Protein AF-A0A3P2A0R3-F1 (afdb_monomer)

pLDDT: mean 78.38, std 17.65, range [22.41, 97.94]

Structure (mmCIF, N/CA/C/O backbone):
data_AF-A0A3P2A0R3-F1
#
_entry.id   AF-A0A3P2A0R3-F1
#
loop_
_atom_site.group_PDB
_atom_site.id
_atom_site.type_symbol
_atom_site.label_atom_id
_atom_site.label_alt_id
_atom_site.label_comp_id
_atom_site.label_asym_id
_atom_site.label_entity_id
_atom_site.label_seq_id
_atom_site.pdbx_PDB_ins_code
_atom_site.Cartn_x
_atom_site.Cartn_y
_atom_site.Cartn_z
_atom_site.occupancy
_atom_site.B_iso_or_equiv
_atom_site.auth_seq_id
_atom_site.auth_comp_id
_atom_site.auth_asym_id
_atom_site.auth_atom_id
_atom_site.pdbx_PDB_model_num
ATOM 1 N N . MET A 1 1 ? -34.079 -18.493 16.053 1.00 29.89 1 MET A N 1
ATOM 2 C CA . MET A 1 1 ? -33.842 -18.828 17.478 1.00 29.89 1 MET A CA 1
ATOM 3 C C . MET A 1 1 ? -32.451 -18.317 17.867 1.00 29.89 1 MET A C 1
ATOM 5 O O . MET A 1 1 ? -31.727 -17.905 16.966 1.00 29.89 1 MET A O 1
ATOM 9 N N . ARG A 1 2 ? -32.104 -18.242 19.160 1.00 34.66 2 ARG A N 1
ATOM 10 C CA . ARG A 1 2 ? -30.744 -17.907 19.638 1.00 34.66 2 ARG A CA 1
ATOM 11 C C . ARG A 1 2 ? -30.078 -19.202 20.113 1.00 34.66 2 ARG A C 1
ATOM 13 O O . ARG A 1 2 ? -30.191 -19.535 21.282 1.00 34.66 2 ARG A O 1
ATOM 20 N N . GLU A 1 3 ? -29.420 -19.908 19.206 1.00 31.25 3 GLU A N 1
ATOM 21 C CA . GLU A 1 3 ? -28.623 -21.109 19.487 1.00 31.25 3 GLU A CA 1
ATOM 22 C C . GLU A 1 3 ? -27.434 -21.087 18.507 1.00 31.25 3 GLU A C 1
ATOM 24 O O . GLU A 1 3 ? -27.651 -20.859 17.318 1.00 31.25 3 GLU A O 1
ATOM 29 N N . GLY A 1 4 ? -26.175 -21.224 18.921 1.00 29.09 4 GLY A N 1
ATOM 30 C CA . GLY A 1 4 ? -25.633 -21.074 20.274 1.00 29.09 4 GLY A CA 1
ATOM 31 C C . GLY A 1 4 ? -24.423 -20.135 20.271 1.00 29.09 4 GLY A C 1
ATOM 32 O O . GLY A 1 4 ? -23.784 -19.932 19.240 1.00 29.09 4 GLY A O 1
ATOM 33 N N . VAL A 1 5 ? -24.130 -19.547 21.428 1.00 39.16 5 VAL A N 1
ATOM 34 C CA . VAL A 1 5 ? -22.763 -19.154 21.786 1.00 39.16 5 VAL A CA 1
ATOM 35 C C . VAL A 1 5 ? -22.355 -20.192 22.815 1.00 39.16 5 VAL A C 1
ATOM 37 O O . VAL A 1 5 ? -23.040 -20.317 23.827 1.00 39.16 5 VAL A O 1
ATOM 40 N N . GLU A 1 6 ? -21.326 -20.979 22.525 1.00 39.91 6 GLU A N 1
ATOM 41 C CA . GLU A 1 6 ? -20.780 -21.922 23.500 1.00 39.91 6 GLU A CA 1
ATOM 42 C C . GLU A 1 6 ? -20.167 -21.111 24.650 1.00 39.91 6 GLU A C 1
ATOM 44 O O . GLU A 1 6 ? -19.397 -20.173 24.420 1.00 39.91 6 GLU A O 1
ATOM 49 N N . GLU A 1 7 ? -20.577 -21.410 25.882 1.00 46.00 7 GLU A N 1
ATOM 50 C CA . GLU A 1 7 ? -19.985 -20.810 27.078 1.00 46.00 7 GLU A CA 1
ATOM 51 C C . GLU A 1 7 ? -18.553 -21.349 27.219 1.00 46.00 7 GLU A C 1
ATOM 53 O O . GLU A 1 7 ? -18.343 -22.550 27.092 1.00 46.00 7 GLU A O 1
ATOM 58 N N . LYS A 1 8 ? -17.581 -20.442 27.399 1.00 62.59 8 LYS A N 1
ATOM 59 C CA . LYS A 1 8 ? -16.126 -20.691 27.274 1.00 62.59 8 LYS A CA 1
ATOM 60 C C . LYS A 1 8 ? -15.365 -20.794 28.615 1.00 62.59 8 LYS A C 1
ATOM 62 O O . LYS A 1 8 ? -14.142 -20.643 28.631 1.00 62.59 8 LYS A O 1
ATOM 67 N N . MET A 1 9 ? -16.105 -20.814 29.719 1.00 75.50 9 MET A N 1
ATOM 68 C CA . MET A 1 9 ? -15.719 -21.258 31.065 1.00 75.50 9 MET A CA 1
ATOM 69 C C . MET A 1 9 ? -16.974 -21.106 31.937 1.00 75.50 9 MET A C 1
ATOM 71 O O . MET A 1 9 ? -17.749 -20.164 31.733 1.00 75.50 9 MET A O 1
ATOM 75 N N . ARG A 1 10 ? -17.204 -21.974 32.927 1.00 85.75 10 ARG A N 1
ATOM 76 C CA . ARG A 1 10 ? -18.357 -21.831 33.837 1.00 85.75 10 ARG A CA 1
ATOM 77 C C . ARG A 1 10 ? -17.950 -21.046 35.080 1.00 85.75 10 ARG A C 1
ATOM 79 O O . ARG A 1 10 ? -16.881 -21.291 35.627 1.00 85.75 10 ARG A O 1
ATOM 86 N N . PHE A 1 11 ? -18.822 -20.162 35.567 1.00 86.69 11 PHE A N 1
ATOM 87 C CA . PHE A 1 11 ? -18.589 -19.350 36.771 1.00 86.69 11 PHE A CA 1
ATOM 88 C C . PHE A 1 11 ? -19.709 -19.513 37.805 1.00 86.69 11 PHE A C 1
ATOM 90 O O . PHE A 1 11 ? -20.891 -19.591 37.463 1.00 86.69 11 PHE A O 1
ATOM 97 N N . HIS A 1 12 ? -19.351 -19.548 39.089 1.00 86.88 12 HIS A N 1
ATOM 98 C CA . HIS A 1 12 ? -20.298 -19.748 40.181 1.00 86.88 12 HIS A CA 1
ATOM 99 C C . HIS A 1 12 ? -20.924 -18.414 40.613 1.00 86.88 12 HIS A C 1
ATOM 101 O O . HIS A 1 12 ? -20.399 -17.739 41.497 1.00 86.88 12 HIS A O 1
ATOM 107 N N . GLN A 1 13 ? -22.095 -18.062 40.066 1.00 86.00 13 GLN A N 1
ATOM 108 C CA . GLN A 1 13 ? -22.758 -16.764 40.303 1.00 86.00 13 GLN A CA 1
ATOM 109 C C . GLN A 1 13 ? -22.776 -16.321 41.780 1.00 86.00 13 GLN A C 1
ATOM 111 O O . GLN A 1 13 ? -22.342 -15.220 42.088 1.00 86.00 13 GLN A O 1
ATOM 116 N N . THR A 1 14 ? -23.162 -17.194 42.719 1.00 86.19 14 THR A N 1
ATOM 117 C CA . THR A 1 14 ? -23.196 -16.843 44.155 1.00 86.19 14 THR A CA 1
ATOM 118 C C . THR A 1 14 ? -21.831 -16.445 44.733 1.00 86.19 14 THR A C 1
ATOM 120 O O . THR A 1 14 ? -21.778 -15.649 45.665 1.00 86.19 14 THR A O 1
ATOM 123 N N . VAL A 1 15 ? -20.719 -16.963 44.200 1.00 85.69 15 VAL A N 1
ATOM 124 C CA . VAL A 1 15 ? -19.366 -16.553 44.610 1.00 85.69 15 VAL A CA 1
ATOM 125 C C . VAL A 1 15 ? -19.054 -15.157 44.069 1.00 85.69 15 VAL A C 1
ATOM 127 O O . VAL A 1 15 ? -18.514 -14.343 44.813 1.00 85.69 15 VAL A O 1
ATOM 130 N N . LEU A 1 16 ? -19.480 -14.835 42.841 1.00 84.44 16 LEU A N 1
ATOM 131 C CA . LEU A 1 16 ? -19.384 -13.485 42.267 1.00 84.44 16 LEU A CA 1
ATOM 132 C C . LEU A 1 16 ? -20.225 -12.468 43.065 1.00 84.44 16 LEU A C 1
ATOM 134 O O . LEU A 1 16 ? -19.718 -11.410 43.437 1.00 84.44 16 LEU A O 1
ATOM 138 N N . ASP A 1 17 ? -21.461 -12.819 43.434 1.00 85.69 17 ASP A N 1
ATOM 139 C CA . ASP A 1 17 ? -22.338 -11.978 44.269 1.00 85.69 17 ASP A CA 1
ATOM 140 C C . ASP A 1 17 ? -21.696 -11.684 45.645 1.00 85.69 17 ASP A C 1
ATOM 142 O O . ASP A 1 17 ? -21.774 -10.579 46.192 1.00 85.69 17 ASP A O 1
ATOM 146 N N . LEU A 1 18 ? -21.026 -12.687 46.228 1.00 86.12 18 LEU A N 1
ATOM 147 C CA . LEU A 1 18 ? -20.280 -12.539 47.478 1.00 86.12 18 LEU A CA 1
ATOM 148 C C . LEU A 1 18 ? -18.987 -11.728 47.273 1.00 86.12 18 LEU A C 1
ATOM 150 O O . LEU A 1 18 ? -18.609 -10.969 48.167 1.00 86.12 18 LEU A O 1
ATOM 154 N N . LYS A 1 19 ? -18.326 -11.840 46.115 1.00 84.94 19 LYS A N 1
ATOM 155 C CA . LYS A 1 19 ? -17.108 -11.093 45.763 1.00 84.94 19 LYS A CA 1
ATOM 156 C C . LYS A 1 19 ? -17.375 -9.592 45.813 1.00 84.94 19 LYS A C 1
ATOM 158 O O . LYS A 1 19 ? -16.670 -8.889 46.531 1.00 84.94 19 LYS A O 1
ATOM 163 N N . GLU A 1 20 ? -18.453 -9.116 45.186 1.00 82.38 20 GLU A N 1
ATOM 164 C CA . GLU A 1 20 ? -18.889 -7.711 45.283 1.00 82.38 20 GLU A CA 1
ATOM 165 C C . GLU A 1 20 ? -19.244 -7.288 46.719 1.00 82.38 20 GLU A C 1
ATOM 167 O O . GLU A 1 20 ? -18.916 -6.181 47.160 1.00 82.38 20 GLU A O 1
ATOM 172 N N . ARG A 1 21 ? -19.896 -8.175 47.484 1.00 86.19 21 ARG A N 1
ATOM 173 C CA . ARG A 1 21 ? -20.307 -7.899 48.870 1.00 86.19 21 ARG A CA 1
ATOM 174 C C . ARG A 1 21 ? -19.124 -7.654 49.811 1.00 86.19 21 ARG A C 1
ATOM 176 O O . ARG A 1 21 ? -19.260 -6.841 50.729 1.00 86.19 21 ARG A O 1
ATOM 183 N N . TYR A 1 22 ? -18.010 -8.360 49.617 1.00 87.19 22 TYR A N 1
ATOM 184 C CA . TYR A 1 22 ? -16.834 -8.306 50.494 1.00 87.19 22 TYR A CA 1
ATOM 185 C C . TYR A 1 22 ? -15.651 -7.507 49.922 1.00 87.19 22 TYR A C 1
ATOM 187 O O . TYR A 1 22 ? -14.697 -7.254 50.660 1.00 87.19 22 TYR A O 1
ATOM 195 N N . LEU A 1 23 ? -15.724 -7.057 48.663 1.00 81.44 23 LEU A N 1
ATOM 196 C CA . LEU A 1 23 ? -14.674 -6.286 47.990 1.00 81.44 23 LEU A CA 1
ATOM 197 C C . LEU A 1 23 ? -14.243 -5.058 48.811 1.00 81.44 23 LEU A C 1
ATOM 199 O O . LEU A 1 23 ? -15.057 -4.182 49.107 1.00 81.44 23 LEU A O 1
ATOM 203 N N . ASP A 1 24 ? -12.962 -5.019 49.176 1.00 80.44 24 ASP A N 1
ATOM 204 C CA . ASP A 1 24 ? -12.302 -3.958 49.956 1.00 80.44 24 ASP A CA 1
ATOM 205 C C . ASP A 1 24 ? -12.896 -3.681 51.351 1.00 80.44 24 ASP A C 1
ATOM 207 O O . ASP A 1 24 ? -12.726 -2.598 51.915 1.00 80.44 24 ASP A O 1
ATOM 211 N N . ARG A 1 25 ? -13.585 -4.671 51.942 1.00 87.44 25 ARG A N 1
ATOM 212 C CA . ARG A 1 25 ? -14.240 -4.549 53.262 1.00 87.44 25 ARG A CA 1
ATOM 213 C C . ARG A 1 25 ? -13.519 -5.294 54.386 1.00 87.44 25 ARG A C 1
ATOM 215 O O . ARG A 1 25 ? -14.160 -5.633 55.382 1.00 87.44 25 ARG A O 1
ATOM 222 N N . THR A 1 26 ? -12.220 -5.565 54.247 1.00 89.25 26 THR A N 1
ATOM 223 C CA . THR A 1 26 ? -11.452 -6.247 55.301 1.00 89.25 26 THR A CA 1
ATOM 224 C C . THR A 1 26 ? -11.344 -5.334 56.528 1.00 89.25 26 THR A C 1
ATOM 226 O O . THR A 1 26 ? -10.831 -4.220 56.401 1.00 89.25 26 THR A O 1
ATOM 229 N N . PRO A 1 27 ? -11.785 -5.758 57.728 1.00 91.69 27 PRO A N 1
ATOM 230 C CA . PRO A 1 27 ? -11.712 -4.917 58.920 1.00 91.69 27 PRO A CA 1
ATOM 231 C C . PRO A 1 27 ? -10.249 -4.565 59.277 1.00 91.69 27 PRO A C 1
ATOM 233 O O . PRO A 1 27 ? -9.436 -5.483 59.461 1.00 91.69 27 PRO A O 1
ATOM 236 N N . PRO A 1 28 ? -9.862 -3.272 59.363 1.00 90.56 28 PRO A N 1
ATOM 237 C CA . PRO A 1 28 ? -8.456 -2.864 59.487 1.00 90.56 28 PRO A CA 1
ATOM 238 C C . PRO A 1 28 ? -7.728 -3.401 60.726 1.00 90.56 28 PRO A C 1
ATOM 240 O O . PRO A 1 28 ? -6.506 -3.573 60.712 1.00 90.56 28 PRO A O 1
ATOM 243 N N . GLU A 1 29 ? -8.457 -3.684 61.805 1.00 92.00 29 GLU A N 1
ATOM 244 C CA . GLU A 1 29 ? -7.926 -4.304 63.016 1.00 92.00 29 GLU A CA 1
ATOM 245 C C . GLU A 1 29 ? -7.524 -5.769 62.796 1.00 92.00 29 GLU A C 1
ATOM 247 O O . GLU A 1 29 ? -6.530 -6.215 63.372 1.00 92.00 29 GLU A O 1
ATOM 252 N N . LEU A 1 30 ? -8.220 -6.495 61.913 1.00 94.19 30 LEU A N 1
ATOM 253 C CA . LEU A 1 30 ? -7.858 -7.862 61.533 1.00 94.19 30 LEU A CA 1
ATOM 254 C C . LEU A 1 30 ? -6.627 -7.873 60.620 1.00 94.19 30 LEU A C 1
ATOM 256 O O . LEU A 1 30 ? -5.720 -8.667 60.861 1.00 94.19 30 LEU A O 1
ATOM 260 N N . VAL A 1 31 ? -6.530 -6.937 59.662 1.00 93.19 31 VAL A N 1
ATOM 261 C CA . VAL A 1 31 ? -5.321 -6.769 58.826 1.00 93.19 31 VAL A CA 1
ATOM 262 C C . VAL A 1 31 ? -4.100 -6.466 59.701 1.00 93.19 31 VAL A C 1
ATOM 264 O O . VAL A 1 31 ? -3.052 -7.095 59.558 1.00 93.19 31 VAL A O 1
ATOM 267 N N . ARG A 1 32 ? -4.233 -5.534 60.658 1.00 91.50 32 ARG A N 1
ATOM 268 C CA . ARG A 1 32 ? -3.151 -5.189 61.594 1.00 91.50 32 ARG A CA 1
ATOM 269 C C . ARG A 1 32 ? -2.777 -6.362 62.501 1.00 91.50 32 ARG A C 1
ATOM 271 O O . ARG A 1 32 ? -1.593 -6.528 62.791 1.00 91.50 32 ARG A O 1
ATOM 278 N N . ARG A 1 33 ? -3.750 -7.166 62.942 1.00 93.25 33 ARG A N 1
ATOM 279 C CA . ARG A 1 33 ? -3.508 -8.367 63.752 1.00 93.25 33 ARG A CA 1
ATOM 280 C C . ARG A 1 33 ? -2.723 -9.418 62.963 1.00 93.25 33 ARG A C 1
ATOM 282 O O . ARG A 1 33 ? -1.655 -9.800 63.428 1.00 93.25 33 ARG A O 1
ATOM 289 N N . ALA A 1 34 ? -3.176 -9.786 61.764 1.00 93.25 34 ALA A N 1
ATOM 290 C CA . ALA A 1 34 ? -2.492 -10.761 60.912 1.00 93.25 34 ALA A CA 1
ATOM 291 C C . ALA A 1 34 ? -1.064 -10.304 60.564 1.00 93.25 34 ALA A C 1
ATOM 293 O O . ALA A 1 34 ? -0.107 -11.053 60.736 1.00 93.25 34 ALA A O 1
ATOM 294 N N . ALA A 1 35 ? -0.887 -9.030 60.193 1.00 91.56 35 ALA A N 1
ATOM 295 C CA . ALA A 1 35 ? 0.437 -8.456 59.950 1.00 91.56 35 ALA A CA 1
ATOM 296 C C . ALA A 1 35 ? 1.354 -8.493 61.189 1.00 91.56 35 ALA A C 1
ATOM 298 O O . ALA A 1 35 ? 2.555 -8.695 61.051 1.00 91.56 35 ALA A O 1
ATOM 299 N N . THR A 1 36 ? 0.805 -8.324 62.397 1.00 91.38 36 THR A N 1
ATOM 300 C CA . THR A 1 36 ? 1.571 -8.431 63.655 1.00 91.38 36 THR A CA 1
ATOM 301 C C . THR A 1 36 ? 1.957 -9.882 63.961 1.00 91.38 36 THR A C 1
ATOM 303 O O . THR A 1 36 ? 3.051 -10.128 64.461 1.00 91.38 36 THR A O 1
ATOM 306 N N . GLU A 1 37 ? 1.087 -10.841 63.634 1.00 92.25 37 GLU A N 1
ATOM 307 C CA . GLU A 1 37 ? 1.329 -12.279 63.797 1.00 92.25 37 GLU A CA 1
ATOM 308 C C . GLU A 1 37 ? 2.452 -12.760 62.862 1.00 92.25 37 GLU A C 1
ATOM 310 O O . GLU A 1 37 ? 3.427 -13.346 63.329 1.00 92.25 37 GLU A O 1
ATOM 315 N N . PHE A 1 38 ? 2.389 -12.412 61.571 1.00 90.44 38 PHE A N 1
ATOM 316 C CA . PHE A 1 38 ? 3.400 -12.798 60.574 1.00 90.44 38 PHE A CA 1
ATOM 317 C C . PHE A 1 38 ? 4.774 -12.138 60.779 1.00 90.44 38 PHE A C 1
ATOM 319 O O . PHE A 1 38 ? 5.794 -12.715 60.410 1.00 90.44 38 PHE A O 1
ATOM 326 N N . LEU A 1 39 ? 4.823 -10.932 61.354 1.00 87.56 39 LEU A N 1
ATOM 327 C CA . LEU A 1 39 ? 6.077 -10.209 61.613 1.00 87.56 39 LEU A CA 1
ATOM 328 C C . LEU A 1 39 ? 6.652 -10.468 63.018 1.00 87.56 39 LEU A C 1
ATOM 330 O O . LEU A 1 39 ? 7.759 -10.015 63.309 1.00 87.56 39 LEU A O 1
ATOM 334 N N . GLY A 1 40 ? 5.902 -11.126 63.910 1.00 87.81 40 GLY A N 1
ATOM 335 C CA . GLY A 1 40 ? 6.242 -11.296 65.332 1.00 87.81 40 GLY A CA 1
ATOM 336 C C . GLY A 1 40 ? 6.231 -10.002 66.166 1.00 87.81 40 GLY A C 1
ATOM 337 O O . GLY A 1 40 ? 6.464 -10.040 67.373 1.00 87.81 40 GLY A O 1
ATOM 338 N N . GLN A 1 41 ? 5.967 -8.855 65.537 1.00 86.94 41 GLN A N 1
ATOM 339 C CA . GLN A 1 41 ? 5.917 -7.517 66.127 1.00 86.94 41 GLN A CA 1
ATOM 340 C C . GLN A 1 41 ? 5.018 -6.602 65.272 1.00 86.94 41 GLN A C 1
ATOM 342 O O . GLN A 1 41 ? 4.771 -6.918 64.106 1.00 86.94 41 GLN A O 1
ATOM 347 N N . PRO A 1 42 ? 4.518 -5.467 65.796 1.00 87.06 42 PRO A N 1
ATOM 348 C CA . PRO A 1 42 ? 3.677 -4.563 65.015 1.00 87.06 42 PRO A CA 1
ATOM 349 C C . PRO A 1 42 ? 4.401 -4.032 63.759 1.00 87.06 42 PRO A C 1
ATOM 351 O O . PRO A 1 42 ? 5.563 -3.636 63.867 1.00 87.06 42 PRO A O 1
ATOM 354 N N . PRO A 1 43 ? 3.741 -3.970 62.585 1.00 88.25 43 PRO A N 1
ATOM 355 C CA . PRO A 1 43 ? 4.355 -3.462 61.357 1.00 88.25 43 PRO A CA 1
ATOM 356 C C . PRO A 1 43 ? 4.749 -1.983 61.475 1.00 88.25 43 PRO A C 1
ATOM 358 O O . PRO A 1 43 ? 3.930 -1.149 61.870 1.00 88.25 43 PRO A O 1
ATOM 361 N N . GLU A 1 44 ? 5.969 -1.648 61.044 1.00 89.31 44 GLU A N 1
ATOM 362 C CA . GLU A 1 44 ? 6.447 -0.260 60.917 1.00 89.31 44 GLU A CA 1
ATOM 363 C C . GLU A 1 44 ? 5.641 0.516 59.874 1.00 89.31 44 GLU A C 1
ATOM 365 O O . GLU A 1 44 ? 5.315 1.690 60.048 1.00 89.31 44 GLU A O 1
ATOM 370 N N . SER A 1 45 ? 5.326 -0.162 58.770 1.00 90.50 45 SER A N 1
ATOM 371 C CA . SER A 1 45 ? 4.429 0.320 57.736 1.00 90.50 45 SER A CA 1
ATOM 372 C C . SER A 1 45 ? 3.489 -0.801 57.308 1.00 90.50 45 SER A C 1
ATOM 374 O O . SER A 1 45 ? 3.888 -1.947 57.103 1.00 90.50 45 SER A O 1
ATOM 376 N N . LEU A 1 46 ? 2.218 -0.435 57.179 1.00 91.88 46 LEU A N 1
ATOM 377 C CA . LEU A 1 46 ? 1.153 -1.224 56.578 1.00 91.88 46 LEU A CA 1
ATOM 378 C C . LEU A 1 46 ? 0.496 -0.286 55.569 1.00 91.88 46 LEU A C 1
ATOM 380 O O . LEU A 1 46 ? -0.052 0.748 55.955 1.00 91.88 46 LEU A O 1
ATOM 384 N N . ARG A 1 47 ? 0.629 -0.601 54.282 1.00 92.81 47 ARG A N 1
ATOM 385 C CA . ARG A 1 47 ? 0.133 0.216 53.170 1.00 92.81 47 ARG A CA 1
ATOM 386 C C . ARG A 1 47 ? -0.736 -0.640 52.262 1.00 92.81 47 ARG A C 1
ATOM 388 O O . ARG A 1 47 ? -0.284 -1.675 51.791 1.00 92.81 47 ARG A O 1
ATOM 395 N N . GLU A 1 48 ? -1.936 -0.169 51.966 1.00 90.88 48 GLU A N 1
ATOM 396 C CA . GLU A 1 48 ? -2.803 -0.768 50.952 1.00 90.88 48 GLU A CA 1
ATOM 397 C C . GLU A 1 48 ? -2.247 -0.550 49.532 1.00 90.88 48 GLU A C 1
ATOM 399 O O . GLU A 1 48 ? -1.610 0.471 49.233 1.00 90.88 48 GLU A O 1
ATOM 404 N N . VAL A 1 49 ? -2.462 -1.536 48.664 1.00 86.75 49 VAL A N 1
ATOM 405 C CA . VAL A 1 49 ? -2.010 -1.570 47.272 1.00 86.75 49 VAL A CA 1
ATOM 406 C C . VAL A 1 49 ? -3.231 -1.752 46.368 1.00 86.75 49 VAL A C 1
ATOM 408 O O . VAL A 1 49 ? -3.966 -2.723 46.553 1.00 86.75 49 VAL A O 1
ATOM 411 N N . PRO A 1 50 ? -3.453 -0.874 45.372 1.00 78.75 50 PRO A N 1
ATOM 412 C CA . PRO A 1 50 ? -4.521 -1.065 44.396 1.00 78.75 50 PRO A CA 1
ATOM 413 C C . PRO A 1 50 ? -4.396 -2.415 43.678 1.00 78.75 50 PRO A C 1
ATOM 415 O O . PRO A 1 50 ? -3.301 -2.796 43.257 1.00 78.75 50 PRO A O 1
ATOM 418 N N . ARG A 1 51 ? -5.515 -3.129 43.498 1.00 74.50 51 ARG A N 1
ATOM 419 C CA . ARG A 1 51 ? -5.558 -4.306 42.615 1.00 74.50 51 ARG A CA 1
ATOM 420 C C . ARG A 1 51 ? -5.330 -3.897 41.156 1.00 74.50 51 ARG A C 1
ATOM 422 O O . ARG A 1 51 ? -5.688 -2.791 40.759 1.00 74.50 51 ARG A O 1
ATOM 429 N N . GLN A 1 52 ? -4.736 -4.789 40.363 1.00 64.12 52 GLN A N 1
ATOM 430 C CA . GLN A 1 52 ? -4.298 -4.467 38.998 1.00 64.12 52 GLN A CA 1
ATOM 431 C C . GLN A 1 52 ? -5.444 -4.350 37.974 1.00 64.12 52 GLN A C 1
ATOM 433 O O . GLN A 1 52 ? -5.269 -3.693 36.953 1.00 64.12 52 GLN A O 1
ATOM 438 N N . TRP A 1 53 ? -6.608 -4.951 38.238 1.00 67.19 53 TRP A N 1
ATOM 439 C CA . TRP A 1 53 ? -7.856 -4.722 37.499 1.00 67.19 53 TRP A CA 1
ATOM 440 C C . TRP A 1 53 ? -9.062 -4.950 38.419 1.00 67.19 53 TRP A C 1
ATOM 442 O O . TRP A 1 53 ? -8.943 -5.613 39.447 1.00 67.19 53 TRP A O 1
ATOM 452 N N . THR A 1 54 ? -10.232 -4.419 38.062 1.00 58.59 54 THR A N 1
ATOM 453 C CA . THR A 1 54 ? -11.471 -4.513 38.859 1.00 58.59 54 THR A CA 1
ATOM 454 C C . THR A 1 54 ? -12.522 -5.311 38.080 1.00 58.59 54 THR A C 1
ATOM 456 O O . THR A 1 54 ? -12.691 -5.029 36.895 1.00 58.59 54 THR A O 1
ATOM 459 N N . PRO A 1 55 ? -13.231 -6.285 38.689 1.00 51.16 55 PRO A N 1
ATOM 460 C CA . PRO A 1 55 ? -13.193 -6.718 40.096 1.00 51.16 55 PRO A CA 1
ATOM 461 C C . PRO A 1 55 ? -12.127 -7.804 40.394 1.00 51.16 55 PRO A C 1
ATOM 463 O O . PRO A 1 55 ? -12.343 -8.663 41.248 1.00 51.16 55 PRO A O 1
ATOM 466 N N . GLY A 1 56 ? -10.993 -7.800 39.680 1.00 57.97 56 GLY A N 1
ATOM 467 C CA . GLY A 1 56 ? -9.967 -8.856 39.681 1.00 57.97 56 GLY A CA 1
ATOM 468 C C . GLY A 1 56 ? -9.493 -9.334 41.060 1.00 57.97 56 GLY A C 1
ATOM 469 O O . GLY A 1 56 ? -9.357 -8.547 42.001 1.00 57.97 56 GLY A O 1
ATOM 470 N N . GLY A 1 57 ? -9.269 -10.648 41.183 1.00 62.66 57 GLY A N 1
ATOM 471 C CA . GLY A 1 57 ? -8.859 -11.349 42.410 1.00 62.66 57 GLY A CA 1
ATOM 472 C C . GLY A 1 57 ? -9.911 -11.381 43.529 1.00 62.66 57 GLY A C 1
ATOM 473 O O . GLY A 1 57 ? -10.165 -12.418 44.126 1.00 62.66 57 GLY A O 1
ATOM 474 N N . GLY A 1 58 ? -10.585 -10.267 43.826 1.00 68.50 58 GLY A N 1
ATOM 475 C CA . GLY A 1 58 ? -11.496 -10.139 44.973 1.00 68.50 58 GLY A CA 1
ATOM 476 C C . GLY A 1 58 ? -10.798 -10.058 46.341 1.00 68.50 58 GLY A C 1
ATOM 477 O O . GLY A 1 58 ? -11.468 -9.869 47.353 1.00 68.50 58 GLY A O 1
ATOM 478 N N . SER A 1 59 ? -9.470 -10.181 46.381 1.00 82.75 59 SER A N 1
ATOM 479 C CA . SER A 1 59 ? -8.617 -9.960 47.551 1.00 82.75 59 SER A CA 1
ATOM 480 C C . SER A 1 59 ? -8.290 -8.471 47.729 1.00 82.75 59 SER A C 1
ATOM 482 O O . SER A 1 59 ? -8.121 -7.737 46.750 1.00 82.75 59 SER A O 1
ATOM 484 N N . GLN A 1 60 ? -8.229 -8.006 48.978 1.00 89.81 60 GLN A N 1
ATOM 485 C CA . GLN A 1 60 ? -7.726 -6.679 49.348 1.00 89.81 60 GLN A CA 1
ATOM 486 C C . GLN A 1 60 ? -6.244 -6.810 49.712 1.00 89.81 60 GLN A C 1
ATOM 488 O O . GLN A 1 60 ? -5.870 -7.700 50.479 1.00 89.81 60 GLN A O 1
ATOM 493 N N . ASN A 1 61 ? -5.399 -5.958 49.132 1.00 91.62 61 ASN A N 1
ATOM 494 C CA . ASN A 1 61 ? -3.961 -6.208 49.040 1.00 91.62 61 ASN A CA 1
ATOM 495 C C . ASN A 1 61 ? -3.143 -5.164 49.800 1.00 91.62 61 ASN A C 1
ATOM 497 O O . ASN A 1 61 ? -3.398 -3.965 49.708 1.00 91.62 61 ASN A O 1
ATOM 501 N N . PHE A 1 62 ? -2.119 -5.615 50.521 1.00 92.94 62 PHE A N 1
ATOM 502 C CA . PHE A 1 62 ? -1.284 -4.766 51.367 1.00 92.94 62 PHE A CA 1
ATOM 503 C C . PHE A 1 62 ? 0.206 -5.089 51.208 1.00 92.94 62 PHE A C 1
ATOM 505 O O . PHE A 1 62 ? 0.595 -6.212 50.901 1.00 92.94 62 PHE A O 1
ATOM 512 N N . LEU A 1 63 ? 1.056 -4.099 51.477 1.00 93.69 63 LEU A N 1
ATOM 513 C CA . LEU A 1 63 ? 2.484 -4.268 51.734 1.00 93.69 63 LEU A CA 1
ATOM 514 C C . LEU A 1 63 ? 2.747 -3.983 53.212 1.00 93.69 63 LEU A C 1
ATOM 516 O O . LEU A 1 63 ? 2.348 -2.932 53.728 1.00 93.69 63 LEU A O 1
ATOM 520 N N . ILE A 1 64 ? 3.426 -4.915 53.878 1.00 93.12 64 ILE A N 1
ATOM 521 C CA . ILE A 1 64 ? 3.786 -4.833 55.299 1.00 93.12 64 ILE A CA 1
ATOM 522 C C . ILE A 1 64 ? 5.307 -4.908 55.465 1.00 93.12 64 ILE A C 1
ATOM 524 O O . ILE A 1 64 ? 5.973 -5.634 54.724 1.00 93.12 64 ILE A O 1
ATOM 528 N N . ARG A 1 65 ? 5.870 -4.152 56.416 1.00 89.56 65 ARG A N 1
ATOM 529 C CA . ARG A 1 65 ? 7.325 -4.078 56.648 1.00 89.56 65 ARG A CA 1
ATOM 530 C C . ARG A 1 65 ? 7.695 -4.174 58.128 1.00 89.56 65 ARG A C 1
ATOM 532 O O . ARG A 1 65 ? 7.053 -3.545 58.972 1.00 89.56 65 ARG A O 1
ATOM 539 N N . ALA A 1 66 ? 8.796 -4.870 58.402 1.00 80.25 66 ALA A N 1
ATOM 540 C CA . ALA A 1 66 ? 9.576 -4.734 59.630 1.00 80.25 66 ALA A CA 1
ATOM 541 C C . ALA A 1 66 ? 11.077 -4.800 59.296 1.00 80.25 66 ALA A C 1
ATOM 543 O O . ALA A 1 66 ? 11.528 -5.702 58.587 1.00 80.25 66 ALA A O 1
ATOM 544 N N . GLY A 1 67 ? 11.855 -3.835 59.785 1.00 81.19 67 GLY A N 1
ATOM 545 C CA . GLY A 1 67 ? 13.257 -3.664 59.428 1.00 81.19 67 GLY A CA 1
ATOM 546 C C . GLY A 1 67 ? 13.463 -3.524 57.916 1.00 81.19 67 GLY A C 1
ATOM 547 O O . GLY A 1 67 ? 12.781 -2.758 57.234 1.00 81.19 67 GLY A O 1
ATOM 548 N N . SER A 1 68 ? 14.420 -4.285 57.387 1.00 78.00 68 SER A N 1
ATOM 549 C CA . SER A 1 68 ? 14.774 -4.319 55.964 1.00 78.00 68 SER A CA 1
ATOM 550 C C . SER A 1 68 ? 13.897 -5.241 55.106 1.00 78.00 68 SER A C 1
ATOM 552 O O . SER A 1 68 ? 14.108 -5.290 53.895 1.00 78.00 68 SER A O 1
ATOM 554 N N . VAL A 1 69 ? 12.942 -5.977 55.690 1.00 79.94 69 VAL A N 1
ATOM 555 C CA . VAL A 1 69 ? 12.156 -7.001 54.981 1.00 79.94 69 VAL A CA 1
ATOM 556 C C . VAL A 1 69 ? 10.710 -6.548 54.790 1.00 79.94 69 VAL A C 1
ATOM 558 O O . VAL A 1 69 ? 10.084 -5.983 55.691 1.00 79.94 69 VAL A O 1
ATOM 561 N N . GLN A 1 70 ? 10.185 -6.801 53.592 1.00 89.94 70 GLN A N 1
ATOM 562 C CA . GLN A 1 70 ? 8.857 -6.397 53.151 1.00 89.94 70 GLN A CA 1
ATOM 563 C C . GLN A 1 70 ? 8.116 -7.596 52.547 1.00 89.94 70 GLN A C 1
ATOM 565 O O . GLN A 1 70 ? 8.692 -8.369 51.780 1.00 89.94 70 GLN A O 1
ATOM 570 N N . TYR A 1 71 ? 6.834 -7.722 52.880 1.00 92.88 71 TYR A N 1
ATOM 571 C CA . TYR A 1 71 ? 5.961 -8.817 52.457 1.00 92.88 71 TYR A CA 1
ATOM 572 C C . TYR A 1 71 ? 4.713 -8.269 51.765 1.00 92.88 71 TYR A C 1
ATOM 574 O O . TYR A 1 71 ? 4.250 -7.170 52.088 1.00 92.88 71 TYR A O 1
ATOM 582 N N . PHE A 1 72 ? 4.172 -9.042 50.827 1.00 94.19 72 PHE A N 1
ATOM 583 C CA . PHE A 1 72 ? 2.868 -8.807 50.217 1.00 94.19 72 PHE A CA 1
ATOM 584 C C . PHE A 1 72 ? 1.811 -9.617 50.975 1.00 94.19 72 PHE A C 1
ATOM 586 O O . PHE A 1 72 ? 2.055 -10.758 51.355 1.00 94.19 72 PHE A O 1
ATOM 593 N N . LEU A 1 73 ? 0.655 -9.017 51.241 1.00 94.31 73 LEU A N 1
ATOM 594 C CA . LEU A 1 73 ? -0.410 -9.589 52.060 1.00 94.31 73 LEU A CA 1
ATOM 595 C C . LEU A 1 73 ? -1.737 -9.499 51.301 1.00 94.31 73 LEU A C 1
ATOM 597 O O . LEU A 1 73 ? -2.287 -8.406 51.159 1.00 94.31 73 LEU A O 1
ATOM 601 N N . LYS A 1 74 ? -2.253 -10.648 50.853 1.00 94.06 74 LYS A N 1
ATOM 602 C CA . LYS A 1 74 ? -3.631 -10.803 50.365 1.00 94.06 74 LYS A CA 1
ATOM 603 C C . LYS A 1 74 ? -4.563 -11.023 51.564 1.00 94.06 74 LYS A C 1
ATOM 605 O O . LYS A 1 74 ? -4.258 -11.829 52.445 1.00 94.06 74 LYS A O 1
ATOM 610 N N . ALA A 1 75 ? -5.717 -10.359 51.581 1.00 93.81 75 ALA A N 1
ATOM 611 C CA . ALA A 1 75 ? -6.806 -10.621 52.523 1.00 93.81 75 ALA A CA 1
ATOM 612 C C . ALA A 1 75 ? -8.119 -10.889 51.772 1.00 93.81 75 ALA A C 1
ATOM 614 O O . ALA A 1 75 ? -8.469 -10.145 50.853 1.00 93.81 75 ALA A O 1
ATOM 615 N N . LYS A 1 76 ? -8.852 -11.949 52.138 1.00 93.00 76 LYS A N 1
ATOM 616 C CA . LYS A 1 76 ? -10.077 -12.372 51.433 1.00 93.00 76 LYS A CA 1
ATOM 617 C C . LYS A 1 76 ? -11.082 -13.012 52.398 1.00 93.00 76 LYS A C 1
ATOM 619 O O . LYS A 1 76 ? -10.695 -13.695 53.344 1.00 93.00 76 LYS A O 1
ATOM 624 N N . HIS A 1 77 ? -12.381 -12.790 52.195 1.00 93.88 77 HIS A N 1
ATOM 625 C CA . HIS A 1 77 ? -13.418 -13.407 53.032 1.00 93.88 77 HIS A CA 1
ATOM 626 C C . HIS A 1 77 ? -13.559 -14.899 52.691 1.00 93.88 77 HIS A C 1
ATOM 628 O O . HIS A 1 77 ? -13.625 -15.257 51.516 1.00 93.88 77 HIS A O 1
ATOM 634 N N . LYS A 1 78 ? -13.648 -15.781 53.696 1.00 93.25 78 LYS A N 1
ATOM 635 C CA . LYS A 1 78 ? -13.577 -17.247 53.511 1.00 93.25 78 LYS A CA 1
ATOM 636 C C . LYS A 1 78 ? -14.698 -17.847 52.650 1.00 93.25 78 LYS A C 1
ATOM 638 O O . LYS A 1 78 ? -14.591 -18.984 52.214 1.00 93.25 78 LYS A O 1
ATOM 643 N N . SER A 1 79 ? -15.788 -17.107 52.427 1.00 91.69 79 SER A N 1
ATOM 644 C CA . SER A 1 79 ? -16.889 -17.526 51.546 1.00 91.69 79 SER A CA 1
ATOM 645 C C . SER A 1 79 ? -16.603 -17.315 50.055 1.00 91.69 79 SER A C 1
ATOM 647 O O . SER A 1 79 ? -17.472 -17.601 49.237 1.00 91.69 79 SER A O 1
ATOM 649 N N . LEU A 1 80 ? -15.449 -16.746 49.697 1.00 91.38 80 LEU A N 1
ATOM 650 C CA . LEU A 1 80 ? -15.028 -16.591 48.309 1.00 91.38 80 LEU A CA 1
ATOM 651 C C . LEU A 1 80 ? -14.262 -17.849 47.901 1.00 91.38 80 LEU A C 1
ATOM 653 O O . LEU A 1 80 ? -13.054 -17.964 48.110 1.00 91.38 80 LEU A O 1
ATOM 657 N N . LEU A 1 81 ? -15.009 -18.823 47.392 1.00 92.19 81 LEU A N 1
ATOM 658 C CA . LEU A 1 81 ? -14.493 -20.093 46.878 1.00 92.19 81 LEU A CA 1
ATOM 659 C C . LEU A 1 81 ? -13.733 -19.877 45.559 1.00 92.19 81 LEU A C 1
ATOM 661 O O . LEU A 1 81 ? -13.708 -18.757 45.049 1.00 92.19 81 LEU A O 1
ATOM 665 N N . VAL A 1 82 ? -13.122 -20.933 45.021 1.00 90.88 82 VAL A N 1
ATOM 666 C CA . VAL A 1 82 ? -12.701 -20.967 43.607 1.00 90.88 82 VAL A CA 1
ATOM 667 C C . VAL A 1 82 ? -13.934 -20.682 42.742 1.00 90.88 82 VAL A C 1
ATOM 669 O O . VAL A 1 82 ? -14.957 -21.358 42.888 1.00 90.88 82 VAL A O 1
ATOM 672 N N . GLU A 1 83 ? -13.891 -19.644 41.910 1.00 87.69 83 GLU A N 1
ATOM 673 C CA . GLU A 1 83 ? -15.099 -19.090 41.282 1.00 87.69 83 GLU A CA 1
ATOM 674 C C . GLU A 1 83 ? -15.411 -19.665 39.897 1.00 87.69 83 GLU A C 1
ATOM 676 O O . GLU A 1 83 ? -16.541 -19.513 39.426 1.00 87.69 83 GLU A O 1
ATOM 681 N N . SER A 1 84 ? -14.458 -20.359 39.270 1.00 88.88 84 SER A N 1
ATOM 682 C CA . SER A 1 84 ? -14.598 -20.955 37.937 1.00 88.88 84 SER A CA 1
ATOM 683 C C . SER A 1 84 ? -14.514 -22.488 37.918 1.00 88.88 84 SER A C 1
ATOM 685 O O . SER A 1 84 ? -13.909 -23.119 38.787 1.00 88.88 84 SER A O 1
ATOM 687 N N . ALA A 1 85 ? -15.083 -23.104 36.880 1.00 89.44 85 ALA A N 1
ATOM 688 C CA . ALA A 1 85 ? -14.921 -24.519 36.549 1.00 89.44 85 ALA A CA 1
ATOM 689 C C . ALA A 1 85 ? -14.827 -24.707 35.027 1.00 89.44 85 ALA A C 1
ATOM 691 O O . ALA A 1 85 ? -15.651 -24.162 34.284 1.00 89.44 85 ALA A O 1
ATOM 692 N N . LEU A 1 86 ? -13.869 -25.519 34.575 1.00 88.75 86 LEU A N 1
ATOM 693 C CA . LEU A 1 86 ? -13.768 -25.953 33.178 1.00 88.75 86 LEU A CA 1
ATOM 694 C C . LEU A 1 86 ? -15.011 -26.765 32.793 1.00 88.75 86 LEU A C 1
ATOM 696 O O . LEU A 1 86 ? -15.685 -27.337 33.652 1.00 88.75 86 LEU A O 1
ATOM 700 N N . GLU A 1 87 ? -15.341 -26.811 31.511 1.00 86.62 87 GLU A N 1
ATOM 701 C CA . GLU A 1 87 ? -16.550 -27.412 30.949 1.00 86.62 87 GLU A CA 1
ATOM 702 C C . GLU A 1 87 ? -16.714 -28.892 31.334 1.00 86.62 87 GLU A C 1
ATOM 704 O O . GLU A 1 87 ? -17.818 -29.327 31.678 1.00 86.62 87 GLU A O 1
ATOM 709 N N . SER A 1 88 ? -15.613 -29.645 31.340 1.00 86.62 88 SER A N 1
ATOM 710 C CA . SER A 1 88 ? -15.559 -31.075 31.669 1.00 86.62 88 SER A CA 1
ATOM 711 C C . SER A 1 88 ? -15.500 -31.404 33.170 1.00 86.62 88 SER A C 1
ATOM 713 O O . SER A 1 88 ? -15.679 -32.569 33.540 1.00 86.62 88 SER A O 1
ATOM 715 N N . GLU A 1 89 ? -15.288 -30.424 34.059 1.00 86.88 89 GLU A N 1
ATOM 716 C CA . GLU A 1 89 ? -15.274 -30.671 35.510 1.00 86.88 89 GLU A CA 1
ATOM 717 C C . GLU A 1 89 ? -16.677 -31.090 36.022 1.00 86.88 89 GLU A C 1
ATOM 719 O O . GLU A 1 89 ? -17.701 -30.579 35.554 1.00 86.88 89 GLU A O 1
ATOM 724 N N . PRO A 1 90 ? -16.788 -31.988 37.020 1.00 85.62 90 PRO A N 1
ATOM 725 C CA . PRO A 1 90 ? -18.089 -32.450 37.519 1.00 85.62 90 PRO A CA 1
ATOM 726 C C . PRO A 1 90 ? -18.868 -31.383 38.314 1.00 85.62 90 PRO A C 1
ATOM 728 O O . PRO A 1 90 ? -20.065 -31.548 38.545 1.00 85.62 90 PRO A O 1
ATOM 731 N N . GLY A 1 91 ? -18.213 -30.300 38.744 1.00 87.44 91 GLY A N 1
ATOM 732 C CA . GLY A 1 91 ? -18.814 -29.189 39.483 1.00 87.44 91 GLY A CA 1
ATOM 733 C C . GLY A 1 91 ? -17.761 -28.248 40.075 1.00 87.44 91 GLY A C 1
ATOM 734 O O . GLY A 1 91 ? -16.567 -28.519 39.990 1.00 87.44 91 GLY A O 1
ATOM 735 N N . PHE A 1 92 ? -18.206 -27.146 40.682 1.00 89.56 92 PHE A N 1
ATOM 736 C CA . PHE A 1 92 ? -17.327 -26.141 41.289 1.00 89.56 92 PHE A CA 1
ATOM 737 C C . PHE A 1 92 ? -16.662 -26.635 42.582 1.00 89.56 92 PHE A C 1
ATOM 739 O O . PHE A 1 92 ? -17.316 -27.235 43.444 1.00 89.56 92 PHE A O 1
ATOM 746 N N . SER A 1 93 ? -15.378 -26.307 42.756 1.00 89.44 93 SER A N 1
ATOM 747 C CA . SER A 1 93 ? -14.643 -26.570 43.997 1.00 89.44 93 SER A CA 1
ATOM 748 C C . SER A 1 93 ? -15.279 -25.856 45.196 1.00 89.44 93 SER A C 1
ATOM 750 O O . SER A 1 93 ? -15.831 -24.764 45.080 1.00 89.44 93 SER A O 1
ATOM 752 N N . GLN A 1 94 ? -15.207 -26.496 46.364 1.00 91.75 94 GLN A N 1
ATOM 753 C CA . GLN A 1 94 ? -15.748 -25.978 47.627 1.00 91.75 94 GLN A CA 1
ATOM 754 C C . GLN A 1 94 ? -14.661 -25.384 48.544 1.00 91.75 94 GLN A C 1
ATOM 756 O O . GLN A 1 94 ? -14.942 -25.024 49.686 1.00 91.75 94 GLN A O 1
ATOM 761 N N . THR A 1 95 ? -13.422 -25.284 48.057 1.00 93.50 95 THR A N 1
ATOM 762 C CA . THR A 1 95 ? -12.286 -24.700 48.783 1.00 93.50 95 THR A CA 1
ATOM 763 C C . THR A 1 95 ? -12.308 -23.168 48.670 1.00 93.50 95 THR A C 1
ATOM 765 O O . THR A 1 95 ? -12.511 -22.656 47.565 1.00 93.50 95 THR A O 1
ATOM 768 N N . PRO A 1 96 ? -12.064 -22.407 49.757 1.00 94.81 96 PRO A N 1
ATOM 769 C CA . PRO A 1 96 ? -11.816 -20.968 49.678 1.00 94.81 96 PRO A CA 1
ATOM 770 C C . PRO A 1 96 ? -10.640 -20.668 48.740 1.00 94.81 96 PRO A C 1
ATOM 772 O O . PRO A 1 96 ? -9.567 -21.239 48.889 1.00 94.81 96 PRO A O 1
ATOM 775 N N . SER A 1 97 ? -10.813 -19.752 47.793 1.00 93.25 97 SER A N 1
ATOM 776 C CA . SER A 1 97 ? -9.811 -19.427 46.757 1.00 93.25 97 SER A CA 1
ATOM 777 C C . SER A 1 97 ? -8.421 -19.080 47.322 1.00 93.25 97 SER A C 1
ATOM 779 O O . SER A 1 97 ? -7.416 -19.630 46.879 1.00 93.25 97 SER A O 1
ATOM 781 N N . LEU A 1 98 ? -8.350 -18.269 48.385 1.00 94.50 98 LEU A N 1
ATOM 782 C CA . LEU A 1 98 ? -7.079 -17.926 49.045 1.00 94.50 98 LEU A CA 1
ATOM 783 C C . LEU A 1 98 ? -6.448 -19.104 49.825 1.00 94.50 98 LEU A C 1
ATOM 785 O O . LEU A 1 98 ? -5.241 -19.132 50.055 1.00 94.50 98 LEU A O 1
ATOM 789 N N . GLU A 1 99 ? -7.252 -20.092 50.226 1.00 95.81 99 GLU A N 1
ATOM 790 C CA . GLU A 1 99 ? -6.770 -21.351 50.809 1.00 95.81 99 GLU A CA 1
ATOM 791 C C . GLU A 1 99 ? -6.287 -22.313 49.709 1.00 95.81 99 GLU A C 1
ATOM 793 O O . GLU A 1 99 ? -5.272 -22.986 49.880 1.00 95.81 99 GLU A O 1
ATOM 798 N N . ASN A 1 100 ? -6.957 -22.330 48.549 1.00 95.62 100 ASN A N 1
ATOM 799 C CA . ASN A 1 100 ? -6.521 -23.052 47.353 1.00 95.62 100 ASN A CA 1
ATOM 800 C C . ASN A 1 100 ? -5.131 -22.568 46.905 1.00 95.62 100 ASN A C 1
ATOM 802 O O . ASN A 1 100 ? -4.214 -23.380 46.773 1.00 95.62 100 ASN A O 1
ATOM 806 N N . GLU A 1 101 ? -4.937 -21.248 46.806 1.00 95.38 101 GLU A N 1
ATOM 807 C CA . GLU A 1 101 ? -3.626 -20.652 46.543 1.00 95.38 101 GLU A CA 1
ATOM 808 C C . GLU A 1 101 ? -2.584 -21.081 47.584 1.00 95.38 101 GLU A C 1
ATOM 810 O O . GLU A 1 101 ? -1.534 -21.602 47.211 1.00 95.38 101 GLU A O 1
ATOM 815 N N . TYR A 1 102 ? -2.864 -20.929 48.885 1.00 96.31 102 TYR A N 1
ATOM 816 C CA . TYR A 1 102 ? -1.939 -21.344 49.946 1.00 96.31 102 TYR A CA 1
ATOM 817 C C . TYR A 1 102 ? -1.528 -22.825 49.833 1.00 96.31 102 TYR A C 1
ATOM 819 O O . TYR A 1 102 ? -0.346 -23.155 49.986 1.00 96.31 102 TYR A O 1
ATOM 827 N N . ASN A 1 103 ? -2.472 -23.713 49.512 1.00 95.50 103 ASN A N 1
ATOM 828 C CA . ASN A 1 103 ? -2.214 -25.139 49.318 1.00 95.50 103 ASN A CA 1
ATOM 829 C C . ASN A 1 103 ? -1.324 -25.407 48.090 1.00 95.50 103 ASN A C 1
ATOM 831 O O . ASN A 1 103 ? -0.373 -26.193 48.186 1.00 95.50 103 ASN A O 1
ATOM 835 N N . PHE A 1 104 ? -1.560 -24.733 46.958 1.00 96.12 104 PHE A N 1
ATOM 836 C CA . PHE A 1 104 ? -0.691 -24.837 45.780 1.00 96.12 104 PHE A CA 1
ATOM 837 C C . PHE A 1 104 ? 0.701 -24.253 46.033 1.00 96.12 104 PHE A C 1
ATOM 839 O O . PHE A 1 104 ? 1.690 -24.935 45.764 1.00 96.12 104 PHE A O 1
ATOM 846 N N . LEU A 1 105 ? 0.807 -23.059 46.622 1.00 95.31 105 LEU A N 1
ATOM 847 C CA . LEU A 1 105 ? 2.088 -22.436 46.970 1.00 95.31 105 LEU A CA 1
ATOM 848 C C . LEU A 1 105 ? 2.904 -23.305 47.934 1.00 95.31 105 LEU A C 1
ATOM 850 O O . LEU A 1 105 ? 4.102 -23.481 47.732 1.00 95.31 105 LEU A O 1
ATOM 854 N N . THR A 1 106 ? 2.262 -23.916 48.933 1.00 93.50 106 THR A N 1
ATOM 855 C CA . THR A 1 106 ? 2.923 -24.826 49.883 1.00 93.50 106 THR A CA 1
ATOM 856 C C . THR A 1 106 ? 3.375 -26.125 49.205 1.00 93.50 106 THR A C 1
ATOM 858 O O . THR A 1 106 ? 4.484 -26.596 49.450 1.00 93.50 106 THR A O 1
ATOM 861 N N . THR A 1 107 ? 2.569 -26.679 48.293 1.00 92.25 107 THR A N 1
ATOM 862 C CA . THR A 1 107 ? 2.921 -27.889 47.521 1.00 92.25 107 THR A CA 1
ATOM 863 C C . THR A 1 107 ? 4.039 -27.626 46.502 1.00 92.25 107 THR A C 1
ATOM 865 O O . THR A 1 107 ? 4.856 -28.503 46.214 1.00 92.25 107 THR A O 1
ATOM 868 N N . LEU A 1 108 ? 4.100 -26.410 45.956 1.00 93.00 108 LEU A N 1
ATOM 869 C CA . LEU A 1 108 ? 5.080 -25.978 44.958 1.00 93.00 108 LEU A CA 1
ATOM 870 C C . LEU A 1 108 ? 6.299 -25.262 45.565 1.00 93.00 108 LEU A C 1
ATOM 872 O O . LEU A 1 108 ? 7.220 -24.941 44.819 1.00 93.00 108 LEU A O 1
ATOM 876 N N . ALA A 1 109 ? 6.351 -25.078 46.888 1.00 81.56 109 ALA A N 1
ATOM 877 C CA . ALA A 1 109 ? 7.346 -24.288 47.624 1.00 81.56 109 ALA A CA 1
ATOM 878 C C . ALA A 1 109 ? 8.844 -24.515 47.297 1.00 81.56 109 ALA A C 1
ATOM 880 O O . ALA A 1 109 ? 9.591 -23.539 47.367 1.00 81.56 109 ALA A O 1
ATOM 881 N N . PRO A 1 110 ? 9.350 -25.717 46.926 1.00 79.50 110 PRO A N 1
ATOM 882 C CA . PRO A 1 110 ? 10.741 -25.850 46.471 1.00 79.50 110 PRO A CA 1
ATOM 883 C C . PRO A 1 110 ? 11.011 -25.243 45.077 1.00 79.50 110 PRO A C 1
ATOM 885 O O . PRO A 1 110 ? 12.161 -25.215 44.640 1.00 79.50 110 PRO A O 1
ATOM 888 N N . SER A 1 111 ? 9.985 -24.779 44.354 1.00 91.00 111 SER A N 1
ATOM 889 C CA . SER A 1 111 ? 10.123 -24.113 43.056 1.00 91.00 111 SER A CA 1
ATOM 890 C C . SER A 1 111 ? 10.511 -22.639 43.216 1.00 91.00 111 SER A C 1
ATOM 892 O O . SER A 1 111 ? 9.787 -21.886 43.868 1.00 91.00 111 SER A O 1
ATOM 894 N N . PRO A 1 112 ? 11.555 -22.150 42.524 1.00 93.06 112 PRO A N 1
ATOM 895 C CA . PRO A 1 112 ? 11.855 -20.722 42.476 1.00 93.06 112 PRO A CA 1
ATOM 896 C C . PRO A 1 112 ? 10.846 -19.925 41.624 1.00 93.06 112 PRO A C 1
ATOM 898 O O . PRO A 1 112 ? 11.003 -18.714 41.495 1.00 93.06 112 PRO A O 1
ATOM 901 N N . HIS A 1 113 ? 9.820 -20.561 41.049 1.00 95.81 113 HIS A N 1
ATOM 902 C CA . HIS A 1 113 ? 8.811 -19.919 40.198 1.00 95.81 113 HIS A CA 1
ATOM 903 C C . HIS A 1 113 ? 7.460 -19.670 40.887 1.00 95.81 113 HIS A C 1
ATOM 905 O O . HIS A 1 113 ? 6.536 -19.180 40.242 1.00 95.81 113 HIS A O 1
ATOM 911 N N . VAL A 1 114 ? 7.360 -19.936 42.195 1.00 95.50 114 VAL A N 1
ATOM 912 C CA . VAL A 1 114 ? 6.236 -19.508 43.050 1.00 95.50 114 VAL A CA 1
ATOM 913 C C . VAL A 1 114 ? 6.721 -18.556 44.159 1.00 95.50 114 VAL A C 1
ATOM 915 O O . VAL A 1 114 ? 7.918 -18.566 44.473 1.00 95.50 114 VAL A O 1
ATOM 918 N N . PRO A 1 115 ? 5.852 -17.704 44.740 1.00 94.56 115 PRO A N 1
ATOM 919 C CA . PRO A 1 115 ? 6.165 -16.924 45.935 1.00 94.56 115 PRO A CA 1
ATOM 920 C C . PRO A 1 115 ? 6.518 -17.802 47.138 1.00 94.56 115 PRO A C 1
ATOM 922 O O . PRO A 1 115 ? 5.839 -18.789 47.422 1.00 94.56 115 PRO A O 1
ATOM 925 N N . ALA A 1 116 ? 7.523 -17.392 47.908 1.00 92.38 116 ALA A N 1
ATOM 926 C CA . ALA A 1 116 ? 7.747 -17.920 49.244 1.00 92.38 116 ALA A CA 1
ATOM 927 C C . ALA A 1 116 ? 6.632 -17.426 50.181 1.00 92.38 116 ALA A C 1
ATOM 929 O O . ALA A 1 116 ? 6.432 -16.218 50.344 1.00 92.38 116 ALA A O 1
ATOM 930 N N . VAL A 1 117 ? 5.910 -18.361 50.799 1.00 94.06 117 VAL A N 1
ATOM 931 C CA . VAL A 1 117 ? 4.884 -18.073 51.811 1.00 94.06 117 VAL A CA 1
ATOM 932 C C . VAL A 1 117 ? 5.576 -17.683 53.121 1.00 94.06 117 VAL A C 1
ATOM 934 O O . VAL A 1 117 ? 6.382 -18.442 53.655 1.00 94.06 117 VAL A O 1
ATOM 937 N N . ALA A 1 118 ? 5.238 -16.507 53.649 1.00 90.25 118 ALA A N 1
ATOM 938 C CA . ALA A 1 118 ? 5.680 -16.020 54.955 1.00 90.25 118 ALA A CA 1
ATOM 939 C C . ALA A 1 118 ? 4.708 -16.411 56.084 1.00 90.25 118 ALA A C 1
ATOM 941 O O . ALA A 1 118 ? 5.130 -16.622 57.218 1.00 90.25 118 ALA A O 1
ATOM 942 N N . GLY A 1 119 ? 3.414 -16.545 55.777 1.00 91.25 119 GLY A N 1
ATOM 943 C CA . GLY A 1 119 ? 2.416 -17.071 56.706 1.00 91.25 119 GLY A CA 1
ATOM 944 C C . GLY A 1 119 ? 1.008 -17.128 56.115 1.00 91.25 119 GLY A C 1
ATOM 945 O O . GLY A 1 119 ? 0.696 -16.428 55.154 1.00 91.25 119 GLY A O 1
ATOM 946 N N . PHE A 1 120 ? 0.154 -17.956 56.713 1.00 96.19 120 PHE A N 1
ATOM 947 C CA . PHE A 1 120 ? -1.279 -18.026 56.427 1.00 96.19 120 PHE A CA 1
ATOM 948 C C . PHE A 1 120 ? -2.043 -18.044 57.753 1.00 96.19 120 PHE A C 1
ATOM 950 O O . PHE A 1 120 ? -1.660 -18.772 58.669 1.00 96.19 120 PHE A O 1
ATOM 957 N N . ALA A 1 121 ? -3.089 -17.227 57.879 1.00 95.12 121 ALA A N 1
ATOM 958 C CA . ALA A 1 121 ? -3.871 -17.101 59.107 1.00 95.12 121 ALA A CA 1
ATOM 959 C C . ALA A 1 121 ? -5.352 -16.832 58.817 1.00 95.12 121 ALA A C 1
ATOM 961 O O . ALA A 1 121 ? -5.708 -16.195 57.826 1.00 95.12 121 ALA A O 1
ATOM 962 N N . GLN A 1 122 ? -6.217 -17.257 59.738 1.00 95.31 122 GLN A N 1
ATOM 963 C CA . GLN A 1 122 ? -7.638 -16.916 59.742 1.00 95.31 122 GLN A CA 1
ATOM 964 C C . GLN A 1 122 ? -7.968 -16.080 60.981 1.00 95.31 122 GLN A C 1
ATOM 966 O O . GLN A 1 122 ? -7.635 -16.458 62.108 1.00 95.31 122 GLN A O 1
ATOM 971 N N . HIS A 1 123 ? -8.680 -14.968 60.798 1.00 94.81 123 HIS A N 1
ATOM 972 C CA . HIS A 1 123 ? -9.245 -14.188 61.898 1.00 94.81 123 HIS A CA 1
ATOM 973 C C . HIS A 1 123 ? -10.735 -13.925 61.642 1.00 94.81 123 HIS A C 1
ATOM 975 O O . HIS A 1 123 ? -11.109 -13.207 60.715 1.00 94.81 123 HIS A O 1
ATOM 981 N N . GLY A 1 124 ? -11.600 -14.520 62.470 1.00 91.00 124 GLY A N 1
ATOM 982 C CA . GLY A 1 124 ? -13.044 -14.518 62.226 1.00 91.00 124 GLY A CA 1
ATOM 983 C C . GLY A 1 124 ? -13.369 -15.234 60.914 1.00 91.00 124 GLY A C 1
ATOM 984 O O . GLY A 1 124 ? -12.975 -16.385 60.722 1.00 91.00 124 GLY A O 1
ATOM 985 N N . ASP A 1 125 ? -14.048 -14.540 60.004 1.00 94.25 125 ASP A N 1
ATOM 986 C CA . ASP A 1 125 ? -14.403 -15.052 58.675 1.00 94.25 125 ASP A CA 1
ATOM 987 C C . ASP A 1 125 ? -13.452 -14.591 57.550 1.00 94.25 125 ASP A C 1
ATOM 989 O O . ASP A 1 125 ? -13.728 -14.819 56.373 1.00 94.25 125 ASP A O 1
ATOM 993 N N . TRP A 1 126 ? -12.318 -13.973 57.898 1.00 95.12 126 TRP A N 1
ATOM 994 C CA . TRP A 1 126 ? -11.308 -13.495 56.948 1.00 95.12 126 TRP A CA 1
ATOM 995 C C . TRP A 1 126 ? -10.051 -14.367 56.958 1.00 95.12 126 TRP A C 1
ATOM 997 O O . TRP A 1 126 ? -9.531 -14.712 58.023 1.00 95.12 126 TRP A O 1
ATOM 1007 N N . LEU A 1 127 ? -9.571 -14.691 55.758 1.00 96.50 127 LEU A N 1
ATOM 1008 C CA . LEU A 1 127 ? -8.312 -15.375 55.480 1.00 96.50 127 LEU A CA 1
ATOM 1009 C C . LEU A 1 127 ? -7.247 -14.349 55.080 1.00 96.50 127 LEU A C 1
ATOM 1011 O O . LEU A 1 127 ? -7.542 -13.370 54.388 1.00 96.50 127 LEU A O 1
ATOM 1015 N N . PHE A 1 128 ? -6.011 -14.601 55.496 1.00 96.81 128 PHE A N 1
ATOM 1016 C CA . PHE A 1 128 ? -4.850 -13.748 55.274 1.00 96.81 128 PHE A CA 1
ATOM 1017 C C . PHE A 1 128 ? -3.677 -14.603 54.797 1.00 96.81 128 PHE A C 1
ATOM 1019 O O . PHE A 1 128 ? -3.280 -15.535 55.496 1.00 96.81 128 PHE A O 1
ATOM 1026 N N . LEU A 1 129 ? -3.109 -14.266 53.641 1.00 96.06 129 LEU A N 1
ATOM 1027 C CA . LEU A 1 129 ? -1.943 -14.933 53.062 1.00 96.06 129 LEU A CA 1
ATOM 1028 C C . LEU A 1 129 ? -0.827 -13.907 52.864 1.00 96.06 129 LEU A C 1
ATOM 1030 O O . LEU A 1 129 ? -0.971 -12.969 52.079 1.00 96.06 129 LEU A O 1
ATOM 1034 N N . ALA A 1 130 ? 0.278 -14.090 53.582 1.00 94.19 130 ALA A N 1
ATOM 1035 C CA . ALA A 1 130 ? 1.491 -13.304 53.427 1.00 94.19 130 ALA A CA 1
ATOM 1036 C C . ALA A 1 130 ? 2.526 -14.070 52.595 1.00 94.19 130 ALA A C 1
ATOM 1038 O O . ALA A 1 130 ? 2.881 -15.207 52.913 1.00 94.19 130 ALA A O 1
ATOM 1039 N N . THR A 1 131 ? 3.055 -13.419 51.564 1.00 94.44 131 THR A N 1
ATOM 1040 C CA . THR A 1 131 ? 4.156 -13.893 50.716 1.00 94.44 131 THR A CA 1
ATOM 1041 C C . THR A 1 131 ? 5.288 -12.864 50.692 1.00 94.44 131 THR A C 1
ATOM 1043 O O . THR A 1 131 ? 5.138 -11.733 51.159 1.00 94.44 131 THR A O 1
ATOM 1046 N N . GLU A 1 132 ? 6.457 -13.228 50.169 1.00 91.75 132 GLU A N 1
ATOM 1047 C CA . GLU A 1 132 ? 7.516 -12.246 49.895 1.00 91.75 132 GLU A CA 1
ATOM 1048 C C . GLU A 1 132 ? 7.024 -11.105 48.971 1.00 91.75 132 GLU A C 1
ATOM 1050 O O . GLU A 1 132 ? 6.202 -11.314 48.077 1.00 91.75 132 GLU A O 1
ATOM 1055 N N . ALA A 1 133 ? 7.547 -9.886 49.142 1.00 90.69 133 ALA A N 1
ATOM 1056 C CA . ALA A 1 133 ? 7.257 -8.795 48.212 1.00 90.69 133 ALA A CA 1
ATOM 1057 C C . ALA A 1 133 ? 8.093 -8.930 46.922 1.00 90.69 133 ALA A C 1
ATOM 1059 O O . ALA A 1 133 ? 9.283 -8.616 46.897 1.00 90.69 133 ALA A O 1
ATOM 1060 N N . LEU A 1 134 ? 7.453 -9.379 45.840 1.00 92.88 134 LEU A N 1
ATOM 1061 C CA . LEU A 1 134 ? 8.059 -9.524 44.510 1.00 92.88 134 LEU A CA 1
ATOM 1062 C C . LEU A 1 134 ? 7.992 -8.224 43.688 1.00 92.88 134 LEU A C 1
ATOM 1064 O O . LEU A 1 134 ? 7.206 -7.319 43.973 1.00 92.88 134 LEU A O 1
ATOM 1068 N N . ARG A 1 135 ? 8.803 -8.136 42.625 1.00 92.56 135 ARG A N 1
ATOM 1069 C CA . ARG A 1 135 ? 8.760 -7.016 41.668 1.00 92.56 135 ARG A CA 1
ATOM 1070 C C . ARG A 1 135 ? 7.620 -7.228 40.656 1.00 92.56 135 ARG A C 1
ATOM 1072 O O . ARG A 1 135 ? 7.523 -8.341 40.145 1.00 92.56 135 ARG A O 1
ATOM 1079 N N . PRO A 1 136 ? 6.801 -6.214 40.322 1.00 91.69 136 PRO A N 1
ATOM 1080 C CA . PRO A 1 136 ? 5.702 -6.355 39.359 1.00 91.69 136 PRO A CA 1
ATOM 1081 C C . PRO A 1 136 ? 6.210 -6.581 37.927 1.00 91.69 136 PRO A C 1
ATOM 1083 O O . PRO A 1 136 ? 7.381 -6.324 37.636 1.00 91.69 136 PRO A O 1
ATOM 1086 N N . PHE A 1 137 ? 5.317 -6.993 37.018 1.00 92.25 137 PHE A N 1
ATOM 1087 C CA . PHE A 1 137 ? 5.650 -7.308 35.621 1.00 92.25 137 PHE A CA 1
ATOM 1088 C C . PHE A 1 137 ? 6.419 -6.200 34.884 1.00 92.25 137 PHE A C 1
ATOM 1090 O O . PHE A 1 137 ? 7.297 -6.491 34.078 1.00 92.25 137 PHE A O 1
ATOM 1097 N N . ASP A 1 138 ? 6.159 -4.926 35.201 1.00 89.94 138 ASP A N 1
ATOM 1098 C CA . ASP A 1 138 ? 6.872 -3.780 34.617 1.00 89.94 138 ASP A CA 1
ATOM 1099 C C . ASP A 1 138 ? 8.396 -3.802 34.829 1.00 89.94 138 ASP A C 1
ATOM 1101 O O . ASP A 1 138 ? 9.121 -3.181 34.052 1.00 89.94 138 ASP A O 1
ATOM 1105 N N . ALA A 1 139 ? 8.904 -4.560 35.808 1.00 91.94 139 ALA A N 1
ATOM 1106 C CA . ALA A 1 139 ? 10.339 -4.799 35.969 1.00 91.94 139 ALA A CA 1
ATOM 1107 C C . ALA A 1 139 ? 10.975 -5.508 34.755 1.00 91.94 139 ALA A C 1
ATOM 1109 O O . ALA A 1 139 ? 12.180 -5.375 34.549 1.00 91.94 139 ALA A O 1
ATOM 1110 N N . LEU A 1 140 ? 10.184 -6.191 33.913 1.00 93.25 140 LEU A N 1
ATOM 1111 C CA . LEU A 1 140 ? 10.635 -6.762 32.639 1.00 93.25 140 LEU A CA 1
ATOM 1112 C C . LEU A 1 140 ? 11.259 -5.698 31.719 1.00 93.25 140 LEU A C 1
ATOM 1114 O O . LEU A 1 140 ? 12.162 -6.016 30.955 1.00 93.25 140 LEU A O 1
ATOM 1118 N N . ARG A 1 141 ? 10.842 -4.426 31.822 1.00 88.69 141 ARG A N 1
ATOM 1119 C CA . ARG A 1 141 ? 11.396 -3.307 31.030 1.00 88.69 141 ARG A CA 1
ATOM 1120 C C . ARG A 1 141 ? 12.877 -3.021 31.323 1.00 88.69 141 ARG A C 1
ATOM 1122 O O . ARG A 1 141 ? 13.520 -2.336 30.536 1.00 88.69 141 ARG A O 1
ATOM 1129 N N . GLU A 1 142 ? 13.407 -3.512 32.444 1.00 90.69 142 GLU A N 1
ATOM 1130 C CA . GLU A 1 142 ? 14.820 -3.379 32.828 1.00 90.69 142 GLU A CA 1
ATOM 1131 C C . GLU A 1 142 ? 15.690 -4.550 32.338 1.00 90.69 142 GLU A C 1
ATOM 1133 O O . GLU A 1 142 ? 16.913 -4.509 32.472 1.00 90.69 142 GLU A O 1
ATOM 1138 N N . PHE A 1 143 ? 15.079 -5.612 31.806 1.00 93.81 143 PHE A N 1
ATOM 1139 C CA . PHE A 1 143 ? 15.783 -6.817 31.374 1.00 93.81 143 PHE A CA 1
ATOM 1140 C C . PHE A 1 143 ? 16.377 -6.585 29.978 1.00 93.81 143 PHE A C 1
ATOM 1142 O O . PHE A 1 143 ? 15.745 -5.977 29.112 1.00 93.81 143 PHE A O 1
ATOM 1149 N N . SER A 1 144 ? 17.570 -7.120 29.709 1.00 92.69 144 SER A N 1
ATOM 1150 C CA . SER A 1 144 ? 18.078 -7.167 28.333 1.00 92.69 144 SER A CA 1
ATOM 1151 C C . SER A 1 144 ? 17.224 -8.114 27.468 1.00 92.69 144 SER A C 1
ATOM 1153 O O . SER A 1 144 ? 16.608 -9.041 28.003 1.00 92.69 144 SER A O 1
ATOM 1155 N N . PRO A 1 145 ? 17.181 -7.956 26.131 1.00 94.38 145 PRO A N 1
ATOM 1156 C CA . PRO A 1 145 ? 16.382 -8.837 25.277 1.00 94.38 145 PRO A CA 1
ATOM 1157 C C . PRO A 1 145 ? 16.629 -10.349 25.473 1.00 94.38 145 PRO A C 1
ATOM 1159 O O . PRO A 1 145 ? 15.642 -11.082 25.569 1.00 94.38 145 PRO A O 1
ATOM 1162 N N . PRO A 1 146 ? 17.874 -10.845 25.663 1.00 93.19 146 PRO A N 1
ATOM 1163 C CA . PRO A 1 146 ? 18.106 -12.243 26.042 1.00 93.19 146 PRO A CA 1
ATOM 1164 C C . PRO A 1 146 ? 17.497 -12.621 27.398 1.00 93.19 146 PRO A C 1
ATOM 1166 O O . PRO A 1 146 ? 16.932 -13.703 27.529 1.00 93.19 146 PRO A O 1
ATOM 1169 N N . GLN A 1 147 ? 17.552 -11.732 28.396 1.00 94.50 147 GLN A N 1
ATOM 1170 C CA . GLN A 1 147 ? 16.962 -11.967 29.720 1.00 94.50 147 GLN A CA 1
ATOM 1171 C C . GLN A 1 147 ? 15.429 -12.036 29.666 1.00 94.50 147 GLN A C 1
ATOM 1173 O O . GLN A 1 147 ? 14.845 -12.837 30.392 1.00 94.50 147 GLN A O 1
ATOM 1178 N N . MET A 1 148 ? 14.766 -11.260 28.797 1.00 95.56 148 MET A N 1
ATOM 1179 C CA . MET A 1 148 ? 13.313 -11.379 28.587 1.00 95.56 148 MET A CA 1
ATOM 1180 C C . MET A 1 148 ? 12.936 -12.744 27.989 1.00 95.56 148 MET A C 1
ATOM 1182 O O . MET A 1 148 ? 11.978 -13.375 28.437 1.00 95.56 148 MET A O 1
ATOM 1186 N N . VAL A 1 149 ? 13.699 -13.219 26.998 1.00 94.62 149 VAL A N 1
ATOM 1187 C CA . VAL A 1 149 ? 13.460 -14.514 26.335 1.00 94.62 149 VAL A CA 1
ATOM 1188 C C . VAL A 1 149 ? 13.753 -15.685 27.277 1.00 94.62 149 VAL A C 1
ATOM 1190 O O . VAL A 1 149 ? 12.954 -16.616 27.361 1.00 94.62 149 VAL A O 1
ATOM 1193 N N . GLU A 1 150 ? 14.839 -15.608 28.047 1.00 94.44 150 GLU A N 1
ATOM 1194 C CA . GLU A 1 150 ? 15.183 -16.565 29.106 1.00 94.44 150 GLU A CA 1
ATOM 1195 C C . GLU A 1 150 ? 14.116 -16.599 30.215 1.00 94.44 150 GLU A C 1
ATOM 1197 O O . GLU A 1 150 ? 13.738 -17.672 30.688 1.00 94.44 150 GLU A O 1
ATOM 1202 N N . ALA A 1 151 ? 13.565 -15.444 30.605 1.00 95.69 151 ALA A N 1
ATOM 1203 C CA . ALA A 1 151 ? 12.459 -15.383 31.555 1.00 95.69 151 ALA A CA 1
ATOM 1204 C C . ALA A 1 151 ? 11.186 -16.046 30.997 1.00 95.69 151 ALA A C 1
ATOM 1206 O O . ALA A 1 151 ? 10.555 -16.832 31.702 1.00 95.69 151 ALA A O 1
ATOM 1207 N N . PHE A 1 152 ? 10.829 -15.819 29.728 1.00 96.50 152 PHE A N 1
ATOM 1208 C CA . PHE A 1 152 ? 9.707 -16.546 29.124 1.00 96.50 152 PHE A CA 1
ATOM 1209 C C . PHE A 1 152 ? 9.975 -18.058 29.052 1.00 96.50 152 PHE A C 1
ATOM 1211 O O . PHE A 1 152 ? 9.087 -18.851 29.366 1.00 96.50 152 PHE A O 1
ATOM 1218 N N . ALA A 1 153 ? 11.192 -18.473 28.681 1.00 94.31 153 ALA A N 1
ATOM 1219 C CA . ALA A 1 153 ? 11.571 -19.883 28.609 1.00 94.31 153 ALA A CA 1
ATOM 1220 C C . ALA A 1 153 ? 11.394 -20.585 29.965 1.00 94.31 153 ALA A C 1
ATOM 1222 O O . ALA A 1 153 ? 10.674 -21.581 30.039 1.00 94.31 153 ALA A O 1
ATOM 1223 N N . ARG A 1 154 ? 11.938 -20.004 31.044 1.00 96.31 154 ARG A N 1
ATOM 1224 C CA . ARG A 1 154 ? 11.791 -20.515 32.419 1.00 96.31 154 ARG A CA 1
ATOM 1225 C C . ARG A 1 154 ? 10.337 -20.590 32.878 1.00 96.31 154 ARG A C 1
ATOM 1227 O O . ARG A 1 154 ? 9.958 -21.569 33.511 1.00 96.31 154 ARG A O 1
ATOM 1234 N N . LEU A 1 155 ? 9.513 -19.591 32.550 1.00 96.00 155 LEU A N 1
ATOM 1235 C CA . LEU A 1 155 ? 8.084 -19.612 32.879 1.00 96.00 155 LEU A CA 1
ATOM 1236 C C . LEU A 1 155 ? 7.357 -20.745 32.133 1.00 96.00 155 LEU A C 1
ATOM 1238 O O . LEU A 1 155 ? 6.620 -21.511 32.746 1.00 96.00 155 LEU A O 1
ATOM 1242 N N . LYS A 1 156 ? 7.616 -20.896 30.830 1.00 96.06 156 LYS A N 1
ATOM 1243 C CA . LYS A 1 156 ? 7.060 -21.965 29.988 1.00 96.06 156 LYS A CA 1
ATOM 1244 C C . LYS A 1 156 ? 7.503 -23.360 30.462 1.00 96.06 156 LYS A C 1
ATOM 1246 O O . LYS A 1 156 ? 6.689 -24.278 30.470 1.00 96.06 156 LYS A O 1
ATOM 1251 N N . ASP A 1 157 ? 8.750 -23.524 30.901 1.00 96.50 157 ASP A N 1
ATOM 1252 C CA . ASP A 1 157 ? 9.257 -24.798 31.434 1.00 96.50 157 ASP A CA 1
ATOM 1253 C C . ASP A 1 157 ? 8.726 -25.096 32.853 1.00 96.50 157 ASP A C 1
ATOM 1255 O O . ASP A 1 157 ? 8.412 -26.246 33.161 1.00 96.50 157 ASP A O 1
ATOM 1259 N N . PHE A 1 158 ? 8.507 -24.079 33.697 1.00 96.62 158 PHE A N 1
ATOM 1260 C CA . PHE A 1 158 ? 7.800 -24.249 34.974 1.00 96.62 158 PHE A CA 1
ATOM 1261 C C . PHE A 1 158 ? 6.345 -24.694 34.775 1.00 96.62 158 PHE A C 1
ATOM 1263 O O . PHE A 1 158 ? 5.900 -25.630 35.437 1.00 96.62 158 PHE A O 1
ATOM 1270 N N . VAL A 1 159 ? 5.622 -24.076 33.836 1.00 96.75 159 VAL A N 1
ATOM 1271 C CA . VAL A 1 159 ? 4.236 -24.443 33.497 1.00 96.75 159 VAL A CA 1
ATOM 1272 C C . VAL A 1 159 ? 4.166 -25.834 32.850 1.00 96.75 159 VAL A C 1
ATOM 1274 O O . VAL A 1 159 ? 3.249 -26.593 33.157 1.00 96.75 159 VAL A O 1
ATOM 1277 N N . ARG A 1 160 ? 5.176 -26.252 32.069 1.00 96.75 160 ARG A N 1
ATOM 1278 C CA . ARG A 1 160 ? 5.327 -27.663 31.656 1.00 96.75 160 ARG A CA 1
ATOM 1279 C C . ARG A 1 160 ? 5.410 -28.589 32.873 1.00 96.75 160 ARG A C 1
ATOM 1281 O O . ARG A 1 160 ? 4.693 -29.581 32.926 1.00 96.75 160 ARG A O 1
ATOM 1288 N N . GLY A 1 161 ? 6.185 -28.212 33.890 1.00 95.94 161 GLY A N 1
ATOM 1289 C CA . GLY A 1 161 ? 6.265 -28.916 35.175 1.00 95.94 161 GLY A CA 1
ATOM 1290 C C . GLY A 1 161 ? 5.007 -28.843 36.064 1.00 95.94 161 GLY A C 1
ATOM 1291 O O . GLY A 1 161 ? 4.947 -29.557 37.069 1.00 95.94 161 GLY A O 1
ATOM 1292 N N . LEU A 1 162 ? 4.010 -28.011 35.730 1.00 96.00 162 LEU A N 1
ATOM 1293 C CA . LEU A 1 162 ? 2.654 -28.067 36.299 1.00 96.00 162 LEU A CA 1
ATOM 1294 C C . LEU A 1 162 ? 1.801 -29.083 35.528 1.00 96.00 162 LEU A C 1
ATOM 1296 O O . LEU A 1 162 ? 1.276 -30.017 36.134 1.00 96.00 162 LEU A O 1
ATOM 1300 N N . TYR A 1 163 ? 1.766 -28.971 34.198 1.00 96.19 163 TYR A N 1
ATOM 1301 C CA . TYR A 1 163 ? 1.087 -29.912 33.300 1.00 96.19 163 TYR A CA 1
ATOM 1302 C C . TYR A 1 163 ? 1.545 -31.370 33.532 1.00 96.19 163 TYR A C 1
ATOM 1304 O O . TYR A 1 163 ? 0.713 -32.266 33.656 1.00 96.19 163 TYR A O 1
ATOM 1312 N N . GLU A 1 164 ? 2.851 -31.613 33.703 1.00 95.56 164 GLU A N 1
ATOM 1313 C CA . GLU A 1 164 ? 3.427 -32.940 33.997 1.00 95.56 164 GLU A CA 1
ATOM 1314 C C . GLU A 1 164 ? 2.985 -33.515 35.356 1.00 95.56 164 GLU A C 1
ATOM 1316 O O . GLU A 1 164 ? 3.005 -34.729 35.554 1.00 95.56 164 GLU A O 1
ATOM 1321 N N . LYS A 1 165 ? 2.549 -32.660 36.291 1.00 94.88 165 LYS A N 1
ATOM 1322 C CA . LYS A 1 165 ? 1.947 -33.052 37.579 1.00 94.88 165 LYS A CA 1
ATOM 1323 C C . LYS A 1 165 ? 0.420 -33.168 37.513 1.00 94.88 165 LYS A C 1
ATOM 1325 O O . LYS A 1 165 ? -0.212 -33.408 38.540 1.00 94.88 165 LYS A O 1
ATOM 1330 N N . GLY A 1 166 ? -0.177 -32.972 36.337 1.00 94.88 166 GLY A N 1
ATOM 1331 C CA . GLY A 1 166 ? -1.625 -32.898 36.160 1.00 94.88 166 GLY A CA 1
ATOM 1332 C C . GLY A 1 166 ? -2.250 -31.651 36.788 1.00 94.88 166 GLY A C 1
ATOM 1333 O O . GLY A 1 166 ? -3.394 -31.714 37.225 1.00 94.88 166 GLY A O 1
ATOM 1334 N N . ILE A 1 167 ? -1.506 -30.545 36.880 1.00 94.94 167 ILE A N 1
ATOM 1335 C CA . ILE A 1 167 ? -1.987 -29.243 37.363 1.00 94.94 167 ILE A CA 1
ATOM 1336 C C . ILE A 1 167 ? -2.225 -28.330 36.156 1.00 94.94 167 ILE A C 1
ATOM 1338 O O . ILE A 1 167 ? -1.407 -28.304 35.238 1.00 94.94 167 ILE A O 1
ATOM 1342 N N . VAL A 1 168 ? -3.315 -27.562 36.186 1.00 93.25 168 VAL A N 1
ATOM 1343 C CA . VAL A 1 168 ? -3.618 -26.497 35.218 1.00 93.25 168 VAL A CA 1
ATOM 1344 C C . VAL A 1 168 ? -3.770 -25.180 35.968 1.00 93.25 168 VAL A C 1
ATOM 1346 O O . VAL A 1 168 ? -4.419 -25.136 37.018 1.00 93.25 168 VAL A O 1
ATOM 1349 N N . HIS A 1 169 ? -3.155 -24.117 35.454 1.00 92.31 169 HIS A N 1
ATOM 1350 C CA . HIS A 1 169 ? -3.191 -22.798 36.086 1.00 92.31 169 HIS A CA 1
ATOM 1351 C C . HIS A 1 169 ? -4.444 -22.002 35.703 1.00 92.31 169 HIS A C 1
ATOM 1353 O O . HIS A 1 169 ? -4.983 -21.273 36.530 1.00 92.31 169 HIS A O 1
ATOM 1359 N N . THR A 1 170 ? -4.928 -22.137 34.464 1.00 82.62 170 THR A N 1
ATOM 1360 C CA . THR A 1 170 ? -6.121 -21.457 33.905 1.00 82.62 170 THR A CA 1
ATOM 1361 C C . THR A 1 170 ? -6.081 -19.919 33.838 1.00 82.62 170 THR A C 1
ATOM 1363 O O . THR A 1 170 ? -6.847 -19.340 33.079 1.00 82.62 170 THR A O 1
ATOM 1366 N N . ASP A 1 171 ? -5.160 -19.239 34.531 1.00 88.00 171 ASP A N 1
ATOM 1367 C CA . ASP A 1 171 ? -5.017 -17.774 34.454 1.00 88.00 171 ASP A CA 1
ATOM 1368 C C . ASP A 1 171 ? -3.561 -17.300 34.254 1.00 88.00 171 ASP A C 1
ATOM 1370 O O . ASP A 1 171 ? -2.910 -16.759 35.155 1.00 88.00 171 ASP A O 1
ATOM 1374 N N . ILE A 1 172 ? -2.995 -17.568 33.069 1.00 92.94 172 ILE A N 1
ATOM 1375 C CA . ILE A 1 172 ? -1.614 -17.204 32.709 1.00 92.94 172 ILE A CA 1
ATOM 1376 C C . ILE A 1 172 ? -1.599 -15.911 31.886 1.00 92.94 172 ILE A C 1
ATOM 1378 O O . ILE A 1 172 ? -1.764 -15.905 30.663 1.00 92.94 172 ILE A O 1
ATOM 1382 N N . HIS A 1 173 ? -1.334 -14.794 32.560 1.00 92.75 173 HIS A N 1
ATOM 1383 C CA . HIS A 1 173 ? -1.211 -13.482 31.929 1.00 92.75 173 HIS A CA 1
ATOM 1384 C C . HIS A 1 173 ? -0.236 -12.554 32.673 1.00 92.75 173 HIS A C 1
ATOM 1386 O O . HIS A 1 173 ? 0.082 -12.762 33.843 1.00 92.75 173 HIS A O 1
ATOM 1392 N N . GLU A 1 174 ? 0.194 -11.474 32.021 1.00 92.25 174 GLU A N 1
ATOM 1393 C CA . GLU A 1 174 ? 1.214 -10.531 32.492 1.00 92.25 174 GLU A CA 1
ATOM 1394 C C . GLU A 1 174 ? 0.953 -9.970 33.896 1.00 92.25 174 GLU A C 1
ATOM 1396 O O . GLU A 1 174 ? 1.878 -9.898 34.699 1.00 92.25 174 GLU A O 1
ATOM 1401 N N . LYS A 1 175 ? -0.301 -9.656 34.247 1.00 88.69 175 LYS A N 1
ATOM 1402 C CA . LYS A 1 175 ? -0.646 -9.088 35.564 1.00 88.69 175 LYS A CA 1
ATOM 1403 C C . LYS A 1 175 ? -0.438 -10.094 36.729 1.00 88.69 175 LYS A C 1
ATOM 1405 O O . LYS A 1 175 ? -0.317 -9.655 37.869 1.00 88.69 175 LYS A O 1
ATOM 1410 N N . ASN A 1 176 ? -0.316 -11.402 36.439 1.00 91.56 176 ASN A N 1
ATOM 1411 C CA . ASN A 1 176 ? -0.059 -12.497 37.398 1.00 91.56 176 ASN A CA 1
ATOM 1412 C C . ASN A 1 176 ? 1.417 -12.942 37.421 1.00 91.56 176 ASN A C 1
ATOM 1414 O O . ASN A 1 176 ? 1.767 -13.884 38.135 1.00 91.56 176 ASN A O 1
ATOM 1418 N N . VAL A 1 177 ? 2.295 -12.299 36.642 1.00 94.56 177 VAL A N 1
ATOM 1419 C CA . VAL A 1 177 ? 3.727 -12.623 36.582 1.00 94.56 177 VAL A CA 1
ATOM 1420 C C . VAL A 1 177 ? 4.540 -11.503 37.229 1.00 94.56 177 VAL A C 1
ATOM 1422 O O . VAL A 1 177 ? 4.507 -10.348 36.813 1.00 94.56 177 VAL A O 1
ATOM 1425 N N . CYS A 1 178 ? 5.317 -11.871 38.238 1.00 94.75 178 CYS A N 1
ATOM 1426 C CA . CYS A 1 178 ? 6.246 -11.005 38.953 1.00 94.75 178 CYS A CA 1
ATOM 1427 C C . CYS A 1 178 ? 7.678 -11.547 38.839 1.00 94.75 178 CYS A C 1
ATOM 1429 O O . CYS A 1 178 ? 7.914 -12.606 38.260 1.00 94.75 178 CYS A O 1
ATOM 1431 N N . PHE A 1 179 ? 8.652 -10.831 39.401 1.00 95.88 179 PHE A N 1
ATOM 1432 C CA . PHE A 1 179 ? 10.066 -11.191 39.296 1.00 95.88 179 PHE A CA 1
ATOM 1433 C C . PHE A 1 179 ? 10.793 -11.197 40.644 1.00 95.88 179 PHE A C 1
ATOM 1435 O O . PHE A 1 179 ? 10.735 -10.230 41.411 1.00 95.88 179 PHE A O 1
ATOM 1442 N N . ARG A 1 180 ? 11.557 -12.271 40.888 1.00 93.62 180 ARG A N 1
ATOM 1443 C CA . ARG A 1 180 ? 12.568 -12.365 41.952 1.00 93.62 180 ARG A CA 1
ATOM 1444 C C . ARG A 1 180 ? 13.951 -12.228 41.313 1.00 93.62 180 ARG A C 1
ATOM 1446 O O . ARG A 1 180 ? 14.513 -13.193 40.794 1.00 93.62 180 ARG A O 1
ATOM 1453 N N . GLY A 1 181 ? 14.479 -11.005 41.282 1.00 91.06 181 GLY A N 1
ATOM 1454 C CA . GLY A 1 181 ? 15.650 -10.679 40.461 1.00 91.06 181 GLY A CA 1
ATOM 1455 C C . GLY A 1 181 ? 15.302 -10.778 38.972 1.00 91.06 181 GLY A C 1
ATOM 1456 O O . GLY A 1 181 ? 14.460 -10.016 38.507 1.00 91.06 181 GLY A O 1
ATOM 1457 N N . LEU A 1 182 ? 15.924 -11.727 38.261 1.00 90.56 182 LEU A N 1
ATOM 1458 C CA . LEU A 1 182 ? 15.600 -12.081 36.867 1.00 90.56 182 LEU A CA 1
ATOM 1459 C C . LEU A 1 182 ? 14.679 -13.311 36.744 1.00 90.56 182 LEU A C 1
ATOM 1461 O O . LEU A 1 182 ? 14.268 -13.672 35.644 1.00 90.56 182 LEU A O 1
ATOM 1465 N N . THR A 1 183 ? 14.372 -13.995 37.849 1.00 95.12 183 THR A N 1
ATOM 1466 C CA . THR A 1 183 ? 13.554 -15.214 37.825 1.00 95.12 183 THR A CA 1
ATOM 1467 C C . THR A 1 183 ? 12.070 -14.846 37.744 1.00 95.12 183 THR A C 1
ATOM 1469 O O . THR A 1 183 ? 11.608 -14.111 38.621 1.00 95.12 183 THR A O 1
ATOM 1472 N N . PRO A 1 184 ? 11.311 -15.345 36.747 1.00 96.62 184 PRO A N 1
ATOM 1473 C CA . PRO A 1 184 ? 9.864 -15.160 36.685 1.00 96.62 184 PRO A CA 1
ATOM 1474 C C . PRO A 1 184 ? 9.191 -15.955 37.805 1.00 96.62 184 PRO A C 1
ATOM 1476 O O . PRO A 1 184 ? 9.592 -17.081 38.106 1.00 96.62 184 PRO A O 1
ATOM 1479 N N . VAL A 1 185 ? 8.159 -15.374 38.400 1.00 96.50 185 VAL A N 1
ATOM 1480 C CA . VAL A 1 185 ? 7.376 -15.956 39.486 1.00 96.50 185 VAL A CA 1
ATOM 1481 C C . VAL A 1 185 ? 5.899 -15.749 39.169 1.00 96.50 185 VAL A C 1
ATOM 1483 O O . VAL A 1 185 ? 5.484 -14.629 38.886 1.00 96.50 185 VAL A O 1
ATOM 1486 N N . LEU A 1 186 ? 5.119 -16.825 39.196 1.00 95.38 186 LEU A N 1
ATOM 1487 C CA . LEU A 1 186 ? 3.679 -16.815 38.942 1.00 95.38 186 LEU A CA 1
ATOM 1488 C C . LEU A 1 186 ? 2.960 -16.643 40.290 1.00 95.38 186 LEU A C 1
ATOM 1490 O O . LEU A 1 186 ? 3.290 -17.364 41.230 1.00 95.38 186 LEU A O 1
ATOM 1494 N N . ILE A 1 187 ? 2.081 -15.644 40.430 1.00 89.50 187 ILE A N 1
ATOM 1495 C CA . ILE A 1 187 ? 1.674 -15.107 41.750 1.00 89.50 187 ILE A CA 1
ATOM 1496 C C . ILE A 1 187 ? 0.179 -15.184 42.083 1.00 89.50 187 ILE A C 1
ATOM 1498 O O . ILE A 1 187 ? -0.249 -14.515 43.023 1.00 89.50 187 ILE A O 1
ATOM 1502 N N . ASP A 1 188 ? -0.608 -15.943 41.320 1.00 90.00 188 ASP A N 1
ATOM 1503 C CA . ASP A 1 188 ? -2.029 -16.123 41.622 1.00 90.00 188 ASP A CA 1
ATOM 1504 C C . ASP A 1 188 ? -2.507 -17.551 41.331 1.00 90.00 188 ASP A C 1
ATOM 1506 O O . ASP A 1 188 ? -2.937 -17.868 40.227 1.00 90.00 188 ASP A O 1
ATOM 1510 N N . PHE A 1 189 ? -2.403 -18.426 42.335 1.00 93.69 189 PHE A N 1
ATOM 1511 C CA . PHE A 1 189 ? -2.892 -19.811 42.247 1.00 93.69 189 PHE A CA 1
ATOM 1512 C C . PHE A 1 189 ? -4.323 -19.960 42.799 1.00 93.69 189 PHE A C 1
ATOM 1514 O O . PHE A 1 189 ? -4.749 -21.081 43.084 1.00 93.69 189 PHE A O 1
ATOM 1521 N N . GLU A 1 190 ? -5.079 -18.867 42.972 1.00 91.69 190 GLU A N 1
ATOM 1522 C CA . GLU A 1 190 ? -6.435 -18.922 43.537 1.00 91.69 190 GLU A CA 1
ATOM 1523 C C . GLU A 1 190 ? -7.370 -19.816 42.695 1.00 91.69 190 GLU A C 1
ATOM 1525 O O . GLU A 1 190 ? -8.125 -20.612 43.259 1.00 91.69 190 GLU A O 1
ATOM 1530 N N . GLU A 1 191 ? -7.227 -19.787 41.365 1.00 89.88 191 GLU A N 1
ATOM 1531 C CA . GLU A 1 191 ? -7.989 -20.595 40.395 1.00 89.88 191 GLU A CA 1
ATOM 1532 C C . GLU A 1 191 ? -7.201 -21.803 39.822 1.00 89.88 191 GLU A C 1
ATOM 1534 O O . GLU A 1 191 ? -7.630 -22.433 38.852 1.00 89.88 191 GLU A O 1
ATOM 1539 N N . ALA A 1 192 ? -6.055 -22.174 40.406 1.00 93.25 192 ALA A N 1
ATOM 1540 C CA . ALA A 1 192 ? -5.311 -23.364 39.978 1.00 93.25 192 ALA A CA 1
ATOM 1541 C C . ALA A 1 192 ? -6.026 -24.668 40.392 1.00 93.25 192 ALA A C 1
ATOM 1543 O O . ALA A 1 192 ? -6.688 -24.724 41.433 1.00 93.25 192 ALA A O 1
ATOM 1544 N N . ARG A 1 193 ? -5.893 -25.739 39.593 1.00 92.88 193 ARG A N 1
ATOM 1545 C CA . ARG A 1 193 ? -6.620 -27.009 39.809 1.00 92.88 193 ARG A CA 1
ATOM 1546 C C . ARG A 1 193 ? -5.869 -28.249 39.316 1.00 92.88 193 ARG A C 1
ATOM 1548 O O . ARG A 1 193 ? -5.055 -28.174 38.399 1.00 92.88 193 ARG A O 1
ATOM 1555 N N . TYR A 1 194 ? -6.161 -29.406 39.915 1.00 93.31 194 TYR A N 1
ATOM 1556 C CA . TYR A 1 194 ? -5.639 -30.706 39.472 1.00 93.31 194 TYR A CA 1
ATOM 1557 C C . TYR A 1 194 ? -6.526 -31.279 38.359 1.00 93.31 194 TYR A C 1
ATOM 1559 O O . TYR A 1 194 ? -7.556 -31.892 38.632 1.00 93.31 194 TYR A O 1
ATOM 1567 N N . PHE A 1 195 ? -6.117 -31.076 37.109 1.00 91.62 195 PHE A N 1
ATOM 1568 C CA . PHE A 1 195 ? -6.834 -31.502 35.910 1.00 91.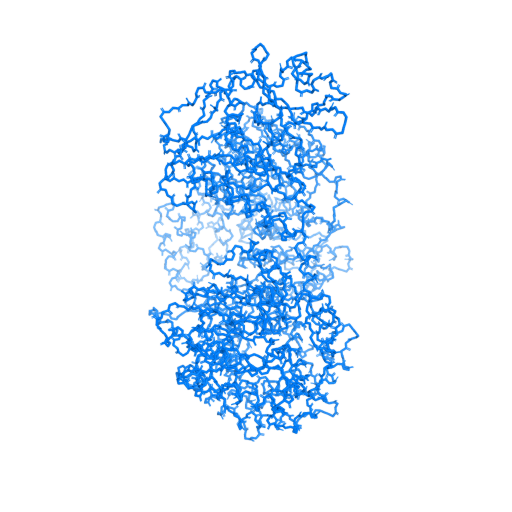62 195 PHE A CA 1
ATOM 1569 C C . PHE A 1 195 ? -5.853 -32.102 34.872 1.00 91.62 195 PHE A C 1
ATOM 1571 O O . PHE A 1 195 ? -5.279 -31.379 34.054 1.00 91.62 195 PHE A O 1
ATOM 1578 N N . PRO A 1 196 ? -5.594 -33.425 34.908 1.00 90.75 196 PRO A N 1
ATOM 1579 C CA . PRO A 1 196 ? -4.683 -34.079 33.967 1.00 90.75 196 PRO A CA 1
ATOM 1580 C C . PRO A 1 196 ? -5.225 -34.073 32.530 1.00 90.75 196 PRO A C 1
ATOM 1582 O O . PRO A 1 196 ? -6.307 -34.593 32.262 1.00 90.75 196 PRO A O 1
ATOM 1585 N N . GLN A 1 197 ? -4.451 -33.524 31.592 1.00 89.38 197 GLN A N 1
ATOM 1586 C CA . GLN A 1 197 ? -4.835 -33.396 30.182 1.00 89.38 197 GLN A CA 1
ATOM 1587 C C . GLN A 1 197 ? -4.296 -34.558 29.334 1.00 89.38 197 GLN A C 1
ATOM 1589 O O . GLN A 1 197 ? -3.181 -35.029 29.544 1.00 89.38 197 GLN A O 1
ATOM 1594 N N . ALA A 1 198 ? -5.080 -35.004 28.347 1.00 89.56 198 ALA A N 1
ATOM 1595 C CA . ALA A 1 198 ? -4.735 -36.133 27.471 1.00 89.56 198 ALA A CA 1
ATOM 1596 C C . ALA A 1 198 ? -4.005 -35.737 26.166 1.00 89.56 198 ALA A C 1
ATOM 1598 O O . ALA A 1 198 ? -3.635 -36.610 25.380 1.00 89.56 198 ALA A O 1
ATOM 1599 N N . VAL A 1 199 ? -3.815 -34.437 25.918 1.00 91.94 199 VAL A N 1
ATOM 1600 C CA . VAL A 1 199 ? -3.089 -33.890 24.756 1.00 91.94 199 VAL A CA 1
ATOM 1601 C C . VAL A 1 199 ? -1.652 -33.520 25.142 1.00 91.94 199 VAL A C 1
ATOM 1603 O O . VAL A 1 199 ? -1.433 -33.193 26.306 1.00 91.94 199 VAL A O 1
ATOM 1606 N N . PRO A 1 200 ? -0.677 -33.510 24.209 1.00 94.44 200 PRO A N 1
ATOM 1607 C CA . PRO A 1 200 ? 0.679 -33.026 24.485 1.00 94.44 200 PRO A CA 1
ATOM 1608 C C . PRO A 1 200 ? 0.696 -31.593 25.033 1.00 94.44 200 PRO A C 1
ATOM 1610 O O . PRO A 1 200 ? -0.182 -30.794 24.708 1.00 94.44 200 PRO A O 1
ATOM 1613 N N . PHE A 1 201 ? 1.739 -31.234 25.790 1.00 94.25 201 PHE A N 1
ATOM 1614 C CA . PHE A 1 201 ? 1.882 -29.903 26.397 1.00 94.25 201 PHE A CA 1
ATOM 1615 C C . PHE A 1 201 ? 1.687 -28.763 25.387 1.00 94.25 201 PHE A C 1
ATOM 1617 O O . PHE A 1 201 ? 0.982 -27.798 25.666 1.00 94.25 201 PHE A O 1
ATOM 1624 N N . GLU A 1 202 ? 2.239 -28.902 24.184 1.00 92.25 202 GLU A N 1
ATOM 1625 C CA . GLU A 1 202 ? 2.158 -27.937 23.082 1.00 92.25 202 GLU A CA 1
ATOM 1626 C C . GLU A 1 202 ? 0.721 -27.697 22.561 1.00 92.25 202 GLU A C 1
ATOM 1628 O O . GLU A 1 202 ? 0.498 -26.753 21.807 1.00 92.25 202 GLU A O 1
ATOM 1633 N N . GLN A 1 203 ? -0.247 -28.523 22.973 1.00 93.25 203 GLN A N 1
ATOM 1634 C CA . GLN A 1 203 ? -1.683 -28.422 22.673 1.00 93.25 203 GLN A CA 1
ATOM 1635 C C . GLN A 1 203 ? -2.543 -28.225 23.942 1.00 93.25 203 GLN A C 1
ATOM 1637 O O . GLN A 1 203 ? -3.768 -28.226 23.859 1.00 93.25 203 GLN A O 1
ATOM 1642 N N . SER A 1 204 ? -1.920 -28.069 25.115 1.00 93.88 204 SER A N 1
ATOM 1643 C CA . SER A 1 204 ? -2.605 -27.970 26.412 1.00 93.88 204 SER A CA 1
ATOM 1644 C C . SER A 1 204 ? -3.235 -26.594 26.675 1.00 93.88 204 SER A C 1
ATOM 1646 O O . SER A 1 204 ? -2.804 -25.578 26.123 1.00 93.88 204 SER A O 1
ATOM 1648 N N . LEU A 1 205 ? -4.219 -26.552 27.580 1.00 92.75 205 LEU A N 1
ATOM 1649 C CA . LEU A 1 205 ? -4.929 -25.349 28.035 1.00 92.75 205 LEU A CA 1
ATOM 1650 C C . LEU A 1 205 ? -3.985 -24.194 28.400 1.00 92.75 205 LEU A C 1
ATOM 1652 O O . LEU A 1 205 ? -4.105 -23.103 27.850 1.00 92.75 205 LEU A O 1
ATOM 1656 N N . ASP A 1 206 ? -2.995 -24.439 29.256 1.00 94.50 206 ASP A N 1
ATOM 1657 C CA . ASP A 1 206 ? -2.048 -23.405 29.694 1.00 94.50 206 ASP A CA 1
ATOM 1658 C C . ASP A 1 206 ? -1.108 -22.927 28.561 1.00 94.50 206 ASP A C 1
ATOM 1660 O O . ASP A 1 206 ? -0.543 -21.832 28.640 1.00 94.50 206 ASP A O 1
ATOM 1664 N N . MET A 1 207 ? -0.961 -23.699 27.474 1.00 94.25 207 MET A N 1
ATOM 1665 C CA . MET A 1 207 ? -0.180 -23.315 26.292 1.00 94.25 207 MET A CA 1
ATOM 1666 C C . MET A 1 207 ? -0.992 -22.544 25.248 1.00 94.25 207 MET A C 1
ATOM 1668 O O . MET A 1 207 ? -0.584 -21.445 24.876 1.00 94.25 207 MET A O 1
ATOM 1672 N N . VAL A 1 208 ? -2.110 -23.099 24.767 1.00 92.31 208 VAL A N 1
ATOM 1673 C CA . VAL A 1 208 ? -2.891 -22.553 23.633 1.00 92.31 208 VAL A CA 1
ATOM 1674 C C . VAL A 1 208 ? -4.247 -21.953 24.027 1.00 92.31 208 VAL A C 1
ATOM 1676 O O . VAL A 1 208 ? -4.884 -21.298 23.205 1.00 92.31 208 VAL A O 1
ATOM 1679 N N . GLY A 1 209 ? -4.687 -22.145 25.271 1.00 91.12 209 GLY A N 1
ATOM 1680 C CA . GLY A 1 209 ? -5.924 -21.591 25.831 1.00 91.12 209 GLY A CA 1
ATOM 1681 C C . GLY A 1 209 ? -7.190 -22.420 25.601 1.00 91.12 209 GLY A C 1
ATOM 1682 O O . GLY A 1 209 ? -8.212 -22.148 26.230 1.00 91.12 209 GLY A O 1
ATOM 1683 N N . VAL A 1 210 ? -7.137 -23.422 24.719 1.00 88.94 210 VAL A N 1
ATOM 1684 C CA . VAL A 1 210 ? -8.287 -24.250 24.319 1.00 88.94 210 VAL A CA 1
ATOM 1685 C C . VAL A 1 210 ? -7.832 -25.692 24.111 1.00 88.94 210 VAL A C 1
ATOM 1687 O O . VAL A 1 210 ? -6.878 -25.924 23.371 1.00 88.94 210 VAL A O 1
ATOM 1690 N N . CYS A 1 211 ? -8.512 -26.663 24.721 1.00 86.38 211 CYS A N 1
ATOM 1691 C CA . CYS A 1 211 ? -8.207 -28.086 24.561 1.00 86.38 211 CYS A CA 1
ATOM 1692 C C . CYS A 1 211 ? -9.498 -28.910 24.562 1.00 86.38 211 CYS A C 1
ATOM 1694 O O . CYS A 1 211 ? -10.196 -28.989 25.569 1.00 86.38 211 CYS A O 1
ATOM 1696 N N . GLY A 1 212 ? -9.802 -29.580 23.448 1.00 83.19 212 GLY A N 1
ATOM 1697 C CA . GLY A 1 212 ? -11.033 -30.361 23.324 1.00 83.19 212 GLY A CA 1
ATOM 1698 C C . GLY A 1 212 ? -12.265 -29.457 23.396 1.00 83.19 212 GLY A C 1
ATOM 1699 O O . GLY A 1 212 ? -12.499 -28.687 22.469 1.00 83.19 212 GLY A O 1
ATOM 1700 N N . GLY A 1 213 ? -13.035 -29.575 24.481 1.00 78.44 213 GLY A N 1
ATOM 1701 C CA . GLY A 1 213 ? -14.163 -28.691 24.794 1.00 78.44 213 GLY A CA 1
ATOM 1702 C C . GLY A 1 213 ? -13.893 -27.700 25.931 1.00 78.44 213 GLY A C 1
ATOM 1703 O O . GLY A 1 213 ? -14.777 -26.907 26.230 1.00 78.44 213 GLY A O 1
ATOM 1704 N N . ASP A 1 214 ? -12.715 -27.747 26.561 1.00 86.69 214 ASP A N 1
ATOM 1705 C CA . ASP A 1 214 ? -12.365 -26.894 27.699 1.00 86.69 214 ASP A CA 1
ATOM 1706 C C . ASP A 1 214 ? -11.631 -25.618 27.242 1.00 86.69 214 ASP A C 1
ATOM 1708 O O . ASP A 1 214 ? -10.821 -25.649 26.302 1.00 86.69 214 ASP A O 1
ATOM 1712 N N . HIS A 1 215 ? -11.881 -24.495 27.921 1.00 88.81 215 HIS A N 1
ATOM 1713 C CA . HIS A 1 215 ? -11.305 -23.188 27.581 1.00 88.81 215 HIS A CA 1
ATOM 1714 C C . HIS A 1 215 ? -10.968 -22.364 28.845 1.00 88.81 215 HIS A C 1
ATOM 1716 O O . HIS A 1 215 ? -11.709 -22.360 29.822 1.00 88.81 215 HIS A O 1
ATOM 1722 N N . VAL A 1 216 ? -9.824 -21.662 28.850 1.00 86.12 216 VAL A N 1
ATOM 1723 C CA . VAL A 1 216 ? -9.289 -20.988 30.066 1.00 86.12 216 VAL A CA 1
ATOM 1724 C C . VAL A 1 216 ? -9.862 -19.591 30.350 1.00 86.12 216 VAL A C 1
ATOM 1726 O O . VAL A 1 216 ? -9.686 -19.053 31.436 1.00 86.12 216 VAL A O 1
ATOM 1729 N N . GLY A 1 217 ? -10.544 -18.996 29.371 1.00 82.94 217 GLY A N 1
ATOM 1730 C CA . GLY A 1 217 ? -11.056 -17.621 29.420 1.00 82.94 217 GLY A CA 1
ATOM 1731 C C . GLY A 1 217 ? -10.214 -16.645 28.592 1.00 82.94 217 GLY A C 1
ATOM 1732 O O . GLY A 1 217 ? -9.032 -16.872 28.350 1.00 82.94 217 GLY A O 1
ATOM 1733 N N . ASP A 1 218 ? -10.840 -15.571 28.099 1.00 84.75 218 ASP A N 1
ATOM 1734 C CA . ASP A 1 218 ? -10.178 -14.498 27.337 1.00 84.75 218 ASP A CA 1
ATOM 1735 C C . ASP A 1 218 ? -9.731 -13.358 28.272 1.00 84.75 218 ASP A C 1
ATOM 1737 O O . ASP A 1 218 ? -10.496 -12.907 29.125 1.00 84.75 218 ASP A O 1
ATOM 1741 N N . PHE A 1 219 ? -8.504 -12.853 28.096 1.00 84.00 219 PHE A N 1
ATOM 1742 C CA . PHE A 1 219 ? -7.961 -11.757 28.906 1.00 84.00 219 PHE A CA 1
ATOM 1743 C C . PHE A 1 219 ? -8.774 -10.457 28.718 1.00 84.00 219 PHE A C 1
ATOM 1745 O O . PHE A 1 219 ? -9.042 -10.075 27.573 1.00 84.00 219 PHE A O 1
ATOM 1752 N N . PRO A 1 220 ? -9.128 -9.723 29.794 1.00 72.62 220 PRO A N 1
ATOM 1753 C CA . PRO A 1 220 ? -9.986 -8.540 29.707 1.00 72.62 220 PRO A CA 1
ATOM 1754 C C . PRO A 1 220 ? -9.305 -7.361 28.988 1.00 72.62 220 PRO A C 1
ATOM 1756 O O . PRO A 1 220 ? -8.492 -6.628 29.553 1.00 72.62 220 PRO A O 1
ATOM 1759 N N . VAL A 1 221 ? -9.679 -7.138 27.725 1.00 61.75 221 VAL A N 1
ATOM 1760 C CA . VAL A 1 221 ? -9.153 -6.049 26.881 1.00 61.75 221 VAL A CA 1
ATOM 1761 C C . VAL A 1 221 ? -9.791 -4.707 27.261 1.00 61.75 221 VAL A C 1
ATOM 1763 O O . VAL A 1 221 ? -10.745 -4.252 26.632 1.00 61.75 221 VAL A O 1
ATOM 1766 N N . LEU A 1 222 ? -9.253 -4.074 28.307 1.00 55.84 222 LEU A N 1
ATOM 1767 C CA . LEU A 1 222 ? -9.673 -2.749 28.791 1.00 55.84 222 LEU A CA 1
ATOM 1768 C C . LEU A 1 222 ? -8.644 -1.636 28.504 1.00 55.84 222 LEU A C 1
ATOM 1770 O O . LEU A 1 222 ? -8.995 -0.460 28.483 1.00 55.84 222 LEU A O 1
ATOM 1774 N N . GLU A 1 223 ? -7.377 -1.983 28.260 1.00 57.03 223 GLU A N 1
ATOM 1775 C CA . GLU A 1 223 ? -6.279 -1.028 28.039 1.00 57.03 223 GLU A CA 1
ATOM 1776 C C . GLU A 1 223 ? -5.960 -0.878 26.532 1.00 57.03 223 GLU A C 1
ATOM 1778 O O . GLU A 1 223 ? -5.756 -1.870 25.825 1.00 57.03 223 GLU A O 1
ATOM 1783 N N . LYS A 1 224 ? -5.886 0.365 26.020 1.00 52.81 224 LYS A N 1
ATOM 1784 C CA . LYS A 1 224 ? -5.582 0.671 24.602 1.00 52.81 224 LYS A CA 1
ATOM 1785 C C . LYS A 1 224 ? -4.146 0.245 24.257 1.00 52.81 224 LYS A C 1
ATOM 1787 O O . LYS A 1 224 ? -3.203 0.994 24.493 1.00 52.81 224 LYS A O 1
ATOM 1792 N N . GLY A 1 225 ? -4.004 -0.951 23.685 1.00 59.28 225 GLY A N 1
ATOM 1793 C CA . GLY A 1 225 ? -2.719 -1.581 23.349 1.00 59.28 225 GLY A CA 1
ATOM 1794 C C . GLY A 1 225 ? -2.496 -2.960 23.984 1.00 59.28 225 GLY A C 1
ATOM 1795 O O . GLY A 1 225 ? -1.494 -3.600 23.675 1.00 59.28 225 GLY A O 1
ATOM 1796 N N . ALA A 1 226 ? -3.409 -3.443 24.834 1.00 73.38 226 ALA A N 1
ATOM 1797 C CA . ALA A 1 226 ? -3.346 -4.801 25.373 1.00 73.38 226 ALA A CA 1
ATOM 1798 C C . ALA A 1 226 ? -3.514 -5.869 24.275 1.00 73.38 226 ALA A C 1
ATOM 1800 O O . ALA A 1 226 ? -4.295 -5.705 23.335 1.00 73.38 226 ALA A O 1
ATOM 1801 N N . VAL A 1 227 ? -2.812 -6.998 24.419 1.00 85.31 227 VAL A N 1
ATOM 1802 C CA . VAL A 1 227 ? -2.931 -8.139 23.498 1.00 85.31 227 VAL A CA 1
ATOM 1803 C C . VAL A 1 227 ? -4.232 -8.909 23.790 1.00 85.31 227 VAL A C 1
ATOM 1805 O O . VAL A 1 227 ? -4.421 -9.328 24.936 1.00 85.31 227 VAL A O 1
ATOM 1808 N N . PRO A 1 228 ? -5.119 -9.139 22.802 1.00 87.19 228 PRO A N 1
ATOM 1809 C CA . PRO A 1 228 ? -6.332 -9.941 22.975 1.00 87.19 228 PRO A CA 1
ATOM 1810 C C . PRO A 1 228 ? -6.059 -11.455 22.914 1.00 87.19 228 PRO A C 1
ATOM 1812 O O . PRO A 1 228 ? -5.078 -11.895 22.308 1.00 87.19 228 PRO A O 1
ATOM 1815 N N . GLY A 1 229 ? -6.968 -12.251 23.484 1.00 88.69 229 GLY A N 1
ATOM 1816 C CA . GLY A 1 229 ? -6.980 -13.719 23.410 1.00 88.69 229 GLY A CA 1
ATOM 1817 C C . GLY A 1 229 ? -6.952 -14.407 24.783 1.00 88.69 229 GLY A C 1
ATOM 1818 O O . GLY A 1 229 ? -7.021 -13.718 25.805 1.00 88.69 229 GLY A O 1
ATOM 1819 N N . PRO A 1 230 ? -6.812 -15.745 24.823 1.00 90.38 230 PRO A N 1
ATOM 1820 C CA . PRO A 1 230 ? -6.912 -16.516 26.058 1.00 90.38 230 PRO A CA 1
ATOM 1821 C C . PRO A 1 230 ? -5.753 -16.316 27.042 1.00 90.38 230 PRO A C 1
ATOM 1823 O O . PRO A 1 230 ? -4.634 -15.985 26.640 1.00 90.38 230 PRO A O 1
ATOM 1826 N N . THR A 1 231 ? -6.008 -16.566 28.328 1.00 91.06 231 THR A N 1
ATOM 1827 C CA . THR A 1 231 ? -5.072 -16.478 29.471 1.00 91.06 231 THR A CA 1
ATOM 1828 C C . THR A 1 231 ? -4.033 -17.616 29.484 1.00 91.06 231 THR A C 1
ATOM 1830 O O . THR A 1 231 ? -3.911 -18.388 30.432 1.00 91.06 231 THR A O 1
ATOM 1833 N N . CYS A 1 232 ? -3.268 -17.728 28.394 1.00 94.75 232 CYS A N 1
ATOM 1834 C CA . CYS A 1 232 ? -2.313 -18.805 28.121 1.00 94.75 232 CYS A CA 1
ATOM 1835 C C . CYS A 1 232 ? -0.924 -18.292 27.687 1.00 94.75 232 CYS A C 1
ATOM 1837 O O . CYS A 1 232 ? -0.747 -17.140 27.267 1.00 94.75 232 CYS A O 1
ATOM 1839 N N . LEU A 1 233 ? 0.073 -19.183 27.696 1.00 95.81 233 LEU A N 1
ATOM 1840 C CA . LEU A 1 233 ? 1.448 -18.875 27.289 1.00 95.81 233 LEU A CA 1
ATOM 1841 C C . LEU A 1 233 ? 1.569 -18.384 25.837 1.00 95.81 233 LEU A C 1
ATOM 1843 O O . LEU A 1 233 ? 2.398 -17.512 25.575 1.00 95.81 233 LEU A O 1
ATOM 1847 N N . ALA A 1 234 ? 0.750 -18.864 24.894 1.00 93.88 234 ALA A N 1
ATOM 1848 C CA . ALA A 1 234 ? 0.773 -18.389 23.506 1.00 93.88 234 ALA A CA 1
ATOM 1849 C C . ALA A 1 234 ? 0.330 -16.919 23.366 1.00 93.88 234 ALA A C 1
ATOM 1851 O O . ALA A 1 234 ? 0.858 -16.194 22.516 1.00 93.88 234 ALA A O 1
ATOM 1852 N N . ARG A 1 235 ? -0.591 -16.441 24.219 1.00 94.38 235 ARG A N 1
ATOM 1853 C CA . ARG A 1 235 ? -0.895 -15.006 24.334 1.00 94.38 235 ARG A CA 1
ATOM 1854 C C . ARG A 1 235 ? 0.256 -14.276 25.019 1.00 94.38 235 ARG A C 1
ATOM 1856 O O . ARG A 1 235 ? 0.735 -13.272 24.492 1.00 94.38 235 ARG A O 1
ATOM 1863 N N . LEU A 1 236 ? 0.728 -14.783 26.159 1.00 95.38 236 LEU A N 1
ATOM 1864 C CA . LEU A 1 236 ? 1.781 -14.134 26.943 1.00 95.38 236 LEU A CA 1
ATOM 1865 C C . LEU A 1 236 ? 3.084 -13.964 26.137 1.00 95.38 236 LEU A C 1
ATOM 1867 O O . LEU A 1 236 ? 3.740 -12.930 26.257 1.00 95.38 236 LEU A O 1
ATOM 1871 N N . LYS A 1 237 ? 3.413 -14.895 25.228 1.00 94.56 237 LYS A N 1
ATOM 1872 C CA . LYS A 1 237 ? 4.555 -14.770 24.305 1.00 94.56 237 LYS A CA 1
ATOM 1873 C C . LYS A 1 237 ? 4.488 -13.478 23.480 1.00 94.56 237 LYS A C 1
ATOM 1875 O O . LYS A 1 237 ? 5.493 -12.787 23.334 1.00 94.56 237 LYS A O 1
ATOM 1880 N N . LYS A 1 238 ? 3.298 -13.114 22.989 1.00 92.50 238 LYS A N 1
ATOM 1881 C CA . LYS A 1 238 ? 3.067 -11.889 22.201 1.00 92.50 238 LYS A CA 1
ATOM 1882 C C . LYS A 1 238 ? 3.214 -10.625 23.050 1.00 92.50 238 LYS A C 1
ATOM 1884 O O . LYS A 1 238 ? 3.705 -9.618 22.550 1.00 92.50 238 LYS A O 1
ATOM 1889 N N . VAL A 1 239 ? 2.865 -10.684 24.338 1.00 93.38 239 VAL A N 1
ATOM 1890 C CA . VAL A 1 239 ? 3.114 -9.587 25.291 1.00 93.38 239 VAL A CA 1
ATOM 1891 C C . VAL A 1 239 ? 4.622 -9.395 25.506 1.00 93.38 239 VAL A C 1
ATOM 1893 O O . VAL A 1 239 ? 5.111 -8.272 25.408 1.00 93.38 239 VAL A O 1
ATOM 1896 N N . PHE A 1 240 ? 5.384 -10.482 25.687 1.00 94.69 240 PHE A N 1
ATOM 1897 C CA . PHE A 1 240 ? 6.853 -10.431 25.745 1.00 94.69 240 PHE A CA 1
ATOM 1898 C C . PHE A 1 240 ? 7.472 -9.907 24.432 1.00 94.69 240 PHE A C 1
ATOM 1900 O O . PHE A 1 240 ? 8.367 -9.066 24.477 1.00 94.69 240 PHE A O 1
ATOM 1907 N N . ALA A 1 241 ? 6.978 -10.325 23.261 1.00 91.12 241 ALA A N 1
ATOM 1908 C CA . ALA A 1 241 ? 7.423 -9.794 21.965 1.00 91.12 241 ALA A CA 1
ATOM 1909 C C . ALA A 1 241 ? 7.137 -8.284 21.820 1.00 91.12 241 ALA A C 1
ATOM 1911 O O . ALA A 1 241 ? 8.004 -7.523 21.387 1.00 91.12 241 ALA A O 1
ATOM 1912 N N . SER A 1 242 ? 5.966 -7.821 22.270 1.00 89.69 242 SER A N 1
ATOM 1913 C CA . SER A 1 242 ? 5.634 -6.392 22.299 1.00 89.69 242 SER A CA 1
ATOM 1914 C C . SER A 1 242 ? 6.516 -5.594 23.270 1.00 89.69 242 SER A C 1
ATOM 1916 O O . SER A 1 242 ? 6.816 -4.434 22.990 1.00 89.69 242 SER A O 1
ATOM 1918 N N . ALA A 1 243 ? 6.947 -6.191 24.387 1.00 90.12 243 ALA A N 1
ATOM 1919 C CA . ALA A 1 243 ? 7.878 -5.574 25.337 1.00 90.12 243 ALA A CA 1
ATOM 1920 C C . ALA A 1 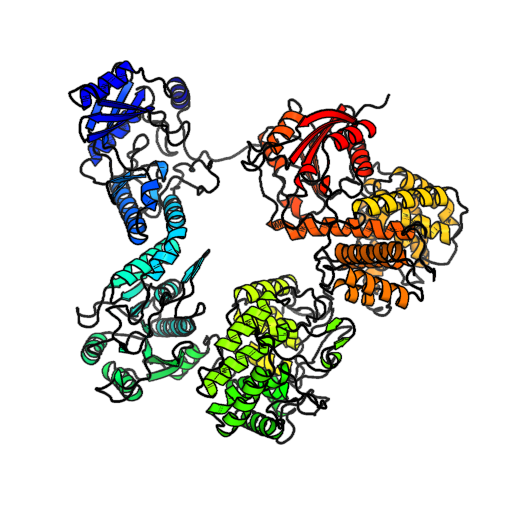243 ? 9.323 -5.516 24.800 1.00 90.12 243 ALA A C 1
ATOM 1922 O O . ALA A 1 243 ? 10.035 -4.547 25.057 1.00 90.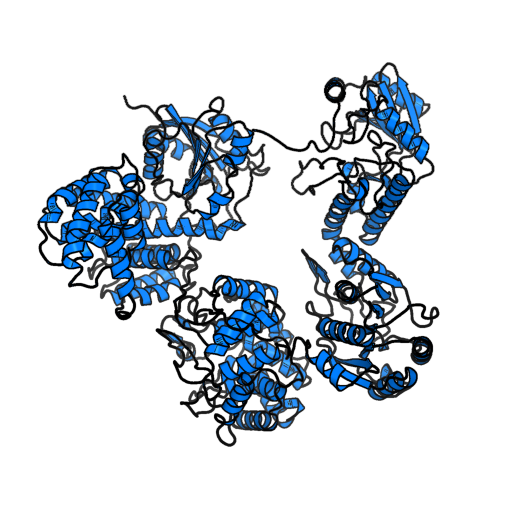12 243 ALA A O 1
ATOM 1923 N N . LEU A 1 244 ? 9.737 -6.511 24.006 1.00 90.50 244 LEU A N 1
ATOM 1924 C CA . LEU A 1 244 ? 11.040 -6.555 23.333 1.00 90.50 244 LEU A CA 1
ATOM 1925 C C . LEU A 1 244 ? 11.206 -5.449 22.277 1.00 90.50 244 LEU A C 1
ATOM 1927 O O . LEU A 1 244 ? 12.297 -4.886 22.145 1.00 90.50 244 LEU A O 1
ATOM 1931 N N . ARG A 1 245 ? 10.141 -5.136 21.522 1.00 88.38 245 ARG A N 1
ATOM 1932 C CA . ARG A 1 245 ? 10.189 -4.290 20.312 1.00 88.38 245 ARG A CA 1
ATOM 1933 C C . ARG A 1 245 ? 10.978 -2.973 20.453 1.00 88.38 245 ARG A C 1
ATOM 1935 O O . ARG A 1 245 ? 11.789 -2.711 19.567 1.00 88.38 245 ARG A O 1
ATOM 1942 N N . PRO A 1 246 ? 10.812 -2.145 21.508 1.00 86.31 246 PRO A N 1
ATOM 1943 C CA . PRO A 1 246 ? 11.490 -0.847 21.584 1.00 86.31 246 PRO A CA 1
ATOM 1944 C C . PRO A 1 246 ? 13.001 -0.952 21.840 1.00 86.31 246 PRO A C 1
ATOM 1946 O O . PRO A 1 246 ? 13.757 -0.099 21.385 1.00 86.31 246 PRO A O 1
ATOM 1949 N N . GLY A 1 247 ? 13.448 -1.983 22.568 1.00 83.94 247 GLY A N 1
ATOM 1950 C CA . GLY A 1 247 ? 14.862 -2.182 22.913 1.00 83.94 247 GLY A CA 1
ATOM 1951 C C . GLY A 1 247 ? 15.644 -3.019 21.897 1.00 83.94 247 GLY A C 1
ATOM 1952 O O . GLY A 1 247 ? 16.874 -2.955 21.858 1.00 83.94 247 GLY A O 1
ATOM 1953 N N . LEU A 1 248 ? 14.946 -3.796 21.062 1.00 88.69 248 LEU A N 1
ATOM 1954 C CA . LEU A 1 248 ? 15.551 -4.784 20.169 1.00 88.69 248 LEU A CA 1
ATOM 1955 C C . LEU A 1 248 ? 16.588 -4.195 19.181 1.00 88.69 248 LEU A C 1
ATOM 1957 O O . LEU A 1 248 ? 17.679 -4.763 19.107 1.00 88.69 248 LEU A O 1
ATOM 1961 N N . PRO A 1 249 ? 16.365 -3.049 18.499 1.00 88.62 249 PRO A N 1
ATOM 1962 C CA . PRO A 1 249 ? 17.382 -2.468 17.616 1.00 88.62 249 PRO A CA 1
ATOM 1963 C C . PRO A 1 249 ? 18.668 -2.054 18.349 1.00 88.62 249 PRO A C 1
ATOM 1965 O O . PRO A 1 249 ? 19.767 -2.307 17.861 1.00 88.62 249 PRO A O 1
ATOM 1968 N N . ALA A 1 250 ? 18.541 -1.471 19.546 1.00 87.00 250 ALA A N 1
ATOM 1969 C CA . ALA A 1 250 ? 19.675 -0.995 20.342 1.00 87.00 250 ALA A CA 1
ATOM 1970 C C . ALA A 1 250 ? 20.490 -2.136 20.980 1.00 87.00 250 ALA A C 1
ATOM 1972 O O . ALA A 1 250 ? 21.680 -1.970 21.246 1.00 87.00 250 ALA A O 1
ATOM 1973 N N . TYR A 1 251 ? 19.872 -3.298 21.213 1.00 89.94 251 TYR A N 1
ATOM 1974 C CA . TYR A 1 251 ? 20.584 -4.520 21.595 1.00 89.94 251 TYR A CA 1
ATOM 1975 C C . TYR A 1 251 ? 21.312 -5.148 20.401 1.00 89.94 251 TYR A C 1
ATOM 1977 O O . TYR A 1 251 ? 22.495 -5.461 20.507 1.00 89.94 251 TYR A O 1
ATOM 1985 N N . LEU A 1 252 ? 20.647 -5.279 19.248 1.00 89.25 252 LEU A N 1
ATOM 1986 C CA . LEU A 1 252 ? 21.262 -5.871 18.057 1.00 89.25 252 LEU A CA 1
ATOM 1987 C C . LEU A 1 252 ? 22.463 -5.049 17.562 1.00 89.25 252 LEU A C 1
ATOM 1989 O O . LEU A 1 252 ? 23.449 -5.641 17.138 1.00 89.25 252 LEU A O 1
ATOM 1993 N N . ALA A 1 253 ? 22.444 -3.717 17.705 1.00 83.50 253 ALA A N 1
ATOM 1994 C CA . ALA A 1 253 ? 23.591 -2.840 17.426 1.00 83.50 253 ALA A CA 1
ATOM 1995 C C . ALA A 1 253 ? 24.883 -3.234 18.182 1.00 83.50 253 ALA A C 1
ATOM 1997 O O . ALA A 1 253 ? 25.978 -3.046 17.666 1.00 83.50 253 ALA A O 1
ATOM 1998 N N . GLN A 1 254 ? 24.771 -3.852 19.365 1.00 82.12 254 GLN A N 1
ATOM 1999 C CA . GLN A 1 254 ? 25.907 -4.352 20.165 1.00 82.12 254 GLN A CA 1
ATOM 2000 C C . GLN A 1 254 ? 26.468 -5.693 19.638 1.00 82.12 254 GLN A C 1
ATOM 2002 O O . GLN A 1 254 ? 27.412 -6.254 20.204 1.00 82.12 254 GLN A O 1
ATOM 2007 N N . CYS A 1 255 ? 25.865 -6.215 18.566 1.00 79.12 255 CYS A N 1
ATOM 2008 C CA . CYS A 1 255 ? 26.263 -7.394 17.802 1.00 79.12 255 CYS A CA 1
ATOM 2009 C C . CYS A 1 255 ? 26.745 -6.994 16.390 1.00 79.12 255 CYS A C 1
ATOM 2011 O O . CYS A 1 255 ? 26.486 -7.688 15.404 1.00 79.12 255 CYS A O 1
ATOM 2013 N N . ASN A 1 256 ? 27.441 -5.861 16.275 1.00 80.06 256 ASN A N 1
ATOM 2014 C CA . ASN A 1 256 ? 28.233 -5.544 15.092 1.00 80.06 256 ASN A CA 1
ATOM 2015 C C . ASN A 1 256 ? 29.434 -6.512 14.959 1.00 80.06 256 ASN A C 1
ATOM 2017 O O . ASN A 1 256 ? 29.992 -7.000 15.946 1.00 80.06 256 ASN A O 1
ATOM 2021 N N . PHE A 1 257 ? 29.830 -6.802 13.717 1.00 77.94 257 PHE A N 1
ATOM 2022 C CA . PHE A 1 257 ? 31.022 -7.595 13.397 1.00 77.94 257 PHE A CA 1
ATOM 2023 C C . PHE A 1 257 ? 31.951 -6.725 12.548 1.00 77.94 257 PHE A C 1
ATOM 2025 O O . PHE A 1 257 ? 31.840 -6.661 11.324 1.00 77.94 257 PHE A O 1
ATOM 2032 N N . ASP A 1 258 ? 32.800 -5.971 13.237 1.00 76.44 258 ASP A N 1
ATOM 2033 C CA . ASP A 1 258 ? 33.756 -5.006 12.696 1.00 76.44 258 ASP A CA 1
ATOM 2034 C C . ASP A 1 258 ? 35.129 -5.198 13.374 1.00 76.44 258 ASP A C 1
ATOM 2036 O O . ASP A 1 258 ? 35.344 -6.216 14.036 1.00 76.44 258 ASP A O 1
ATOM 2040 N N . CYS A 1 259 ? 36.077 -4.269 13.225 1.00 74.56 259 CYS A N 1
ATOM 2041 C CA . CYS A 1 259 ? 37.390 -4.383 13.881 1.00 74.56 259 CYS A CA 1
ATOM 2042 C C . CYS A 1 259 ? 37.389 -4.091 15.397 1.00 74.56 259 CYS A C 1
ATOM 2044 O O . CYS A 1 259 ? 38.431 -4.207 16.039 1.00 74.56 259 CYS A O 1
ATOM 2046 N N . THR A 1 260 ? 36.254 -3.694 15.984 1.00 73.88 260 THR A N 1
ATOM 2047 C CA . THR A 1 260 ? 36.084 -3.585 17.446 1.00 73.88 260 THR A CA 1
ATOM 2048 C C . THR A 1 260 ? 35.685 -4.930 18.066 1.00 73.88 260 THR A C 1
ATOM 2050 O O . THR A 1 260 ? 35.887 -5.160 19.260 1.00 73.88 260 THR A O 1
ATOM 2053 N N . SER A 1 261 ? 35.172 -5.857 17.250 1.00 72.75 261 SER A N 1
ATOM 2054 C CA . SER A 1 261 ? 34.824 -7.214 17.664 1.00 72.75 261 SER A CA 1
ATOM 2055 C C . SER A 1 261 ? 36.080 -8.066 17.864 1.00 72.75 261 SER A C 1
ATOM 2057 O O . SER A 1 261 ? 36.766 -8.408 16.906 1.00 72.75 261 SER A O 1
ATOM 2059 N N . GLY A 1 262 ? 36.351 -8.496 19.101 1.00 71.44 262 GLY A N 1
ATOM 2060 C CA . GLY A 1 262 ? 37.522 -9.323 19.454 1.00 71.44 262 GLY A CA 1
ATOM 2061 C C . GLY A 1 262 ? 37.574 -10.733 18.836 1.00 71.44 262 GLY A C 1
ATOM 2062 O O . GLY A 1 262 ? 38.484 -11.496 19.149 1.00 71.44 262 GLY A O 1
ATOM 2063 N N . TYR A 1 263 ? 36.610 -11.083 17.980 1.00 71.25 263 TYR A N 1
ATOM 2064 C CA . TYR A 1 263 ? 36.578 -12.316 17.182 1.00 71.25 263 TYR A CA 1
ATOM 2065 C C . TYR A 1 263 ? 36.815 -12.062 15.686 1.00 71.25 263 TYR A C 1
ATOM 2067 O O . TYR A 1 263 ? 36.964 -13.013 14.919 1.00 71.25 263 TYR A O 1
ATOM 2075 N N . ASN A 1 264 ? 36.861 -10.798 15.261 1.00 74.12 264 ASN A N 1
ATOM 2076 C CA . ASN A 1 264 ? 37.258 -10.436 13.914 1.00 74.12 264 ASN A CA 1
ATOM 2077 C C . ASN A 1 264 ? 38.785 -10.320 13.848 1.00 74.12 264 ASN A C 1
ATOM 2079 O O . ASN A 1 264 ? 39.391 -9.472 14.496 1.00 74.12 264 ASN A O 1
ATOM 2083 N N . LEU A 1 265 ? 39.404 -11.191 13.055 1.00 66.88 265 LEU A N 1
ATOM 2084 C CA . LEU A 1 265 ? 40.857 -11.238 12.881 1.00 66.88 265 LEU A CA 1
ATOM 2085 C C . LEU A 1 265 ? 41.357 -10.343 11.728 1.00 66.88 265 LEU A C 1
ATOM 2087 O O . LEU A 1 265 ? 42.544 -10.370 11.406 1.00 66.88 265 LEU A O 1
ATOM 2091 N N . ASP A 1 266 ? 40.474 -9.572 11.083 1.00 69.50 266 ASP A N 1
ATOM 2092 C CA . ASP A 1 266 ? 40.820 -8.696 9.962 1.00 69.50 266 ASP A CA 1
ATOM 2093 C C . ASP A 1 266 ? 41.143 -7.263 10.411 1.00 69.50 266 ASP A C 1
ATOM 2095 O O . ASP A 1 266 ? 40.267 -6.407 10.541 1.00 69.50 266 ASP A O 1
ATOM 2099 N N . ALA A 1 267 ? 42.434 -6.991 10.608 1.00 66.12 267 ALA A N 1
ATOM 2100 C CA . ALA A 1 267 ? 42.941 -5.682 11.022 1.00 66.12 267 ALA A CA 1
ATOM 2101 C C . ALA A 1 267 ? 42.763 -4.556 9.975 1.00 66.12 267 ALA A C 1
ATOM 2103 O O . ALA A 1 267 ? 43.066 -3.404 10.280 1.00 66.12 267 ALA A O 1
ATOM 2104 N N . GLU A 1 268 ? 42.301 -4.857 8.753 1.00 67.44 268 GLU A N 1
ATOM 2105 C CA . GLU A 1 268 ? 41.967 -3.838 7.745 1.00 67.44 268 GLU A CA 1
ATOM 2106 C C . GLU A 1 268 ? 40.486 -3.432 7.750 1.00 67.44 268 GLU A C 1
ATOM 2108 O O . GLU A 1 268 ? 40.145 -2.369 7.217 1.00 67.44 268 GLU A O 1
ATOM 2113 N N . GLN A 1 269 ? 39.599 -4.230 8.358 1.00 72.06 269 GLN A N 1
ATOM 2114 C CA . GLN A 1 269 ? 38.201 -3.831 8.507 1.00 72.06 269 GLN A CA 1
ATOM 2115 C C . GLN A 1 269 ? 38.120 -2.564 9.377 1.00 72.06 269 GLN A C 1
ATOM 2117 O O . GLN A 1 269 ? 38.945 -2.347 10.260 1.00 72.06 269 GLN A O 1
ATOM 2122 N N . GLN A 1 270 ? 37.160 -1.688 9.089 1.00 77.44 270 GLN A N 1
ATOM 2123 C CA . GLN A 1 270 ? 36.958 -0.437 9.827 1.00 77.44 270 GLN A CA 1
ATOM 2124 C C . GLN A 1 270 ? 35.802 -0.584 10.827 1.00 77.44 270 GLN A C 1
ATOM 2126 O O . GLN A 1 270 ? 34.997 -1.506 10.658 1.00 77.44 270 GLN A O 1
ATOM 2131 N N . PRO A 1 271 ? 35.689 0.296 11.842 1.00 77.88 271 PRO A N 1
ATOM 2132 C CA . PRO A 1 271 ? 34.537 0.308 12.737 1.00 77.88 271 PRO A CA 1
ATOM 2133 C C . PRO A 1 271 ? 33.237 0.563 11.966 1.00 77.88 271 PRO A C 1
ATOM 2135 O O . PRO A 1 271 ? 33.207 1.400 11.061 1.00 77.88 271 PRO A O 1
ATOM 2138 N N . ASP A 1 272 ? 32.164 -0.130 12.337 1.00 76.69 272 ASP A N 1
ATOM 2139 C CA . ASP A 1 272 ? 30.842 0.027 11.729 1.00 76.69 272 ASP A CA 1
ATOM 2140 C C . ASP A 1 272 ? 29.756 -0.117 12.803 1.00 76.69 272 ASP A C 1
ATOM 2142 O O . ASP A 1 272 ? 29.648 -1.144 13.477 1.00 76.69 272 ASP A O 1
ATOM 2146 N N . GLU A 1 273 ? 28.942 0.928 12.960 1.00 75.12 273 GLU A N 1
ATOM 2147 C CA . GLU A 1 273 ? 27.837 0.985 13.929 1.00 75.12 273 GLU A CA 1
ATOM 2148 C C . GLU A 1 273 ? 26.647 0.093 13.519 1.00 75.12 273 GLU A C 1
ATOM 2150 O O . GLU A 1 273 ? 25.699 -0.087 14.286 1.00 75.12 273 GLU A O 1
ATOM 2155 N N . ARG A 1 274 ? 26.670 -0.474 12.303 1.00 81.06 274 ARG A N 1
ATOM 2156 C CA . ARG A 1 274 ? 25.617 -1.353 11.790 1.00 81.06 274 ARG A CA 1
ATOM 2157 C C . ARG A 1 274 ? 25.847 -2.808 12.185 1.00 81.06 274 ARG A C 1
ATOM 2159 O O . ARG A 1 274 ? 26.948 -3.358 12.082 1.00 81.06 274 ARG A O 1
ATOM 2166 N N . ILE A 1 275 ? 24.735 -3.466 12.504 1.00 84.94 275 ILE A N 1
ATOM 2167 C CA . ILE A 1 275 ? 24.644 -4.919 12.677 1.00 84.94 275 ILE A CA 1
ATOM 2168 C C . ILE A 1 275 ? 25.152 -5.640 11.425 1.00 84.94 275 ILE A C 1
ATOM 2170 O O . ILE A 1 275 ? 24.963 -5.154 10.312 1.00 84.94 275 ILE A O 1
ATOM 2174 N N . TYR A 1 276 ? 25.793 -6.800 11.563 1.00 79.38 276 TYR A N 1
ATOM 2175 C CA . TYR A 1 276 ? 26.455 -7.419 10.409 1.00 79.38 276 TYR A CA 1
ATOM 2176 C C . TYR A 1 276 ? 25.480 -7.843 9.292 1.00 79.38 276 TYR A C 1
ATOM 2178 O O . TYR A 1 276 ? 25.722 -7.557 8.119 1.00 79.38 276 TYR A O 1
ATOM 2186 N N . GLN A 1 277 ? 24.343 -8.455 9.634 1.00 83.81 277 GLN A N 1
ATOM 2187 C CA . GLN A 1 277 ? 23.311 -8.841 8.668 1.00 83.81 277 GLN A CA 1
ATOM 2188 C C . GLN A 1 277 ? 22.018 -8.051 8.886 1.00 83.81 277 GLN A C 1
ATOM 2190 O O . GLN A 1 277 ? 21.560 -7.918 10.018 1.00 83.81 277 GLN A O 1
ATOM 2195 N N . SER A 1 278 ? 21.426 -7.534 7.803 1.00 85.31 278 SER A N 1
ATOM 2196 C CA . SER A 1 278 ? 20.118 -6.872 7.864 1.00 85.31 278 SER A CA 1
ATOM 2197 C C . SER A 1 278 ? 19.031 -7.822 8.378 1.00 85.31 278 SER A C 1
ATOM 2199 O O . SER A 1 278 ? 18.971 -8.989 7.988 1.00 85.31 278 SER A O 1
ATOM 2201 N N . VAL A 1 279 ? 18.137 -7.303 9.219 1.00 83.44 279 VAL A N 1
ATOM 2202 C CA . VAL A 1 279 ? 17.017 -8.045 9.811 1.00 83.44 279 VAL A CA 1
ATOM 2203 C C . VAL A 1 279 ? 15.707 -7.571 9.187 1.00 83.44 279 VAL A C 1
ATOM 2205 O O . VAL A 1 279 ? 15.413 -6.377 9.194 1.00 83.44 279 VAL A O 1
ATOM 2208 N N . ILE A 1 280 ? 14.896 -8.516 8.702 1.00 74.69 280 ILE A N 1
ATOM 2209 C CA . ILE A 1 280 ? 13.512 -8.286 8.265 1.00 74.69 280 ILE A CA 1
ATOM 2210 C C . ILE A 1 280 ? 12.587 -9.186 9.086 1.00 74.69 280 ILE A C 1
ATOM 2212 O O . ILE A 1 280 ? 12.774 -10.406 9.144 1.00 74.69 280 ILE A O 1
ATOM 2216 N N . LEU A 1 281 ? 11.584 -8.573 9.706 1.00 74.94 281 LEU A N 1
ATOM 2217 C CA . LEU A 1 281 ? 10.535 -9.196 10.509 1.00 74.94 281 LEU A CA 1
ATOM 2218 C C . LEU A 1 281 ? 9.186 -8.543 10.159 1.00 74.94 281 LEU A C 1
ATOM 2220 O O . LEU A 1 281 ? 9.153 -7.475 9.550 1.00 74.94 281 LEU A O 1
ATOM 2224 N N . HIS A 1 282 ? 8.070 -9.177 10.531 1.00 58.34 282 HIS A N 1
ATOM 2225 C CA . HIS A 1 282 ? 6.723 -8.809 10.058 1.00 58.34 282 HIS A CA 1
ATOM 2226 C C . HIS A 1 282 ? 6.322 -7.337 10.270 1.00 58.34 282 HIS A C 1
ATOM 2228 O O . HIS A 1 282 ? 5.512 -6.817 9.505 1.00 58.34 282 HIS A O 1
ATOM 2234 N N . ASP A 1 283 ? 6.875 -6.670 11.286 1.00 72.50 283 ASP A N 1
ATOM 2235 C CA . ASP A 1 283 ? 6.578 -5.280 11.640 1.00 72.50 283 ASP A CA 1
ATOM 2236 C C . ASP A 1 283 ? 7.834 -4.416 11.891 1.00 72.50 283 ASP A C 1
ATOM 2238 O O . ASP A 1 283 ? 7.735 -3.309 12.434 1.00 72.50 283 ASP A O 1
ATOM 2242 N N . MET A 1 284 ? 9.022 -4.908 11.519 1.00 76.25 284 MET A N 1
ATOM 2243 C CA . MET A 1 284 ? 10.299 -4.247 11.800 1.00 76.25 284 MET A CA 1
ATOM 2244 C C . MET A 1 284 ? 11.377 -4.623 10.774 1.00 76.25 284 MET A C 1
ATOM 2246 O O . MET A 1 284 ? 11.617 -5.799 10.510 1.00 76.25 284 MET A O 1
ATOM 2250 N N . THR A 1 285 ? 12.074 -3.617 10.243 1.00 79.12 285 THR A N 1
ATOM 2251 C CA . THR A 1 285 ? 13.263 -3.782 9.391 1.00 79.12 285 THR A CA 1
ATOM 2252 C C . THR A 1 285 ? 14.434 -3.025 10.012 1.00 79.12 285 THR A C 1
ATOM 2254 O O . THR A 1 285 ? 14.270 -1.876 10.419 1.00 79.12 285 THR A O 1
ATOM 2257 N N . ILE A 1 286 ? 15.609 -3.654 10.087 1.00 82.81 286 ILE A N 1
ATOM 2258 C CA . ILE A 1 286 ? 16.854 -3.050 10.582 1.00 82.81 286 ILE A CA 1
ATOM 2259 C C . ILE A 1 286 ? 17.941 -3.281 9.529 1.00 82.81 286 ILE A C 1
ATOM 2261 O O . ILE A 1 286 ? 18.255 -4.426 9.201 1.00 82.81 286 ILE A O 1
ATOM 2265 N N . ALA A 1 287 ? 18.510 -2.202 8.993 1.00 79.00 287 ALA A N 1
ATOM 2266 C CA . ALA A 1 287 ? 19.570 -2.277 7.991 1.00 79.00 287 ALA A CA 1
ATOM 2267 C C . ALA A 1 287 ? 20.933 -2.588 8.635 1.00 79.00 287 ALA A C 1
ATOM 2269 O O . ALA A 1 287 ? 21.314 -1.977 9.633 1.00 79.00 287 ALA A O 1
ATOM 2270 N N . GLY A 1 288 ? 21.664 -3.528 8.039 1.00 80.62 288 GLY A N 1
ATOM 2271 C CA . GLY A 1 288 ? 22.983 -3.979 8.477 1.00 80.62 288 GLY A CA 1
ATOM 2272 C C . GLY A 1 288 ? 24.121 -3.635 7.510 1.00 80.62 288 GLY A C 1
ATOM 2273 O O . GLY A 1 288 ? 23.995 -2.760 6.648 1.00 80.62 288 GLY A O 1
ATOM 2274 N N . GLN A 1 289 ? 25.247 -4.340 7.656 1.00 79.25 289 GLN A N 1
ATOM 2275 C CA . GLN A 1 289 ? 26.386 -4.293 6.735 1.00 79.25 289 GLN A CA 1
ATOM 2276 C C . GLN A 1 289 ? 26.061 -5.033 5.431 1.00 79.25 289 GLN A C 1
ATOM 2278 O O . GLN A 1 289 ? 26.159 -4.434 4.357 1.00 79.25 289 GLN A O 1
ATOM 2283 N N . ARG A 1 290 ? 25.584 -6.285 5.524 1.00 79.00 290 ARG A N 1
ATOM 2284 C CA . ARG A 1 290 ? 24.922 -6.983 4.408 1.00 79.00 290 ARG A CA 1
ATOM 2285 C C . ARG A 1 290 ? 23.576 -6.314 4.091 1.00 79.00 290 ARG A C 1
ATOM 2287 O O . ARG A 1 290 ? 22.860 -5.951 5.033 1.00 79.00 290 ARG A O 1
ATOM 2294 N N . PRO A 1 291 ? 23.193 -6.184 2.808 1.00 64.94 291 PRO A N 1
ATOM 2295 C CA . PRO A 1 291 ? 21.956 -5.520 2.400 1.00 64.94 291 PRO A CA 1
ATOM 2296 C C . PRO A 1 291 ? 20.695 -6.229 2.910 1.00 64.94 291 PRO A C 1
ATOM 2298 O O . PRO A 1 291 ? 20.723 -7.402 3.277 1.00 64.94 291 PRO A O 1
ATOM 2301 N N . VAL A 1 292 ? 19.577 -5.497 2.892 1.00 56.75 292 VAL A N 1
ATOM 2302 C CA . VAL A 1 292 ? 18.233 -5.997 3.233 1.00 56.75 292 VAL A CA 1
ATOM 2303 C C . VAL A 1 292 ? 17.842 -7.167 2.321 1.00 56.75 292 VAL A C 1
ATOM 2305 O O . VAL A 1 292 ? 17.338 -8.180 2.796 1.00 56.75 292 VAL A O 1
ATOM 2308 N N . GLU A 1 293 ? 18.161 -7.081 1.029 1.00 62.56 293 GLU A N 1
ATOM 2309 C CA . GLU A 1 293 ? 18.005 -8.182 0.074 1.00 62.56 293 GLU A CA 1
ATOM 2310 C C . GLU A 1 293 ? 19.334 -8.944 -0.096 1.00 62.56 293 GLU A C 1
ATOM 2312 O O . GLU A 1 293 ? 20.135 -8.664 -0.990 1.00 62.56 293 GLU A O 1
ATOM 2317 N N . ASP A 1 294 ? 19.602 -9.908 0.794 1.00 71.19 294 ASP A N 1
ATOM 2318 C CA . ASP A 1 294 ? 20.817 -10.734 0.735 1.00 71.19 294 ASP A CA 1
ATOM 2319 C C . ASP A 1 294 ? 20.720 -11.786 -0.388 1.00 71.19 294 ASP A C 1
ATOM 2321 O O . ASP A 1 294 ? 20.195 -12.890 -0.215 1.00 71.19 294 ASP A O 1
ATOM 2325 N N . ALA A 1 295 ? 21.274 -11.449 -1.557 1.00 65.81 295 ALA A N 1
ATOM 2326 C CA . ALA A 1 295 ? 21.311 -12.300 -2.751 1.00 65.81 295 ALA A CA 1
ATOM 2327 C C . ALA A 1 295 ? 22.004 -13.671 -2.549 1.00 65.81 295 ALA A C 1
ATOM 2329 O O . ALA A 1 295 ? 21.935 -14.531 -3.430 1.00 65.81 295 ALA A O 1
ATOM 2330 N N . ARG A 1 296 ? 22.638 -13.921 -1.392 1.00 81.44 296 ARG A N 1
ATOM 2331 C CA . ARG A 1 296 ? 23.123 -15.253 -0.991 1.00 81.44 296 ARG A CA 1
ATOM 2332 C C . ARG A 1 296 ? 21.987 -16.247 -0.744 1.00 81.44 296 ARG A C 1
ATOM 2334 O O . ARG A 1 296 ? 22.150 -17.417 -1.079 1.00 81.44 296 ARG A O 1
ATOM 2341 N N . LEU A 1 297 ? 20.843 -15.809 -0.204 1.00 83.44 297 LEU A N 1
ATOM 2342 C CA . LEU A 1 297 ? 19.711 -16.688 0.158 1.00 83.44 297 LEU A CA 1
ATOM 2343 C C . LEU A 1 297 ? 19.166 -17.463 -1.053 1.00 83.44 297 LEU A C 1
ATOM 2345 O O . LEU A 1 297 ? 18.760 -18.618 -0.955 1.00 83.44 297 LEU A O 1
ATOM 2349 N N . VAL A 1 298 ? 19.253 -16.841 -2.224 1.00 75.56 298 VAL A N 1
ATOM 2350 C CA . VAL A 1 298 ? 19.008 -17.453 -3.530 1.00 75.56 298 VAL A CA 1
ATOM 2351 C C . VAL A 1 298 ? 19.896 -18.683 -3.772 1.00 75.56 298 VAL A C 1
ATOM 2353 O O . VAL A 1 298 ? 19.391 -19.736 -4.143 1.00 75.56 298 VAL A O 1
ATOM 2356 N N . GLN A 1 299 ? 21.200 -18.594 -3.500 1.00 81.75 299 GLN A N 1
ATOM 2357 C CA . GLN A 1 299 ? 22.130 -19.711 -3.701 1.00 81.75 299 GLN A CA 1
ATOM 2358 C C . GLN A 1 299 ? 22.019 -20.767 -2.596 1.00 81.75 299 GLN A C 1
ATOM 2360 O O . GLN A 1 299 ? 22.165 -21.958 -2.868 1.00 81.75 299 GLN A O 1
ATOM 2365 N N . VAL A 1 300 ? 21.673 -20.349 -1.374 1.00 89.12 300 VAL A N 1
ATOM 2366 C CA . VAL A 1 300 ? 21.318 -21.255 -0.271 1.00 89.12 300 VAL A CA 1
ATOM 2367 C C . VAL A 1 300 ? 20.130 -22.135 -0.664 1.00 89.12 300 VAL A C 1
ATOM 2369 O O . VAL A 1 300 ? 20.213 -23.354 -0.542 1.00 89.12 300 VAL A O 1
ATOM 2372 N N . ARG A 1 301 ? 19.062 -21.549 -1.225 1.00 84.19 301 ARG A N 1
ATOM 2373 C CA . ARG A 1 301 ? 17.908 -22.301 -1.744 1.00 84.19 301 ARG A CA 1
ATOM 2374 C C . ARG A 1 301 ? 18.325 -23.369 -2.758 1.00 84.19 301 ARG A C 1
ATOM 2376 O O . ARG A 1 301 ? 17.892 -24.507 -2.624 1.00 84.19 301 ARG A O 1
ATOM 2383 N N . HIS A 1 302 ? 19.195 -23.043 -3.715 1.00 80.88 302 HIS A N 1
ATOM 2384 C CA . HIS A 1 302 ? 19.665 -24.024 -4.701 1.00 80.88 302 HIS A CA 1
ATOM 2385 C C . HIS A 1 302 ? 20.452 -25.174 -4.070 1.00 80.88 302 HIS A C 1
ATOM 2387 O O . HIS A 1 302 ? 20.268 -26.315 -4.480 1.00 80.88 302 HIS A O 1
ATOM 2393 N N . ALA A 1 303 ? 21.299 -24.900 -3.071 1.00 87.12 303 ALA A N 1
ATOM 2394 C CA . ALA A 1 303 ? 22.036 -25.942 -2.356 1.00 87.12 303 ALA A CA 1
ATOM 2395 C C . ALA A 1 303 ? 21.088 -26.918 -1.631 1.00 87.12 303 ALA A C 1
ATOM 2397 O O . ALA A 1 303 ? 21.314 -28.128 -1.665 1.00 87.12 303 ALA A O 1
ATOM 2398 N N . LEU A 1 304 ? 19.998 -26.405 -1.043 1.00 91.12 304 LEU A N 1
ATOM 2399 C CA . LEU A 1 304 ? 18.951 -27.207 -0.399 1.00 91.12 304 LEU A CA 1
ATOM 2400 C C . LEU A 1 304 ? 18.109 -27.996 -1.419 1.00 91.12 304 LEU A C 1
ATOM 2402 O O . LEU A 1 304 ? 17.912 -29.197 -1.252 1.00 91.12 304 LEU A O 1
ATOM 2406 N N . GLU A 1 305 ? 17.645 -27.357 -2.496 1.00 87.62 305 GLU A N 1
ATOM 2407 C CA . GLU A 1 305 ? 16.863 -28.006 -3.562 1.00 87.62 305 GLU A CA 1
ATOM 2408 C C . GLU A 1 305 ? 17.676 -29.115 -4.256 1.00 87.62 305 GLU A C 1
ATOM 2410 O O . GLU A 1 305 ? 17.189 -30.238 -4.416 1.00 87.62 305 GLU A O 1
ATOM 2415 N N . TYR A 1 306 ? 18.949 -28.847 -4.569 1.00 87.00 306 TYR A N 1
ATOM 2416 C CA . TYR A 1 306 ? 19.893 -29.837 -5.087 1.00 87.00 306 TYR A CA 1
ATOM 2417 C C . TYR A 1 306 ? 20.099 -31.001 -4.103 1.00 87.00 306 TYR A C 1
ATOM 2419 O O . TYR A 1 306 ? 19.888 -32.157 -4.476 1.00 87.00 306 TYR A O 1
ATOM 2427 N N . ALA A 1 307 ? 20.459 -30.734 -2.844 1.00 89.31 307 ALA A N 1
ATOM 2428 C CA . ALA A 1 307 ? 20.716 -31.802 -1.878 1.00 89.31 307 ALA A CA 1
ATOM 2429 C C . ALA A 1 307 ? 19.472 -32.663 -1.610 1.00 89.31 307 ALA A C 1
ATOM 2431 O O . ALA A 1 307 ? 19.581 -33.888 -1.548 1.00 89.31 307 ALA A O 1
ATOM 2432 N N . HIS A 1 308 ? 18.279 -32.059 -1.546 1.00 89.56 308 HIS A N 1
ATOM 2433 C CA . HIS A 1 308 ? 17.031 -32.811 -1.424 1.00 89.56 308 HIS A CA 1
ATOM 2434 C C . HIS A 1 308 ? 16.772 -33.697 -2.654 1.00 89.56 308 HIS A C 1
ATOM 2436 O O . HIS A 1 308 ? 16.419 -34.864 -2.491 1.00 89.56 308 HIS A O 1
ATOM 2442 N N . SER A 1 309 ? 17.017 -33.199 -3.873 1.00 86.12 309 SER A N 1
ATOM 2443 C CA . SER A 1 309 ? 16.874 -33.996 -5.104 1.00 86.12 309 SER A CA 1
ATOM 2444 C C . SER A 1 309 ? 17.851 -35.174 -5.213 1.00 86.12 309 SER A C 1
ATOM 2446 O O . SER A 1 309 ? 17.526 -36.172 -5.853 1.00 86.12 309 SER A O 1
ATOM 2448 N N . VAL A 1 310 ? 19.024 -35.084 -4.575 1.00 85.44 310 VAL A N 1
ATOM 2449 C CA . VAL A 1 310 ? 20.015 -36.173 -4.511 1.00 85.44 310 VAL A CA 1
ATOM 2450 C C . VAL A 1 310 ? 19.676 -37.186 -3.413 1.00 85.44 310 VAL A C 1
ATOM 2452 O O . VAL A 1 310 ? 19.813 -38.387 -3.632 1.00 85.44 310 VAL A O 1
ATOM 2455 N N . LEU A 1 311 ? 19.235 -36.721 -2.239 1.00 89.19 311 LEU A N 1
ATOM 2456 C CA . LEU A 1 311 ? 19.022 -37.570 -1.061 1.00 89.19 311 LEU A CA 1
ATOM 2457 C C . LEU A 1 311 ? 17.604 -38.151 -0.944 1.00 89.19 311 LEU A C 1
ATOM 2459 O O . LEU A 1 311 ? 17.412 -39.145 -0.246 1.00 89.19 311 LEU A O 1
ATOM 2463 N N . GLY A 1 312 ? 16.595 -37.528 -1.561 1.00 88.12 312 GLY A N 1
ATOM 2464 C CA . GLY A 1 312 ? 15.193 -37.964 -1.511 1.00 88.12 312 GLY A CA 1
ATOM 2465 C C . GLY A 1 312 ? 14.536 -37.909 -0.122 1.00 88.12 312 GLY A C 1
ATOM 2466 O O . GLY A 1 312 ? 13.451 -38.456 0.066 1.00 88.12 312 GLY A O 1
ATOM 2467 N N . ARG A 1 313 ? 15.180 -37.267 0.863 1.00 91.56 313 ARG A N 1
ATOM 2468 C CA . ARG A 1 313 ? 14.739 -37.189 2.267 1.00 91.56 313 ARG A CA 1
ATOM 2469 C C . ARG A 1 313 ? 14.893 -35.775 2.845 1.00 91.56 313 ARG A C 1
ATOM 2471 O O . ARG A 1 313 ? 15.590 -34.956 2.241 1.00 91.56 313 ARG A O 1
ATOM 2478 N N . PRO A 1 314 ? 14.278 -35.479 4.006 1.00 91.75 314 PRO A N 1
ATOM 2479 C CA . PRO A 1 314 ? 14.525 -34.237 4.730 1.00 91.75 314 PRO A CA 1
ATOM 2480 C C . PRO A 1 314 ? 16.000 -34.045 5.124 1.00 91.75 314 PRO A C 1
ATOM 2482 O O . PRO A 1 314 ? 16.704 -35.026 5.392 1.00 91.75 314 PRO A O 1
ATOM 2485 N N . LEU A 1 315 ? 16.436 -32.782 5.160 1.00 95.06 315 LEU A N 1
ATOM 2486 C CA . LEU A 1 315 ? 17.839 -32.364 5.269 1.00 95.06 315 LEU A CA 1
ATOM 2487 C C . LEU A 1 315 ? 18.240 -31.876 6.667 1.00 95.06 315 LEU A C 1
ATOM 2489 O O . LEU A 1 315 ? 17.526 -31.086 7.283 1.00 95.06 315 LEU A O 1
ATOM 2493 N N . ASP A 1 316 ? 19.431 -32.251 7.118 1.00 95.81 316 ASP A N 1
ATOM 2494 C CA . ASP A 1 316 ? 20.172 -31.529 8.152 1.00 95.81 316 ASP A CA 1
ATOM 2495 C C . ASP A 1 316 ? 21.053 -30.443 7.514 1.00 95.81 316 ASP A C 1
ATOM 2497 O O . ASP A 1 316 ? 21.923 -30.732 6.688 1.00 95.81 316 ASP A O 1
ATOM 2501 N N . VAL A 1 317 ? 20.842 -29.190 7.916 1.00 97.00 317 VAL A N 1
ATOM 2502 C CA . VAL A 1 317 ? 21.570 -28.019 7.405 1.00 97.00 317 VAL A CA 1
ATOM 2503 C C . VAL A 1 317 ? 22.442 -27.435 8.512 1.00 97.00 317 VAL A C 1
ATOM 2505 O O . VAL A 1 317 ? 21.956 -27.195 9.617 1.00 97.00 317 VAL A O 1
ATOM 2508 N N . VAL A 1 318 ? 23.711 -27.153 8.222 1.00 96.12 318 VAL A N 1
ATOM 2509 C CA . VAL A 1 318 ? 24.604 -26.432 9.139 1.00 96.12 318 VAL A CA 1
ATOM 2510 C C . VAL A 1 318 ? 25.017 -25.100 8.525 1.00 96.12 318 VAL A C 1
ATOM 2512 O O . VAL A 1 318 ? 25.467 -25.046 7.383 1.00 96.12 318 VAL A O 1
ATOM 2515 N N . ASP A 1 319 ? 24.864 -24.027 9.295 1.00 95.00 319 ASP A N 1
ATOM 2516 C CA . ASP A 1 319 ? 25.096 -22.644 8.877 1.00 95.00 319 ASP A CA 1
ATOM 2517 C C . ASP A 1 319 ? 26.245 -22.053 9.706 1.00 95.00 319 ASP A C 1
ATOM 2519 O O . ASP A 1 319 ? 26.061 -21.617 10.846 1.00 95.00 319 ASP A O 1
ATOM 2523 N N . LEU A 1 320 ? 27.470 -22.143 9.177 1.00 91.81 320 LEU A N 1
ATOM 2524 C CA . LEU A 1 320 ? 28.685 -21.717 9.869 1.00 91.81 320 LEU A CA 1
ATOM 2525 C C . LEU A 1 320 ? 28.859 -20.201 9.730 1.00 91.81 320 LEU A C 1
ATOM 2527 O O . LEU A 1 320 ? 28.978 -19.676 8.622 1.00 91.81 320 LEU A O 1
ATOM 2531 N N . GLY A 1 321 ? 28.909 -19.505 10.867 1.00 86.25 321 GLY A N 1
ATOM 2532 C CA . GLY A 1 321 ? 28.830 -18.049 10.913 1.00 86.25 321 GLY A CA 1
ATOM 2533 C C . GLY A 1 321 ? 27.437 -17.561 10.517 1.00 86.25 321 GLY A C 1
ATOM 2534 O O . GLY A 1 321 ? 27.309 -16.762 9.586 1.00 86.25 321 GLY A O 1
ATOM 2535 N N . SER A 1 322 ? 26.397 -18.036 11.213 1.00 83.50 322 SER A N 1
ATOM 2536 C CA . SER A 1 322 ? 25.003 -17.657 10.926 1.00 83.50 322 SER A CA 1
ATOM 2537 C C . SER A 1 322 ? 24.731 -16.158 11.119 1.00 83.50 322 SER A C 1
ATOM 2539 O O . SER A 1 322 ? 23.737 -15.643 10.610 1.00 83.50 322 SER A O 1
ATOM 2541 N N . ASN A 1 323 ? 25.618 -15.470 11.852 1.00 77.44 323 ASN A N 1
ATOM 2542 C CA . ASN A 1 323 ? 25.611 -14.047 12.176 1.00 77.44 323 ASN A CA 1
ATOM 2543 C C . ASN A 1 323 ? 24.217 -13.509 12.544 1.00 77.44 323 ASN A C 1
ATOM 2545 O O . ASN A 1 323 ? 23.646 -12.674 11.842 1.00 77.44 323 ASN A O 1
ATOM 2549 N N . MET A 1 324 ? 23.696 -13.971 13.687 1.00 84.75 324 MET A N 1
ATOM 2550 C CA . MET A 1 324 ? 22.334 -13.700 14.191 1.00 84.75 324 MET A CA 1
ATOM 2551 C C . MET A 1 324 ? 21.219 -14.493 13.474 1.00 84.75 324 MET A C 1
ATOM 2553 O O . MET A 1 324 ? 20.037 -14.277 13.739 1.00 84.75 324 MET A O 1
ATOM 2557 N N . GLY A 1 325 ? 21.570 -15.452 12.614 1.00 87.06 325 GLY A N 1
ATOM 2558 C CA . GLY A 1 325 ? 20.689 -16.553 12.224 1.00 87.06 325 GLY A CA 1
ATOM 2559 C C . GLY A 1 325 ? 19.693 -16.282 11.099 1.00 87.06 325 GLY A C 1
ATOM 2560 O O . GLY A 1 325 ? 18.839 -17.131 10.851 1.00 87.06 325 GLY A O 1
ATOM 2561 N N . MET A 1 326 ? 19.778 -15.160 10.376 1.00 88.44 326 MET A N 1
ATOM 2562 C CA . MET A 1 326 ? 18.809 -14.858 9.307 1.00 88.44 326 MET A CA 1
ATOM 2563 C C . MET A 1 326 ? 18.880 -15.857 8.138 1.00 88.44 326 MET A C 1
ATOM 2565 O O . MET A 1 326 ? 17.841 -16.210 7.576 1.00 88.44 326 MET A O 1
ATOM 2569 N N . VAL A 1 327 ? 20.075 -16.370 7.811 1.00 89.88 327 VAL A N 1
ATOM 2570 C CA . VAL A 1 327 ? 20.236 -17.476 6.847 1.00 89.88 327 VAL A CA 1
ATOM 2571 C C . VAL A 1 327 ? 19.676 -18.784 7.417 1.00 89.88 327 VAL A C 1
ATOM 2573 O O . VAL A 1 327 ? 18.918 -19.475 6.735 1.00 89.88 327 VAL A O 1
ATOM 2576 N N . SER A 1 328 ? 19.957 -19.083 8.687 1.00 92.38 328 SER A N 1
ATOM 2577 C CA . SER A 1 328 ? 19.408 -20.248 9.387 1.00 92.38 328 SER A CA 1
ATOM 2578 C C . SER A 1 328 ? 17.872 -20.265 9.428 1.00 92.38 328 SER A C 1
ATOM 2580 O O . SER A 1 328 ? 17.275 -21.316 9.201 1.00 92.38 328 SER A O 1
ATOM 2582 N N . PHE A 1 329 ? 17.207 -19.121 9.637 1.00 90.81 329 PHE A N 1
ATOM 2583 C CA . PHE A 1 329 ? 15.741 -19.026 9.567 1.00 90.81 329 PHE A CA 1
ATOM 2584 C C . PHE A 1 329 ? 15.213 -19.348 8.170 1.00 90.81 329 PHE A C 1
ATOM 2586 O O . PHE A 1 329 ? 14.316 -20.173 8.038 1.00 90.81 329 PHE A O 1
ATOM 2593 N N . PHE A 1 330 ? 15.815 -18.766 7.129 1.00 89.12 330 PHE A N 1
ATOM 2594 C CA . PHE A 1 330 ? 15.459 -19.049 5.737 1.00 89.12 330 PHE A CA 1
ATOM 2595 C C . PHE A 1 330 ? 15.639 -20.536 5.378 1.00 89.12 330 PHE A C 1
ATOM 2597 O O . PHE A 1 330 ? 14.852 -21.085 4.610 1.00 89.12 330 PHE A O 1
ATOM 2604 N N . CYS A 1 331 ? 16.641 -21.204 5.960 1.00 91.12 331 CYS A N 1
ATOM 2605 C CA . CYS A 1 331 ? 16.812 -22.652 5.831 1.00 91.12 331 CYS A CA 1
ATOM 2606 C C . CYS A 1 331 ? 15.729 -23.437 6.587 1.00 91.12 331 CYS A C 1
ATOM 2608 O O . CYS A 1 331 ? 15.286 -24.469 6.095 1.00 91.12 331 CYS A O 1
ATOM 2610 N N . GLY A 1 332 ? 15.285 -22.965 7.756 1.00 87.88 332 GLY A N 1
ATOM 2611 C CA . GLY A 1 332 ? 14.198 -23.581 8.527 1.00 87.88 332 GLY A CA 1
ATOM 2612 C C . GLY A 1 332 ? 12.825 -23.434 7.865 1.00 87.88 332 GLY A C 1
ATOM 2613 O O . GLY A 1 332 ? 12.008 -24.343 7.949 1.00 87.88 332 GLY A O 1
ATOM 2614 N N . ASP A 1 333 ? 12.601 -22.328 7.149 1.00 85.69 333 ASP A N 1
ATOM 2615 C CA . ASP A 1 333 ? 11.385 -22.056 6.369 1.00 85.69 333 ASP A CA 1
ATOM 2616 C C . ASP A 1 333 ? 11.325 -22.881 5.053 1.00 85.69 333 ASP A C 1
ATOM 2618 O O . ASP A 1 333 ? 10.351 -22.801 4.298 1.00 85.69 333 ASP A O 1
ATOM 2622 N N . PHE A 1 334 ? 12.354 -23.682 4.738 1.00 85.25 334 PHE A N 1
ATOM 2623 C CA . PHE A 1 334 ? 12.404 -24.515 3.532 1.00 85.25 334 PHE A CA 1
ATOM 2624 C C . PHE A 1 334 ? 11.662 -25.861 3.729 1.00 85.25 334 PHE A C 1
ATOM 2626 O O . PHE A 1 334 ? 12.028 -26.618 4.630 1.00 85.25 334 PHE A O 1
ATOM 2633 N N . PRO A 1 335 ? 10.685 -26.240 2.869 1.00 79.75 335 PRO A N 1
ATOM 2634 C CA . PRO A 1 335 ? 9.775 -27.379 3.107 1.00 79.75 335 PRO A CA 1
ATOM 2635 C C . PRO A 1 335 ? 10.392 -28.778 3.269 1.00 79.75 335 PRO A C 1
ATOM 2637 O O . PRO A 1 335 ? 9.676 -29.720 3.611 1.00 79.75 335 PRO A O 1
ATOM 2640 N N . HIS A 1 336 ? 11.685 -28.945 2.987 1.00 86.69 336 HIS A N 1
ATOM 2641 C CA . HIS A 1 336 ? 12.396 -30.221 3.113 1.00 86.69 336 HIS A CA 1
ATOM 2642 C C . HIS A 1 336 ? 13.530 -30.177 4.146 1.00 86.69 336 HIS A C 1
ATOM 2644 O O . HIS A 1 336 ? 14.328 -31.108 4.222 1.00 86.69 336 HIS A O 1
ATOM 2650 N N . THR A 1 337 ? 13.612 -29.130 4.963 1.00 92.38 337 THR A N 1
ATOM 2651 C CA . THR A 1 337 ? 14.548 -29.077 6.088 1.00 92.38 337 THR A CA 1
ATOM 2652 C C . THR A 1 337 ? 14.006 -29.881 7.269 1.00 92.38 337 THR A C 1
ATOM 2654 O O . THR A 1 337 ? 12.863 -29.722 7.687 1.00 92.38 337 THR A O 1
ATOM 2657 N N . ARG A 1 338 ? 14.843 -30.763 7.819 1.00 92.75 338 ARG A N 1
ATOM 2658 C CA . ARG A 1 338 ? 14.585 -31.536 9.042 1.00 92.75 338 ARG A CA 1
ATOM 2659 C C . ARG A 1 338 ? 15.025 -30.780 10.291 1.00 92.75 338 ARG A C 1
ATOM 2661 O O . ARG A 1 338 ? 14.395 -30.900 11.338 1.00 92.75 338 ARG A O 1
ATOM 2668 N N . ARG A 1 339 ? 16.158 -30.081 10.180 1.00 94.56 339 ARG A N 1
ATOM 2669 C CA . ARG A 1 339 ? 16.802 -29.298 11.236 1.00 94.56 339 ARG A CA 1
ATOM 2670 C C . ARG A 1 339 ? 17.825 -28.348 10.620 1.00 94.56 339 ARG A C 1
ATOM 2672 O O . ARG A 1 339 ? 18.509 -28.719 9.667 1.00 94.56 339 ARG A O 1
ATOM 2679 N N . VAL A 1 340 ? 17.980 -27.175 11.222 1.00 95.62 340 VAL A N 1
ATOM 2680 C CA . VAL A 1 340 ? 19.109 -26.270 10.989 1.00 95.62 340 VAL A CA 1
ATOM 2681 C C . VAL A 1 340 ? 19.927 -26.152 12.270 1.00 95.62 340 VAL A C 1
ATOM 2683 O O . VAL A 1 340 ? 19.369 -26.108 13.365 1.00 95.62 340 VAL A O 1
ATOM 2686 N N . THR A 1 341 ? 21.249 -26.082 12.158 1.00 95.19 341 THR A N 1
ATOM 2687 C CA . THR A 1 341 ? 22.128 -25.696 13.267 1.00 95.19 341 THR A CA 1
ATOM 2688 C C . THR A 1 341 ? 23.027 -24.545 12.828 1.00 95.19 341 THR A C 1
ATOM 2690 O O . THR A 1 341 ? 23.969 -24.739 12.060 1.00 95.19 341 THR A O 1
ATOM 2693 N N . GLY A 1 342 ? 22.736 -23.344 13.329 1.00 94.19 342 GLY A N 1
ATOM 2694 C CA . GLY A 1 342 ? 23.615 -22.185 13.210 1.00 94.19 342 GLY A CA 1
ATOM 2695 C C . GLY A 1 342 ? 24.785 -22.303 14.186 1.00 94.19 342 GLY A C 1
ATOM 2696 O O . GLY A 1 342 ? 24.580 -22.501 15.389 1.00 94.19 342 GLY A O 1
ATOM 2697 N N . LEU A 1 343 ? 26.010 -22.204 13.671 1.00 91.62 343 LEU A N 1
ATOM 2698 C CA . LEU A 1 343 ? 27.251 -22.315 14.441 1.00 91.62 343 LEU A CA 1
ATOM 2699 C C . LEU A 1 343 ? 27.951 -20.956 14.515 1.00 91.62 343 LEU A C 1
ATOM 2701 O O . LEU A 1 343 ? 28.317 -20.395 13.485 1.00 91.62 343 LEU A O 1
ATOM 2705 N N . GLU A 1 344 ? 28.163 -20.446 15.729 1.00 88.75 344 GLU A N 1
ATOM 2706 C CA . GLU A 1 344 ? 28.692 -19.094 15.971 1.00 88.75 344 GLU A CA 1
ATOM 2707 C C . GLU A 1 344 ? 29.929 -19.112 16.882 1.00 88.75 344 GLU A C 1
ATOM 2709 O O . GLU A 1 344 ? 29.962 -19.826 17.886 1.00 88.75 344 GLU A O 1
ATOM 2714 N N . ALA A 1 345 ? 30.925 -18.264 16.610 1.00 80.88 345 ALA A N 1
ATOM 2715 C CA . ALA A 1 345 ? 32.126 -18.166 17.451 1.00 80.88 345 ALA A CA 1
ATOM 2716 C C . ALA A 1 345 ? 31.880 -17.464 18.808 1.00 80.88 345 ALA A C 1
ATOM 2718 O O . ALA A 1 345 ? 32.502 -17.803 19.823 1.00 80.88 345 ALA A O 1
ATOM 2719 N N . ASP A 1 346 ? 30.956 -16.501 18.843 1.00 83.81 346 ASP A N 1
ATOM 2720 C CA . ASP A 1 346 ? 30.601 -15.698 20.020 1.00 83.81 346 ASP A CA 1
ATOM 2721 C C . ASP A 1 346 ? 29.202 -16.081 20.536 1.00 83.81 346 ASP A C 1
ATOM 2723 O O . ASP A 1 346 ? 28.271 -16.302 19.759 1.00 83.81 346 ASP A O 1
ATOM 2727 N N . ALA A 1 347 ? 29.040 -16.120 21.860 1.00 85.88 347 ALA A N 1
ATOM 2728 C CA . ALA A 1 347 ? 27.745 -16.317 22.503 1.00 85.88 347 ALA A CA 1
ATOM 2729 C C . ALA A 1 347 ? 26.756 -15.178 22.186 1.00 85.88 347 ALA A C 1
ATOM 2731 O O . ALA A 1 347 ? 25.561 -15.440 22.082 1.00 85.88 347 ALA A O 1
ATOM 2732 N N . ARG A 1 348 ? 27.235 -13.944 21.953 1.00 86.44 348 ARG A N 1
ATOM 2733 C CA . ARG A 1 348 ? 26.369 -12.799 21.610 1.00 86.44 348 ARG A CA 1
ATOM 2734 C C . ARG A 1 348 ? 25.535 -13.036 20.347 1.00 86.44 348 ARG A C 1
ATOM 2736 O O . ARG A 1 348 ? 24.355 -12.701 20.335 1.00 86.44 348 ARG A O 1
ATOM 2743 N N . TYR A 1 349 ? 26.097 -13.666 19.310 1.00 88.44 349 TYR A N 1
ATOM 2744 C CA . TYR A 1 349 ? 25.339 -13.971 18.088 1.00 88.44 349 TYR A CA 1
ATOM 2745 C C . TYR A 1 349 ? 24.331 -15.110 18.301 1.00 88.44 349 TYR A C 1
ATOM 2747 O O . TYR A 1 349 ? 23.228 -15.047 17.764 1.00 88.44 349 TYR A O 1
ATOM 2755 N N . VAL A 1 350 ? 24.653 -16.088 19.160 1.00 90.44 350 VAL A N 1
ATOM 2756 C CA . VAL A 1 350 ? 23.710 -17.137 19.600 1.00 90.44 350 VAL A CA 1
ATOM 2757 C C . VAL A 1 350 ? 22.530 -16.531 20.371 1.00 90.44 350 VAL A C 1
ATOM 2759 O O . VAL A 1 350 ? 21.384 -16.916 20.145 1.00 90.44 350 VAL A O 1
ATOM 2762 N N . GLU A 1 351 ? 22.785 -15.575 21.267 1.00 91.12 351 GLU A N 1
ATOM 2763 C CA . GLU A 1 351 ? 21.744 -14.844 21.997 1.00 91.12 351 GLU A CA 1
ATOM 2764 C C . GLU A 1 351 ? 20.884 -13.992 21.054 1.00 91.12 351 GLU A C 1
ATOM 2766 O O . GLU A 1 351 ? 19.659 -14.117 21.070 1.00 91.12 351 GLU A O 1
ATOM 2771 N N . ALA A 1 352 ? 21.504 -13.194 20.179 1.00 91.38 352 ALA A N 1
ATOM 2772 C CA . ALA A 1 352 ? 20.806 -12.375 19.191 1.00 91.38 352 ALA A CA 1
ATOM 2773 C C . ALA A 1 352 ? 19.918 -13.213 18.258 1.00 91.38 352 ALA A C 1
ATOM 2775 O O . ALA A 1 352 ? 18.748 -12.878 18.064 1.00 91.38 352 ALA A O 1
ATOM 2776 N N . ALA A 1 353 ? 20.425 -14.344 17.757 1.00 91.31 353 ALA A N 1
ATOM 2777 C CA . ALA A 1 353 ? 19.649 -15.281 16.952 1.00 91.31 353 ALA A CA 1
ATOM 2778 C C . ALA A 1 353 ? 18.446 -15.846 17.726 1.00 91.31 353 ALA A C 1
ATOM 2780 O O . ALA A 1 353 ? 17.330 -15.861 17.213 1.00 91.31 353 ALA A O 1
ATOM 2781 N N . ARG A 1 354 ? 18.619 -16.241 18.995 1.00 91.25 354 ARG A N 1
ATOM 2782 C CA . ARG A 1 354 ? 17.511 -16.730 19.839 1.00 91.25 354 ARG A CA 1
ATOM 2783 C C . ARG A 1 354 ? 16.463 -15.650 20.125 1.00 91.25 354 ARG A C 1
ATOM 2785 O O . ARG A 1 354 ? 15.272 -15.956 20.134 1.00 91.25 354 ARG A O 1
ATOM 2792 N N . VAL A 1 355 ? 16.871 -14.392 20.301 1.00 92.88 355 VAL A N 1
ATOM 2793 C CA . VAL A 1 355 ? 15.946 -13.256 20.469 1.00 92.88 355 VAL A CA 1
ATOM 2794 C C . VAL A 1 355 ? 15.159 -12.979 19.182 1.00 92.88 355 VAL A C 1
ATOM 2796 O O . VAL A 1 355 ? 13.939 -12.816 19.237 1.00 92.88 355 VAL A O 1
ATOM 2799 N N . LEU A 1 356 ? 15.819 -12.995 18.020 1.00 91.50 356 LEU A N 1
ATOM 2800 C CA . LEU A 1 356 ? 15.165 -12.854 16.713 1.00 91.50 356 LEU A CA 1
ATOM 2801 C C . LEU A 1 356 ? 14.210 -14.020 16.413 1.00 91.50 356 LEU A C 1
ATOM 2803 O O . LEU A 1 356 ? 13.110 -13.795 15.905 1.00 91.50 356 LEU A O 1
ATOM 2807 N N . ALA A 1 357 ? 14.589 -15.248 16.783 1.00 89.56 357 ALA A N 1
ATOM 2808 C CA . ALA A 1 357 ? 13.746 -16.435 16.662 1.00 89.56 357 ALA A CA 1
ATOM 2809 C C . ALA A 1 357 ? 12.481 -16.331 17.527 1.00 89.56 357 ALA A C 1
ATOM 2811 O O . ALA A 1 357 ? 11.378 -16.644 17.074 1.00 89.56 357 ALA A O 1
ATOM 2812 N N . PHE A 1 358 ? 12.640 -15.853 18.766 1.00 90.75 358 PHE A N 1
ATOM 2813 C CA . PHE A 1 358 ? 11.539 -15.646 19.696 1.00 90.75 358 PHE A CA 1
ATOM 2814 C C . PHE A 1 358 ? 10.558 -14.581 19.196 1.00 90.75 358 PHE A C 1
ATOM 2816 O O . PHE A 1 358 ? 9.357 -14.848 19.167 1.00 90.75 358 PHE A O 1
ATOM 2823 N N . TYR A 1 359 ? 11.060 -13.408 18.794 1.00 90.12 359 TYR A N 1
ATOM 2824 C CA . TYR A 1 359 ? 10.242 -12.286 18.322 1.00 90.12 359 TYR A CA 1
ATOM 2825 C C . TYR A 1 359 ? 9.520 -12.609 17.006 1.00 90.12 359 TYR A C 1
ATOM 2827 O O . TYR A 1 359 ? 8.350 -12.282 16.845 1.00 90.12 359 TYR A O 1
ATOM 2835 N N . GLY A 1 360 ? 10.217 -13.241 16.059 1.00 83.50 360 GLY A N 1
ATOM 2836 C CA . GLY A 1 360 ? 9.731 -13.463 14.696 1.00 83.50 360 GLY A CA 1
ATOM 2837 C C . GLY A 1 360 ? 8.908 -14.729 14.466 1.00 83.50 360 GLY A C 1
ATOM 2838 O O . GLY A 1 360 ? 8.795 -15.115 13.310 1.00 83.50 360 GLY A O 1
ATOM 2839 N N . ASP A 1 361 ? 8.429 -15.403 15.523 1.00 78.19 361 ASP A N 1
ATOM 2840 C CA . ASP A 1 361 ? 7.715 -16.698 15.459 1.00 78.19 361 ASP A CA 1
ATOM 2841 C C . ASP A 1 361 ? 8.366 -17.711 14.481 1.00 78.19 361 ASP A C 1
ATOM 2843 O O . ASP A 1 361 ? 7.702 -18.377 13.689 1.00 78.19 361 ASP A O 1
ATOM 2847 N N . ARG A 1 362 ? 9.705 -17.803 14.528 1.00 73.06 362 ARG A N 1
ATOM 2848 C CA . ARG A 1 362 ? 10.522 -18.545 13.551 1.00 73.06 362 ARG A CA 1
ATOM 2849 C C . ARG A 1 362 ? 10.325 -20.072 13.614 1.00 73.06 362 ARG A C 1
ATOM 2851 O O . ARG A 1 362 ? 9.969 -20.597 14.671 1.00 73.06 362 ARG A O 1
ATOM 2858 N N . PRO A 1 363 ? 10.569 -20.791 12.496 1.00 68.44 363 PRO A N 1
ATOM 2859 C CA . PRO A 1 363 ? 10.245 -22.210 12.346 1.00 68.44 363 PRO A CA 1
ATOM 2860 C C . PRO A 1 363 ? 10.914 -23.119 13.383 1.00 68.44 363 PRO A C 1
ATOM 2862 O O . PRO A 1 363 ? 12.071 -22.943 13.770 1.00 68.44 363 PRO A O 1
ATOM 2865 N N . SER A 1 364 ? 10.174 -24.149 13.795 1.00 65.56 364 SER A N 1
ATOM 2866 C CA . SER A 1 364 ? 10.644 -25.198 14.702 1.00 65.56 364 SER A CA 1
ATOM 2867 C C . SER A 1 364 ? 11.782 -26.015 14.086 1.00 65.56 364 SER A C 1
ATOM 2869 O O . SER A 1 364 ? 11.666 -26.460 12.946 1.00 65.56 364 SER A O 1
ATOM 2871 N N . GLY A 1 365 ? 12.832 -26.291 14.864 1.00 81.44 365 GLY A N 1
ATOM 2872 C CA . GLY A 1 365 ? 13.987 -27.078 14.415 1.00 81.44 365 GLY A CA 1
ATOM 2873 C C . GLY A 1 365 ? 15.177 -26.250 13.920 1.00 81.44 365 GLY A C 1
ATOM 2874 O O . GLY A 1 365 ? 16.086 -26.815 13.317 1.00 81.44 365 GLY A O 1
ATOM 2875 N N . VAL A 1 366 ? 15.194 -24.936 14.170 1.00 91.12 366 VAL A N 1
ATOM 2876 C CA . VAL A 1 366 ? 16.382 -24.082 14.009 1.00 91.12 366 VAL A CA 1
ATOM 2877 C C . VAL A 1 366 ? 17.059 -23.894 15.370 1.00 91.12 366 VAL A C 1
ATOM 2879 O O . VAL A 1 366 ? 16.534 -23.194 16.235 1.00 91.12 366 VAL A O 1
ATOM 2882 N N . ASP A 1 367 ? 18.230 -24.505 15.549 1.00 91.44 367 ASP A N 1
ATOM 2883 C CA . ASP A 1 367 ? 19.049 -24.409 16.763 1.00 91.44 367 ASP A CA 1
ATOM 2884 C C . ASP A 1 367 ? 20.285 -23.522 16.550 1.00 91.44 367 ASP A C 1
ATOM 2886 O O . ASP A 1 367 ? 20.860 -23.488 15.463 1.00 91.44 367 ASP A O 1
ATOM 2890 N N . PHE A 1 368 ? 20.750 -22.857 17.614 1.00 92.31 368 PHE A N 1
ATOM 2891 C CA . PHE A 1 368 ? 21.975 -22.044 17.601 1.00 92.31 368 PHE A CA 1
ATOM 2892 C C . PHE A 1 368 ? 22.948 -22.496 18.687 1.00 92.31 368 PHE A C 1
ATOM 2894 O O . PHE A 1 368 ? 22.585 -22.541 19.871 1.00 92.31 368 PHE A O 1
ATOM 2901 N N . VAL A 1 369 ? 24.184 -22.806 18.292 1.00 90.00 369 VAL A N 1
ATOM 2902 C CA . VAL A 1 369 ? 25.227 -23.370 19.160 1.00 90.00 369 VAL A CA 1
ATOM 2903 C C . VAL A 1 369 ? 26.521 -22.573 19.015 1.00 90.00 369 VAL A C 1
ATOM 2905 O O . VAL A 1 369 ? 26.932 -22.220 17.910 1.00 90.00 369 VAL A O 1
ATOM 2908 N N . ARG A 1 370 ? 27.197 -22.310 20.140 1.00 89.44 370 ARG A N 1
ATOM 2909 C CA . ARG A 1 370 ? 28.531 -21.709 20.111 1.00 89.44 370 ARG A CA 1
ATOM 2910 C C . ARG A 1 370 ? 29.564 -22.768 19.715 1.00 89.44 370 ARG A C 1
ATOM 2912 O O . ARG A 1 370 ? 29.730 -23.751 20.434 1.00 89.44 370 ARG A O 1
ATOM 2919 N N . TYR A 1 371 ? 30.275 -22.542 18.618 1.00 85.31 371 TYR A N 1
ATOM 2920 C CA . TYR A 1 371 ? 31.348 -23.397 18.121 1.00 85.31 371 TYR A CA 1
ATOM 2921 C C . TYR A 1 371 ? 32.455 -22.531 17.518 1.00 85.31 371 TYR A C 1
ATOM 2923 O O . TYR A 1 371 ? 32.202 -21.709 16.640 1.00 85.31 371 TYR A O 1
ATOM 2931 N N . MET A 1 372 ? 33.689 -22.729 17.982 1.00 75.69 372 MET A N 1
ATOM 2932 C CA . MET A 1 372 ? 34.880 -22.216 17.311 1.00 75.69 372 MET A CA 1
ATOM 2933 C C . MET A 1 372 ? 35.608 -23.408 16.694 1.00 75.69 372 MET A C 1
ATOM 2935 O O . MET A 1 372 ? 35.799 -24.431 17.351 1.00 75.69 372 MET A O 1
ATOM 2939 N N . THR A 1 373 ? 36.011 -23.295 15.434 1.00 67.44 373 THR A N 1
ATOM 2940 C CA . THR A 1 373 ? 36.695 -24.386 14.738 1.00 67.44 373 THR A CA 1
ATOM 2941 C C . THR A 1 373 ? 37.964 -24.799 15.491 1.00 67.44 373 THR A C 1
ATOM 2943 O O . THR A 1 373 ? 38.770 -23.946 15.862 1.00 67.44 373 THR A O 1
ATOM 2946 N N . GLY A 1 374 ? 38.115 -26.099 15.759 1.00 59.47 374 GLY A N 1
ATOM 2947 C CA . GLY A 1 374 ? 39.217 -26.648 16.557 1.00 59.47 374 GLY A CA 1
ATOM 2948 C C . GLY A 1 374 ? 39.062 -26.539 18.084 1.00 59.47 374 GLY A C 1
ATOM 2949 O O . GLY A 1 374 ? 39.944 -27.001 18.803 1.00 59.47 374 GLY A O 1
ATOM 2950 N N . SER A 1 375 ? 37.966 -25.977 18.625 1.00 64.88 375 SER A N 1
ATOM 2951 C CA . SER A 1 375 ? 37.730 -25.972 20.086 1.00 64.88 375 SER A CA 1
ATOM 2952 C C . SER A 1 375 ? 37.118 -27.274 20.622 1.00 64.88 375 SER A C 1
ATOM 2954 O O . SER A 1 375 ? 37.188 -27.544 21.818 1.00 64.88 375 SER A O 1
ATOM 2956 N N . ALA A 1 376 ? 36.476 -28.051 19.749 1.00 69.62 376 ALA A N 1
ATOM 2957 C CA . ALA A 1 376 ? 35.934 -29.386 19.997 1.00 69.62 376 ALA A CA 1
ATOM 2958 C C . ALA A 1 376 ? 35.723 -30.096 18.642 1.00 69.62 376 ALA A C 1
ATOM 2960 O O . ALA A 1 376 ? 35.574 -29.392 17.641 1.00 69.62 376 ALA A O 1
ATOM 2961 N N . PRO A 1 377 ? 35.644 -31.440 18.586 1.00 76.06 377 PRO A N 1
ATOM 2962 C CA . PRO A 1 377 ? 35.363 -32.148 17.339 1.00 76.06 377 PRO A CA 1
ATOM 2963 C C . PRO A 1 377 ? 33.980 -31.798 16.776 1.00 76.06 377 PRO A C 1
ATOM 2965 O O . PRO A 1 377 ? 32.983 -31.818 17.505 1.00 76.06 377 PRO A O 1
ATOM 2968 N N . TYR A 1 378 ? 33.902 -31.530 15.474 1.00 84.25 378 TYR A N 1
ATOM 2969 C CA . TYR A 1 378 ? 32.660 -31.272 14.751 1.00 84.25 378 TYR A CA 1
ATOM 2970 C C . TYR A 1 378 ? 31.677 -32.441 14.904 1.00 84.25 378 TYR A C 1
ATOM 2972 O O . TYR A 1 378 ? 31.946 -33.558 14.456 1.00 84.25 378 TYR A O 1
ATOM 2980 N N . ALA A 1 379 ? 30.526 -32.199 15.539 1.00 85.19 379 ALA A N 1
ATOM 2981 C CA . ALA A 1 379 ? 29.623 -33.255 16.017 1.00 85.19 379 ALA A CA 1
ATOM 2982 C C . ALA A 1 379 ? 28.292 -33.376 15.247 1.00 85.19 379 ALA A C 1
ATOM 2984 O O . ALA A 1 379 ? 27.493 -34.269 15.537 1.00 85.19 379 ALA A O 1
ATOM 2985 N N . TRP A 1 380 ? 28.024 -32.489 14.285 1.00 89.44 380 TRP A N 1
ATOM 2986 C CA . TRP A 1 380 ? 26.707 -32.355 13.654 1.00 89.44 380 TRP A CA 1
ATOM 2987 C C . TRP A 1 380 ? 26.543 -33.242 12.411 1.00 89.44 380 TRP A C 1
ATOM 2989 O O . TRP A 1 380 ? 27.419 -33.317 11.549 1.00 89.44 380 TRP A O 1
ATOM 2999 N N . ALA A 1 381 ? 25.384 -33.899 12.302 1.00 89.06 381 ALA A N 1
ATOM 3000 C CA . ALA A 1 381 ? 24.929 -34.482 11.040 1.00 89.06 381 ALA A CA 1
ATOM 3001 C C . ALA A 1 381 ? 24.626 -33.344 10.055 1.00 89.06 381 ALA A C 1
ATOM 3003 O O . ALA A 1 381 ? 24.002 -32.365 10.457 1.00 89.06 381 ALA A O 1
ATOM 3004 N N . THR A 1 382 ? 25.109 -33.462 8.817 1.00 94.06 382 THR A N 1
ATOM 3005 C CA . THR A 1 382 ? 25.201 -32.337 7.876 1.00 94.06 382 THR A CA 1
ATOM 3006 C C . THR A 1 382 ? 25.048 -32.834 6.443 1.00 94.06 382 THR A C 1
ATOM 3008 O O . THR A 1 382 ? 25.984 -33.398 5.886 1.00 94.06 382 THR A O 1
ATOM 3011 N N . ASP A 1 383 ? 23.886 -32.606 5.837 1.00 95.62 383 ASP A N 1
ATOM 3012 C CA . ASP A 1 383 ? 23.664 -32.860 4.408 1.00 95.62 383 ASP A CA 1
ATOM 3013 C C . ASP A 1 383 ? 24.122 -31.668 3.562 1.00 95.62 383 ASP A C 1
ATOM 3015 O O . ASP A 1 383 ? 24.678 -31.839 2.472 1.00 95.62 383 ASP A O 1
ATOM 3019 N N . VAL A 1 384 ? 23.901 -30.456 4.087 1.00 96.56 384 VAL A N 1
ATOM 3020 C CA . VAL A 1 384 ? 24.290 -29.182 3.475 1.00 96.56 384 VAL A CA 1
ATOM 3021 C C . VAL A 1 384 ? 25.046 -28.327 4.487 1.00 96.56 384 VAL A C 1
ATOM 3023 O O . VAL A 1 384 ? 24.533 -28.055 5.572 1.00 96.56 384 VAL A O 1
ATOM 3026 N N . LEU A 1 385 ? 26.244 -27.871 4.114 1.00 96.56 385 LEU A N 1
ATOM 3027 C CA . LEU A 1 385 ? 27.055 -26.941 4.905 1.00 96.56 385 LEU A CA 1
ATOM 3028 C C . LEU A 1 385 ? 27.132 -25.573 4.217 1.00 96.56 385 LEU A C 1
ATOM 3030 O O . LEU A 1 385 ? 27.555 -25.472 3.066 1.00 96.56 385 LEU A O 1
ATOM 3034 N N . LEU A 1 386 ? 26.773 -24.512 4.933 1.00 96.75 386 LEU A N 1
ATOM 3035 C CA . LEU A 1 386 ? 26.919 -23.125 4.492 1.00 96.75 386 LEU A CA 1
ATOM 3036 C C . LEU A 1 386 ? 28.112 -22.485 5.215 1.00 96.75 386 LEU A C 1
ATOM 3038 O O . LEU A 1 386 ? 28.287 -22.678 6.415 1.00 96.75 386 LEU A O 1
ATOM 3042 N N . MET A 1 387 ? 28.939 -21.729 4.488 1.00 92.75 387 MET A N 1
ATOM 3043 C CA . MET A 1 387 ? 30.126 -21.036 5.017 1.00 92.75 387 MET A CA 1
ATOM 3044 C C . MET A 1 387 ? 30.223 -19.613 4.444 1.00 92.75 387 MET A C 1
ATOM 3046 O O . MET A 1 387 ? 31.177 -19.254 3.745 1.00 92.75 387 MET A O 1
ATOM 3050 N N . LEU A 1 388 ? 29.199 -18.797 4.691 1.00 90.38 388 LEU A N 1
ATOM 3051 C CA . LEU A 1 388 ? 29.010 -17.500 4.036 1.00 90.38 388 LEU A CA 1
ATOM 3052 C C . LEU A 1 388 ? 29.796 -16.385 4.748 1.00 90.38 388 LEU A C 1
ATOM 3054 O O . LEU A 1 388 ? 29.355 -15.851 5.761 1.00 90.38 388 LEU A O 1
ATOM 3058 N N . SER A 1 389 ? 30.960 -16.025 4.198 1.00 82.12 389 SER A N 1
ATOM 3059 C CA . SER A 1 389 ? 31.930 -15.051 4.726 1.00 82.12 389 SER A CA 1
ATOM 3060 C C . SER A 1 389 ? 32.564 -15.436 6.068 1.00 82.12 389 SER A C 1
ATOM 3062 O O . SER A 1 389 ? 33.105 -14.578 6.753 1.00 82.12 389 SER A O 1
ATOM 3064 N N . VAL A 1 390 ? 32.585 -16.727 6.413 1.00 87.06 390 VAL A N 1
ATOM 3065 C CA . VAL A 1 390 ? 33.228 -17.227 7.645 1.00 87.06 390 VAL A CA 1
ATOM 3066 C C . VAL A 1 390 ? 34.592 -17.891 7.403 1.00 87.06 390 VAL A C 1
ATOM 3068 O O . VAL A 1 390 ? 35.501 -17.745 8.213 1.00 87.06 390 VAL A O 1
ATOM 3071 N N . TYR A 1 391 ? 34.774 -18.595 6.275 1.00 89.56 391 TYR A N 1
ATOM 3072 C CA . TYR A 1 391 ? 35.866 -19.573 6.110 1.00 89.56 391 TYR A CA 1
ATOM 3073 C C . TYR A 1 391 ? 37.280 -18.978 6.249 1.00 89.56 391 TYR A C 1
ATOM 3075 O O . TYR A 1 391 ? 38.198 -19.628 6.741 1.00 89.56 391 TYR A O 1
ATOM 3083 N N . HIS A 1 392 ? 37.476 -17.720 5.854 1.00 86.50 392 HIS A N 1
ATOM 3084 C CA . HIS A 1 392 ? 38.777 -17.060 5.964 1.00 86.50 392 HIS A CA 1
ATOM 3085 C C . HIS A 1 392 ? 39.205 -16.824 7.426 1.00 86.50 392 HIS A C 1
ATOM 3087 O O . HIS A 1 392 ? 40.403 -16.899 7.702 1.00 86.50 392 HIS A O 1
ATOM 3093 N N . HIS A 1 393 ? 38.250 -16.663 8.354 1.00 82.62 393 HIS A N 1
ATOM 3094 C CA . HIS A 1 393 ? 38.489 -16.550 9.798 1.00 82.62 393 HIS A CA 1
ATOM 3095 C C . HIS A 1 393 ? 38.784 -17.897 10.494 1.00 82.62 393 HIS A C 1
ATOM 3097 O O . HIS A 1 393 ? 39.181 -17.897 11.657 1.00 82.62 393 HIS A O 1
ATOM 3103 N N . VAL A 1 394 ? 38.629 -19.043 9.813 1.00 84.19 394 VAL A N 1
ATOM 3104 C CA . VAL A 1 394 ? 39.040 -20.351 10.356 1.00 84.19 394 VAL A CA 1
ATOM 3105 C C . VAL A 1 394 ? 40.562 -20.366 10.529 1.00 84.19 394 VAL A C 1
ATOM 3107 O O . VAL A 1 394 ? 41.299 -20.183 9.557 1.00 84.19 394 VAL A O 1
ATOM 3110 N N . ALA A 1 395 ? 41.027 -20.563 11.766 1.00 79.06 395 ALA A N 1
ATOM 3111 C CA . ALA A 1 395 ? 42.444 -20.484 12.120 1.00 79.06 395 ALA A CA 1
ATOM 3112 C C . ALA A 1 395 ? 43.250 -21.677 11.577 1.00 79.06 395 ALA A C 1
ATOM 3114 O O . ALA A 1 395 ? 44.184 -21.478 10.801 1.00 79.06 395 ALA A O 1
ATOM 3115 N N . ASP A 1 396 ? 42.853 -22.902 11.934 1.00 86.62 396 ASP A N 1
ATOM 3116 C CA . ASP A 1 396 ? 43.387 -24.132 11.343 1.00 86.62 396 ASP A CA 1
ATOM 3117 C C . ASP A 1 396 ? 42.395 -24.672 10.307 1.00 86.62 396 ASP A C 1
ATOM 3119 O O . ASP A 1 396 ? 41.333 -25.201 10.641 1.00 86.62 396 ASP A O 1
ATOM 3123 N N . LYS A 1 397 ? 42.723 -24.450 9.032 1.00 89.06 397 LYS A N 1
ATOM 3124 C CA . LYS A 1 397 ? 41.889 -24.845 7.892 1.00 89.06 397 LYS A CA 1
ATOM 3125 C C . LYS A 1 397 ? 42.074 -26.318 7.533 1.00 89.06 397 LYS A C 1
ATOM 3127 O O . LYS A 1 397 ? 41.107 -26.953 7.130 1.00 89.06 397 LYS A O 1
ATOM 3132 N N . ASP A 1 398 ? 43.272 -26.870 7.719 1.00 89.44 398 ASP A N 1
ATOM 3133 C CA . ASP A 1 398 ? 43.548 -28.269 7.386 1.00 89.44 398 ASP A CA 1
ATOM 3134 C C . ASP A 1 398 ? 42.888 -29.207 8.405 1.00 89.44 398 ASP A C 1
ATOM 3136 O O . ASP A 1 398 ? 42.125 -30.080 8.003 1.00 89.44 398 ASP A O 1
ATOM 3140 N N . ALA A 1 399 ? 43.028 -28.943 9.711 1.00 87.19 399 ALA A N 1
ATOM 3141 C CA . ALA A 1 399 ? 42.342 -29.728 10.744 1.00 87.19 399 ALA A CA 1
ATOM 3142 C C . ALA A 1 399 ? 40.804 -29.680 10.609 1.00 87.19 399 ALA A C 1
ATOM 3144 O O . ALA A 1 399 ? 40.117 -30.666 10.875 1.00 87.19 399 ALA A O 1
ATOM 3145 N N . PHE A 1 400 ? 40.248 -28.549 10.159 1.00 88.31 400 PHE A N 1
ATOM 3146 C CA . PHE A 1 400 ? 38.812 -28.420 9.903 1.00 88.31 400 PHE A CA 1
ATOM 3147 C C . PHE A 1 400 ? 38.342 -29.259 8.711 1.00 88.31 400 PHE A C 1
ATOM 3149 O O . PHE A 1 400 ? 37.300 -29.909 8.786 1.00 88.31 400 PHE A O 1
ATOM 3156 N N . LEU A 1 401 ? 39.104 -29.260 7.614 1.00 91.38 401 LEU A N 1
ATOM 3157 C CA . LEU A 1 401 ? 38.798 -30.087 6.449 1.00 91.38 401 LEU A CA 1
ATOM 3158 C C . LEU A 1 401 ? 38.969 -31.578 6.766 1.00 91.38 401 LEU A C 1
ATOM 3160 O O . LEU A 1 401 ? 38.139 -32.373 6.333 1.00 91.38 401 LEU A O 1
ATOM 3164 N N . ASP A 1 402 ? 39.956 -31.950 7.580 1.00 88.19 402 ASP A N 1
ATOM 3165 C CA . ASP A 1 402 ? 40.115 -33.319 8.074 1.00 88.19 402 ASP A CA 1
ATOM 3166 C C . ASP A 1 402 ? 38.901 -33.754 8.922 1.00 88.19 402 ASP A C 1
ATOM 3168 O O . ASP A 1 402 ? 38.354 -34.833 8.687 1.00 88.19 402 ASP A O 1
ATOM 3172 N N . GLU A 1 403 ? 38.392 -32.911 9.835 1.00 87.12 403 GLU A N 1
ATOM 3173 C CA . GLU A 1 403 ? 37.151 -33.198 10.579 1.00 87.12 403 GLU A CA 1
ATOM 3174 C C . GLU A 1 403 ? 35.936 -33.367 9.645 1.00 87.12 403 GLU A C 1
ATOM 3176 O O . GLU A 1 403 ? 35.165 -34.322 9.802 1.00 87.12 403 GLU A O 1
ATOM 3181 N N . LEU A 1 404 ? 35.773 -32.487 8.649 1.00 89.88 404 LEU A N 1
ATOM 3182 C CA . LEU A 1 404 ? 34.683 -32.573 7.668 1.00 89.88 404 LEU A CA 1
ATOM 3183 C C . LEU A 1 404 ? 34.810 -33.784 6.727 1.00 89.88 404 LEU A C 1
ATOM 3185 O O . LEU A 1 404 ? 33.784 -34.325 6.322 1.00 89.88 404 LEU A O 1
ATOM 3189 N N . SER A 1 405 ? 36.024 -34.257 6.419 1.00 88.50 405 SER A N 1
ATOM 3190 C CA . SER A 1 405 ? 36.253 -35.430 5.551 1.00 88.50 405 SER A CA 1
ATOM 3191 C C . SER A 1 405 ? 35.622 -36.720 6.098 1.00 88.50 405 SER A C 1
ATOM 3193 O O . SER A 1 405 ? 35.333 -37.653 5.351 1.00 88.50 405 SER A O 1
ATOM 3195 N N . THR A 1 406 ? 35.335 -36.760 7.405 1.00 85.12 406 THR A N 1
ATOM 3196 C CA . THR A 1 406 ? 34.655 -37.878 8.078 1.00 85.12 406 THR A CA 1
ATOM 3197 C C . THR A 1 406 ? 33.125 -37.874 7.918 1.00 85.12 406 THR A C 1
ATOM 3199 O O . THR A 1 406 ? 32.441 -38.692 8.540 1.00 85.12 406 THR A O 1
ATOM 3202 N N . ARG A 1 407 ? 32.557 -36.944 7.133 1.00 86.69 407 ARG A N 1
ATOM 3203 C CA . ARG A 1 407 ? 31.112 -36.669 7.045 1.00 86.69 407 ARG A CA 1
ATOM 3204 C C . ARG A 1 407 ? 30.583 -36.797 5.611 1.00 86.69 407 ARG A C 1
ATOM 3206 O O . ARG A 1 407 ? 31.159 -36.255 4.675 1.00 86.69 407 ARG A O 1
ATOM 3213 N N . GLU A 1 408 ? 29.428 -37.444 5.447 1.00 86.88 408 GLU A N 1
ATOM 3214 C CA . GLU A 1 408 ? 28.732 -37.584 4.154 1.00 86.88 408 GLU A CA 1
ATOM 3215 C C . GLU A 1 408 ? 27.988 -36.292 3.752 1.00 86.88 408 GLU A C 1
ATOM 3217 O O . GLU A 1 408 ? 26.759 -36.233 3.745 1.00 86.88 408 GLU A O 1
ATOM 3222 N N . ILE A 1 409 ? 28.732 -35.232 3.425 1.00 94.00 409 ILE A N 1
ATOM 3223 C CA . ILE A 1 409 ? 28.155 -33.937 3.035 1.00 94.00 409 ILE A CA 1
ATOM 3224 C C . ILE A 1 409 ? 27.799 -33.950 1.541 1.00 94.00 409 ILE A C 1
ATOM 3226 O O . ILE A 1 409 ? 28.644 -34.196 0.681 1.00 94.00 409 ILE A O 1
ATOM 3230 N N . THR A 1 410 ? 26.542 -33.651 1.205 1.00 92.88 410 THR A N 1
ATOM 3231 C CA . THR A 1 410 ? 26.039 -33.693 -0.183 1.00 92.88 410 THR A CA 1
ATOM 3232 C C . THR A 1 410 ? 26.334 -32.406 -0.958 1.00 92.88 410 THR A C 1
ATOM 3234 O O . THR A 1 410 ? 26.579 -32.457 -2.170 1.00 92.88 410 THR A O 1
ATOM 3237 N N . CYS A 1 411 ? 26.318 -31.258 -0.273 1.00 93.00 411 CYS A N 1
ATOM 3238 C CA . CYS A 1 411 ? 26.641 -29.953 -0.845 1.00 93.00 411 CYS A CA 1
ATOM 3239 C C . CYS A 1 411 ? 27.303 -29.033 0.192 1.00 93.00 411 CYS A C 1
ATOM 3241 O O . CYS A 1 411 ? 26.821 -28.917 1.318 1.00 93.00 411 CYS A O 1
ATOM 3243 N N . ILE A 1 412 ? 28.349 -28.307 -0.203 1.00 96.06 412 ILE A N 1
ATOM 3244 C CA . ILE A 1 412 ? 28.898 -27.183 0.573 1.00 96.06 412 ILE A CA 1
ATOM 3245 C C . ILE A 1 412 ? 28.731 -25.901 -0.237 1.00 96.06 412 ILE A C 1
ATOM 3247 O O . ILE A 1 412 ? 2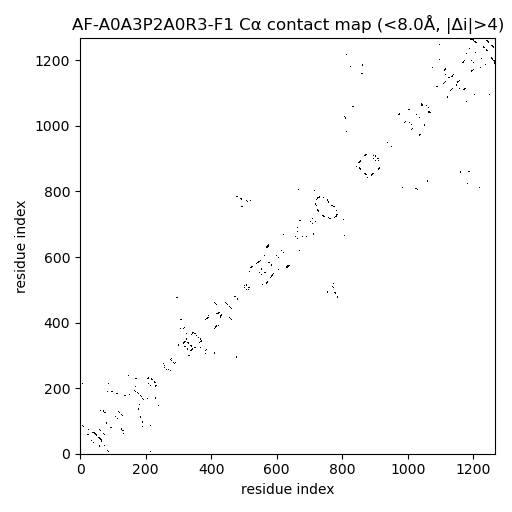9.077 -25.896 -1.413 1.00 96.06 412 ILE A O 1
ATOM 3251 N N . LEU A 1 413 ? 28.247 -24.817 0.372 1.00 95.00 413 LEU A N 1
ATOM 3252 C CA . LEU A 1 413 ? 28.179 -23.480 -0.228 1.00 95.00 413 LEU A CA 1
ATOM 3253 C C . LEU A 1 413 ? 29.029 -22.498 0.589 1.00 95.00 413 LEU A C 1
ATOM 3255 O O . LEU A 1 413 ? 28.630 -22.075 1.675 1.00 95.00 413 LEU A O 1
ATOM 3259 N N . GLY A 1 414 ? 30.199 -22.126 0.071 1.00 93.38 414 GLY A N 1
ATOM 3260 C CA . GLY A 1 414 ? 31.124 -21.200 0.731 1.00 93.38 414 GLY A CA 1
ATOM 3261 C C . GLY A 1 414 ? 31.239 -19.854 0.019 1.00 93.38 414 GLY A C 1
ATOM 3262 O O . GLY A 1 414 ? 31.144 -19.781 -1.204 1.00 93.38 414 GLY A O 1
ATOM 3263 N N . GLU A 1 415 ? 31.489 -18.790 0.782 1.00 91.94 415 GLU A N 1
ATOM 3264 C CA . GLU A 1 415 ? 31.890 -17.477 0.259 1.00 91.94 415 GLU A CA 1
ATOM 3265 C C . GLU A 1 415 ? 33.307 -17.157 0.754 1.00 91.94 415 GLU A C 1
ATOM 3267 O O . GLU A 1 415 ? 33.543 -17.006 1.959 1.00 91.94 415 GLU A O 1
ATOM 3272 N N . PHE A 1 416 ? 34.255 -17.069 -0.177 1.00 91.12 416 PHE A N 1
ATOM 3273 C CA . PHE A 1 416 ? 35.686 -16.995 0.120 1.00 91.12 416 PHE A CA 1
ATOM 3274 C C . PHE A 1 416 ? 36.213 -15.564 -0.030 1.00 91.12 416 PHE A C 1
ATOM 3276 O O . PHE A 1 416 ? 35.785 -14.824 -0.910 1.00 91.12 416 PHE A O 1
ATOM 3283 N N . ALA A 1 417 ? 37.148 -15.155 0.827 1.00 87.75 417 ALA A N 1
ATOM 3284 C CA . ALA A 1 417 ? 37.820 -13.868 0.676 1.00 87.75 417 ALA A CA 1
ATOM 3285 C C . ALA A 1 417 ? 38.725 -13.880 -0.571 1.00 87.75 417 ALA A C 1
ATOM 3287 O O . ALA A 1 417 ? 39.188 -14.933 -1.002 1.00 87.75 417 ALA A O 1
ATOM 3288 N N . THR A 1 418 ? 38.977 -12.720 -1.174 1.00 84.19 418 THR A N 1
ATOM 3289 C CA . THR A 1 418 ? 39.789 -12.616 -2.402 1.00 84.19 418 THR A CA 1
ATOM 3290 C C . THR A 1 418 ? 41.265 -12.345 -2.119 1.00 84.19 418 THR A C 1
ATOM 3292 O O . THR A 1 418 ? 42.111 -12.603 -2.970 1.00 84.19 418 THR A O 1
ATOM 3295 N N . GLN A 1 419 ? 41.586 -11.842 -0.928 1.00 84.75 419 GLN A N 1
ATOM 3296 C CA . GLN A 1 419 ? 42.931 -11.443 -0.539 1.00 84.75 419 GLN A CA 1
ATOM 3297 C C . GLN A 1 419 ? 43.781 -12.672 -0.174 1.00 84.75 419 GLN A C 1
ATOM 3299 O O . GLN A 1 419 ? 43.439 -13.442 0.723 1.00 84.75 419 GLN A O 1
ATOM 3304 N N . GLU A 1 420 ? 44.935 -12.828 -0.824 1.00 83.00 420 GLU A N 1
ATOM 3305 C CA . GLU A 1 420 ? 45.822 -13.998 -0.675 1.00 83.00 420 GLU A CA 1
ATOM 3306 C C . GLU A 1 420 ? 46.322 -14.208 0.769 1.00 83.00 420 GLU A C 1
ATOM 3308 O O . GLU A 1 420 ? 46.605 -15.337 1.173 1.00 83.00 420 GLU A O 1
ATOM 3313 N N . ARG A 1 421 ? 46.333 -13.144 1.589 1.00 86.31 421 ARG A N 1
ATOM 3314 C CA . ARG A 1 421 ? 46.734 -13.162 3.009 1.00 86.31 421 ARG A CA 1
ATOM 3315 C C . ARG A 1 421 ? 45.963 -14.144 3.900 1.00 86.31 421 ARG A C 1
ATOM 3317 O O . ARG A 1 421 ? 46.498 -14.528 4.934 1.00 86.31 421 ARG A O 1
ATOM 3324 N N . TYR A 1 422 ? 44.740 -14.549 3.539 1.00 85.81 422 TYR A N 1
ATOM 3325 C CA . TYR A 1 422 ? 43.969 -15.531 4.325 1.00 85.81 422 TYR A CA 1
ATOM 3326 C C . TYR A 1 422 ? 44.293 -16.992 3.967 1.00 85.81 422 TYR A C 1
ATOM 3328 O O . TYR A 1 422 ? 43.803 -17.905 4.639 1.00 85.81 422 TYR A O 1
ATOM 3336 N N . TYR A 1 423 ? 45.117 -17.202 2.933 1.00 89.19 423 TYR A N 1
ATOM 3337 C CA . TYR A 1 423 ? 45.489 -18.503 2.370 1.00 89.19 423 TYR A CA 1
ATOM 3338 C C . TYR A 1 423 ? 47.021 -18.696 2.276 1.00 89.19 423 TYR A C 1
ATOM 3340 O O . TYR A 1 423 ? 47.505 -19.212 1.263 1.00 89.19 423 TYR A O 1
ATOM 3348 N N . PRO A 1 424 ? 47.836 -18.290 3.276 1.00 84.50 424 PRO A N 1
ATOM 3349 C CA . PRO A 1 424 ? 49.295 -18.248 3.137 1.00 84.50 424 PRO A CA 1
ATOM 3350 C C . PRO A 1 424 ? 49.927 -19.631 2.902 1.00 84.50 424 PRO A C 1
ATOM 3352 O O . PRO A 1 424 ? 51.004 -19.718 2.320 1.00 84.50 424 PRO A O 1
ATOM 3355 N N . GLN A 1 425 ? 49.253 -20.718 3.291 1.00 87.19 425 GLN A N 1
ATOM 3356 C CA . GLN A 1 425 ? 49.690 -22.098 3.056 1.00 87.19 425 GLN A CA 1
ATOM 3357 C C . GLN A 1 425 ? 49.380 -22.619 1.637 1.00 87.19 425 GLN A C 1
ATOM 3359 O O . GLN A 1 425 ? 49.821 -23.717 1.290 1.00 87.19 425 GLN A O 1
ATOM 3364 N N . ARG A 1 426 ? 48.601 -21.886 0.826 1.00 91.06 426 ARG A N 1
ATOM 3365 C CA . ARG A 1 426 ? 48.218 -22.248 -0.559 1.00 91.06 426 ARG A CA 1
ATOM 3366 C C . ARG A 1 426 ? 48.517 -21.143 -1.584 1.00 91.06 426 ARG A C 1
ATOM 3368 O O . ARG A 1 426 ? 48.489 -21.399 -2.785 1.00 91.06 426 ARG A O 1
ATOM 3375 N N . GLY A 1 427 ? 48.811 -19.923 -1.134 1.00 80.88 427 GLY A N 1
ATOM 3376 C CA . GLY A 1 427 ? 49.224 -18.777 -1.949 1.00 80.88 427 GLY A CA 1
ATOM 3377 C C . GLY A 1 427 ? 48.101 -18.070 -2.715 1.00 80.88 427 GLY A C 1
ATOM 3378 O O . GLY A 1 427 ? 48.270 -16.916 -3.076 1.00 80.88 427 GLY A O 1
ATOM 3379 N N . SER A 1 428 ? 46.952 -18.711 -2.950 1.00 86.31 428 SER A N 1
ATOM 3380 C CA . SER A 1 428 ? 45.799 -18.080 -3.605 1.00 86.31 428 SER A CA 1
ATOM 3381 C C . SER A 1 428 ? 44.478 -18.739 -3.210 1.00 86.31 428 SER A C 1
ATOM 3383 O O . SER A 1 428 ? 44.433 -19.932 -2.905 1.00 86.31 428 SER A O 1
ATOM 3385 N N . VAL A 1 429 ? 43.376 -17.986 -3.304 1.00 88.88 429 VAL A N 1
ATOM 3386 C CA . VAL A 1 429 ? 42.017 -18.513 -3.073 1.00 88.88 429 VAL A CA 1
ATOM 3387 C C . VAL A 1 429 ? 41.653 -19.647 -4.045 1.00 88.88 429 VAL A C 1
ATOM 3389 O O . VAL A 1 429 ? 40.931 -20.567 -3.677 1.00 88.88 429 VAL A O 1
ATOM 3392 N N . ALA A 1 430 ? 42.192 -19.644 -5.271 1.00 87.69 430 ALA A N 1
ATOM 3393 C CA . ALA A 1 430 ? 41.937 -20.708 -6.244 1.00 87.69 430 ALA A CA 1
ATOM 3394 C C . ALA A 1 430 ? 42.623 -22.029 -5.849 1.00 87.69 430 ALA A C 1
ATOM 3396 O O . ALA A 1 430 ? 42.032 -23.100 -5.986 1.00 87.69 430 ALA A O 1
ATOM 3397 N N . ALA A 1 431 ? 43.848 -21.951 -5.315 1.00 91.06 431 ALA A N 1
ATOM 3398 C CA . ALA A 1 431 ? 44.559 -23.105 -4.770 1.00 91.06 431 ALA A CA 1
ATOM 3399 C C . ALA A 1 431 ? 43.911 -23.625 -3.474 1.00 91.06 431 ALA A C 1
ATOM 3401 O O . ALA A 1 431 ? 43.879 -24.833 -3.261 1.00 91.06 431 ALA A O 1
ATOM 3402 N N . GLU A 1 432 ? 43.344 -22.738 -2.649 1.00 94.31 432 GLU A N 1
ATOM 3403 C CA . GLU A 1 432 ? 42.536 -23.115 -1.483 1.00 94.31 432 GLU A CA 1
ATOM 3404 C C . GLU A 1 432 ? 41.262 -23.875 -1.893 1.00 94.31 432 GLU A C 1
ATOM 3406 O O . GLU A 1 432 ? 41.007 -24.965 -1.390 1.00 94.31 432 GLU A O 1
ATOM 3411 N N . ILE A 1 433 ? 40.483 -23.349 -2.845 1.00 94.56 433 ILE A N 1
ATOM 3412 C CA . ILE A 1 433 ? 39.261 -24.001 -3.348 1.00 94.56 433 ILE A CA 1
ATOM 3413 C C . ILE A 1 433 ? 39.578 -25.397 -3.909 1.00 94.56 433 ILE A C 1
ATOM 3415 O O . ILE A 1 433 ? 38.890 -26.368 -3.600 1.00 94.56 433 ILE A O 1
ATOM 3419 N N . GLU A 1 434 ? 40.648 -25.529 -4.692 1.00 94.31 434 GLU A N 1
ATOM 3420 C CA . GLU A 1 434 ? 41.080 -26.818 -5.244 1.00 94.31 434 GLU A CA 1
ATOM 3421 C C . GLU A 1 434 ? 41.671 -27.768 -4.180 1.00 94.31 434 GLU A C 1
ATOM 3423 O O . GLU A 1 434 ? 41.657 -28.985 -4.378 1.00 94.31 434 GLU A O 1
ATOM 3428 N N . HIS A 1 435 ? 42.150 -27.247 -3.043 1.00 95.06 435 HIS A N 1
ATOM 3429 C CA . HIS A 1 435 ? 42.531 -28.040 -1.868 1.00 95.06 435 HIS A CA 1
ATOM 3430 C C . HIS A 1 435 ? 41.293 -28.585 -1.147 1.00 95.06 435 HIS A C 1
ATOM 3432 O O . HIS A 1 435 ? 41.159 -29.800 -1.034 1.00 95.06 435 HIS A O 1
ATOM 3438 N N . ILE A 1 436 ? 40.332 -27.723 -0.787 1.00 95.56 436 ILE A N 1
ATOM 3439 C CA . ILE A 1 436 ? 39.038 -28.109 -0.185 1.00 95.56 436 ILE A CA 1
ATOM 3440 C C . ILE A 1 436 ? 38.354 -29.197 -1.021 1.00 95.56 436 ILE A C 1
ATOM 3442 O O . ILE A 1 436 ? 37.918 -30.220 -0.492 1.00 95.56 436 ILE A O 1
ATOM 3446 N N . ARG A 1 437 ? 38.307 -29.005 -2.346 1.00 95.94 437 ARG A N 1
ATOM 3447 C CA . ARG A 1 437 ? 37.694 -29.953 -3.283 1.00 95.94 437 ARG A CA 1
ATOM 3448 C C . ARG A 1 437 ? 38.356 -31.340 -3.242 1.00 95.94 437 ARG A C 1
ATOM 3450 O O . ARG A 1 437 ? 37.663 -32.340 -3.403 1.00 95.94 437 ARG A O 1
ATOM 3457 N N . LYS A 1 438 ? 39.678 -31.406 -3.049 1.00 94.25 438 LYS A N 1
ATOM 3458 C CA . LYS A 1 438 ? 40.439 -32.663 -2.961 1.00 94.25 438 LYS A CA 1
ATOM 3459 C C . LYS A 1 438 ? 40.309 -33.331 -1.594 1.00 94.25 438 LYS A C 1
ATOM 3461 O O . LYS A 1 438 ? 40.056 -34.528 -1.550 1.00 94.25 438 LYS A O 1
ATOM 3466 N N . THR A 1 439 ? 40.468 -32.578 -0.506 1.00 94.12 439 THR A N 1
ATOM 3467 C CA . THR A 1 439 ? 40.432 -33.116 0.867 1.00 94.12 439 THR A CA 1
ATOM 3468 C C . THR A 1 439 ? 39.058 -33.684 1.231 1.00 94.12 439 THR A C 1
ATOM 3470 O O . THR A 1 439 ? 38.974 -34.656 1.972 1.00 94.12 439 THR A O 1
ATOM 3473 N N . LEU A 1 440 ? 37.983 -33.124 0.664 1.00 94.44 440 LEU A N 1
ATOM 3474 C CA . LEU A 1 440 ? 36.600 -33.567 0.887 1.00 94.44 440 LEU A CA 1
ATOM 3475 C C . LEU A 1 440 ? 36.028 -34.439 -0.257 1.00 94.44 440 LEU A C 1
ATOM 3477 O O . LEU A 1 440 ? 34.815 -34.590 -0.356 1.00 94.44 440 LEU A O 1
ATOM 3481 N N . ASP A 1 441 ? 36.884 -34.961 -1.147 1.00 92.88 441 ASP A N 1
ATOM 3482 C CA . ASP A 1 441 ? 36.543 -35.800 -2.318 1.00 92.88 441 ASP A CA 1
ATOM 3483 C C . ASP A 1 441 ? 35.306 -35.343 -3.128 1.00 92.88 441 ASP A C 1
ATOM 3485 O O . ASP A 1 441 ? 34.406 -36.115 -3.475 1.00 92.88 441 ASP A O 1
ATOM 3489 N N . PHE A 1 442 ? 35.245 -34.049 -3.458 1.00 94.12 442 PHE A N 1
ATOM 3490 C CA . PHE A 1 442 ? 34.203 -33.511 -4.333 1.00 94.12 442 PHE A CA 1
ATOM 3491 C C . PHE A 1 442 ? 34.628 -33.562 -5.802 1.00 94.12 442 PHE A C 1
ATOM 3493 O O . PHE A 1 442 ? 35.651 -33.003 -6.206 1.00 94.12 442 PHE A O 1
ATOM 3500 N N . ARG A 1 443 ? 33.794 -34.150 -6.664 1.00 90.12 443 ARG A N 1
ATOM 3501 C CA . ARG A 1 443 ? 34.000 -34.105 -8.123 1.00 90.12 443 ARG A CA 1
ATOM 3502 C C . ARG A 1 443 ? 34.008 -32.685 -8.688 1.00 90.12 443 ARG A C 1
ATOM 3504 O O . ARG A 1 443 ? 34.715 -32.433 -9.664 1.00 90.12 443 ARG A O 1
ATOM 3511 N N . HIS A 1 444 ? 33.263 -31.760 -8.082 1.00 89.44 444 HIS A N 1
ATOM 3512 C CA . HIS A 1 444 ? 33.097 -30.400 -8.587 1.00 89.44 444 HIS A CA 1
ATOM 3513 C C . HIS A 1 444 ? 33.258 -29.348 -7.485 1.00 89.44 444 HIS A C 1
ATOM 3515 O O . HIS A 1 444 ? 32.762 -29.521 -6.374 1.00 89.44 444 HIS A O 1
ATOM 3521 N N . ALA A 1 445 ? 33.938 -28.251 -7.828 1.00 90.25 445 ALA A N 1
ATOM 3522 C CA . ALA A 1 445 ? 33.921 -26.981 -7.106 1.00 90.25 445 ALA A CA 1
ATOM 3523 C C . ALA A 1 445 ? 33.505 -25.898 -8.112 1.00 90.25 445 ALA A C 1
ATOM 3525 O O . ALA A 1 445 ? 34.304 -25.466 -8.945 1.00 90.25 445 ALA A O 1
ATOM 3526 N N . GLU A 1 446 ? 32.228 -25.536 -8.110 1.00 82.81 446 GLU A N 1
ATOM 3527 C CA . GLU A 1 446 ? 31.631 -24.639 -9.093 1.00 82.81 446 GLU A CA 1
ATOM 3528 C C . GLU A 1 446 ? 31.564 -23.214 -8.553 1.00 82.81 446 GLU A C 1
ATOM 3530 O O . GLU A 1 446 ? 30.885 -22.936 -7.566 1.00 82.81 446 GLU A O 1
ATOM 3535 N N . TYR A 1 447 ? 32.253 -22.293 -9.224 1.00 75.38 447 TYR A N 1
ATOM 3536 C CA . TYR A 1 447 ? 32.086 -20.860 -9.009 1.00 75.38 447 TYR A CA 1
ATOM 3537 C C . TYR A 1 447 ? 30.686 -20.443 -9.477 1.00 75.38 447 TYR A C 1
ATOM 3539 O O . TYR A 1 447 ? 30.344 -20.631 -10.646 1.00 75.38 447 TYR A O 1
ATOM 3547 N N . ILE A 1 448 ? 29.891 -19.860 -8.579 1.00 72.31 448 ILE A N 1
ATOM 3548 C CA . ILE A 1 448 ? 28.494 -19.499 -8.846 1.00 72.31 448 ILE A CA 1
ATOM 3549 C C . ILE A 1 448 ? 28.357 -18.015 -9.198 1.00 72.31 448 ILE A C 1
ATOM 3551 O O . ILE A 1 448 ? 27.735 -17.662 -10.198 1.00 72.31 448 ILE A O 1
ATOM 3555 N N . ALA A 1 449 ? 28.895 -17.141 -8.345 1.00 70.44 449 ALA A N 1
ATOM 3556 C CA . ALA A 1 449 ? 28.681 -15.696 -8.399 1.00 70.44 449 ALA A CA 1
ATOM 3557 C C . ALA A 1 449 ? 29.724 -14.943 -7.554 1.00 70.44 449 ALA A C 1
ATOM 3559 O O . ALA A 1 449 ? 30.472 -15.547 -6.785 1.00 70.44 449 ALA A O 1
ATOM 3560 N N . LEU A 1 450 ? 29.712 -13.611 -7.642 1.00 67.69 450 LEU A N 1
ATOM 3561 C CA . LEU A 1 450 ? 30.267 -12.735 -6.608 1.00 67.69 450 LEU A CA 1
ATOM 3562 C C . LEU A 1 450 ? 29.154 -12.276 -5.661 1.00 67.69 450 LEU A C 1
ATOM 3564 O O . LEU A 1 450 ? 28.039 -11.999 -6.107 1.00 67.69 450 LEU A O 1
ATOM 3568 N N . SER A 1 451 ? 29.457 -12.134 -4.372 1.00 66.12 451 SER A N 1
ATOM 3569 C CA . SER A 1 451 ? 28.561 -11.450 -3.438 1.00 66.12 451 SER A CA 1
ATOM 3570 C C . SER A 1 451 ? 28.434 -9.958 -3.764 1.00 66.12 451 SER A C 1
ATOM 3572 O O . SER A 1 451 ? 29.384 -9.303 -4.198 1.00 66.12 451 SER A O 1
ATOM 3574 N N . ALA A 1 452 ? 27.229 -9.407 -3.599 1.00 61.69 452 ALA A N 1
ATOM 3575 C CA . ALA A 1 452 ? 26.900 -8.058 -4.068 1.00 61.69 452 ALA A CA 1
ATOM 3576 C C . ALA A 1 452 ? 27.624 -6.940 -3.291 1.00 61.69 452 ALA A C 1
ATOM 3578 O O . ALA A 1 452 ? 27.897 -5.882 -3.866 1.00 61.69 452 ALA A O 1
ATOM 3579 N N . ASP A 1 453 ? 27.943 -7.210 -2.024 1.00 63.94 453 ASP A N 1
ATOM 3580 C CA . ASP A 1 453 ? 28.557 -6.328 -1.029 1.00 63.94 453 ASP A CA 1
ATOM 3581 C C . ASP A 1 453 ? 30.095 -6.389 -1.065 1.00 63.94 453 ASP A C 1
ATOM 3583 O O . ASP A 1 453 ? 30.734 -5.391 -1.388 1.00 63.94 453 ASP A O 1
ATOM 3587 N N . TYR A 1 454 ? 30.697 -7.554 -0.810 1.00 70.00 454 TYR A N 1
ATOM 3588 C CA . TYR A 1 454 ? 32.154 -7.710 -0.688 1.00 70.00 454 TYR A CA 1
ATOM 3589 C C . TYR A 1 454 ? 32.860 -8.124 -1.989 1.00 70.00 454 TYR A C 1
ATOM 3591 O O . TYR A 1 454 ? 34.084 -8.237 -1.997 1.00 70.00 454 TYR A O 1
ATOM 3599 N N . GLN A 1 455 ? 32.117 -8.386 -3.074 1.00 71.88 455 GLN A N 1
ATOM 3600 C CA . GLN A 1 455 ? 32.649 -8.932 -4.334 1.00 71.88 455 GLN A CA 1
ATOM 3601 C C . GLN A 1 455 ? 33.493 -10.204 -4.111 1.00 71.88 455 GLN A C 1
ATOM 3603 O O . GLN A 1 455 ? 34.554 -10.392 -4.708 1.00 71.88 455 GLN A O 1
ATOM 3608 N N . ARG A 1 456 ? 33.013 -11.091 -3.228 1.00 81.94 456 ARG A N 1
ATOM 3609 C CA . ARG A 1 456 ? 33.678 -12.347 -2.851 1.00 81.94 456 ARG A CA 1
ATOM 3610 C C . ARG A 1 456 ? 33.123 -13.542 -3.641 1.00 81.94 456 ARG A C 1
ATOM 3612 O O . ARG A 1 456 ? 31.904 -13.622 -3.803 1.00 81.94 456 ARG A O 1
ATOM 3619 N N . PRO A 1 457 ? 33.964 -14.476 -4.126 1.00 83.31 457 PRO A N 1
ATOM 3620 C CA . PRO A 1 457 ? 33.516 -15.688 -4.813 1.00 83.31 457 PRO A CA 1
ATOM 3621 C C . PRO A 1 457 ? 32.635 -16.586 -3.935 1.00 83.31 457 PRO A C 1
ATOM 3623 O O . PRO A 1 457 ? 33.074 -17.091 -2.901 1.00 83.31 457 PRO A O 1
ATOM 3626 N N . LEU A 1 458 ? 31.412 -16.829 -4.409 1.00 86.19 458 LEU A N 1
ATOM 3627 C CA . LEU A 1 458 ? 30.513 -17.888 -3.952 1.00 86.19 458 LEU A CA 1
ATOM 3628 C C . LEU A 1 458 ? 30.812 -19.170 -4.737 1.00 86.19 458 LEU A C 1
ATOM 3630 O O . LEU A 1 458 ? 30.777 -19.161 -5.970 1.00 86.19 458 LEU A O 1
ATOM 3634 N N . VAL A 1 459 ? 31.089 -20.267 -4.031 1.00 90.81 459 VAL A N 1
ATOM 3635 C CA . VAL A 1 459 ? 31.495 -21.555 -4.613 1.00 90.81 459 VAL A CA 1
ATOM 3636 C C . VAL A 1 459 ? 30.683 -22.691 -3.997 1.00 90.81 459 VAL A C 1
ATOM 3638 O O . VAL A 1 459 ? 30.585 -22.784 -2.771 1.00 90.81 459 VAL A O 1
ATOM 3641 N N . ALA A 1 460 ? 30.135 -23.564 -4.843 1.00 92.00 460 ALA A N 1
ATOM 3642 C CA . ALA A 1 460 ? 29.513 -24.816 -4.426 1.00 92.00 460 ALA A CA 1
ATOM 3643 C C . ALA A 1 460 ? 30.447 -26.010 -4.629 1.00 92.00 460 ALA A C 1
ATOM 3645 O O . ALA A 1 460 ? 31.011 -26.178 -5.706 1.00 92.00 460 ALA A O 1
ATOM 3646 N N . PHE A 1 461 ? 30.546 -26.881 -3.630 1.00 94.38 461 PHE A N 1
ATOM 3647 C CA . PHE A 1 461 ? 31.226 -28.170 -3.729 1.00 94.38 461 PHE A CA 1
ATOM 3648 C C . PHE A 1 461 ? 30.183 -29.281 -3.703 1.00 94.38 461 PHE A C 1
ATOM 3650 O O . PHE A 1 461 ? 29.342 -29.310 -2.801 1.00 94.38 461 PHE A O 1
ATOM 3657 N N . HIS A 1 462 ? 30.199 -30.163 -4.702 1.00 92.62 462 HIS A N 1
ATOM 3658 C CA . HIS A 1 462 ? 29.197 -31.219 -4.833 1.00 92.62 462 HIS A CA 1
ATOM 3659 C C . HIS A 1 462 ? 29.697 -32.419 -5.654 1.00 92.62 462 HIS A C 1
ATOM 3661 O O . HIS A 1 462 ? 30.705 -32.354 -6.364 1.00 92.62 462 HIS A O 1
ATOM 3667 N N . ASN A 1 463 ? 28.965 -33.535 -5.550 1.00 86.94 463 ASN A N 1
ATOM 3668 C CA . ASN A 1 463 ? 29.299 -34.810 -6.197 1.00 86.94 463 ASN A CA 1
ATOM 3669 C C . ASN A 1 463 ? 28.293 -35.287 -7.273 1.00 86.94 463 ASN A C 1
ATOM 3671 O O . ASN A 1 463 ? 28.567 -36.255 -7.977 1.00 86.94 463 ASN A O 1
ATOM 3675 N N . GLY A 1 464 ? 27.142 -34.627 -7.435 1.00 77.69 464 GLY A N 1
ATOM 3676 C CA . GLY A 1 464 ? 26.190 -34.866 -8.531 1.00 77.69 464 GLY A CA 1
ATOM 3677 C C . GLY A 1 464 ? 26.610 -34.217 -9.856 1.00 77.69 464 GLY A C 1
ATOM 3678 O O . GLY A 1 464 ? 27.682 -33.627 -9.951 1.00 77.69 464 GLY A O 1
ATOM 3679 N N . ASP A 1 465 ? 25.757 -34.304 -10.880 1.00 73.06 465 ASP A N 1
ATOM 3680 C CA . ASP A 1 465 ? 26.031 -33.729 -12.205 1.00 73.06 465 ASP A CA 1
ATOM 3681 C C . ASP A 1 465 ? 26.208 -32.198 -12.153 1.00 73.06 465 ASP A C 1
ATOM 3683 O O . ASP A 1 465 ? 25.280 -31.455 -11.837 1.00 73.06 465 ASP A O 1
ATOM 3687 N N . ALA A 1 466 ? 27.400 -31.741 -12.534 1.00 63.72 466 ALA A N 1
ATOM 3688 C CA . ALA A 1 466 ? 27.778 -30.345 -12.752 1.00 63.72 466 ALA A CA 1
ATOM 3689 C C . ALA A 1 466 ? 26.801 -29.557 -13.643 1.00 63.72 466 ALA A C 1
ATOM 3691 O O . ALA A 1 466 ? 26.581 -28.363 -13.442 1.00 63.72 466 ALA A O 1
ATOM 3692 N N . LYS A 1 467 ? 26.171 -30.207 -14.631 1.00 62.47 467 LYS A N 1
ATOM 3693 C CA . LYS A 1 467 ? 25.143 -29.567 -15.456 1.00 62.47 467 LYS A CA 1
ATOM 3694 C C . LYS A 1 467 ? 23.830 -29.415 -14.687 1.00 62.47 467 LYS A C 1
ATOM 3696 O O . LYS A 1 467 ? 23.216 -28.354 -14.781 1.00 62.47 467 LYS A O 1
ATOM 3701 N N . ALA A 1 468 ? 23.406 -30.420 -13.921 1.00 57.53 468 ALA A N 1
ATOM 3702 C CA . ALA A 1 468 ? 22.228 -30.329 -13.058 1.00 57.53 468 ALA A CA 1
ATOM 3703 C C . ALA A 1 468 ? 22.405 -29.259 -11.964 1.00 57.53 468 ALA A C 1
ATOM 3705 O O . ALA A 1 468 ? 21.509 -28.433 -11.786 1.00 57.53 468 ALA A O 1
ATOM 3706 N N . PHE A 1 469 ? 23.576 -29.193 -11.316 1.00 60.78 469 PHE A N 1
ATOM 3707 C CA . PHE A 1 469 ? 23.866 -28.159 -10.319 1.00 60.78 469 PHE A CA 1
ATOM 3708 C C . PHE A 1 469 ? 23.809 -26.753 -10.930 1.00 60.78 469 PHE A C 1
ATOM 3710 O O . PHE A 1 469 ? 23.048 -25.919 -10.448 1.00 60.78 469 PHE A O 1
ATOM 3717 N N . ARG A 1 470 ? 24.489 -26.495 -12.058 1.00 59.38 470 ARG A N 1
ATOM 3718 C CA . ARG A 1 470 ? 24.377 -25.206 -12.777 1.00 59.38 470 ARG A CA 1
ATOM 3719 C C . ARG A 1 470 ? 22.974 -24.893 -13.298 1.00 59.38 470 ARG A C 1
ATOM 3721 O O . ARG A 1 470 ? 22.602 -23.722 -13.354 1.00 59.38 470 ARG A O 1
ATOM 3728 N N . THR A 1 471 ? 22.191 -25.909 -13.659 1.00 50.03 471 THR A N 1
ATOM 3729 C CA . THR A 1 471 ? 20.785 -25.738 -14.062 1.00 50.03 471 THR A CA 1
ATOM 3730 C C . THR A 1 471 ? 19.968 -25.199 -12.886 1.00 50.03 471 THR A C 1
ATOM 3732 O O . THR A 1 471 ? 19.261 -24.211 -13.061 1.00 50.03 471 THR A O 1
ATOM 3735 N N . LEU A 1 472 ? 20.133 -25.764 -11.684 1.00 41.88 472 LEU A N 1
ATOM 3736 C CA . LEU A 1 472 ? 19.486 -25.287 -10.455 1.00 41.88 472 LEU A CA 1
ATOM 3737 C C . LEU A 1 472 ? 20.039 -23.927 -9.996 1.00 41.88 472 LEU A C 1
ATOM 3739 O O . LEU A 1 472 ? 19.265 -22.998 -9.791 1.00 41.88 472 LEU A O 1
ATOM 3743 N N . ALA A 1 473 ? 21.364 -23.759 -9.936 1.00 40.81 473 ALA A N 1
ATOM 3744 C CA . ALA A 1 473 ? 22.029 -22.534 -9.478 1.00 40.81 473 ALA A CA 1
ATOM 3745 C C . ALA A 1 473 ? 21.657 -21.282 -10.299 1.00 40.81 473 ALA A C 1
ATOM 3747 O O . ALA A 1 473 ? 21.660 -20.156 -9.789 1.00 40.81 473 ALA A O 1
ATOM 3748 N N . ALA A 1 474 ? 21.310 -21.472 -11.576 1.00 35.97 474 ALA A N 1
ATOM 3749 C CA . ALA A 1 474 ? 20.800 -20.416 -12.442 1.00 35.97 474 ALA A CA 1
ATOM 3750 C C . ALA A 1 474 ? 19.256 -20.344 -12.495 1.00 35.97 474 ALA A C 1
ATOM 3752 O O . ALA A 1 474 ? 18.711 -19.306 -12.873 1.00 35.97 474 ALA A O 1
ATOM 3753 N N . ALA A 1 475 ? 18.530 -21.393 -12.088 1.00 32.56 475 ALA A N 1
ATOM 3754 C CA . ALA A 1 475 ? 17.061 -21.416 -12.038 1.00 32.56 475 ALA A CA 1
ATOM 3755 C C . ALA A 1 475 ? 16.451 -20.536 -10.930 1.00 32.56 475 ALA A C 1
ATOM 3757 O O . ALA A 1 475 ? 15.227 -20.393 -10.874 1.00 32.56 475 ALA A O 1
ATOM 3758 N N . GLY A 1 476 ? 17.280 -19.901 -10.099 1.00 30.77 476 GLY A N 1
ATOM 3759 C CA . GLY A 1 476 ? 16.850 -18.928 -9.097 1.00 30.77 476 GLY A CA 1
ATOM 3760 C C . GLY A 1 476 ? 17.871 -17.840 -8.767 1.00 30.77 476 GLY A C 1
ATOM 3761 O O . GLY A 1 476 ? 17.691 -17.191 -7.750 1.00 30.77 476 GLY A O 1
ATOM 3762 N N . SER A 1 477 ? 18.874 -17.564 -9.624 1.00 27.91 477 SER A N 1
ATOM 3763 C CA . SER A 1 477 ? 19.854 -16.442 -9.547 1.00 27.91 477 SER A CA 1
ATOM 3764 C C . SER A 1 477 ? 19.211 -15.032 -9.634 1.00 27.91 477 SER A C 1
ATOM 3766 O O . SER A 1 477 ? 19.435 -14.279 -10.577 1.00 27.91 477 SER A O 1
ATOM 3768 N N . VAL A 1 478 ? 18.275 -14.772 -8.714 1.00 32.34 478 VAL A N 1
ATOM 3769 C CA . VAL A 1 478 ? 16.892 -14.330 -9.005 1.00 32.34 478 VAL A CA 1
ATOM 3770 C C . VAL A 1 478 ? 16.452 -14.565 -10.457 1.00 32.34 478 VAL A C 1
ATOM 3772 O O . VAL A 1 478 ? 15.912 -13.694 -11.123 1.00 32.34 478 VAL A O 1
ATOM 3775 N N . ARG A 1 479 ? 16.712 -15.787 -10.938 1.00 25.41 479 ARG A N 1
ATOM 3776 C CA . ARG A 1 479 ? 16.552 -16.235 -12.320 1.00 25.41 479 ARG A CA 1
ATOM 3777 C C . ARG A 1 479 ? 17.149 -15.255 -13.342 1.00 25.41 479 ARG A C 1
ATOM 3779 O O . ARG A 1 479 ? 16.459 -14.445 -13.951 1.00 25.41 479 ARG A O 1
ATOM 3786 N N . LYS A 1 480 ? 18.419 -15.478 -13.674 1.00 28.66 480 LYS A N 1
ATOM 3787 C CA . LYS A 1 480 ? 18.824 -15.520 -15.085 1.00 28.66 480 LYS A CA 1
ATOM 3788 C C . LYS A 1 480 ? 19.366 -16.909 -15.393 1.00 28.66 480 LYS A C 1
ATOM 3790 O O . LYS A 1 480 ? 20.545 -17.198 -15.192 1.00 28.66 480 LYS A O 1
ATOM 3795 N N . ALA A 1 481 ? 18.454 -17.773 -15.834 1.00 27.00 481 ALA A N 1
ATOM 3796 C CA . ALA A 1 481 ? 18.723 -19.165 -16.153 1.00 27.00 481 ALA A CA 1
ATOM 3797 C C . ALA A 1 481 ? 19.814 -19.325 -17.226 1.00 27.00 481 ALA A C 1
ATOM 3799 O O . ALA A 1 481 ? 19.715 -18.787 -18.324 1.00 27.00 481 ALA A O 1
ATOM 3800 N N . GLY A 1 482 ? 20.805 -20.175 -16.935 1.00 28.33 482 GLY A N 1
ATOM 3801 C CA . GLY A 1 482 ? 21.767 -20.727 -17.899 1.00 28.33 482 GLY A CA 1
ATOM 3802 C C . GLY A 1 482 ? 21.165 -21.817 -18.798 1.00 28.33 482 GLY A C 1
ATOM 3803 O O . GLY A 1 482 ? 21.888 -22.526 -19.494 1.00 28.33 482 GLY A O 1
ATOM 3804 N N . ILE A 1 483 ? 19.839 -21.958 -18.772 1.00 34.44 483 ILE A N 1
ATOM 3805 C CA . ILE A 1 483 ? 19.036 -22.661 -19.765 1.00 34.44 483 ILE A CA 1
ATOM 3806 C C . ILE A 1 483 ? 18.527 -21.591 -20.724 1.00 34.44 483 ILE A C 1
ATOM 3808 O O . ILE A 1 483 ? 17.934 -20.631 -20.249 1.00 34.44 483 ILE A O 1
ATOM 3812 N N . THR A 1 484 ? 18.718 -21.754 -22.038 1.00 38.47 484 THR A N 1
ATOM 3813 C CA . THR A 1 484 ? 18.188 -20.841 -23.070 1.00 38.47 484 THR A CA 1
ATOM 3814 C C . THR A 1 484 ? 16.699 -20.559 -22.817 1.00 38.47 484 THR A C 1
ATOM 3816 O O . THR A 1 484 ? 15.893 -21.467 -23.041 1.00 38.47 484 THR A O 1
ATOM 3819 N N . PRO A 1 485 ? 16.306 -19.366 -22.326 1.00 39.69 485 PRO A N 1
ATOM 3820 C CA . PRO A 1 485 ? 14.968 -19.233 -21.763 1.00 39.69 485 PRO A CA 1
ATOM 3821 C C . PRO A 1 485 ? 13.861 -19.268 -22.824 1.00 39.69 485 PRO A C 1
ATOM 3823 O O . PRO A 1 485 ? 14.015 -18.786 -23.948 1.00 39.69 485 PRO A O 1
ATOM 3826 N N . GLY A 1 486 ? 12.700 -19.787 -22.431 1.00 48.19 486 GLY A N 1
ATOM 3827 C CA . GLY A 1 486 ? 11.459 -19.691 -23.196 1.00 48.19 486 GLY A CA 1
ATOM 3828 C C . GLY A 1 486 ? 11.238 -20.713 -24.322 1.00 48.19 486 GLY A C 1
ATOM 3829 O O . GLY A 1 486 ? 12.117 -21.458 -24.774 1.00 48.19 486 GLY A O 1
ATOM 3830 N N . GLY A 1 487 ? 9.982 -20.729 -24.775 1.00 60.94 487 GLY A N 1
ATOM 3831 C CA . GLY A 1 487 ? 9.487 -21.539 -25.885 1.00 60.94 487 GLY A CA 1
ATOM 3832 C C . GLY A 1 487 ? 9.991 -21.060 -27.248 1.00 60.94 487 GLY A C 1
ATOM 3833 O O . GLY A 1 487 ? 11.113 -20.576 -27.393 1.00 60.94 487 GLY A O 1
ATOM 3834 N N . ALA A 1 488 ? 9.169 -21.203 -28.285 1.00 72.56 488 ALA A N 1
ATOM 3835 C CA . ALA A 1 488 ? 9.515 -20.680 -29.608 1.00 72.56 488 ALA A CA 1
ATOM 3836 C C . ALA A 1 488 ? 9.630 -19.140 -29.598 1.00 72.56 488 ALA A C 1
ATOM 3838 O O . ALA A 1 488 ? 10.393 -18.565 -30.367 1.00 72.56 488 ALA A O 1
ATOM 3839 N N . GLU A 1 489 ? 8.927 -18.502 -28.669 1.00 80.50 489 GLU A N 1
ATOM 3840 C CA . GLU A 1 489 ? 8.683 -17.068 -28.522 1.00 80.50 489 GLU A CA 1
ATOM 3841 C C . GLU A 1 489 ? 9.993 -16.298 -28.371 1.00 80.50 489 GLU A C 1
ATOM 3843 O O . GLU A 1 489 ? 10.319 -15.441 -29.190 1.00 80.50 489 GLU A O 1
ATOM 3848 N N . SER A 1 490 ? 10.811 -16.657 -27.384 1.00 85.44 490 SER A N 1
ATOM 3849 C CA . SER A 1 490 ? 12.084 -15.976 -27.137 1.00 85.44 490 SER A CA 1
ATOM 3850 C C . SER A 1 490 ? 13.142 -16.274 -28.205 1.00 85.44 490 SER A C 1
ATOM 3852 O O . SER A 1 490 ? 14.035 -15.462 -28.437 1.00 85.44 490 SER A O 1
ATOM 3854 N N . ARG A 1 491 ? 13.023 -17.404 -28.920 1.00 85.69 491 ARG A N 1
ATOM 3855 C CA . ARG A 1 491 ? 13.863 -17.692 -30.094 1.00 85.69 491 ARG A CA 1
ATOM 3856 C C . ARG A 1 491 ? 13.468 -16.839 -31.300 1.00 85.69 491 ARG A C 1
ATOM 3858 O O . ARG A 1 491 ? 14.365 -16.360 -31.990 1.00 85.69 491 ARG A O 1
ATOM 3865 N N . ARG A 1 492 ? 12.168 -16.584 -31.515 1.00 88.81 492 ARG A N 1
ATOM 3866 C CA . ARG A 1 492 ? 11.699 -15.577 -32.483 1.00 88.81 492 ARG A CA 1
ATOM 3867 C C . ARG A 1 492 ? 12.169 -14.175 -32.070 1.00 88.81 492 ARG A C 1
ATOM 3869 O O . ARG A 1 492 ? 12.735 -13.474 -32.896 1.00 88.81 492 ARG A O 1
ATOM 3876 N N . ALA A 1 493 ? 12.058 -13.813 -30.790 1.00 92.12 493 ALA A N 1
ATOM 3877 C CA . ALA A 1 493 ? 12.530 -12.530 -30.257 1.00 92.12 493 ALA A CA 1
ATOM 3878 C C . ALA A 1 493 ? 14.031 -12.288 -30.523 1.00 92.12 493 ALA A C 1
ATOM 3880 O O . ALA A 1 493 ? 14.399 -11.234 -31.030 1.00 92.12 493 ALA A O 1
ATOM 3881 N N . LEU A 1 494 ? 14.906 -13.271 -30.269 1.00 91.06 494 LEU A N 1
ATOM 3882 C CA . LEU A 1 494 ? 16.327 -13.156 -30.631 1.00 91.06 494 LEU A CA 1
ATOM 3883 C C . LEU A 1 494 ? 16.563 -13.076 -32.147 1.00 91.06 494 LEU A C 1
ATOM 3885 O O . LEU A 1 494 ? 17.421 -12.313 -32.591 1.00 91.06 494 LEU A O 1
ATOM 3889 N N . ALA A 1 495 ? 15.821 -13.847 -32.949 1.00 91.50 495 ALA A N 1
ATOM 3890 C CA . ALA A 1 495 ? 15.914 -13.771 -34.407 1.00 91.50 495 ALA A CA 1
ATOM 3891 C C . ALA A 1 495 ? 15.533 -12.373 -34.925 1.00 91.50 495 ALA A C 1
ATOM 3893 O O . ALA A 1 495 ? 16.237 -11.837 -35.782 1.00 91.50 495 ALA A O 1
ATOM 3894 N N . TRP A 1 496 ? 14.504 -11.754 -34.337 1.00 94.44 496 TRP A N 1
ATOM 3895 C CA . TRP A 1 496 ? 14.090 -10.386 -34.632 1.00 94.44 496 TRP A CA 1
ATOM 3896 C C . TRP A 1 496 ? 15.219 -9.377 -34.399 1.00 94.44 496 TRP A C 1
ATOM 3898 O O . TRP A 1 496 ? 15.506 -8.583 -35.293 1.00 94.44 496 TRP A O 1
ATOM 3908 N N . VAL A 1 497 ? 15.911 -9.431 -33.249 1.00 93.62 497 VAL A N 1
ATOM 3909 C CA . VAL A 1 497 ? 17.020 -8.497 -32.959 1.00 93.62 497 VAL A CA 1
ATOM 3910 C C . VAL A 1 497 ? 18.140 -8.658 -33.984 1.00 93.62 497 VAL A C 1
ATOM 3912 O O . VAL A 1 497 ? 18.629 -7.667 -34.520 1.00 93.62 497 VAL A O 1
ATOM 3915 N N . ARG A 1 498 ? 18.523 -9.902 -34.306 1.00 91.31 498 ARG A N 1
ATOM 3916 C CA . ARG A 1 498 ? 19.572 -10.190 -35.299 1.00 91.31 498 ARG A CA 1
ATOM 3917 C C . ARG A 1 498 ? 19.217 -9.687 -36.703 1.00 91.31 498 ARG A C 1
ATOM 3919 O O . ARG A 1 498 ? 20.126 -9.294 -37.429 1.00 91.31 498 ARG A O 1
ATOM 3926 N N . ALA A 1 499 ? 17.937 -9.707 -37.081 1.00 90.00 499 ALA A N 1
ATOM 3927 C CA . ALA A 1 499 ? 17.454 -9.163 -38.351 1.00 90.00 499 ALA A CA 1
ATOM 3928 C C . ALA A 1 499 ? 17.447 -7.622 -38.355 1.00 90.00 499 ALA A C 1
ATOM 3930 O O . ALA A 1 499 ? 17.882 -7.004 -39.324 1.00 90.00 499 ALA A O 1
ATOM 3931 N N . HIS A 1 500 ? 17.037 -6.999 -37.247 1.00 91.75 500 HIS A N 1
ATOM 3932 C CA . HIS A 1 500 ? 16.926 -5.544 -37.089 1.00 91.75 500 HIS A CA 1
ATOM 3933 C C . HIS A 1 500 ? 18.181 -4.923 -36.442 1.00 91.75 500 HIS A C 1
ATOM 3935 O O . HIS A 1 500 ? 18.109 -4.078 -35.549 1.00 91.75 500 HIS A O 1
ATOM 3941 N N . SER A 1 501 ? 19.345 -5.369 -36.927 1.00 90.06 501 SER A N 1
ATOM 3942 C CA . SER A 1 501 ? 20.686 -4.901 -36.556 1.00 90.06 501 SER A CA 1
ATOM 3943 C C . SER A 1 501 ? 21.473 -4.505 -37.816 1.00 90.06 501 SER A C 1
ATOM 3945 O O . SER A 1 501 ? 22.074 -5.383 -38.449 1.00 90.06 501 SER A O 1
ATOM 3947 N N . PRO A 1 502 ? 21.499 -3.220 -38.220 1.00 81.38 502 PRO A N 1
ATOM 3948 C CA . PRO A 1 502 ? 22.255 -2.774 -39.389 1.00 81.38 502 PRO A CA 1
ATOM 3949 C C . PRO A 1 502 ? 23.746 -3.134 -39.294 1.00 81.38 502 PRO A C 1
ATOM 3951 O O . PRO A 1 502 ? 24.341 -3.180 -38.213 1.00 81.38 502 PRO A O 1
ATOM 3954 N N . GLN A 1 503 ? 24.373 -3.426 -40.438 1.00 79.56 503 GLN A N 1
ATOM 3955 C CA . GLN A 1 503 ? 25.702 -4.042 -40.463 1.00 79.56 503 GLN A CA 1
ATOM 3956 C C . GLN A 1 503 ? 26.773 -3.149 -39.808 1.00 79.56 503 GLN A C 1
ATOM 3958 O O . GLN A 1 503 ? 27.194 -2.139 -40.365 1.00 79.56 503 GLN A O 1
ATOM 3963 N N . GLY A 1 504 ? 27.249 -3.574 -38.633 1.00 77.06 504 GLY A N 1
ATOM 3964 C CA . GLY A 1 504 ? 28.289 -2.878 -37.865 1.00 77.06 504 GLY A CA 1
ATOM 3965 C C . GLY A 1 504 ? 27.780 -1.748 -36.964 1.00 77.06 504 GLY A C 1
ATOM 3966 O O . GLY A 1 504 ? 28.594 -0.952 -36.507 1.00 77.06 504 GLY A O 1
ATOM 3967 N N . GLN A 1 505 ? 26.469 -1.666 -36.718 1.00 88.19 505 GLN A N 1
ATOM 3968 C CA . GLN A 1 505 ? 25.834 -0.600 -35.937 1.00 88.19 505 GLN A CA 1
ATOM 3969 C C . GLN A 1 505 ? 25.047 -1.174 -34.738 1.00 88.19 505 GLN A C 1
ATOM 3971 O O . GLN A 1 505 ? 25.148 -2.368 -34.440 1.00 88.19 505 GLN A O 1
ATOM 3976 N N . GLY A 1 506 ? 24.321 -0.315 -34.014 1.00 90.44 506 GLY A N 1
ATOM 3977 C CA . GLY A 1 506 ? 23.432 -0.697 -32.909 1.00 90.44 506 GLY A CA 1
ATOM 3978 C C . GLY A 1 506 ? 22.127 -1.365 -33.357 1.00 90.44 506 GLY A C 1
ATOM 3979 O O . GLY A 1 506 ? 21.960 -1.699 -34.528 1.00 90.44 506 GLY A O 1
ATOM 3980 N N . VAL A 1 507 ? 21.182 -1.535 -32.428 1.00 95.06 507 VAL A N 1
ATOM 3981 C CA . VAL A 1 507 ? 19.831 -2.029 -32.752 1.00 95.06 507 VAL A CA 1
ATOM 3982 C C . VAL A 1 507 ? 19.004 -0.922 -33.406 1.00 95.06 507 VAL A C 1
ATOM 3984 O O . VAL A 1 507 ? 19.099 0.232 -32.985 1.00 95.06 507 VAL A O 1
ATOM 3987 N N . SER A 1 508 ? 18.173 -1.253 -34.395 1.00 93.56 508 SER A N 1
ATOM 3988 C CA . SER A 1 508 ? 17.234 -0.295 -34.996 1.00 93.56 508 SER A CA 1
ATOM 3989 C C . SER A 1 508 ? 16.200 0.234 -33.990 1.00 93.56 508 SER A C 1
ATOM 3991 O O . SER A 1 508 ? 15.837 -0.462 -33.036 1.00 93.56 508 SER A O 1
ATOM 3993 N N . VAL A 1 509 ? 15.668 1.438 -34.234 1.00 90.69 509 VAL A N 1
ATOM 3994 C CA . VAL A 1 509 ? 14.493 1.974 -33.518 1.00 90.69 509 VAL A CA 1
ATOM 3995 C C . VAL A 1 509 ? 13.304 1.026 -33.693 1.00 90.69 509 VAL A C 1
ATOM 3997 O O . VAL A 1 509 ? 12.743 0.551 -32.706 1.00 90.69 509 VAL A O 1
ATOM 4000 N N . SER A 1 510 ? 12.959 0.698 -34.942 1.00 93.00 510 SER A N 1
ATOM 4001 C CA . SER A 1 510 ? 11.871 -0.233 -35.253 1.00 93.00 510 SER A CA 1
ATOM 4002 C C . SER A 1 510 ? 12.134 -1.065 -36.509 1.00 93.00 510 SER A C 1
ATOM 4004 O O . SER A 1 510 ? 13.087 -0.815 -37.252 1.00 93.00 510 SER A O 1
ATOM 4006 N N . ASN A 1 511 ? 11.254 -2.028 -36.793 1.00 90.94 511 ASN A N 1
ATOM 4007 C CA . ASN A 1 511 ? 11.245 -2.750 -38.070 1.00 90.94 511 ASN A CA 1
ATOM 4008 C C . ASN A 1 511 ? 10.950 -1.856 -39.295 1.00 90.94 511 ASN A C 1
ATOM 4010 O O . ASN A 1 511 ? 11.299 -2.227 -40.415 1.00 90.94 511 ASN A O 1
ATOM 4014 N N . ARG A 1 512 ? 10.350 -0.669 -39.106 1.00 90.19 512 ARG A N 1
ATOM 4015 C CA . ARG A 1 512 ? 10.142 0.339 -40.168 1.00 90.19 512 ARG A CA 1
ATOM 4016 C C . ARG A 1 512 ? 11.174 1.466 -40.148 1.00 90.19 512 ARG A C 1
ATOM 4018 O O . ARG A 1 512 ? 11.359 2.135 -41.162 1.00 90.19 512 ARG A O 1
ATOM 4025 N N . GLN A 1 513 ? 11.853 1.663 -39.022 1.00 89.50 513 GLN A N 1
ATOM 4026 C CA . GLN A 1 513 ? 12.841 2.714 -38.792 1.00 89.50 513 GLN A CA 1
ATOM 4027 C C . GLN A 1 513 ? 14.213 2.068 -38.540 1.00 89.50 513 GLN A C 1
ATOM 4029 O O . GLN A 1 513 ? 14.620 1.914 -37.386 1.00 89.50 513 GLN A O 1
ATOM 4034 N N . PRO A 1 514 ? 14.945 1.679 -39.609 1.00 85.25 514 PRO A N 1
ATOM 4035 C CA . PRO A 1 514 ? 16.214 0.954 -39.505 1.00 85.25 514 PRO A CA 1
ATOM 4036 C C . PRO A 1 514 ? 17.375 1.796 -38.947 1.00 85.25 514 PRO A C 1
ATOM 4038 O O . PRO A 1 514 ? 18.487 1.294 -38.815 1.00 85.25 514 PRO A O 1
ATOM 4041 N N . THR A 1 515 ? 17.143 3.073 -38.638 1.00 90.44 515 THR A N 1
ATOM 4042 C CA . THR A 1 515 ? 18.076 3.938 -37.910 1.00 90.44 515 THR A CA 1
ATOM 4043 C C . THR A 1 515 ? 18.451 3.293 -36.570 1.00 90.44 515 THR A C 1
ATOM 4045 O O . THR A 1 515 ? 17.545 2.964 -35.803 1.00 90.44 515 THR A O 1
ATOM 4048 N N . PRO A 1 516 ? 19.743 3.126 -36.239 1.00 90.38 516 PRO A N 1
ATOM 4049 C CA . PRO A 1 516 ? 20.145 2.623 -34.931 1.00 90.38 516 PRO A CA 1
ATOM 4050 C C . PRO A 1 516 ? 19.763 3.570 -33.787 1.00 90.38 516 PRO A C 1
ATOM 4052 O O . PRO A 1 516 ? 19.847 4.790 -33.935 1.00 90.38 516 PRO A O 1
ATOM 4055 N N . TYR A 1 517 ? 19.429 3.017 -32.621 1.00 93.19 517 TYR A N 1
ATOM 4056 C CA . TYR A 1 517 ? 19.047 3.775 -31.428 1.00 93.19 517 TYR A CA 1
ATOM 4057 C C . TYR A 1 517 ? 20.148 3.687 -30.349 1.00 93.19 517 TYR A C 1
ATOM 4059 O O . TYR A 1 517 ? 20.303 2.618 -29.751 1.00 93.19 517 TYR A O 1
ATOM 4067 N N . PRO A 1 518 ? 20.921 4.764 -30.077 1.00 93.81 518 PRO A N 1
ATOM 4068 C CA . PRO A 1 518 ? 22.028 4.751 -29.112 1.00 93.81 518 PRO A CA 1
ATOM 4069 C C . PRO A 1 518 ? 21.620 4.311 -27.701 1.00 93.81 518 PRO A C 1
ATOM 4071 O O . PRO A 1 518 ? 22.163 3.331 -27.193 1.00 93.81 518 PRO A O 1
ATOM 4074 N N . GLU A 1 519 ? 20.626 4.982 -27.106 1.00 92.06 519 GLU A N 1
ATOM 4075 C CA . GLU A 1 519 ? 20.055 4.664 -25.788 1.00 92.06 519 GLU A CA 1
ATOM 4076 C C . GLU A 1 519 ? 19.722 3.166 -25.688 1.00 92.06 519 GLU A C 1
ATOM 4078 O O . GLU A 1 519 ? 20.353 2.451 -24.909 1.00 92.06 519 GLU A O 1
ATOM 4083 N N . VAL A 1 520 ? 18.811 2.672 -26.540 1.00 94.44 520 VAL A N 1
ATOM 4084 C CA . VAL A 1 520 ? 18.342 1.273 -26.535 1.00 94.44 520 VAL A CA 1
ATOM 4085 C C . VAL A 1 520 ? 19.475 0.284 -26.749 1.00 94.44 520 VAL A C 1
ATOM 4087 O O . VAL A 1 520 ? 19.569 -0.699 -26.018 1.00 94.44 520 VAL A O 1
ATOM 4090 N N . THR A 1 521 ? 20.386 0.563 -27.682 1.00 96.38 521 THR A N 1
ATOM 4091 C CA . THR A 1 521 ? 21.588 -0.254 -27.907 1.00 96.38 521 THR A CA 1
ATOM 4092 C C . THR A 1 521 ? 22.408 -0.411 -26.619 1.00 96.38 521 THR A C 1
ATOM 4094 O O . THR A 1 521 ? 22.906 -1.503 -26.349 1.00 96.38 521 THR A O 1
ATOM 4097 N N . GLY A 1 522 ? 22.485 0.640 -25.795 1.00 95.50 522 GLY A N 1
ATOM 4098 C CA . GLY A 1 522 ? 23.103 0.630 -24.470 1.00 95.50 522 GLY A CA 1
ATOM 4099 C C . GLY A 1 522 ? 22.497 -0.413 -23.528 1.00 95.50 522 GLY A C 1
ATOM 4100 O O . GLY A 1 522 ? 23.164 -1.384 -23.171 1.00 95.50 522 GLY A O 1
ATOM 4101 N N . TYR A 1 523 ? 21.223 -0.270 -23.149 1.00 94.31 523 TYR A N 1
ATOM 4102 C CA . TYR A 1 523 ? 20.585 -1.197 -22.196 1.00 94.31 523 TYR A CA 1
ATOM 4103 C C . TYR A 1 523 ? 20.184 -2.555 -22.797 1.00 94.31 523 TYR A C 1
ATOM 4105 O O . TYR A 1 523 ? 19.822 -3.452 -22.036 1.00 94.31 523 TYR A O 1
ATOM 4113 N N . PHE A 1 524 ? 20.334 -2.771 -24.111 1.00 95.75 524 PHE A N 1
ATOM 4114 C CA . PHE A 1 524 ? 20.277 -4.113 -24.711 1.00 95.75 524 PHE A CA 1
ATOM 4115 C C . PHE A 1 524 ? 21.558 -4.928 -24.476 1.00 95.75 524 PHE A C 1
ATOM 4117 O O . PHE A 1 524 ? 21.474 -6.146 -24.340 1.00 95.75 524 PHE A O 1
ATOM 4124 N N . ILE A 1 525 ? 22.743 -4.306 -24.414 1.00 95.88 525 ILE A N 1
ATOM 4125 C CA . ILE A 1 525 ? 24.026 -5.025 -24.262 1.00 95.88 525 ILE A CA 1
ATOM 4126 C C . ILE A 1 525 ? 24.035 -6.013 -23.071 1.00 95.88 525 ILE A C 1
ATOM 4128 O O . ILE A 1 525 ? 24.421 -7.165 -23.291 1.00 95.88 525 ILE A O 1
ATOM 4132 N N . PRO A 1 526 ? 23.569 -5.660 -21.852 1.00 92.56 526 PRO A N 1
ATOM 4133 C CA . PRO A 1 526 ? 23.480 -6.607 -20.738 1.00 92.56 526 PRO A CA 1
ATOM 4134 C C . PRO A 1 526 ? 22.586 -7.814 -21.064 1.00 92.56 526 PRO A C 1
ATOM 4136 O O . PRO A 1 526 ? 22.984 -8.957 -20.833 1.00 92.56 526 PRO A O 1
ATOM 4139 N N . THR A 1 527 ? 21.417 -7.572 -21.664 1.00 93.44 527 THR A N 1
ATOM 4140 C CA . THR A 1 527 ? 20.470 -8.615 -22.081 1.00 93.44 527 THR A CA 1
ATOM 4141 C C . THR A 1 527 ? 21.085 -9.520 -23.154 1.00 93.44 527 THR A C 1
ATOM 4143 O O . THR A 1 527 ? 21.035 -10.739 -23.022 1.00 93.44 527 THR A O 1
ATOM 4146 N N . LEU A 1 528 ? 21.760 -8.969 -24.168 1.00 92.56 528 LEU A N 1
ATOM 4147 C CA . LEU A 1 528 ? 22.458 -9.761 -25.189 1.00 92.56 528 LEU A CA 1
ATOM 4148 C C . LEU A 1 528 ? 23.531 -10.678 -24.590 1.00 92.56 528 LEU A C 1
ATOM 4150 O O . LEU A 1 528 ? 23.611 -11.850 -24.959 1.00 92.56 528 LEU A O 1
ATOM 4154 N N . LEU A 1 529 ? 24.326 -10.180 -23.637 1.00 88.19 529 LEU A N 1
ATOM 4155 C CA . LEU A 1 529 ? 25.343 -10.981 -22.951 1.00 88.19 529 LEU A CA 1
ATOM 4156 C C . LEU A 1 529 ? 24.731 -12.139 -22.152 1.00 88.19 529 LEU A C 1
ATOM 4158 O O . LEU A 1 529 ? 25.268 -13.246 -22.176 1.00 88.19 529 LEU A O 1
ATOM 4162 N N . GLN A 1 530 ? 23.592 -11.905 -21.499 1.00 84.19 530 GLN A N 1
ATOM 4163 C CA . GLN A 1 530 ? 22.862 -12.911 -20.718 1.00 84.19 530 GLN A CA 1
ATOM 4164 C C . GLN A 1 530 ? 22.205 -13.987 -21.599 1.00 84.19 530 GLN A C 1
ATOM 4166 O O . GLN A 1 530 ? 22.076 -15.128 -21.167 1.00 84.19 530 GLN A O 1
ATOM 4171 N N . TRP A 1 531 ? 21.849 -13.653 -22.843 1.00 84.56 531 TRP A N 1
ATOM 4172 C CA . TRP A 1 531 ? 21.337 -14.604 -23.841 1.00 84.56 531 TRP A CA 1
ATOM 4173 C C . TRP A 1 531 ? 22.428 -15.236 -24.725 1.00 84.56 531 TRP A C 1
ATOM 4175 O O . TRP A 1 531 ? 22.124 -16.086 -25.560 1.00 84.56 531 TRP A O 1
ATOM 4185 N N . GLY A 1 532 ? 23.700 -14.873 -24.523 1.00 85.19 532 GLY A N 1
ATOM 4186 C CA . GLY A 1 532 ? 24.851 -15.455 -25.222 1.00 85.19 532 GLY A CA 1
ATOM 4187 C C . GLY A 1 532 ? 25.245 -14.779 -26.542 1.00 85.19 532 GLY A C 1
ATOM 4188 O O . GLY A 1 532 ? 26.220 -15.202 -27.159 1.00 85.19 532 GLY A O 1
ATOM 4189 N N . GLU A 1 533 ? 24.574 -13.698 -26.947 1.00 89.94 533 GLU A N 1
ATOM 4190 C CA . GLU A 1 533 ? 24.792 -12.949 -28.199 1.00 89.94 533 GLU A CA 1
ATOM 4191 C C . GLU A 1 533 ? 26.047 -12.044 -28.145 1.00 89.94 533 GLU A C 1
ATOM 4193 O O . GLU A 1 533 ? 26.010 -10.855 -28.475 1.00 89.94 533 GLU A O 1
ATOM 4198 N N . LYS A 1 534 ? 27.184 -12.595 -27.702 1.00 90.62 534 LYS A N 1
ATOM 4199 C CA . LYS A 1 534 ? 28.421 -11.848 -27.402 1.00 90.62 534 LYS A CA 1
ATOM 4200 C C . LYS A 1 534 ? 28.931 -11.026 -28.591 1.00 90.62 534 LYS A C 1
ATOM 4202 O O . LYS A 1 534 ? 29.260 -9.856 -28.419 1.00 90.62 534 LYS A O 1
ATOM 4207 N N . ASP A 1 535 ? 28.919 -11.589 -29.798 1.00 91.25 535 ASP A N 1
ATOM 4208 C CA . ASP A 1 535 ? 29.390 -10.903 -31.012 1.00 91.25 535 ASP A CA 1
ATOM 4209 C C . ASP A 1 535 ? 28.452 -9.777 -31.479 1.00 91.25 535 ASP A C 1
ATOM 4211 O O . ASP A 1 535 ? 28.857 -8.891 -32.235 1.00 91.25 535 ASP A O 1
ATOM 4215 N N . LEU A 1 536 ? 27.184 -9.790 -31.054 1.00 92.62 536 LEU A N 1
ATOM 4216 C CA . LEU A 1 536 ? 26.259 -8.677 -31.266 1.00 92.62 536 LEU A CA 1
ATOM 4217 C C . LEU A 1 536 ? 26.486 -7.594 -30.202 1.00 92.62 536 LEU A C 1
ATOM 4219 O O . LEU A 1 536 ? 26.648 -6.429 -30.556 1.00 92.62 536 LEU A O 1
ATOM 4223 N N . ALA A 1 537 ? 26.635 -7.981 -28.931 1.00 95.06 537 ALA A N 1
ATOM 4224 C CA . ALA A 1 537 ? 26.946 -7.066 -27.831 1.00 95.06 537 ALA A CA 1
ATOM 4225 C C . ALA A 1 537 ? 28.276 -6.305 -28.035 1.00 95.06 537 ALA A C 1
ATOM 4227 O O . ALA A 1 537 ? 28.337 -5.096 -27.816 1.00 95.06 537 ALA A O 1
ATOM 4228 N N . VAL A 1 538 ? 29.329 -6.976 -28.523 1.00 94.69 538 VAL A N 1
ATOM 4229 C CA . VAL A 1 538 ? 30.619 -6.339 -28.858 1.00 94.69 538 VAL A CA 1
ATOM 4230 C C . VAL A 1 538 ? 30.491 -5.375 -30.045 1.00 94.69 538 VAL A C 1
ATOM 4232 O O . VAL A 1 538 ? 31.102 -4.307 -30.025 1.00 94.69 538 VAL A O 1
ATOM 4235 N N . ARG A 1 539 ? 29.684 -5.701 -31.069 1.00 94.38 539 ARG A N 1
ATOM 4236 C CA . ARG A 1 539 ? 29.410 -4.780 -32.191 1.00 94.38 539 ARG A CA 1
ATOM 4237 C C . ARG A 1 539 ? 28.654 -3.538 -31.728 1.00 94.38 539 ARG A C 1
ATOM 4239 O O . ARG A 1 539 ? 29.075 -2.431 -32.050 1.00 94.38 539 ARG A O 1
ATOM 4246 N N . TYR A 1 540 ? 27.604 -3.722 -30.930 1.00 96.94 540 TYR A N 1
ATOM 4247 C CA . TYR A 1 540 ? 26.830 -2.641 -30.320 1.00 96.94 540 TYR A CA 1
ATOM 4248 C C . TYR A 1 540 ? 27.729 -1.707 -29.503 1.00 96.94 540 TYR A C 1
ATOM 4250 O O . TYR A 1 540 ? 27.727 -0.500 -29.729 1.00 96.94 540 TYR A O 1
ATOM 4258 N N . ALA A 1 541 ? 28.568 -2.261 -28.623 1.00 96.69 541 ALA A N 1
ATOM 4259 C CA . ALA A 1 541 ? 29.511 -1.486 -27.825 1.00 96.69 541 ALA A CA 1
ATOM 4260 C C . ALA A 1 541 ? 30.515 -0.699 -28.684 1.00 96.69 541 ALA A C 1
ATOM 4262 O O . ALA A 1 541 ? 30.740 0.483 -28.435 1.00 96.69 541 ALA A O 1
ATOM 4263 N N . ARG A 1 542 ? 31.091 -1.320 -29.724 1.00 96.25 542 ARG A N 1
ATOM 4264 C CA . ARG A 1 542 ? 32.027 -0.646 -30.644 1.00 96.25 542 ARG A CA 1
ATOM 4265 C C . ARG A 1 542 ? 31.382 0.481 -31.435 1.00 96.25 542 ARG A C 1
ATOM 4267 O O . ARG A 1 542 ? 31.998 1.533 -31.586 1.00 96.25 542 ARG A O 1
ATOM 4274 N N . TRP A 1 543 ? 30.145 0.293 -31.885 1.00 96.44 543 TRP A N 1
ATOM 4275 C CA . TRP A 1 543 ? 29.396 1.360 -32.534 1.00 96.44 543 TRP A CA 1
ATOM 4276 C C . TRP A 1 543 ? 29.086 2.509 -31.563 1.00 96.44 543 TRP A C 1
ATOM 4278 O O . TRP A 1 543 ? 29.372 3.656 -31.901 1.00 96.44 543 TRP A O 1
ATOM 4288 N N . LEU A 1 544 ? 28.626 2.223 -30.337 1.00 97.19 544 LEU A N 1
ATOM 4289 C CA . LEU A 1 544 ? 28.404 3.249 -29.308 1.00 97.19 544 LEU A CA 1
ATOM 4290 C C . LEU A 1 544 ? 29.677 4.062 -29.029 1.00 97.19 544 LEU A C 1
ATOM 4292 O O . LEU A 1 544 ? 29.645 5.287 -29.088 1.00 97.19 544 LEU A O 1
ATOM 4296 N N . MET A 1 545 ? 30.824 3.407 -28.825 1.00 96.25 545 MET A N 1
ATOM 4297 C CA . MET A 1 545 ? 32.107 4.102 -28.639 1.00 96.25 545 MET A CA 1
ATOM 4298 C C . MET A 1 545 ? 32.483 5.014 -29.820 1.00 96.25 545 MET A C 1
ATOM 4300 O O . MET A 1 545 ? 33.144 6.028 -29.608 1.00 96.25 545 MET A O 1
ATOM 4304 N N . SER A 1 546 ? 32.063 4.683 -31.047 1.00 94.94 546 SER A N 1
ATOM 4305 C CA . SER A 1 546 ? 32.348 5.487 -32.245 1.00 94.94 546 SER A CA 1
ATOM 4306 C C . SER A 1 546 ? 31.488 6.752 -32.388 1.00 94.94 546 SER A C 1
ATOM 4308 O O . SER A 1 546 ? 31.846 7.626 -33.174 1.00 94.94 546 SER A O 1
ATOM 4310 N N . ILE A 1 547 ? 30.395 6.868 -31.622 1.00 94.31 547 ILE A N 1
ATOM 4311 C CA . ILE A 1 547 ? 29.460 8.009 -31.649 1.00 94.31 547 ILE A CA 1
ATOM 4312 C C . ILE A 1 547 ? 29.456 8.833 -30.347 1.00 94.31 547 ILE A C 1
ATOM 4314 O O . ILE A 1 547 ? 28.567 9.655 -30.147 1.00 94.31 547 ILE A O 1
ATOM 4318 N N . GLN A 1 548 ? 30.422 8.622 -29.445 1.00 95.75 548 GLN A N 1
ATOM 4319 C CA . GLN A 1 548 ? 30.523 9.408 -28.211 1.00 95.75 548 GLN A CA 1
ATOM 4320 C C . GLN A 1 548 ? 30.943 10.856 -28.505 1.00 95.75 548 GLN A C 1
ATOM 4322 O O . GLN A 1 548 ? 31.948 11.092 -29.181 1.00 95.75 548 GLN A O 1
ATOM 4327 N N . ASN A 1 549 ? 30.231 11.821 -27.923 1.00 94.81 549 ASN A N 1
ATOM 4328 C CA . ASN A 1 549 ? 30.516 13.247 -28.076 1.00 94.81 549 ASN A CA 1
ATOM 4329 C C . ASN A 1 549 ? 31.883 13.640 -27.475 1.00 94.81 549 ASN A C 1
ATOM 4331 O O . ASN A 1 549 ? 32.505 12.900 -26.703 1.00 94.81 549 ASN A O 1
ATOM 4335 N N . ALA A 1 550 ? 32.375 14.834 -27.824 1.00 92.75 550 ALA A N 1
ATOM 4336 C CA . ALA A 1 550 ? 33.689 15.335 -27.399 1.00 92.75 550 ALA A CA 1
ATOM 4337 C C . ALA A 1 550 ? 33.796 15.607 -25.881 1.00 92.75 550 ALA A C 1
ATOM 4339 O O . ALA A 1 550 ? 34.882 15.486 -25.310 1.00 92.75 550 ALA A O 1
ATOM 4340 N N . ASP A 1 551 ? 32.678 15.877 -25.211 1.00 92.12 551 ASP A N 1
ATOM 4341 C CA . ASP A 1 551 ? 32.568 16.028 -23.754 1.00 92.12 551 ASP A CA 1
ATOM 4342 C C . ASP A 1 551 ? 32.483 14.680 -23.003 1.00 92.12 551 ASP A C 1
ATOM 4344 O O . ASP A 1 551 ? 32.922 14.584 -21.862 1.00 92.12 551 ASP A O 1
ATOM 4348 N N . GLY A 1 552 ? 32.014 13.616 -23.663 1.00 93.75 552 GLY A N 1
ATOM 4349 C CA . GLY A 1 552 ? 31.785 12.290 -23.075 1.00 93.75 552 GLY A CA 1
ATOM 4350 C C . GLY A 1 552 ? 30.322 11.844 -23.087 1.00 93.75 552 GLY A C 1
ATOM 4351 O O . GLY A 1 552 ? 30.042 10.691 -22.760 1.00 93.75 552 GLY A O 1
ATOM 4352 N N . SER A 1 553 ? 29.409 12.724 -23.485 1.00 94.38 553 SER A N 1
ATOM 4353 C CA . SER A 1 553 ? 27.976 12.455 -23.561 1.00 94.38 553 SER A CA 1
ATOM 4354 C C . SER A 1 553 ? 27.572 11.634 -24.793 1.00 94.38 553 SER A C 1
ATOM 4356 O O . SER A 1 553 ? 28.392 11.335 -25.670 1.00 94.38 553 SER A O 1
ATOM 4358 N N . PHE A 1 554 ? 26.285 11.294 -24.865 1.00 93.62 554 PHE A N 1
ATOM 4359 C CA . PHE A 1 554 ? 25.642 10.697 -26.031 1.00 93.62 554 PHE A CA 1
ATOM 4360 C C . PHE A 1 554 ? 24.308 11.388 -26.337 1.00 93.62 554 PHE A C 1
ATOM 4362 O O . PHE A 1 554 ? 23.603 11.823 -25.422 1.00 93.62 554 PHE A O 1
ATOM 4369 N N . SER A 1 555 ? 23.960 11.438 -27.623 1.00 88.19 555 SER A N 1
ATOM 4370 C CA . SER A 1 555 ? 22.735 12.056 -28.149 1.00 88.19 555 SER A CA 1
ATOM 4371 C C . SER A 1 555 ? 21.839 11.016 -28.839 1.00 88.19 555 SER A C 1
ATOM 4373 O O . SER A 1 555 ? 22.332 10.011 -29.361 1.00 88.19 555 SER A O 1
ATOM 4375 N N . GLY A 1 556 ? 20.524 11.253 -28.843 1.00 81.88 556 GLY A N 1
ATOM 4376 C CA . GLY A 1 556 ? 19.523 10.351 -29.425 1.00 81.88 556 GLY A CA 1
ATOM 4377 C C . GLY A 1 556 ? 19.469 10.349 -30.968 1.00 81.88 556 GLY A C 1
ATOM 4378 O O . GLY A 1 556 ? 20.139 11.150 -31.626 1.00 81.88 556 GLY A O 1
ATOM 4379 N N . PRO A 1 557 ? 18.662 9.465 -31.593 1.00 78.88 557 PRO A N 1
ATOM 4380 C CA . PRO A 1 557 ? 18.587 9.329 -33.052 1.00 78.88 557 PRO A CA 1
ATOM 4381 C C . PRO A 1 557 ? 18.165 10.628 -33.751 1.00 78.88 557 PRO A C 1
ATOM 4383 O O . PRO A 1 557 ? 17.034 11.082 -33.612 1.00 78.88 557 PRO A O 1
ATOM 4386 N N . GLY A 1 558 ? 19.073 11.223 -34.528 1.00 71.69 558 GLY A N 1
ATOM 4387 C CA . GLY A 1 558 ? 18.813 12.475 -35.250 1.00 71.69 558 GLY A CA 1
ATOM 4388 C C . GLY A 1 558 ? 18.776 13.737 -34.377 1.00 71.69 558 GLY A C 1
ATOM 4389 O O . GLY A 1 558 ? 18.488 14.811 -34.900 1.00 71.69 558 GLY A O 1
ATOM 4390 N N . ILE A 1 559 ? 19.091 13.634 -33.081 1.00 75.31 559 ILE A N 1
ATOM 4391 C CA . ILE A 1 559 ? 19.148 14.763 -32.146 1.00 75.31 559 ILE A CA 1
ATOM 4392 C C . ILE A 1 559 ? 20.618 15.132 -31.908 1.00 75.31 559 ILE A C 1
ATOM 4394 O O . ILE A 1 559 ? 21.455 14.262 -31.686 1.00 75.31 559 ILE A O 1
ATOM 4398 N N . ALA A 1 560 ? 20.946 16.426 -31.956 1.00 72.62 560 ALA A N 1
ATOM 4399 C CA . ALA A 1 560 ? 22.305 16.901 -31.681 1.00 72.62 560 ALA A CA 1
ATOM 4400 C C . ALA A 1 560 ? 22.607 16.955 -30.172 1.00 72.62 560 ALA A C 1
ATOM 4402 O O . ALA A 1 560 ? 23.673 16.519 -29.736 1.00 72.62 560 ALA A O 1
ATOM 4403 N N . SER A 1 561 ? 21.665 17.469 -29.378 1.00 80.94 561 SER A N 1
ATOM 4404 C CA . SER A 1 561 ? 21.816 17.659 -27.934 1.00 80.94 561 SER A CA 1
ATOM 4405 C C . SER A 1 561 ? 21.865 16.327 -27.166 1.00 80.94 561 SER A C 1
ATOM 4407 O O . SER A 1 561 ? 21.073 15.430 -27.467 1.00 80.94 561 SER A O 1
ATOM 4409 N N . PRO A 1 562 ? 22.759 16.186 -26.172 1.00 85.31 562 PRO A N 1
ATOM 4410 C CA . PRO A 1 562 ? 22.826 15.003 -25.323 1.00 85.31 562 PRO A CA 1
ATOM 4411 C C . PRO A 1 562 ? 21.813 15.026 -24.172 1.00 85.31 562 PRO A C 1
ATOM 4413 O O . PRO A 1 562 ? 21.370 16.088 -23.734 1.00 85.31 562 PRO A O 1
ATOM 4416 N N . PHE A 1 563 ? 21.520 13.846 -23.618 1.00 86.44 563 PHE A N 1
ATOM 4417 C CA . PHE A 1 563 ? 20.640 13.686 -22.454 1.00 86.44 563 PHE A CA 1
ATOM 4418 C C . PHE A 1 563 ? 21.295 12.844 -21.354 1.00 86.44 563 PHE A C 1
ATOM 4420 O O . PHE A 1 563 ? 22.045 11.898 -21.627 1.00 86.44 563 PHE A O 1
ATOM 4427 N N . ALA A 1 564 ? 20.954 13.144 -20.095 1.00 92.06 564 ALA A N 1
ATOM 4428 C CA . ALA A 1 564 ? 21.379 12.351 -18.942 1.00 92.06 564 ALA A CA 1
ATOM 4429 C C . ALA A 1 564 ? 20.760 10.943 -18.934 1.00 92.06 564 ALA A C 1
ATOM 4431 O O . ALA A 1 564 ? 21.436 9.984 -18.558 1.00 92.06 564 ALA A O 1
ATOM 4432 N N . PHE A 1 565 ? 19.521 10.791 -19.416 1.00 92.31 565 PHE A N 1
ATOM 4433 C CA . PHE A 1 565 ? 18.885 9.482 -19.569 1.00 92.31 565 PHE A CA 1
ATOM 4434 C C . PHE A 1 565 ? 19.619 8.598 -20.593 1.00 92.31 565 PHE A C 1
ATOM 4436 O O . PHE A 1 565 ? 20.108 7.530 -20.219 1.00 92.31 565 PHE A O 1
ATOM 4443 N N . ASP A 1 566 ? 19.774 9.064 -21.837 1.00 91.56 566 ASP A N 1
ATOM 4444 C CA . ASP A 1 566 ? 20.456 8.369 -22.941 1.00 91.56 566 ASP A CA 1
ATOM 4445 C C . ASP A 1 566 ? 21.885 7.963 -22.572 1.00 91.56 566 ASP A C 1
ATOM 4447 O O . ASP A 1 566 ? 22.268 6.793 -22.678 1.00 91.56 566 ASP A O 1
ATOM 4451 N N . THR A 1 567 ? 22.658 8.928 -22.065 1.00 95.38 567 THR A N 1
ATOM 4452 C CA . THR A 1 567 ? 24.030 8.710 -21.596 1.00 95.38 567 THR A CA 1
ATOM 4453 C C . THR A 1 567 ? 24.050 7.677 -20.463 1.00 95.38 567 THR A C 1
ATOM 4455 O O . THR A 1 567 ? 24.883 6.772 -20.474 1.00 95.38 567 THR A O 1
ATOM 4458 N N . GLY A 1 568 ? 23.086 7.727 -19.538 1.00 94.50 568 GLY A N 1
ATOM 4459 C CA . GLY A 1 568 ? 22.908 6.746 -18.466 1.00 94.50 568 GLY A CA 1
ATOM 4460 C C . GLY A 1 568 ? 22.599 5.321 -18.931 1.00 94.50 568 GLY A C 1
ATOM 4461 O O . GLY A 1 568 ? 23.131 4.358 -18.370 1.00 94.50 568 GLY A O 1
ATOM 4462 N N . GLN A 1 569 ? 21.793 5.156 -19.980 1.00 95.69 569 GLN A N 1
ATOM 4463 C CA . GLN A 1 569 ? 21.506 3.825 -20.520 1.00 95.69 569 GLN A CA 1
ATOM 4464 C C . GLN A 1 569 ? 22.684 3.250 -21.316 1.00 95.69 569 GLN A C 1
ATOM 4466 O O . GLN A 1 569 ? 22.944 2.044 -21.272 1.00 95.69 569 GLN A O 1
ATOM 4471 N N . ILE A 1 570 ? 23.465 4.107 -21.974 1.00 97.12 570 ILE A N 1
ATOM 4472 C CA . ILE A 1 570 ? 24.721 3.709 -22.619 1.00 97.12 570 ILE A CA 1
ATOM 4473 C C . ILE A 1 570 ? 25.791 3.359 -21.575 1.00 97.12 570 ILE A C 1
ATOM 4475 O O . ILE A 1 570 ? 26.510 2.378 -21.762 1.00 97.12 570 ILE A O 1
ATOM 4479 N N . ILE A 1 571 ? 25.830 4.048 -20.429 1.00 97.06 571 ILE A N 1
ATOM 4480 C CA . ILE A 1 571 ? 26.651 3.664 -19.268 1.00 97.06 571 ILE A CA 1
ATOM 4481 C C . ILE A 1 571 ? 26.309 2.241 -18.790 1.00 97.06 571 ILE A C 1
ATOM 4483 O O . ILE A 1 571 ? 27.236 1.457 -18.589 1.00 97.06 571 ILE A O 1
ATOM 4487 N N . ARG A 1 572 ? 25.022 1.850 -18.681 1.00 94.50 572 ARG A N 1
ATOM 4488 C CA . ARG A 1 572 ? 24.640 0.454 -18.345 1.00 94.50 572 ARG A CA 1
ATOM 4489 C C . ARG A 1 572 ? 25.261 -0.559 -19.321 1.00 94.50 572 ARG A C 1
ATOM 4491 O O . ARG A 1 572 ? 25.767 -1.596 -18.890 1.00 94.50 572 ARG A O 1
ATOM 4498 N N . GLY A 1 573 ? 25.235 -0.263 -20.622 1.00 93.81 573 GLY A N 1
ATOM 4499 C CA . GLY A 1 573 ? 25.796 -1.128 -21.665 1.00 93.81 573 GLY A CA 1
ATOM 4500 C C . GLY A 1 573 ? 27.320 -1.208 -21.646 1.00 93.81 573 GLY A C 1
ATOM 4501 O O . GLY A 1 573 ? 27.887 -2.301 -21.636 1.00 93.81 573 GLY A O 1
ATOM 4502 N N . LEU A 1 574 ? 27.987 -0.053 -21.594 1.00 97.00 574 LEU A N 1
ATOM 4503 C CA . LEU A 1 574 ? 29.445 0.029 -21.546 1.00 97.00 574 LEU A CA 1
ATOM 4504 C C . LEU A 1 574 ? 29.999 -0.604 -20.255 1.00 97.00 574 LEU A C 1
ATOM 4506 O O . LEU A 1 574 ? 30.973 -1.345 -20.325 1.00 97.00 574 LEU A O 1
ATOM 4510 N N . ALA A 1 575 ? 29.333 -0.441 -19.106 1.00 94.12 575 ALA A N 1
ATOM 4511 C CA . ALA A 1 575 ? 29.701 -1.130 -17.866 1.00 94.12 575 ALA A CA 1
ATOM 4512 C C . ALA A 1 575 ? 29.609 -2.661 -17.988 1.00 94.12 575 ALA A C 1
ATOM 4514 O O . ALA A 1 575 ? 30.524 -3.371 -17.574 1.00 94.12 575 ALA A O 1
ATOM 4515 N N . ALA A 1 576 ? 28.536 -3.183 -18.593 1.00 92.06 576 ALA A N 1
ATOM 4516 C CA . ALA A 1 576 ? 28.350 -4.624 -18.755 1.00 92.06 576 ALA A CA 1
ATOM 4517 C C . ALA A 1 576 ? 29.336 -5.267 -19.750 1.00 92.06 576 ALA A C 1
ATOM 4519 O O . ALA A 1 576 ? 29.683 -6.438 -19.588 1.00 92.06 576 ALA A O 1
ATOM 4520 N N . ILE A 1 577 ? 29.797 -4.529 -20.769 1.00 92.94 577 ILE A N 1
ATOM 4521 C CA . ILE A 1 577 ? 30.733 -5.047 -21.782 1.00 92.94 577 ILE A CA 1
ATOM 4522 C C . ILE A 1 577 ? 32.210 -4.821 -21.436 1.00 92.94 577 ILE A C 1
ATOM 4524 O O . ILE A 1 577 ? 33.034 -5.603 -21.899 1.00 92.94 577 ILE A O 1
ATOM 4528 N N . THR A 1 578 ? 32.572 -3.824 -20.614 1.00 92.62 578 THR A N 1
ATOM 4529 C CA . THR A 1 578 ? 33.974 -3.522 -20.246 1.00 92.62 578 THR A CA 1
ATOM 4530 C C . THR A 1 578 ? 34.800 -4.755 -19.824 1.00 92.62 578 THR A C 1
ATOM 4532 O O . THR A 1 578 ? 35.920 -4.879 -20.322 1.00 92.62 578 THR A O 1
ATOM 4535 N N . PRO A 1 579 ? 34.290 -5.720 -19.026 1.00 85.31 579 PRO A N 1
ATOM 4536 C CA . PRO A 1 579 ? 35.031 -6.945 -18.686 1.00 85.31 579 PRO A CA 1
ATOM 4537 C C . PRO A 1 579 ? 35.377 -7.862 -19.876 1.00 85.31 579 PRO A C 1
ATOM 4539 O O . PRO A 1 579 ? 36.294 -8.672 -19.780 1.00 85.31 579 PRO A O 1
ATOM 4542 N N . LEU A 1 580 ? 34.647 -7.755 -20.991 1.00 83.44 580 LEU A N 1
ATOM 4543 C CA . LEU A 1 580 ? 34.880 -8.497 -22.241 1.00 83.44 580 LEU A CA 1
ATOM 4544 C C . LEU A 1 580 ? 35.530 -7.632 -23.334 1.00 83.44 580 LEU A C 1
ATOM 4546 O O . LEU A 1 580 ? 36.046 -8.162 -24.316 1.00 83.44 580 LEU A O 1
ATOM 4550 N N . LEU A 1 581 ? 35.486 -6.308 -23.176 1.00 89.50 581 LEU A N 1
ATOM 4551 C CA . LEU A 1 581 ? 35.922 -5.317 -24.152 1.00 89.50 581 LEU A CA 1
ATOM 4552 C C . LEU A 1 581 ? 36.595 -4.131 -23.425 1.00 89.50 581 LEU A C 1
ATOM 4554 O O . LEU A 1 581 ? 35.993 -3.062 -23.316 1.00 89.50 581 LEU A O 1
ATOM 4558 N N . PRO A 1 582 ? 37.836 -4.283 -22.914 1.00 90.00 582 PRO A N 1
ATOM 4559 C CA . PRO A 1 582 ? 38.459 -3.291 -22.023 1.00 90.00 582 PRO A CA 1
ATOM 4560 C C . PRO A 1 582 ? 38.652 -1.896 -22.640 1.00 90.00 582 PRO A C 1
ATOM 4562 O O . PRO A 1 582 ? 38.687 -0.897 -21.925 1.00 90.00 582 PRO A O 1
ATOM 4565 N N . GLU A 1 583 ? 38.704 -1.810 -23.972 1.00 94.50 583 GLU A N 1
ATOM 4566 C CA . GLU A 1 583 ? 38.674 -0.557 -24.743 1.00 94.50 583 GLU A CA 1
ATOM 4567 C C . GLU A 1 583 ? 37.453 0.340 -24.412 1.00 94.50 583 GLU A C 1
ATOM 4569 O O . GLU A 1 583 ? 37.554 1.562 -24.520 1.00 94.50 583 GLU A O 1
ATOM 4574 N N . ALA A 1 584 ? 36.352 -0.231 -23.899 1.00 94.12 584 ALA A N 1
ATOM 4575 C CA . ALA A 1 584 ? 35.160 0.493 -23.446 1.00 94.12 584 ALA A CA 1
ATOM 4576 C C . ALA A 1 584 ? 35.316 1.246 -22.114 1.00 94.12 584 ALA A C 1
ATOM 4578 O O . ALA A 1 584 ? 34.516 2.139 -21.835 1.00 94.12 584 ALA A O 1
ATOM 4579 N N . ALA A 1 585 ? 36.344 0.954 -21.306 1.00 93.25 585 ALA A N 1
ATOM 4580 C CA . ALA A 1 585 ? 36.523 1.586 -19.994 1.00 93.25 585 ALA A CA 1
ATOM 4581 C C . ALA A 1 585 ? 36.701 3.117 -20.079 1.00 93.25 585 ALA A C 1
ATOM 4583 O O . ALA A 1 585 ? 36.116 3.859 -19.293 1.00 93.25 585 ALA A O 1
ATOM 4584 N N . ARG A 1 586 ? 37.459 3.621 -21.062 1.00 94.06 586 ARG A N 1
ATOM 4585 C CA . ARG A 1 586 ? 37.693 5.070 -21.211 1.00 94.06 586 ARG A CA 1
ATOM 4586 C C . ARG A 1 586 ? 36.445 5.828 -21.707 1.00 94.06 586 ARG A C 1
ATOM 4588 O O . ARG A 1 586 ? 36.156 6.886 -21.149 1.00 94.06 586 ARG A O 1
ATOM 4595 N N . PRO A 1 587 ? 35.676 5.329 -22.695 1.00 97.00 587 PRO A N 1
ATOM 4596 C CA . PRO A 1 587 ? 34.354 5.870 -23.010 1.00 97.00 587 PRO A CA 1
ATOM 4597 C C . PRO A 1 587 ? 33.373 5.838 -21.832 1.00 97.00 587 PRO A C 1
ATOM 4599 O O . PRO A 1 587 ? 32.719 6.847 -21.566 1.00 97.00 587 PRO A O 1
ATOM 4602 N N . LEU A 1 588 ? 33.318 4.728 -21.087 1.00 96.69 588 LEU A N 1
ATOM 4603 C CA . LEU A 1 588 ? 32.478 4.574 -19.896 1.00 96.69 588 LEU A CA 1
ATOM 4604 C C . LEU A 1 588 ? 32.791 5.629 -18.825 1.00 96.69 588 LEU A C 1
ATOM 4606 O O . LEU A 1 588 ? 31.881 6.291 -18.328 1.00 96.69 588 LEU A O 1
ATOM 4610 N N . GLU A 1 589 ? 34.071 5.824 -18.502 1.00 95.00 589 GLU A N 1
ATOM 4611 C CA . GLU A 1 589 ? 34.503 6.816 -17.515 1.00 95.00 589 GLU A CA 1
ATOM 4612 C C . GLU A 1 589 ? 34.097 8.243 -17.915 1.00 95.00 589 GLU A C 1
ATOM 4614 O O . GLU A 1 589 ? 33.557 8.981 -17.091 1.00 95.00 589 GLU A O 1
ATOM 4619 N N . ARG A 1 590 ? 34.307 8.626 -19.184 1.00 96.69 590 ARG A N 1
ATOM 4620 C CA . ARG A 1 590 ? 33.917 9.952 -19.701 1.00 96.69 590 ARG A CA 1
ATOM 4621 C C . ARG A 1 590 ? 32.416 10.204 -19.562 1.00 96.69 590 ARG A C 1
ATOM 4623 O O . ARG A 1 590 ? 32.025 11.290 -19.149 1.00 96.69 590 ARG A O 1
ATOM 4630 N N . ALA A 1 591 ? 31.596 9.198 -19.858 1.00 97.06 591 ALA A N 1
ATOM 4631 C CA . ALA A 1 591 ? 30.147 9.291 -19.727 1.00 97.06 591 ALA A CA 1
ATOM 4632 C C . ALA A 1 591 ? 29.712 9.442 -18.258 1.00 97.06 591 ALA A C 1
ATOM 4634 O O . ALA A 1 591 ? 28.888 10.299 -17.945 1.00 97.06 591 ALA A O 1
ATOM 4635 N N . CYS A 1 592 ? 30.301 8.662 -17.342 1.00 95.81 592 CYS A N 1
ATOM 4636 C CA . CYS A 1 592 ? 29.994 8.755 -15.910 1.00 95.81 592 CYS A CA 1
ATOM 4637 C C . CYS A 1 592 ? 30.377 10.120 -15.325 1.00 95.81 592 CYS A C 1
ATOM 4639 O O . CYS A 1 592 ? 29.596 10.699 -14.574 1.00 95.81 592 CYS A O 1
ATOM 4641 N N . ARG A 1 593 ? 31.548 10.654 -15.705 1.00 93.56 593 ARG A N 1
ATOM 4642 C CA . ARG A 1 593 ? 31.980 12.005 -15.317 1.00 93.56 593 ARG A CA 1
ATOM 4643 C C . ARG A 1 593 ? 31.003 13.063 -15.824 1.00 93.56 593 ARG A C 1
ATOM 4645 O O . ARG A 1 593 ? 30.506 13.832 -15.017 1.00 93.56 593 ARG A O 1
ATOM 4652 N N . TRP A 1 594 ? 30.620 13.027 -17.103 1.00 95.94 594 TRP A N 1
ATOM 4653 C CA . TRP A 1 594 ? 29.658 13.981 -17.672 1.00 95.94 594 TRP A CA 1
ATOM 4654 C C . TRP A 1 594 ? 28.313 14.012 -16.920 1.00 95.94 594 TRP A C 1
ATOM 4656 O O . TRP A 1 594 ? 27.796 15.091 -16.643 1.00 95.94 594 TRP A O 1
ATOM 4666 N N . ILE A 1 595 ? 27.777 12.853 -16.511 1.00 96.19 595 ILE A N 1
ATOM 4667 C CA . ILE A 1 595 ? 26.553 12.770 -15.686 1.00 96.19 595 ILE A CA 1
ATOM 4668 C C . ILE A 1 595 ? 26.716 13.453 -14.317 1.00 96.19 595 ILE A C 1
ATOM 4670 O O . ILE A 1 595 ? 25.757 14.023 -13.801 1.00 96.19 595 ILE A O 1
ATOM 4674 N N . MET A 1 596 ? 27.906 13.390 -13.715 1.00 94.00 596 MET A N 1
ATOM 4675 C CA . MET A 1 596 ? 28.183 13.984 -12.403 1.00 94.00 596 MET A CA 1
ATOM 4676 C C . MET A 1 596 ? 28.529 15.472 -12.493 1.00 94.00 596 MET A C 1
ATOM 4678 O O . MET A 1 596 ? 28.032 16.260 -11.694 1.00 94.00 596 MET A O 1
ATOM 4682 N N . ASP A 1 597 ? 29.347 15.854 -13.473 1.00 93.56 597 ASP A N 1
ATOM 4683 C CA . ASP A 1 597 ? 29.844 17.218 -13.679 1.00 93.56 597 ASP A CA 1
ATOM 4684 C C . ASP A 1 597 ? 28.732 18.180 -14.149 1.00 93.56 597 ASP A C 1
ATOM 4686 O O . ASP A 1 597 ? 28.849 19.393 -13.977 1.00 93.56 597 ASP A O 1
ATOM 4690 N N . THR A 1 598 ? 27.644 17.649 -14.725 1.00 93.25 598 THR A N 1
ATOM 4691 C CA . THR A 1 598 ? 26.455 18.416 -15.152 1.00 93.25 598 THR A CA 1
ATOM 4692 C C . THR A 1 598 ? 25.296 18.390 -14.144 1.00 93.25 598 THR A C 1
ATOM 4694 O O . THR A 1 598 ? 24.312 19.110 -14.321 1.00 93.25 598 THR A O 1
ATOM 4697 N N . ALA A 1 599 ? 25.386 17.586 -13.081 1.00 94.00 599 ALA A N 1
ATOM 4698 C CA . ALA A 1 599 ? 24.354 17.494 -12.052 1.00 94.00 599 ALA A CA 1
ATOM 4699 C C . ALA A 1 599 ? 24.414 18.659 -11.047 1.00 94.00 599 ALA A C 1
ATOM 4701 O O . ALA A 1 599 ? 25.457 19.276 -10.824 1.00 94.00 599 ALA A O 1
ATOM 4702 N N . SER A 1 600 ? 23.288 18.950 -10.391 1.00 91.62 600 SER A N 1
ATOM 4703 C CA . SER A 1 600 ? 23.238 19.960 -9.332 1.00 91.62 600 SER A CA 1
ATOM 4704 C C . SER A 1 600 ? 24.008 19.503 -8.083 1.00 91.62 600 SER A C 1
ATOM 4706 O O . SER A 1 600 ? 24.124 18.295 -7.834 1.00 91.62 600 SER A O 1
ATOM 4708 N N . PRO A 1 601 ? 24.481 20.434 -7.229 1.00 86.81 601 PRO A N 1
ATOM 4709 C CA . PRO A 1 601 ? 25.156 20.086 -5.979 1.00 86.81 601 PRO A CA 1
ATOM 4710 C C . PRO A 1 601 ? 24.327 19.170 -5.067 1.00 86.81 601 PRO A C 1
ATOM 4712 O O . PRO A 1 601 ? 24.895 18.436 -4.262 1.00 86.81 601 PRO A O 1
ATOM 4715 N N . GLU A 1 602 ? 23.000 19.180 -5.189 1.00 79.81 602 GLU A N 1
ATOM 4716 C CA . GLU A 1 602 ? 22.042 18.376 -4.424 1.00 79.81 602 GLU A CA 1
ATOM 4717 C C . GLU A 1 602 ? 21.856 16.949 -4.974 1.00 79.81 602 GLU A C 1
ATOM 4719 O O . GLU A 1 602 ? 21.225 16.139 -4.302 1.00 79.81 602 GLU A O 1
ATOM 4724 N N . GLY A 1 603 ? 22.424 16.616 -6.141 1.00 86.06 603 GLY A N 1
ATOM 4725 C CA . GLY A 1 603 ? 22.292 15.305 -6.793 1.00 86.06 603 GLY A CA 1
ATOM 4726 C C . GLY A 1 603 ? 21.181 15.214 -7.849 1.00 86.06 603 GLY A C 1
ATOM 4727 O O . GLY A 1 603 ? 20.844 14.119 -8.290 1.00 86.06 603 GLY A O 1
ATOM 4728 N N . ARG A 1 604 ? 20.594 16.337 -8.272 1.00 95.06 604 ARG A N 1
ATOM 4729 C CA . ARG A 1 604 ? 19.643 16.358 -9.393 1.00 95.06 604 ARG A CA 1
ATOM 4730 C C . ARG A 1 604 ? 20.405 16.242 -10.716 1.00 95.06 604 ARG A C 1
ATOM 4732 O O . ARG A 1 604 ? 21.311 17.039 -10.943 1.00 95.06 604 ARG A O 1
ATOM 4739 N N . LEU A 1 605 ? 20.063 15.296 -11.593 1.00 94.75 605 LEU A N 1
ATOM 4740 C CA . LEU A 1 605 ? 20.749 15.171 -12.889 1.00 94.75 605 LEU A CA 1
ATOM 4741 C C . LEU A 1 605 ? 20.353 16.303 -13.852 1.00 94.75 605 LEU A C 1
ATOM 4743 O O . LEU A 1 605 ? 19.288 16.907 -13.715 1.00 94.75 605 LEU A O 1
ATOM 4747 N N . ALA A 1 606 ? 21.206 16.569 -14.843 1.00 89.75 606 ALA A N 1
ATOM 4748 C CA . ALA A 1 606 ? 20.959 17.585 -15.860 1.00 89.75 606 ALA A CA 1
ATOM 4749 C C . ALA A 1 606 ? 19.663 17.324 -16.651 1.00 89.75 606 ALA A C 1
ATOM 4751 O O . ALA A 1 606 ? 19.443 16.230 -17.176 1.00 89.75 606 ALA A O 1
ATOM 4752 N N . LEU A 1 607 ? 18.831 18.360 -16.766 1.00 85.38 607 LEU A N 1
ATOM 4753 C CA . LEU A 1 607 ? 17.733 18.424 -17.731 1.00 85.38 607 LEU A CA 1
ATOM 4754 C C . LEU A 1 607 ? 18.255 18.906 -19.096 1.00 85.38 607 LEU A C 1
ATOM 4756 O O . LEU A 1 607 ? 19.259 19.622 -19.134 1.00 85.38 607 LEU A O 1
ATOM 4760 N N . PRO A 1 608 ? 17.584 18.569 -20.212 1.00 75.81 608 PRO A N 1
ATOM 4761 C CA . PRO A 1 608 ? 17.896 19.169 -21.504 1.00 75.81 608 PRO A CA 1
ATOM 4762 C C . PRO A 1 608 ? 17.625 20.680 -21.512 1.00 75.81 608 PRO A C 1
ATOM 4764 O O . PRO A 1 608 ? 16.678 21.156 -20.888 1.00 75.81 608 PRO A O 1
ATOM 4767 N N . GLU A 1 609 ? 18.433 21.426 -22.271 1.00 72.62 609 GLU A N 1
ATOM 4768 C CA . GLU A 1 609 ? 18.261 22.877 -22.461 1.00 72.62 609 GLU A CA 1
ATOM 4769 C C . GLU A 1 609 ? 16.916 23.217 -23.127 1.00 72.62 609 GLU A C 1
ATOM 4771 O O . GLU A 1 609 ? 16.270 24.199 -22.764 1.00 72.62 609 GLU A O 1
ATOM 4776 N N . ASP A 1 610 ? 16.472 22.371 -24.064 1.00 76.69 610 ASP A N 1
ATOM 4777 C CA . ASP A 1 610 ? 15.124 22.400 -24.631 1.00 76.69 610 ASP A CA 1
ATOM 4778 C C . ASP A 1 610 ? 14.275 21.258 -24.053 1.00 76.69 610 ASP A C 1
ATOM 4780 O O . ASP A 1 610 ? 14.384 20.092 -24.447 1.00 76.69 610 ASP A O 1
ATOM 4784 N N . MET A 1 611 ? 13.378 21.615 -23.132 1.00 75.19 611 MET A N 1
ATOM 4785 C CA . MET A 1 611 ? 12.392 20.696 -22.555 1.00 75.19 611 MET A CA 1
ATOM 4786 C C . MET A 1 611 ? 11.371 20.178 -23.583 1.00 75.19 611 MET A C 1
ATOM 4788 O O . MET A 1 611 ? 10.683 19.199 -23.297 1.00 75.19 611 MET A O 1
ATOM 4792 N N . GLY A 1 612 ? 11.294 20.759 -24.786 1.00 74.44 612 GLY A N 1
ATOM 4793 C CA . GLY A 1 612 ? 10.489 20.255 -25.899 1.00 74.44 612 GLY A CA 1
ATOM 4794 C C . GLY A 1 612 ? 10.827 18.811 -26.280 1.00 74.44 612 GLY A C 1
ATOM 4795 O O . GLY A 1 612 ? 9.918 18.030 -26.556 1.00 74.44 612 GLY A O 1
ATOM 4796 N N . ALA A 1 613 ? 12.097 18.404 -26.171 1.00 69.50 613 ALA A N 1
ATOM 4797 C CA . ALA A 1 613 ? 12.522 17.013 -26.374 1.00 69.50 613 ALA A CA 1
ATOM 4798 C C . ALA A 1 613 ? 12.018 16.041 -25.284 1.00 69.50 613 ALA A C 1
ATOM 4800 O O . ALA A 1 613 ? 12.025 14.828 -25.478 1.00 69.50 613 ALA A O 1
ATOM 4801 N N . TRP A 1 614 ? 11.565 16.565 -24.143 1.00 78.94 614 TRP A N 1
ATOM 4802 C CA . TRP A 1 614 ? 10.903 15.827 -23.063 1.00 78.94 614 TRP A CA 1
ATOM 4803 C C . TRP A 1 614 ? 9.382 16.044 -23.047 1.00 78.94 614 TRP A C 1
ATOM 4805 O O . TRP A 1 614 ? 8.712 15.619 -22.104 1.00 78.94 614 TRP A O 1
ATOM 4815 N N . SER A 1 615 ? 8.812 16.714 -24.052 1.00 80.62 615 SER A N 1
ATOM 4816 C CA . SER A 1 615 ? 7.372 16.953 -24.131 1.00 80.62 615 SER A CA 1
ATOM 4817 C C . SER A 1 615 ? 6.618 15.674 -24.489 1.00 80.62 615 SER A C 1
ATOM 4819 O O . SER A 1 615 ? 6.874 15.038 -25.507 1.00 80.62 615 SER A O 1
ATOM 4821 N N . LEU A 1 616 ? 5.607 15.347 -23.687 1.00 77.19 616 LEU A N 1
ATOM 4822 C CA . LEU A 1 616 ? 4.583 14.346 -23.995 1.00 77.19 616 LEU A CA 1
ATOM 4823 C C . LEU A 1 616 ? 3.339 15.037 -24.572 1.00 77.19 616 LEU A C 1
ATOM 4825 O O . LEU A 1 616 ? 2.196 14.721 -24.234 1.00 77.19 616 LEU 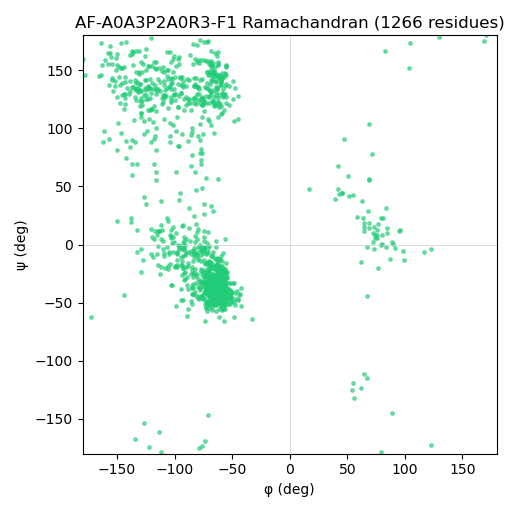A O 1
ATOM 4829 N N . GLY A 1 617 ? 3.581 16.060 -25.398 1.00 77.06 617 GLY A N 1
ATOM 4830 C CA . GLY A 1 617 ? 2.573 16.983 -25.893 1.00 77.06 617 GLY A CA 1
ATOM 4831 C C . GLY A 1 617 ? 1.802 17.618 -24.739 1.00 77.06 617 GLY A C 1
ATOM 4832 O O . GLY A 1 617 ? 2.357 18.294 -23.871 1.00 77.06 617 GLY A O 1
ATOM 4833 N N . THR A 1 618 ? 0.495 17.384 -24.710 1.00 66.44 618 THR A N 1
ATOM 4834 C CA . THR A 1 618 ? -0.395 17.952 -23.697 1.00 66.44 618 THR A CA 1
ATOM 4835 C C . THR A 1 618 ? -0.372 17.209 -22.357 1.00 66.44 618 THR A C 1
ATOM 4837 O O . THR A 1 618 ? -0.817 17.770 -21.355 1.00 66.44 618 THR A O 1
ATOM 4840 N N . ARG A 1 619 ? 0.242 16.016 -22.283 1.00 68.50 619 ARG A N 1
ATOM 4841 C CA . ARG A 1 619 ? 0.477 15.266 -21.031 1.00 68.50 619 ARG A CA 1
ATOM 4842 C C . ARG A 1 619 ? 1.611 15.849 -20.166 1.00 68.50 619 ARG A C 1
ATOM 4844 O O . ARG A 1 619 ? 1.978 15.261 -19.151 1.00 68.50 619 ARG A O 1
ATOM 4851 N N . GLY A 1 620 ? 2.155 17.008 -20.540 1.00 81.38 620 GLY A N 1
ATOM 4852 C CA . GLY A 1 620 ? 3.237 17.696 -19.835 1.00 81.38 620 GLY A CA 1
ATOM 4853 C C . GLY A 1 620 ? 4.615 17.242 -20.315 1.00 81.38 620 GLY A C 1
ATOM 4854 O O . GLY A 1 620 ? 4.799 16.951 -21.494 1.00 81.38 620 GLY A O 1
ATOM 4855 N N . HIS A 1 621 ? 5.583 17.184 -19.402 1.00 83.12 621 HIS A N 1
ATOM 4856 C CA . HIS A 1 621 ? 6.931 16.677 -19.679 1.00 83.12 621 HIS A CA 1
ATOM 4857 C C . HIS A 1 621 ? 7.155 15.340 -18.975 1.00 83.12 621 HIS A C 1
ATOM 4859 O O . HIS A 1 621 ? 6.555 15.110 -17.921 1.00 83.12 621 HIS A O 1
ATOM 4865 N N . VAL A 1 622 ? 8.028 14.486 -19.518 1.00 83.88 622 VAL A N 1
ATOM 4866 C CA . VAL A 1 622 ? 8.451 13.223 -18.886 1.00 83.88 622 VAL A CA 1
ATOM 4867 C C . VAL A 1 622 ? 8.816 13.455 -17.413 1.00 83.88 622 VAL A C 1
ATOM 4869 O O . VAL A 1 622 ? 9.467 14.441 -17.067 1.00 83.88 622 VAL A O 1
ATOM 4872 N N . ASN A 1 623 ? 8.349 12.574 -16.523 1.00 85.81 623 ASN A N 1
ATOM 4873 C CA . ASN A 1 623 ? 8.608 12.700 -15.090 1.00 85.81 623 ASN A CA 1
ATOM 4874 C C . ASN A 1 623 ? 10.106 12.532 -14.808 1.00 85.81 623 ASN A C 1
ATOM 4876 O O . ASN A 1 623 ? 10.652 11.460 -15.049 1.00 85.81 623 ASN A O 1
ATOM 4880 N N . GLU A 1 624 ? 10.749 13.553 -14.240 1.00 89.00 624 GLU A N 1
ATOM 4881 C CA . GLU A 1 624 ? 12.195 13.575 -13.985 1.00 89.00 624 GLU A CA 1
ATOM 4882 C C . GLU A 1 624 ? 12.701 12.398 -13.139 1.00 89.00 624 GLU A C 1
ATOM 4884 O O . GLU A 1 624 ? 13.858 12.008 -13.262 1.00 89.00 624 GLU A O 1
ATOM 4889 N N . ALA A 1 625 ? 11.831 11.746 -12.363 1.00 90.31 625 ALA A N 1
ATOM 4890 C CA . ALA A 1 625 ? 12.158 10.491 -11.695 1.00 90.31 625 ALA A CA 1
ATOM 4891 C C . ALA A 1 625 ? 12.651 9.372 -12.645 1.00 90.31 625 ALA A C 1
ATOM 4893 O O . ALA A 1 625 ? 13.290 8.443 -12.155 1.00 90.31 625 ALA A O 1
ATOM 4894 N N . ILE A 1 626 ? 12.465 9.446 -13.976 1.00 92.69 626 ILE A N 1
ATOM 4895 C CA . ILE A 1 626 ? 13.141 8.524 -14.917 1.00 92.69 626 ILE A CA 1
ATOM 4896 C C . ILE A 1 626 ? 14.674 8.573 -14.800 1.00 92.69 626 ILE A C 1
ATOM 4898 O O . ILE A 1 626 ? 15.340 7.582 -15.098 1.00 92.69 626 ILE A O 1
ATOM 4902 N N . HIS A 1 627 ? 15.248 9.674 -14.301 1.00 95.50 627 HIS A N 1
ATOM 4903 C CA . HIS A 1 627 ? 16.674 9.777 -13.995 1.00 95.50 627 HIS A CA 1
ATOM 4904 C C . HIS A 1 627 ? 17.130 8.813 -12.891 1.00 95.50 627 HIS A C 1
ATOM 4906 O O . HIS A 1 627 ? 18.304 8.452 -12.864 1.00 95.50 627 HIS A O 1
ATOM 4912 N N . LEU A 1 628 ? 16.226 8.272 -12.064 1.00 94.88 628 LEU A N 1
ATOM 4913 C CA . LEU A 1 628 ? 16.553 7.132 -11.202 1.00 94.88 628 LEU A CA 1
ATOM 4914 C C . LEU A 1 628 ? 17.073 5.935 -12.016 1.00 94.88 628 LEU A C 1
ATOM 4916 O O . LEU A 1 628 ? 17.987 5.250 -11.568 1.00 94.88 628 LEU A O 1
ATOM 4920 N N . TYR A 1 629 ? 16.578 5.713 -13.239 1.00 95.50 629 TYR A N 1
ATOM 4921 C CA . TYR A 1 629 ? 17.000 4.603 -14.103 1.00 95.50 629 TYR A CA 1
ATOM 4922 C C . TYR A 1 629 ? 18.392 4.804 -14.735 1.00 95.50 629 TYR A C 1
ATOM 4924 O O . TYR A 1 629 ? 18.915 3.878 -15.360 1.00 95.50 629 TYR A O 1
ATOM 4932 N N . VAL A 1 630 ? 19.028 5.967 -14.538 1.00 96.62 630 VAL A N 1
ATOM 4933 C CA . VAL A 1 630 ? 20.460 6.203 -14.815 1.00 96.62 630 VAL A CA 1
ATOM 4934 C C . VAL A 1 630 ? 21.337 5.619 -13.702 1.00 96.62 630 VAL A C 1
ATOM 4936 O O . VAL A 1 630 ? 22.404 5.063 -13.964 1.00 96.62 630 VAL A O 1
ATOM 4939 N N . LEU A 1 631 ? 20.889 5.718 -12.448 1.00 95.19 631 LEU A N 1
ATOM 4940 C CA . LEU A 1 631 ? 21.735 5.513 -11.271 1.00 95.19 631 LEU A CA 1
ATOM 4941 C C . LEU A 1 631 ? 22.268 4.070 -11.102 1.00 95.19 631 LEU A C 1
ATOM 4943 O O . LEU A 1 631 ? 23.451 3.935 -10.779 1.00 95.19 631 LEU A O 1
ATOM 4947 N N . PRO A 1 632 ? 21.514 2.985 -11.395 1.00 92.88 632 PRO A N 1
ATOM 4948 C CA . PRO A 1 632 ? 22.076 1.630 -11.421 1.00 92.88 632 PRO A CA 1
ATOM 4949 C C . PRO A 1 632 ? 23.182 1.449 -12.470 1.00 92.88 632 PRO A C 1
ATOM 4951 O O . PRO A 1 632 ? 24.074 0.623 -12.285 1.00 92.88 632 PRO A O 1
ATOM 4954 N N . GLY A 1 633 ? 23.164 2.240 -13.551 1.00 89.56 633 GLY A N 1
ATOM 4955 C CA . GLY A 1 633 ? 24.251 2.292 -14.528 1.00 89.56 633 GLY A CA 1
ATOM 4956 C C . GLY A 1 633 ? 25.544 2.821 -13.915 1.00 89.56 633 GLY A C 1
ATOM 4957 O O . GLY A 1 633 ? 26.594 2.218 -14.114 1.00 89.56 633 GLY A O 1
ATOM 4958 N N . LEU A 1 634 ? 25.470 3.878 -13.101 1.00 92.75 634 LEU A N 1
ATOM 4959 C CA . LEU A 1 634 ? 26.629 4.411 -12.374 1.00 92.75 634 LEU A CA 1
ATOM 4960 C C . LEU A 1 634 ? 27.168 3.403 -11.343 1.00 92.75 634 LEU A C 1
ATOM 4962 O O . LEU A 1 634 ? 28.378 3.218 -11.251 1.00 92.75 634 LEU A O 1
ATOM 4966 N N . LEU A 1 635 ? 26.297 2.685 -10.621 1.00 86.50 635 LEU A N 1
ATOM 4967 C CA . LEU A 1 635 ? 26.727 1.609 -9.711 1.00 86.50 635 LEU A CA 1
ATOM 4968 C C . LEU A 1 635 ? 27.426 0.461 -10.462 1.00 86.50 635 LEU A C 1
ATOM 4970 O O . LEU A 1 635 ? 28.464 -0.034 -10.019 1.00 86.50 635 LEU A O 1
ATOM 4974 N N . ALA A 1 636 ? 26.897 0.056 -11.621 1.00 84.94 636 ALA A N 1
ATOM 4975 C CA . ALA A 1 636 ? 27.541 -0.934 -12.483 1.00 84.94 636 ALA A CA 1
ATOM 4976 C C . ALA A 1 636 ? 28.886 -0.427 -13.035 1.00 84.94 636 ALA A C 1
ATOM 4978 O O . ALA A 1 636 ? 29.852 -1.186 -13.089 1.00 84.94 636 ALA A O 1
ATOM 4979 N N . ALA A 1 637 ? 28.974 0.856 -13.396 1.00 87.56 637 ALA A N 1
ATOM 4980 C CA . ALA A 1 637 ? 30.190 1.481 -13.902 1.00 87.56 637 ALA A CA 1
ATOM 4981 C C . ALA A 1 637 ? 31.300 1.558 -12.850 1.00 87.56 637 ALA A C 1
ATOM 4983 O O . ALA A 1 637 ? 32.446 1.267 -13.176 1.00 87.56 637 ALA A O 1
ATOM 4984 N N . GLY A 1 638 ? 30.975 1.874 -11.592 1.00 82.19 638 GLY A N 1
ATOM 4985 C CA . GLY A 1 638 ? 31.950 1.867 -10.495 1.00 82.19 638 GLY A CA 1
ATOM 4986 C C . GLY A 1 638 ? 32.584 0.486 -10.312 1.00 82.19 638 GLY A C 1
ATOM 4987 O O . GLY A 1 638 ? 33.804 0.356 -10.221 1.00 82.19 638 GLY A O 1
ATOM 4988 N N . LYS A 1 639 ? 31.770 -0.575 -10.390 1.00 80.44 639 LYS A N 1
ATOM 4989 C CA . LYS A 1 639 ? 32.253 -1.965 -10.374 1.00 80.44 639 LYS A CA 1
ATOM 4990 C C . LYS A 1 639 ? 33.087 -2.307 -11.617 1.00 80.44 639 LYS A C 1
ATOM 4992 O O . LYS A 1 639 ? 34.163 -2.880 -11.483 1.00 80.44 639 LYS A O 1
ATOM 4997 N N . ALA A 1 640 ? 32.638 -1.924 -12.814 1.00 80.38 640 ALA A N 1
ATOM 4998 C CA . ALA A 1 640 ? 33.313 -2.234 -14.080 1.00 80.38 640 ALA A CA 1
ATOM 4999 C C . ALA A 1 640 ? 34.640 -1.475 -14.295 1.00 80.38 640 ALA A C 1
ATOM 5001 O O . ALA A 1 640 ? 35.546 -1.999 -14.940 1.00 80.38 640 ALA A O 1
ATOM 5002 N N . LEU A 1 641 ? 34.764 -0.259 -13.752 1.00 82.62 641 LEU A N 1
ATOM 5003 C CA . LEU A 1 641 ? 35.989 0.552 -13.764 1.00 82.62 641 LEU A CA 1
ATOM 5004 C C . LEU A 1 641 ? 36.909 0.278 -12.562 1.00 82.62 641 LEU A C 1
ATOM 5006 O O . LEU A 1 641 ? 38.015 0.812 -12.518 1.00 82.62 641 LEU A O 1
ATOM 5010 N N . ASN A 1 642 ? 36.463 -0.531 -11.593 1.00 73.94 642 ASN A N 1
ATOM 5011 C CA . ASN A 1 642 ? 37.109 -0.727 -10.293 1.00 73.94 642 ASN A CA 1
ATOM 5012 C C . ASN A 1 642 ? 37.335 0.598 -9.523 1.00 73.94 642 ASN A C 1
ATOM 5014 O O . ASN A 1 642 ? 38.395 0.836 -8.943 1.00 73.94 642 ASN A O 1
ATOM 5018 N N . THR A 1 643 ? 36.329 1.478 -9.533 1.00 63.75 643 THR A N 1
ATOM 5019 C CA . THR A 1 643 ? 36.324 2.781 -8.854 1.00 63.75 643 THR A CA 1
ATOM 5020 C C . THR A 1 643 ? 35.187 2.861 -7.830 1.00 63.75 643 THR A C 1
ATOM 5022 O O . THR A 1 643 ? 34.008 2.874 -8.175 1.00 63.75 643 THR A O 1
ATOM 5025 N N . GLY A 1 644 ? 35.520 3.009 -6.543 1.00 58.16 644 GLY A N 1
ATOM 5026 C CA . GLY A 1 644 ? 34.540 3.242 -5.462 1.00 58.16 644 GLY A CA 1
ATOM 5027 C C . GLY A 1 644 ? 33.953 4.664 -5.440 1.00 58.16 644 GLY A C 1
ATOM 5028 O O . GLY A 1 644 ? 33.783 5.243 -4.371 1.00 58.16 644 GLY A O 1
ATOM 5029 N N . GLY A 1 645 ? 33.762 5.281 -6.612 1.00 60.31 645 GLY A N 1
ATOM 5030 C CA . GLY A 1 645 ? 33.591 6.731 -6.763 1.00 60.31 645 GLY A CA 1
ATOM 5031 C C . GLY A 1 645 ? 32.152 7.236 -6.887 1.00 60.31 645 GLY A C 1
ATOM 5032 O O . GLY A 1 645 ? 31.935 8.441 -6.778 1.00 60.31 645 GLY A O 1
ATOM 5033 N N . PHE A 1 646 ? 31.169 6.362 -7.129 1.00 82.56 646 PHE A N 1
ATOM 5034 C CA . PHE A 1 646 ? 29.834 6.787 -7.584 1.00 82.56 646 PHE A CA 1
ATOM 5035 C C . PHE A 1 646 ? 28.708 6.566 -6.561 1.00 82.56 646 PHE A C 1
ATOM 5037 O O . PHE A 1 646 ? 27.686 7.248 -6.620 1.00 82.56 646 PHE A O 1
ATOM 5044 N N . ASP A 1 647 ? 28.891 5.695 -5.566 1.00 79.00 647 ASP A N 1
ATOM 5045 C CA . ASP A 1 647 ? 27.869 5.342 -4.569 1.00 79.00 647 ASP A CA 1
ATOM 5046 C C . ASP A 1 647 ? 27.357 6.535 -3.748 1.00 79.00 647 ASP A C 1
ATOM 5048 O O . ASP A 1 647 ? 26.173 6.614 -3.417 1.00 79.00 647 ASP A O 1
ATOM 5052 N N . ALA A 1 648 ? 28.241 7.483 -3.418 1.00 81.88 648 ALA A N 1
ATOM 5053 C CA . ALA A 1 648 ? 27.873 8.697 -2.691 1.00 81.88 648 ALA A CA 1
ATOM 5054 C C . ALA A 1 648 ? 26.968 9.612 -3.533 1.00 81.88 648 ALA A C 1
ATOM 5056 O O . ALA A 1 648 ? 25.975 10.133 -3.027 1.00 81.88 648 ALA A O 1
ATOM 5057 N N . PHE A 1 649 ? 27.273 9.753 -4.826 1.00 88.81 649 PHE A N 1
ATOM 5058 C CA . PHE A 1 649 ? 26.467 10.514 -5.779 1.00 88.81 649 PHE A CA 1
ATOM 5059 C C . PHE A 1 649 ? 25.113 9.838 -6.032 1.00 88.81 649 PHE A C 1
ATOM 5061 O O . PHE A 1 649 ? 24.074 10.495 -5.961 1.00 88.81 649 PHE A O 1
ATOM 5068 N N . VAL A 1 650 ? 25.100 8.515 -6.230 1.00 88.12 650 VAL A N 1
ATOM 5069 C CA . VAL A 1 650 ? 23.871 7.729 -6.422 1.00 88.12 650 VAL A CA 1
ATOM 5070 C C . VAL A 1 650 ? 22.945 7.818 -5.208 1.00 88.12 650 VAL A C 1
ATOM 5072 O O . VAL A 1 650 ? 21.763 8.109 -5.382 1.00 88.12 650 VAL A O 1
ATOM 5075 N N . ARG A 1 651 ? 23.457 7.654 -3.977 1.00 83.06 651 ARG A N 1
ATOM 5076 C CA . ARG A 1 651 ? 22.643 7.816 -2.755 1.00 83.06 651 ARG A CA 1
ATOM 5077 C C . ARG A 1 651 ? 22.070 9.228 -2.621 1.00 83.06 651 ARG A C 1
ATOM 5079 O O . ARG A 1 651 ? 20.909 9.374 -2.244 1.00 83.06 651 ARG A O 1
ATOM 5086 N N . LYS A 1 652 ? 22.855 10.258 -2.959 1.00 89.00 652 LYS A N 1
ATOM 5087 C CA . LYS A 1 652 ? 22.415 11.660 -2.920 1.00 89.00 652 LYS A CA 1
ATOM 5088 C C . LYS A 1 652 ? 21.296 11.933 -3.931 1.00 89.00 652 LYS A C 1
ATOM 5090 O O . LYS A 1 652 ? 20.257 12.472 -3.565 1.00 89.00 652 LYS A O 1
ATOM 5095 N N . SER A 1 653 ? 21.482 11.467 -5.165 1.00 89.06 653 SER A N 1
ATOM 5096 C CA . SER A 1 653 ? 20.504 11.578 -6.253 1.00 89.06 653 SER A CA 1
ATOM 5097 C C . SER A 1 653 ? 19.201 10.843 -5.919 1.00 89.06 653 SER A C 1
ATOM 5099 O O . SER A 1 653 ? 18.120 11.412 -6.038 1.00 89.06 653 SER A O 1
ATOM 5101 N N . LEU A 1 654 ? 19.287 9.604 -5.421 1.00 84.88 654 LEU A N 1
ATOM 5102 C CA . LEU A 1 654 ? 18.129 8.819 -4.981 1.00 84.88 654 LEU A CA 1
ATOM 5103 C C . LEU A 1 654 ? 17.327 9.548 -3.893 1.00 84.88 654 LEU A C 1
ATOM 5105 O O . LEU A 1 654 ? 16.109 9.664 -4.009 1.00 84.88 654 LEU A O 1
ATOM 5109 N N . ALA A 1 655 ? 18.000 10.084 -2.869 1.00 74.19 655 ALA A N 1
ATOM 5110 C CA . ALA A 1 655 ? 17.348 10.862 -1.818 1.00 74.19 655 ALA A CA 1
ATOM 5111 C C . ALA A 1 655 ? 16.676 12.135 -2.368 1.00 74.19 655 ALA A C 1
ATOM 5113 O O . ALA A 1 655 ? 15.568 12.470 -1.945 1.00 74.19 655 ALA A O 1
ATOM 5114 N N . TRP A 1 656 ? 17.295 12.809 -3.347 1.00 90.75 656 TRP A N 1
ATOM 5115 C CA . TRP A 1 656 ? 16.690 13.959 -4.019 1.00 90.75 656 TRP A CA 1
ATOM 5116 C C . TRP A 1 656 ? 15.397 13.572 -4.749 1.00 90.75 656 TRP A C 1
ATOM 5118 O O . TRP A 1 656 ? 14.362 14.193 -4.512 1.00 90.75 656 TRP A O 1
ATOM 5128 N N . TYR A 1 657 ? 15.419 12.520 -5.572 1.00 83.12 657 TYR A N 1
ATOM 5129 C CA . TYR A 1 657 ? 14.239 12.068 -6.319 1.00 83.12 657 TYR A CA 1
ATOM 5130 C C . TYR A 1 657 ? 13.120 11.529 -5.408 1.00 83.12 657 TYR A C 1
ATOM 5132 O O . TYR A 1 657 ? 11.951 11.772 -5.699 1.00 83.12 657 TYR A O 1
ATOM 5140 N N . ILE A 1 658 ? 13.446 10.887 -4.277 1.00 69.75 658 ILE A N 1
ATOM 5141 C CA . ILE A 1 658 ? 12.460 10.480 -3.255 1.00 69.75 658 ILE A CA 1
ATOM 5142 C C . ILE A 1 658 ? 11.777 11.688 -2.601 1.00 69.75 658 ILE A C 1
ATOM 5144 O O . ILE A 1 658 ? 10.573 11.646 -2.359 1.00 69.75 658 ILE A O 1
ATOM 5148 N N . ALA A 1 659 ? 12.516 12.763 -2.319 1.00 63.94 659 ALA A N 1
ATOM 5149 C CA . ALA A 1 659 ? 11.969 13.940 -1.645 1.00 63.94 659 ALA A CA 1
ATOM 5150 C C . ALA A 1 659 ? 11.217 14.912 -2.579 1.00 63.94 659 ALA A C 1
ATOM 5152 O O . ALA A 1 659 ? 10.331 15.627 -2.112 1.00 63.94 659 ALA A O 1
ATOM 5153 N N . HIS A 1 660 ? 11.558 14.958 -3.874 1.00 71.19 660 HIS A N 1
ATOM 5154 C CA . HIS A 1 660 ? 11.107 16.024 -4.784 1.00 71.19 660 HIS A CA 1
ATOM 5155 C C . HIS A 1 660 ? 10.283 15.560 -5.995 1.00 71.19 660 HIS A C 1
ATOM 5157 O O . HIS A 1 660 ? 9.754 16.411 -6.710 1.00 71.19 660 HIS A O 1
ATOM 5163 N N . CYS A 1 661 ? 10.160 14.256 -6.264 1.00 69.94 661 CYS A N 1
ATOM 5164 C CA . CYS A 1 661 ? 9.439 13.752 -7.438 1.00 69.94 661 CYS A CA 1
ATOM 5165 C C . CYS A 1 661 ? 8.306 12.784 -7.084 1.00 69.94 661 CYS A C 1
ATOM 5167 O O . CYS A 1 661 ? 8.328 12.077 -6.079 1.00 69.94 661 CYS A O 1
ATOM 5169 N N . ASN A 1 662 ? 7.303 12.720 -7.962 1.00 72.19 662 ASN A N 1
ATOM 5170 C CA . ASN A 1 662 ? 6.257 11.709 -7.872 1.00 72.19 662 ASN A CA 1
ATOM 5171 C C . ASN A 1 662 ? 6.835 10.336 -8.249 1.00 72.19 662 ASN A C 1
ATOM 5173 O O . ASN A 1 662 ? 7.099 10.087 -9.425 1.00 72.19 662 ASN A O 1
ATOM 5177 N N . LEU A 1 663 ? 7.004 9.453 -7.264 1.00 75.19 663 LEU A N 1
ATOM 5178 C CA . LEU A 1 663 ? 7.532 8.105 -7.482 1.00 75.19 663 LEU A CA 1
ATOM 5179 C C . LEU A 1 663 ? 6.452 7.038 -7.679 1.00 75.19 663 LEU A C 1
ATOM 5181 O O . LEU A 1 663 ? 6.630 6.136 -8.491 1.00 75.19 663 LEU A O 1
ATOM 5185 N N . THR A 1 664 ? 5.341 7.124 -6.944 1.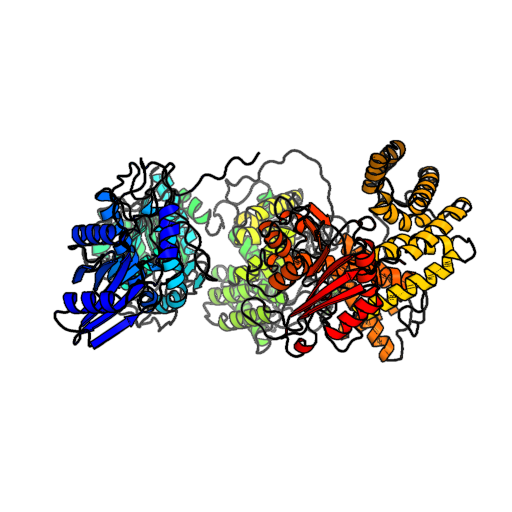00 74.81 664 THR A N 1
ATOM 5186 C CA . THR A 1 664 ? 4.364 6.027 -6.832 1.00 74.81 664 THR A CA 1
ATOM 5187 C C . THR A 1 664 ? 3.022 6.328 -7.480 1.00 74.81 664 THR A C 1
ATOM 5189 O O . THR A 1 664 ? 2.350 5.399 -7.913 1.00 74.81 664 THR A O 1
ATOM 5192 N N . ASN A 1 665 ? 2.612 7.587 -7.634 1.00 70.94 665 ASN A N 1
ATOM 5193 C CA . ASN A 1 665 ? 1.301 7.902 -8.193 1.00 70.94 665 ASN A CA 1
ATOM 5194 C C . ASN A 1 665 ? 1.309 7.761 -9.727 1.00 70.94 665 ASN A C 1
ATOM 5196 O O . ASN A 1 665 ? 1.567 8.733 -10.440 1.00 70.94 665 ASN A O 1
ATOM 5200 N N . PHE A 1 666 ? 0.988 6.558 -10.223 1.00 77.38 666 PHE A N 1
ATOM 5201 C CA . PHE A 1 666 ? 0.813 6.239 -11.654 1.00 77.38 666 PHE A CA 1
ATOM 5202 C C . PHE A 1 666 ? -0.231 7.133 -12.337 1.00 77.38 666 PHE A C 1
ATOM 5204 O O . PHE A 1 666 ? -0.199 7.338 -13.538 1.00 77.38 666 PHE A O 1
ATOM 5211 N N . LEU A 1 667 ? -1.113 7.731 -11.540 1.00 63.50 667 LEU A N 1
ATOM 5212 C CA . LEU A 1 667 ? -2.259 8.548 -11.931 1.00 63.50 667 LEU A CA 1
ATOM 5213 C C . LEU A 1 667 ? -1.875 9.961 -12.421 1.00 63.50 667 LEU A C 1
ATOM 5215 O O . LEU A 1 667 ? -2.757 10.766 -12.698 1.00 63.50 667 LEU A O 1
ATOM 5219 N N . ALA A 1 668 ? -0.573 10.263 -12.499 1.00 62.44 668 ALA A N 1
ATOM 5220 C CA . ALA A 1 668 ? -0.025 11.462 -13.134 1.00 62.44 668 ALA A CA 1
ATOM 5221 C C . ALA A 1 668 ? 0.053 11.299 -14.677 1.00 62.44 668 ALA A C 1
ATOM 5223 O O . ALA A 1 668 ? 0.123 10.177 -15.177 1.00 62.44 668 ALA A O 1
ATOM 5224 N N . PRO A 1 669 ? 0.075 12.378 -15.481 1.00 56.47 669 PRO A N 1
ATOM 5225 C CA . PRO A 1 669 ? -0.247 12.303 -16.910 1.00 56.47 669 PRO A CA 1
ATOM 5226 C C . PRO A 1 669 ? 0.947 11.876 -17.756 1.00 56.47 669 PRO A C 1
ATOM 5228 O O . PRO A 1 669 ? 0.780 11.277 -18.815 1.00 56.47 669 PRO A O 1
ATOM 5231 N N . ASN A 1 670 ? 2.140 12.188 -17.254 1.00 71.44 670 ASN A N 1
ATOM 5232 C CA . ASN A 1 670 ? 3.453 11.877 -17.788 1.00 71.44 670 ASN A CA 1
ATOM 5233 C C . ASN A 1 670 ? 3.969 10.497 -17.347 1.00 71.44 670 ASN A C 1
ATOM 5235 O O . ASN A 1 670 ? 5.085 10.116 -17.696 1.00 71.44 670 ASN A O 1
ATOM 5239 N N . MET A 1 671 ? 3.156 9.736 -16.610 1.00 81.94 671 MET A N 1
ATOM 5240 C CA . MET A 1 671 ? 3.422 8.344 -16.258 1.00 81.94 671 MET A CA 1
ATOM 5241 C C . MET A 1 671 ? 2.937 7.418 -17.383 1.00 81.94 671 MET A C 1
ATOM 5243 O O . MET A 1 671 ? 1.988 6.653 -17.228 1.00 81.94 671 MET A O 1
ATOM 5247 N N . LEU A 1 672 ? 3.602 7.503 -18.539 1.00 90.88 672 LEU A N 1
ATOM 5248 C CA . LEU A 1 672 ? 3.577 6.435 -19.545 1.00 90.88 672 LEU A CA 1
ATOM 5249 C C . LEU A 1 672 ? 4.149 5.174 -18.888 1.00 90.88 672 LEU A C 1
ATOM 5251 O O . LEU A 1 672 ? 5.143 5.257 -18.166 1.00 90.88 672 LEU A O 1
ATOM 5255 N N . LEU A 1 673 ? 3.540 4.014 -19.112 1.00 92.75 673 LEU A N 1
ATOM 5256 C CA . LEU A 1 673 ? 3.753 2.814 -18.306 1.00 92.75 673 LEU A CA 1
ATOM 5257 C C . LEU A 1 673 ? 5.223 2.381 -18.264 1.00 92.75 673 LEU A C 1
ATOM 5259 O O . LEU A 1 673 ? 5.699 2.022 -17.197 1.00 92.75 673 LEU A O 1
ATOM 5263 N N . HIS A 1 674 ? 5.984 2.498 -19.359 1.00 93.94 674 HIS A N 1
ATOM 5264 C CA . HIS A 1 674 ? 7.422 2.203 -19.316 1.00 93.94 674 HIS A CA 1
ATOM 5265 C C . HIS A 1 674 ? 8.259 3.294 -18.621 1.00 93.94 674 HIS A C 1
ATOM 5267 O O . HIS A 1 674 ? 9.234 2.954 -17.969 1.00 93.94 674 HIS A O 1
ATOM 5273 N N . PHE A 1 675 ? 7.875 4.578 -18.641 1.00 93.69 675 PHE A N 1
ATOM 5274 C CA . PHE A 1 675 ? 8.521 5.594 -17.787 1.00 93.69 675 PHE A CA 1
ATOM 5275 C C . 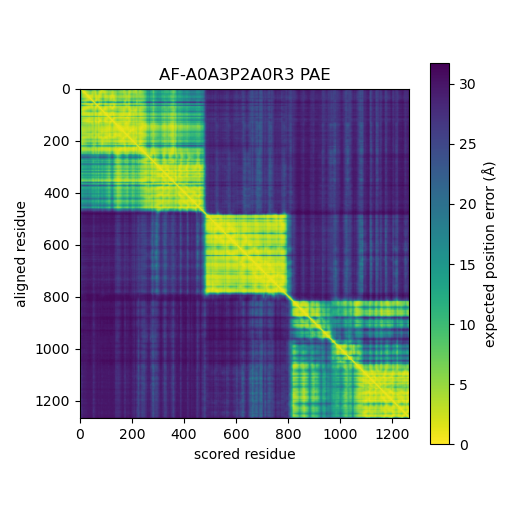PHE A 1 675 ? 8.217 5.351 -16.305 1.00 93.69 675 PHE A C 1
ATOM 5277 O O . PHE A 1 675 ? 9.099 5.458 -15.455 1.00 93.69 675 PHE A O 1
ATOM 5284 N N . TYR A 1 676 ? 6.983 4.958 -15.991 1.00 93.88 676 TYR A N 1
ATOM 5285 C CA . TYR A 1 676 ? 6.599 4.562 -14.643 1.00 93.88 676 TYR A CA 1
ATOM 5286 C C . TYR A 1 676 ? 7.341 3.296 -14.189 1.00 93.88 676 TYR A C 1
ATOM 5288 O O . TYR A 1 676 ? 7.832 3.241 -13.063 1.00 93.88 676 TYR A O 1
ATOM 5296 N N . CYS A 1 677 ? 7.493 2.303 -15.067 1.00 96.25 677 CYS A N 1
ATOM 5297 C CA . CYS A 1 677 ? 8.270 1.099 -14.796 1.00 96.25 677 CYS A CA 1
ATOM 5298 C C . CYS A 1 677 ? 9.786 1.346 -14.796 1.00 96.25 677 CYS A C 1
ATOM 5300 O O . CYS A 1 677 ? 10.463 0.662 -14.042 1.00 96.25 677 CYS A O 1
ATOM 5302 N N . TYR A 1 678 ? 10.330 2.350 -15.498 1.00 96.31 678 TYR A N 1
ATOM 5303 C CA . TYR A 1 678 ? 11.704 2.821 -15.266 1.00 96.31 678 TYR A CA 1
ATOM 5304 C C . TYR A 1 678 ? 11.876 3.328 -13.836 1.00 96.31 678 TYR A C 1
ATOM 5306 O O . TYR A 1 678 ? 12.872 3.007 -13.196 1.00 96.31 678 TYR A O 1
ATOM 5314 N N . ILE A 1 679 ? 10.894 4.063 -13.308 1.00 96.12 679 ILE A N 1
ATOM 5315 C CA . ILE A 1 679 ? 10.906 4.520 -11.915 1.00 96.12 679 ILE A CA 1
ATOM 5316 C C . ILE A 1 679 ? 10.810 3.319 -10.961 1.00 96.12 679 ILE A C 1
ATOM 5318 O O . ILE A 1 679 ? 11.666 3.181 -10.091 1.00 96.12 679 ILE A O 1
ATOM 5322 N N . GLN A 1 680 ? 9.848 2.403 -11.139 1.00 97.12 680 GLN A N 1
ATOM 5323 C CA . GLN A 1 680 ? 9.699 1.255 -10.226 1.00 97.12 680 GLN A CA 1
ATOM 5324 C C . GLN A 1 680 ? 10.874 0.268 -10.316 1.00 97.12 680 GLN A C 1
ATOM 5326 O O . GLN A 1 680 ? 11.350 -0.214 -9.289 1.00 97.12 680 GLN A O 1
ATOM 5331 N N . GLU A 1 681 ? 11.383 -0.010 -11.519 1.00 95.75 681 GLU A N 1
ATOM 5332 C CA . GLU A 1 681 ? 12.550 -0.869 -11.725 1.00 95.75 681 GLU A CA 1
ATOM 5333 C C . GLU A 1 681 ? 13.821 -0.220 -11.169 1.00 95.75 681 GLU A C 1
ATOM 5335 O O . GLU A 1 681 ? 14.619 -0.915 -10.548 1.00 95.75 681 GLU A O 1
ATOM 5340 N N . ALA A 1 682 ? 13.997 1.100 -11.307 1.00 92.81 682 ALA A N 1
ATOM 5341 C CA . ALA A 1 682 ? 15.100 1.802 -10.656 1.00 92.81 682 ALA A CA 1
ATOM 5342 C C . ALA A 1 682 ? 14.989 1.757 -9.130 1.00 92.81 682 ALA A C 1
ATOM 5344 O O . ALA A 1 682 ? 15.984 1.514 -8.460 1.00 92.81 682 ALA A O 1
ATOM 5345 N N . LEU A 1 683 ? 13.796 1.966 -8.565 1.00 81.81 683 LEU A N 1
ATOM 5346 C CA . LEU A 1 683 ? 13.588 1.892 -7.118 1.00 81.81 683 LEU A CA 1
ATOM 5347 C C . LEU A 1 683 ? 13.877 0.488 -6.577 1.00 81.81 683 LEU A C 1
ATOM 5349 O O . LEU A 1 683 ? 14.433 0.374 -5.489 1.00 81.81 683 LEU A O 1
ATOM 5353 N N . PHE A 1 684 ? 13.587 -0.565 -7.344 1.00 88.50 684 PHE A N 1
ATOM 5354 C CA . PHE A 1 684 ? 14.036 -1.921 -7.028 1.00 88.50 684 PHE A CA 1
ATOM 5355 C C . PHE A 1 684 ? 15.566 -2.064 -7.146 1.00 88.50 684 PHE A C 1
ATOM 5357 O O . PHE A 1 684 ? 16.223 -2.387 -6.161 1.00 88.50 684 PHE A O 1
ATOM 5364 N N . ASP A 1 685 ? 16.149 -1.744 -8.310 1.00 81.75 685 ASP A N 1
ATOM 5365 C CA . ASP A 1 685 ? 17.595 -1.839 -8.594 1.00 81.75 685 ASP A CA 1
ATOM 5366 C C . ASP A 1 685 ? 18.469 -1.004 -7.621 1.00 81.75 685 ASP A C 1
ATOM 5368 O O . ASP A 1 685 ? 19.664 -1.266 -7.481 1.00 81.75 685 ASP A O 1
ATOM 5372 N N . LEU A 1 686 ? 17.891 0.009 -6.960 1.00 80.00 686 LEU A N 1
ATOM 5373 C CA . LEU A 1 686 ? 18.534 0.898 -5.981 1.00 80.00 686 LEU A CA 1
ATOM 5374 C C . LEU A 1 686 ? 18.198 0.567 -4.511 1.00 80.00 686 LEU A C 1
ATOM 5376 O O . LEU A 1 686 ? 18.654 1.275 -3.613 1.00 80.00 686 LEU A O 1
ATOM 5380 N N . GLY A 1 687 ? 17.407 -0.477 -4.242 1.00 60.38 687 GLY A N 1
ATOM 5381 C CA . GLY A 1 687 ? 17.062 -0.922 -2.885 1.00 60.38 687 GLY A CA 1
ATOM 5382 C C . GLY A 1 687 ? 15.952 -0.128 -2.176 1.00 60.38 687 GLY A C 1
ATOM 5383 O O . GLY A 1 687 ? 15.674 -0.377 -1.005 1.00 60.38 687 GLY A O 1
ATOM 5384 N N . ALA A 1 688 ? 15.260 0.784 -2.863 1.00 62.34 688 ALA A N 1
ATOM 5385 C CA . ALA A 1 688 ? 14.077 1.503 -2.371 1.00 62.34 688 ALA A CA 1
ATOM 5386 C C . ALA A 1 688 ? 12.788 0.655 -2.512 1.00 62.34 688 ALA A C 1
ATOM 5388 O O . ALA A 1 688 ? 11.748 1.111 -3.003 1.00 62.34 688 ALA A O 1
ATOM 5389 N N . VAL A 1 689 ? 12.871 -0.611 -2.091 1.00 62.62 689 VAL A N 1
ATOM 5390 C CA . VAL A 1 689 ? 11.922 -1.683 -2.437 1.00 62.62 689 VAL A CA 1
ATOM 5391 C C . VAL A 1 689 ? 10.507 -1.418 -1.926 1.00 62.62 689 VAL A C 1
ATOM 5393 O O . VAL A 1 689 ? 9.551 -1.734 -2.625 1.00 62.62 689 VAL A O 1
ATOM 5396 N N . ASP A 1 690 ? 10.325 -0.789 -0.764 1.00 51.88 690 ASP A N 1
ATOM 5397 C CA . ASP A 1 690 ? 8.976 -0.502 -0.252 1.00 51.88 690 ASP A CA 1
ATOM 5398 C C . ASP A 1 690 ? 8.256 0.616 -1.023 1.00 51.88 690 ASP A C 1
ATOM 5400 O O . ASP A 1 690 ? 7.034 0.567 -1.170 1.00 51.88 690 ASP A O 1
ATOM 5404 N N . ILE A 1 691 ? 9.002 1.558 -1.615 1.00 59.22 691 ILE A N 1
ATOM 5405 C CA . ILE A 1 691 ? 8.445 2.558 -2.539 1.00 59.22 691 ILE A CA 1
ATOM 5406 C C . ILE A 1 691 ? 8.058 1.871 -3.858 1.00 59.22 691 ILE A C 1
ATOM 5408 O O . ILE A 1 691 ? 6.952 2.076 -4.353 1.00 59.22 691 ILE A O 1
ATOM 5412 N N . CYS A 1 692 ? 8.912 0.975 -4.369 1.00 73.44 692 CYS A N 1
ATOM 5413 C CA . CYS A 1 692 ? 8.590 0.122 -5.519 1.00 73.44 692 CYS A CA 1
ATOM 5414 C C . CYS A 1 692 ? 7.328 -0.728 -5.260 1.00 73.44 692 CYS A C 1
ATOM 5416 O O . CYS A 1 692 ? 6.409 -0.731 -6.073 1.00 73.44 692 CYS A O 1
ATOM 5418 N N . ARG A 1 693 ? 7.207 -1.380 -4.093 1.00 70.00 693 ARG A N 1
ATOM 5419 C CA . ARG A 1 693 ? 6.002 -2.127 -3.683 1.00 70.00 693 ARG A CA 1
ATOM 5420 C C . ARG A 1 693 ? 4.764 -1.238 -3.619 1.00 70.00 693 ARG A C 1
ATOM 5422 O O . ARG A 1 693 ? 3.691 -1.689 -4.007 1.00 70.00 693 ARG A O 1
ATOM 5429 N N . GLN A 1 694 ? 4.884 -0.001 -3.136 1.00 62.28 694 GLN A N 1
ATOM 5430 C CA . GLN A 1 694 ? 3.767 0.943 -3.137 1.00 62.28 694 GLN A CA 1
ATOM 5431 C C . GLN A 1 694 ? 3.333 1.278 -4.571 1.00 62.28 694 GLN A C 1
ATOM 5433 O O . GLN A 1 694 ? 2.144 1.197 -4.862 1.00 62.28 694 GLN A O 1
ATOM 5438 N N . GLY A 1 695 ? 4.265 1.588 -5.475 1.00 70.19 695 GLY A N 1
ATOM 5439 C CA . GLY A 1 695 ? 3.936 1.878 -6.872 1.00 70.19 695 GLY A CA 1
ATOM 5440 C C . GLY A 1 695 ? 3.389 0.669 -7.643 1.00 70.19 695 GLY A C 1
ATOM 5441 O O . GLY A 1 695 ? 2.380 0.750 -8.336 1.00 70.19 695 GLY A O 1
ATOM 5442 N N . MET A 1 696 ? 3.974 -0.511 -7.456 1.00 90.06 696 MET A N 1
ATOM 5443 C CA . MET A 1 696 ? 3.503 -1.734 -8.113 1.00 90.06 696 MET A CA 1
ATOM 5444 C C . MET A 1 696 ? 2.152 -2.238 -7.571 1.00 90.06 696 MET A C 1
ATOM 5446 O O . MET A 1 696 ? 1.472 -2.982 -8.276 1.00 90.06 696 MET A O 1
ATOM 5450 N N . ARG A 1 697 ? 1.710 -1.800 -6.378 1.00 73.44 697 ARG A N 1
ATOM 5451 C CA . ARG A 1 697 ? 0.310 -1.961 -5.929 1.00 73.44 697 ARG A CA 1
ATOM 5452 C C . ARG A 1 697 ? -0.650 -1.072 -6.714 1.00 73.44 697 ARG A C 1
ATOM 5454 O O . ARG A 1 697 ? -1.731 -1.533 -7.057 1.00 73.44 697 ARG A O 1
ATOM 5461 N N . GLU A 1 698 ? -0.250 0.154 -7.049 1.00 70.44 698 GLU A N 1
ATOM 5462 C CA . GLU A 1 698 ? -1.056 1.038 -7.902 1.00 70.44 698 GLU A CA 1
ATOM 5463 C C . GLU A 1 698 ? -1.274 0.387 -9.273 1.00 70.44 698 GLU A C 1
ATOM 5465 O O . GLU A 1 698 ? -2.402 0.360 -9.753 1.00 70.44 698 GLU A O 1
ATOM 5470 N N . LEU A 1 699 ? -0.243 -0.217 -9.877 1.00 80.00 699 LEU A N 1
ATOM 5471 C CA . LEU A 1 699 ? -0.424 -0.995 -11.110 1.00 80.00 699 LEU A CA 1
ATOM 5472 C C . LEU A 1 699 ? -1.271 -2.261 -10.906 1.00 80.00 699 LEU A C 1
ATOM 5474 O O . LEU A 1 699 ? -2.019 -2.627 -11.806 1.00 80.00 699 LEU A O 1
ATOM 5478 N N . ALA A 1 700 ? -1.174 -2.930 -9.751 1.00 78.69 700 ALA A N 1
ATOM 5479 C CA . ALA A 1 700 ? -1.907 -4.173 -9.487 1.00 78.69 700 ALA A CA 1
ATOM 5480 C C . ALA A 1 700 ? -3.421 -3.930 -9.376 1.00 78.69 700 ALA A C 1
ATOM 5482 O O . ALA A 1 700 ? -4.207 -4.657 -9.973 1.00 78.69 700 ALA A O 1
ATOM 5483 N N . GLU A 1 701 ? -3.825 -2.836 -8.723 1.00 72.12 701 GLU A N 1
ATOM 5484 C CA . GLU A 1 701 ? -5.209 -2.328 -8.711 1.00 72.12 701 GLU A CA 1
ATOM 5485 C C . GLU A 1 701 ? -5.765 -2.002 -10.115 1.00 72.12 701 GLU A C 1
ATOM 5487 O O . GLU A 1 701 ? -6.964 -1.775 -10.261 1.00 72.12 701 GLU A O 1
ATOM 5492 N N . ARG A 1 702 ? -4.899 -1.930 -11.136 1.00 73.19 702 ARG A N 1
ATOM 5493 C CA . ARG A 1 702 ? -5.200 -1.502 -12.515 1.00 73.19 702 ARG A CA 1
ATOM 5494 C C . ARG A 1 702 ? -4.913 -2.580 -13.553 1.00 73.19 702 ARG A C 1
ATOM 5496 O O . ARG A 1 702 ? -5.007 -2.313 -14.749 1.00 73.19 702 ARG A O 1
ATOM 5503 N N . GLN A 1 703 ? -4.568 -3.787 -13.111 1.00 85.38 703 GLN A N 1
ATOM 5504 C CA . GLN A 1 703 ? -4.413 -4.919 -14.004 1.00 85.38 703 GLN A CA 1
ATOM 5505 C C . GLN A 1 703 ? -5.779 -5.558 -14.282 1.00 85.38 703 GLN A C 1
ATOM 5507 O O . GLN A 1 703 ? -6.466 -6.009 -13.367 1.00 85.38 703 GLN A O 1
ATOM 5512 N N . ALA A 1 704 ? -6.163 -5.631 -15.554 1.00 66.38 704 ALA A N 1
ATOM 5513 C CA . ALA A 1 704 ? -7.357 -6.353 -15.978 1.00 66.38 704 ALA A CA 1
ATOM 5514 C C . ALA A 1 704 ? -7.165 -7.879 -15.853 1.00 66.38 704 ALA A C 1
ATOM 5516 O O . ALA A 1 704 ? -6.045 -8.382 -15.902 1.00 66.38 704 ALA A O 1
ATOM 5517 N N . GLU A 1 705 ? -8.255 -8.650 -15.769 1.00 67.12 705 GLU A N 1
ATOM 5518 C CA . GLU A 1 705 ? -8.212 -10.116 -15.571 1.00 67.12 705 GLU A CA 1
ATOM 5519 C C . GLU A 1 705 ? -7.431 -10.879 -16.665 1.00 67.12 705 GLU A C 1
ATOM 5521 O O . GLU A 1 705 ? -6.859 -11.942 -16.418 1.00 67.12 705 GLU A O 1
ATOM 5526 N N . ASN A 1 706 ? -7.364 -10.323 -17.880 1.00 64.50 706 ASN A N 1
ATOM 5527 C CA . ASN A 1 706 ? -6.565 -10.857 -18.990 1.00 64.50 706 ASN A CA 1
ATOM 5528 C C . ASN A 1 706 ? -5.047 -10.585 -18.848 1.00 64.50 706 ASN A C 1
ATOM 5530 O O . ASN A 1 706 ? -4.255 -11.119 -19.623 1.00 64.50 706 ASN A O 1
ATOM 5534 N N . GLY A 1 707 ? -4.648 -9.785 -17.856 1.00 72.62 707 GLY A N 1
ATOM 5535 C CA . GLY A 1 707 ? -3.283 -9.365 -17.553 1.00 72.62 707 GLY A CA 1
ATOM 5536 C C . GLY A 1 707 ? -2.882 -7.986 -18.073 1.00 72.62 707 GLY A C 1
ATOM 5537 O O . GLY A 1 707 ? -1.782 -7.536 -17.751 1.00 72.62 707 GLY A O 1
ATOM 5538 N N . MET A 1 708 ? -3.733 -7.319 -18.855 1.00 81.00 708 MET A N 1
ATOM 5539 C CA . MET A 1 708 ? -3.467 -5.994 -19.420 1.00 81.00 708 MET A CA 1
ATOM 5540 C C . MET A 1 708 ? -3.283 -4.933 -18.328 1.00 81.00 708 MET A C 1
ATOM 5542 O O . MET A 1 708 ? -3.965 -4.955 -17.308 1.00 81.00 708 MET A O 1
ATOM 5546 N N . VAL A 1 709 ? -2.365 -3.999 -18.576 1.00 84.81 709 VAL A N 1
ATOM 5547 C CA . VAL A 1 709 ? -2.132 -2.783 -17.786 1.00 84.81 709 VAL A CA 1
ATOM 5548 C C . VAL A 1 709 ? -2.134 -1.616 -18.784 1.00 84.81 709 VAL A C 1
ATOM 5550 O O . VAL A 1 709 ? -1.482 -1.747 -19.831 1.00 84.81 709 VAL A O 1
ATOM 5553 N N . PRO A 1 710 ? -2.860 -0.513 -18.527 1.00 78.56 710 PRO A N 1
ATOM 5554 C CA . PRO A 1 710 ? -3.041 0.555 -19.506 1.00 78.56 710 PRO A CA 1
ATOM 5555 C C . PRO A 1 710 ? -1.750 1.333 -19.777 1.00 78.56 710 PRO A C 1
ATOM 5557 O O . PRO A 1 710 ? -0.868 1.456 -18.925 1.00 78.56 710 PRO A O 1
ATOM 5560 N N . ALA A 1 711 ? -1.620 1.848 -21.001 1.00 80.25 711 ALA A N 1
ATOM 5561 C CA . ALA A 1 711 ? -0.405 2.506 -21.476 1.00 80.25 711 ALA A CA 1
ATOM 5562 C C . ALA A 1 711 ? -0.019 3.761 -20.699 1.00 80.25 711 ALA A C 1
ATOM 5564 O O . ALA A 1 711 ? 1.151 3.991 -20.439 1.00 80.25 711 ALA A O 1
ATOM 5565 N N . TYR A 1 712 ? -0.999 4.571 -20.346 1.00 80.75 712 TYR A N 1
ATOM 5566 C CA . TYR A 1 712 ? -0.886 5.588 -19.314 1.00 80.75 712 TYR A CA 1
ATOM 5567 C C . TYR A 1 712 ? -1.771 5.142 -18.163 1.00 80.75 712 TYR A C 1
ATOM 5569 O O . TYR A 1 712 ? -2.499 4.163 -18.289 1.00 80.75 712 TYR A O 1
ATOM 5577 N N . ALA A 1 713 ? -1.828 5.953 -17.113 1.00 69.56 713 ALA A N 1
ATOM 5578 C CA . ALA A 1 713 ? -3.017 6.054 -16.286 1.00 69.56 713 ALA A CA 1
ATOM 5579 C C . ALA A 1 713 ? -4.308 5.843 -17.120 1.00 69.56 713 ALA A C 1
ATOM 5581 O O . ALA A 1 713 ? -5.036 4.882 -16.910 1.00 69.56 713 ALA A O 1
ATOM 5582 N N . ASN A 1 714 ? -4.595 6.735 -18.068 1.00 62.38 714 ASN A N 1
ATOM 5583 C CA . ASN A 1 714 ? -5.904 6.858 -18.707 1.00 62.38 714 ASN A CA 1
ATOM 5584 C C . ASN A 1 714 ? -5.871 6.541 -20.213 1.00 62.38 714 ASN A C 1
ATOM 5586 O O . ASN A 1 714 ? -6.138 7.424 -21.037 1.00 62.38 714 ASN A O 1
ATOM 5590 N N . ALA A 1 715 ? -5.523 5.307 -20.587 1.00 59.06 715 ALA A N 1
ATOM 5591 C CA . ALA A 1 715 ? -5.372 4.917 -21.992 1.00 59.06 715 ALA A CA 1
ATOM 5592 C C . ALA A 1 715 ? -5.822 3.478 -22.292 1.00 59.06 715 ALA A C 1
ATOM 5594 O O . ALA A 1 715 ? -5.324 2.525 -21.699 1.00 59.06 715 ALA A O 1
ATOM 5595 N N . ALA A 1 716 ? -6.664 3.338 -23.321 1.00 62.12 716 ALA A N 1
ATOM 5596 C CA . ALA A 1 716 ? -7.278 2.070 -23.720 1.00 62.12 716 ALA A CA 1
ATOM 5597 C C . ALA A 1 716 ? -6.313 1.045 -24.329 1.00 62.12 716 ALA A C 1
ATOM 5599 O O . ALA A 1 716 ? -6.632 -0.138 -24.451 1.00 62.12 716 ALA A O 1
ATOM 5600 N N . TRP A 1 717 ? -5.151 1.513 -24.768 1.00 76.94 717 TRP A N 1
ATOM 5601 C CA . TRP A 1 717 ? -4.150 0.721 -25.456 1.00 76.94 717 TRP A CA 1
ATOM 5602 C C . TRP A 1 717 ? -3.057 0.242 -24.505 1.00 76.94 717 TRP A C 1
ATOM 5604 O O . TRP A 1 717 ? -2.825 0.783 -23.425 1.00 76.94 717 TRP A O 1
ATOM 5614 N N . ILE A 1 718 ? -2.362 -0.799 -24.941 1.00 85.25 718 ILE A N 1
ATOM 5615 C CA . ILE A 1 718 ? -1.237 -1.414 -24.256 1.00 85.25 718 ILE A CA 1
ATOM 5616 C C . ILE A 1 718 ? 0.039 -0.722 -24.716 1.00 85.25 718 ILE A C 1
ATOM 5618 O O . ILE A 1 718 ? 0.385 -0.781 -25.896 1.00 85.25 718 ILE A O 1
ATOM 5622 N N . CYS A 1 719 ? 0.782 -0.123 -23.786 1.00 92.25 719 CYS A N 1
ATOM 5623 C CA . CYS A 1 719 ? 2.177 0.223 -24.027 1.00 92.25 719 CYS A CA 1
ATOM 5624 C C . CYS A 1 719 ? 2.992 -1.056 -23.840 1.00 92.25 719 CYS A C 1
ATOM 5626 O O . CYS A 1 719 ? 3.364 -1.401 -22.719 1.00 92.25 719 CYS A O 1
ATOM 5628 N N . THR A 1 720 ? 3.239 -1.786 -24.926 1.00 93.44 720 THR A N 1
ATOM 5629 C CA . THR A 1 720 ? 3.874 -3.110 -24.903 1.00 93.44 720 THR A CA 1
ATOM 5630 C C . THR A 1 720 ? 5.187 -3.171 -24.109 1.00 93.44 720 THR A C 1
ATOM 5632 O O . THR A 1 720 ? 5.311 -4.094 -23.303 1.00 93.44 720 THR A O 1
ATOM 5635 N N . PRO A 1 721 ? 6.147 -2.220 -24.227 1.00 94.62 721 PRO A N 1
ATOM 5636 C CA . PRO A 1 721 ? 7.343 -2.263 -23.385 1.00 94.62 721 PRO A CA 1
ATOM 5637 C C . PRO A 1 721 ? 6.995 -2.088 -21.904 1.00 94.62 721 PRO A C 1
ATOM 5639 O O . PRO A 1 721 ? 7.538 -2.806 -21.072 1.00 94.62 721 PRO A O 1
ATOM 5642 N N . GLY A 1 722 ? 6.045 -1.206 -21.580 1.00 94.88 722 GLY A N 1
ATOM 5643 C CA . GLY A 1 722 ? 5.598 -0.962 -20.210 1.00 94.88 722 GLY A CA 1
ATOM 5644 C C . GLY A 1 722 ? 4.884 -2.164 -19.595 1.00 94.88 722 GLY A C 1
ATOM 5645 O O . GLY A 1 722 ? 5.156 -2.501 -18.451 1.00 94.88 722 GLY A O 1
ATOM 5646 N N . LEU A 1 723 ? 4.036 -2.865 -20.353 1.00 95.38 723 LEU A N 1
ATOM 5647 C CA . LEU A 1 723 ? 3.352 -4.074 -19.884 1.00 95.38 723 LEU A CA 1
ATOM 5648 C C . LEU A 1 723 ? 4.349 -5.199 -19.570 1.00 95.38 723 LEU A C 1
ATOM 5650 O O . LEU A 1 723 ? 4.256 -5.854 -18.532 1.00 95.38 723 LEU A O 1
ATOM 5654 N N . ILE A 1 724 ? 5.329 -5.404 -20.454 1.00 96.69 724 ILE A N 1
ATOM 5655 C CA . ILE A 1 724 ? 6.375 -6.411 -20.256 1.00 96.69 724 ILE A CA 1
ATOM 5656 C C . ILE A 1 724 ? 7.272 -6.029 -19.069 1.00 96.69 724 ILE A C 1
ATOM 5658 O O . ILE A 1 724 ? 7.613 -6.887 -18.253 1.00 96.69 724 ILE A O 1
ATOM 5662 N N . GLN A 1 725 ? 7.625 -4.748 -18.938 1.00 96.56 725 GLN A N 1
ATOM 5663 C CA . GLN A 1 725 ? 8.456 -4.250 -17.844 1.00 96.56 725 GLN A CA 1
ATOM 5664 C C . GLN A 1 725 ? 7.711 -4.249 -16.498 1.00 96.56 725 GLN A C 1
ATOM 5666 O O . GLN A 1 725 ? 8.317 -4.577 -15.485 1.00 96.56 725 GLN A O 1
ATOM 5671 N N . ALA A 1 726 ? 6.398 -3.998 -16.465 1.00 95.94 726 ALA A N 1
ATOM 5672 C CA . ALA A 1 726 ? 5.566 -4.207 -15.278 1.00 95.94 726 ALA A CA 1
ATOM 5673 C C . ALA A 1 726 ? 5.593 -5.684 -14.851 1.00 95.94 726 ALA A C 1
ATOM 5675 O O . ALA A 1 726 ? 5.839 -5.983 -13.684 1.00 95.94 726 ALA A O 1
ATOM 5676 N N . GLY A 1 727 ? 5.463 -6.609 -15.813 1.00 94.69 727 GLY A N 1
ATOM 5677 C CA . GLY A 1 727 ? 5.678 -8.043 -15.599 1.00 94.69 727 GLY A CA 1
ATOM 5678 C C . GLY A 1 727 ? 7.051 -8.362 -14.993 1.00 94.69 727 GLY A C 1
ATOM 5679 O O . GLY A 1 727 ? 7.129 -9.085 -14.002 1.00 94.69 727 GLY A O 1
ATOM 5680 N N . LEU A 1 728 ? 8.128 -7.779 -15.530 1.00 94.56 728 LEU A N 1
ATOM 5681 C CA . LEU A 1 728 ? 9.491 -7.909 -14.998 1.00 94.56 728 LEU A CA 1
ATOM 5682 C C . LEU A 1 728 ? 9.627 -7.355 -13.568 1.00 94.56 728 LEU A C 1
ATOM 5684 O O . LEU A 1 728 ? 10.256 -8.002 -12.733 1.00 94.56 728 LEU A O 1
ATOM 5688 N N . VAL A 1 729 ? 9.038 -6.197 -13.254 1.00 92.56 729 VAL A N 1
ATOM 5689 C CA . VAL A 1 729 ? 9.124 -5.605 -11.906 1.00 92.56 729 VAL A CA 1
ATOM 5690 C C . VAL A 1 729 ? 8.274 -6.383 -10.892 1.00 92.56 729 VAL A C 1
ATOM 5692 O O . VAL A 1 729 ? 8.704 -6.574 -9.756 1.00 92.56 729 VAL A O 1
ATOM 5695 N N . TRP A 1 730 ? 7.124 -6.933 -11.288 1.00 92.69 730 TRP A N 1
ATOM 5696 C CA . TRP A 1 730 ? 6.391 -7.875 -10.438 1.00 92.69 730 TRP A CA 1
ATOM 5697 C C . TRP A 1 730 ? 7.175 -9.180 -10.213 1.00 92.69 730 TRP A C 1
ATOM 5699 O O . TRP A 1 730 ? 7.234 -9.642 -9.075 1.00 92.69 730 TRP A O 1
ATOM 5709 N N . LEU A 1 731 ? 7.870 -9.731 -11.224 1.00 84.50 731 LEU A N 1
ATOM 5710 C CA . LEU A 1 731 ? 8.799 -10.858 -11.011 1.00 84.50 731 LEU A CA 1
ATOM 5711 C C . LEU A 1 731 ? 9.946 -10.488 -10.055 1.00 84.50 731 LEU A C 1
ATOM 5713 O O . LEU A 1 731 ? 10.280 -11.302 -9.193 1.00 84.50 731 LEU A O 1
ATOM 5717 N N . LYS A 1 732 ? 10.494 -9.266 -10.153 1.00 84.88 732 LYS A N 1
ATOM 5718 C CA . LYS A 1 732 ? 11.490 -8.713 -9.215 1.00 84.88 732 LYS A CA 1
ATOM 5719 C C . LYS A 1 732 ? 10.984 -8.685 -7.773 1.00 84.88 732 LYS A C 1
ATOM 5721 O O . LYS A 1 732 ? 11.667 -9.171 -6.878 1.00 84.88 732 LYS A O 1
ATOM 5726 N N . LEU A 1 733 ? 9.751 -8.226 -7.560 1.00 74.62 733 LEU A N 1
ATOM 5727 C CA . LEU A 1 733 ? 9.084 -8.228 -6.253 1.00 74.62 733 LEU A CA 1
ATOM 5728 C C . LEU A 1 733 ? 8.587 -9.615 -5.788 1.00 74.62 733 LEU A C 1
ATOM 5730 O O . LEU A 1 733 ? 8.058 -9.730 -4.683 1.00 74.62 733 LEU A O 1
ATOM 5734 N N . GLY A 1 734 ? 8.726 -10.662 -6.609 1.00 75.50 734 GLY A N 1
ATOM 5735 C CA . GLY A 1 734 ? 8.223 -12.015 -6.341 1.00 75.50 734 GLY A CA 1
ATOM 5736 C C . GLY A 1 734 ? 6.723 -12.221 -6.608 1.00 75.50 734 GLY A C 1
ATOM 5737 O O . GLY A 1 734 ? 6.230 -13.344 -6.465 1.00 75.50 734 GLY A O 1
ATOM 5738 N N . ASP A 1 735 ? 6.013 -11.177 -7.039 1.00 78.38 735 ASP A N 1
ATOM 5739 C CA . ASP A 1 735 ? 4.574 -11.147 -7.304 1.00 78.38 735 ASP A CA 1
ATOM 5740 C C . ASP A 1 735 ? 4.220 -11.850 -8.626 1.00 78.38 735 ASP A C 1
ATOM 5742 O O . ASP A 1 735 ? 3.967 -11.252 -9.674 1.00 78.38 735 ASP A O 1
ATOM 5746 N N . ARG A 1 736 ? 4.190 -13.182 -8.574 1.00 82.56 736 ARG A N 1
ATOM 5747 C CA . ARG A 1 736 ? 3.764 -14.022 -9.703 1.00 82.56 736 ARG A CA 1
ATOM 5748 C C . ARG A 1 736 ? 2.280 -13.878 -10.040 1.00 82.56 736 ARG A C 1
ATOM 5750 O O . ARG A 1 736 ? 1.903 -14.217 -11.162 1.00 82.56 736 ARG A O 1
ATOM 5757 N N . ALA A 1 737 ? 1.457 -13.396 -9.104 1.00 81.38 737 ALA A N 1
ATOM 5758 C CA . ALA A 1 737 ? 0.020 -13.256 -9.304 1.00 81.38 737 ALA A CA 1
ATOM 5759 C C . ALA A 1 737 ? -0.278 -12.203 -10.376 1.00 81.38 737 ALA A C 1
ATOM 5761 O O . ALA A 1 737 ? -1.052 -12.494 -11.284 1.00 81.38 737 ALA A O 1
ATOM 5762 N N . HIS A 1 738 ? 0.410 -11.057 -10.334 1.00 87.38 738 HIS A N 1
ATOM 5763 C CA . HIS A 1 738 ? 0.263 -9.996 -11.336 1.00 87.38 738 HIS A CA 1
ATOM 5764 C C . HIS A 1 738 ? 1.267 -10.113 -12.502 1.00 87.38 738 HIS A C 1
ATOM 5766 O O . HIS A 1 738 ? 0.938 -9.809 -13.654 1.00 87.38 738 HIS A O 1
ATOM 5772 N N . ALA A 1 739 ? 2.473 -10.652 -12.267 1.00 86.81 739 ALA A N 1
ATOM 5773 C CA . ALA A 1 739 ? 3.468 -10.827 -13.331 1.00 86.81 739 ALA A CA 1
ATOM 5774 C C . ALA A 1 739 ? 3.027 -11.789 -14.447 1.00 86.81 739 ALA A C 1
ATOM 5776 O O . ALA A 1 739 ? 3.176 -11.484 -15.633 1.00 86.81 739 ALA A O 1
ATOM 5777 N N . LEU A 1 740 ? 2.520 -12.976 -14.091 1.00 85.75 740 LEU A N 1
ATOM 5778 C CA . LEU A 1 740 ? 2.239 -14.021 -15.079 1.00 85.75 740 LEU A CA 1
ATOM 5779 C C . LEU A 1 740 ? 1.081 -13.651 -16.028 1.00 85.75 740 LEU A C 1
ATOM 5781 O O . LEU A 1 740 ? 1.222 -13.907 -17.225 1.00 85.75 740 LEU A O 1
ATOM 5785 N N . PRO A 1 741 ? -0.027 -13.019 -15.583 1.00 82.81 741 PRO A N 1
ATOM 5786 C CA . PRO A 1 741 ? -1.018 -12.437 -16.487 1.00 82.81 741 PRO A CA 1
ATOM 5787 C C . PRO A 1 741 ? -0.431 -11.385 -17.436 1.00 82.81 741 PRO A C 1
ATOM 5789 O O . PRO A 1 741 ? -0.641 -11.503 -18.642 1.00 82.81 741 PRO A O 1
ATOM 5792 N N . ALA A 1 742 ? 0.350 -10.413 -16.942 1.00 86.88 742 ALA A N 1
ATOM 5793 C CA . ALA A 1 742 ? 0.954 -9.371 -17.786 1.00 86.88 742 ALA A CA 1
ATOM 5794 C C . ALA A 1 742 ? 1.818 -9.960 -18.907 1.00 86.88 742 ALA A C 1
ATOM 5796 O O . ALA A 1 742 ? 1.714 -9.558 -20.068 1.00 86.88 742 ALA A O 1
ATOM 5797 N N . LEU A 1 743 ? 2.623 -10.972 -18.575 1.00 90.38 743 LEU A N 1
ATOM 5798 C CA . LEU A 1 743 ? 3.487 -11.640 -19.540 1.00 90.38 743 LEU A CA 1
ATOM 5799 C C . LEU A 1 743 ? 2.707 -12.538 -20.514 1.00 90.38 743 LEU A C 1
ATOM 5801 O O . LEU A 1 743 ? 3.083 -12.576 -21.681 1.00 90.38 743 LEU A O 1
ATOM 5805 N N . ARG A 1 744 ? 1.589 -13.173 -20.118 1.00 84.12 744 ARG A N 1
ATOM 5806 C CA . ARG A 1 744 ? 0.672 -13.835 -21.079 1.00 84.12 744 ARG A CA 1
ATOM 5807 C C . ARG A 1 744 ? 0.022 -12.833 -22.033 1.00 84.12 744 ARG A C 1
ATOM 5809 O O . ARG A 1 744 ? -0.040 -13.088 -23.235 1.00 84.12 744 ARG A O 1
ATOM 5816 N N . CYS A 1 745 ? -0.442 -11.697 -21.512 1.00 82.62 745 CYS A N 1
ATOM 5817 C CA . CYS A 1 745 ? -1.039 -10.637 -22.316 1.00 82.62 745 CYS A CA 1
ATOM 5818 C C . CYS A 1 745 ? -0.027 -10.132 -23.354 1.00 82.62 745 CYS A C 1
ATOM 5820 O O . CYS A 1 745 ? -0.314 -10.164 -24.548 1.00 82.62 745 CYS A O 1
ATOM 5822 N N . ALA A 1 746 ? 1.195 -9.792 -22.933 1.00 88.50 746 ALA A N 1
ATOM 5823 C CA . ALA A 1 746 ? 2.268 -9.401 -23.842 1.00 88.50 746 ALA A CA 1
ATOM 5824 C C . ALA A 1 746 ? 2.668 -10.509 -24.837 1.00 88.50 746 ALA A C 1
ATOM 5826 O O . ALA A 1 746 ? 2.888 -10.210 -26.007 1.00 88.50 746 ALA A O 1
ATOM 5827 N N . GLN A 1 747 ? 2.702 -11.784 -24.423 1.00 87.56 747 GLN A N 1
ATOM 5828 C CA . GLN A 1 747 ? 2.993 -12.923 -25.309 1.00 87.56 747 GLN A CA 1
ATOM 5829 C C . GLN A 1 747 ? 2.033 -12.986 -26.507 1.00 87.56 747 GLN A C 1
ATOM 5831 O O . GLN A 1 747 ? 2.455 -13.326 -27.611 1.00 87.56 747 GLN A O 1
ATOM 5836 N N . SER A 1 748 ? 0.758 -12.630 -26.304 1.00 83.38 748 SER A N 1
ATOM 5837 C CA . SER A 1 748 ? -0.256 -12.582 -27.368 1.00 83.38 748 SER A CA 1
ATOM 5838 C C . SER A 1 748 ? -0.041 -11.454 -28.388 1.00 83.38 748 SER A C 1
ATOM 5840 O O . SER A 1 748 ? -0.613 -11.499 -29.474 1.00 83.38 748 SER A O 1
ATOM 5842 N N . LEU A 1 749 ? 0.808 -10.473 -28.059 1.00 87.06 749 LEU A N 1
ATOM 5843 C CA . LEU A 1 749 ? 1.182 -9.355 -28.929 1.00 87.06 749 LEU A CA 1
ATOM 5844 C C . LEU A 1 749 ? 2.458 -9.634 -29.740 1.00 87.06 749 LEU A C 1
ATOM 5846 O O . LEU A 1 749 ? 2.859 -8.783 -30.534 1.00 87.06 749 LEU A O 1
ATOM 5850 N N . GLN A 1 750 ? 3.120 -10.783 -29.545 1.00 92.31 750 GLN A N 1
ATOM 5851 C CA . GLN A 1 750 ? 4.307 -11.117 -30.329 1.00 92.31 750 GLN A CA 1
ATOM 5852 C C . GLN A 1 750 ? 3.930 -11.425 -31.782 1.00 92.31 750 GLN A C 1
ATOM 5854 O O . GLN A 1 750 ? 3.029 -12.220 -32.055 1.00 92.31 750 GLN A O 1
ATOM 5859 N N . THR A 1 751 ? 4.661 -10.839 -32.722 1.00 89.81 751 THR A N 1
ATOM 5860 C CA . THR A 1 751 ? 4.431 -11.031 -34.154 1.00 89.81 751 THR A CA 1
ATOM 5861 C C . THR A 1 751 ? 5.037 -12.335 -34.684 1.00 89.81 751 THR A C 1
ATOM 5863 O O . THR A 1 751 ? 5.802 -13.029 -34.003 1.00 89.81 751 THR A O 1
ATOM 5866 N N . ALA A 1 752 ? 4.715 -12.668 -35.939 1.00 85.06 752 ALA A N 1
ATOM 5867 C CA . ALA A 1 752 ? 5.298 -13.810 -36.645 1.00 85.06 752 ALA A CA 1
ATOM 5868 C C . ALA A 1 752 ? 6.832 -13.705 -36.762 1.00 85.06 752 ALA A C 1
ATOM 5870 O O . ALA A 1 752 ? 7.527 -14.703 -36.566 1.00 85.06 752 ALA A O 1
ATOM 5871 N N . ASP A 1 753 ? 7.347 -12.493 -36.991 1.00 86.38 753 ASP A N 1
ATOM 5872 C CA . ASP A 1 753 ? 8.781 -12.195 -37.081 1.00 86.38 753 ASP A CA 1
ATOM 5873 C C . ASP A 1 753 ? 9.478 -12.161 -35.707 1.00 86.38 753 ASP A C 1
ATOM 5875 O O . ASP A 1 753 ? 10.702 -12.071 -35.625 1.00 86.38 753 ASP A O 1
ATOM 5879 N N . GLY A 1 754 ? 8.715 -12.277 -34.612 1.00 85.19 754 GLY A N 1
ATOM 5880 C CA . GLY A 1 754 ? 9.222 -12.340 -33.240 1.00 85.19 754 GLY A CA 1
ATOM 5881 C C . GLY A 1 754 ? 9.347 -11.005 -32.524 1.00 85.19 754 GLY A C 1
ATOM 5882 O O . GLY A 1 754 ? 9.700 -10.991 -31.341 1.00 85.19 754 GLY A O 1
ATOM 5883 N N . GLY A 1 755 ? 9.054 -9.911 -33.220 1.00 90.88 755 GLY A N 1
ATOM 5884 C CA . GLY A 1 755 ? 9.023 -8.574 -32.657 1.00 90.88 755 GLY A CA 1
ATOM 5885 C C . GLY A 1 755 ? 7.818 -8.358 -31.748 1.00 90.88 755 GLY A C 1
ATOM 5886 O O . GLY A 1 755 ? 6.914 -9.189 -31.639 1.00 90.88 755 GLY A O 1
ATOM 5887 N N . PHE A 1 756 ? 7.808 -7.194 -31.110 1.00 94.38 756 PHE A N 1
ATOM 5888 C CA . PHE A 1 756 ? 6.694 -6.712 -30.306 1.00 94.38 756 PHE A CA 1
ATOM 5889 C C . PHE A 1 756 ? 6.364 -5.284 -30.754 1.00 94.38 756 PHE A C 1
ATOM 5891 O O . PHE A 1 756 ? 7.264 -4.436 -30.735 1.00 94.38 756 PHE A O 1
ATOM 5898 N N . PRO A 1 757 ? 5.119 -4.992 -31.167 1.00 90.25 757 PRO A N 1
ATOM 5899 C CA . PRO A 1 757 ? 4.714 -3.646 -31.556 1.00 90.25 757 PRO A CA 1
ATOM 5900 C C . PRO A 1 757 ? 4.857 -2.672 -30.380 1.00 90.25 757 PRO A C 1
ATOM 5902 O O . PRO A 1 757 ? 4.580 -3.050 -29.244 1.00 90.25 757 PRO A O 1
ATOM 5905 N N . GLY A 1 758 ? 5.244 -1.421 -30.632 1.00 83.19 758 GLY A N 1
ATOM 5906 C CA . GLY A 1 758 ? 5.415 -0.395 -29.593 1.00 83.19 758 GLY A CA 1
ATOM 5907 C C . GLY A 1 758 ? 4.175 -0.184 -28.730 1.00 83.19 758 GLY A C 1
ATOM 5908 O O . GLY A 1 758 ? 4.256 -0.057 -27.505 1.00 83.19 758 GLY A O 1
ATOM 5909 N N . SER A 1 759 ? 3.018 -0.228 -29.384 1.00 89.56 759 SER A N 1
ATOM 5910 C CA . SER A 1 759 ? 1.706 -0.189 -28.755 1.00 89.56 759 SER A CA 1
ATOM 5911 C C . SER A 1 759 ? 0.663 -0.985 -29.538 1.00 89.56 759 SER A C 1
ATOM 5913 O O . SER A 1 759 ? 0.777 -1.157 -30.757 1.00 89.56 759 SER A O 1
ATOM 5915 N N . VAL A 1 760 ? -0.357 -1.477 -28.824 1.00 79.31 760 VAL A N 1
ATOM 5916 C CA . VAL A 1 760 ? -1.502 -2.212 -29.393 1.00 79.31 760 VAL A CA 1
ATOM 5917 C C . VAL A 1 760 ? -2.797 -1.779 -28.722 1.00 79.31 760 VAL A C 1
ATOM 5919 O O . VAL A 1 760 ? -2.881 -1.759 -27.499 1.00 79.31 760 VAL A O 1
ATOM 5922 N N . GLY A 1 761 ? -3.819 -1.483 -29.518 1.00 77.75 761 GLY A N 1
ATOM 5923 C CA . GLY A 1 761 ? -5.135 -1.062 -29.047 1.00 77.75 761 GLY A CA 1
ATOM 5924 C C . GLY A 1 761 ? -5.602 0.201 -29.758 1.00 77.75 761 GLY A C 1
ATOM 5925 O O . GLY A 1 761 ? -4.906 0.752 -30.612 1.00 77.75 761 GLY A O 1
ATOM 5926 N N . GLU A 1 762 ? -6.802 0.649 -29.417 1.00 65.00 762 GLU A N 1
ATOM 5927 C CA . GLU A 1 762 ? -7.394 1.844 -30.005 1.00 65.00 762 GLU A CA 1
ATOM 5928 C C . GLU A 1 762 ? -6.788 3.118 -29.395 1.00 65.00 762 GLU A C 1
ATOM 5930 O O . GLU A 1 762 ? -6.480 3.166 -28.204 1.00 65.00 762 GLU A O 1
ATOM 5935 N N . GLY A 1 763 ? -6.562 4.147 -30.218 1.00 69.38 763 GLY A N 1
ATOM 5936 C CA . GLY A 1 763 ? -5.901 5.386 -29.784 1.00 69.38 763 GLY A CA 1
ATOM 5937 C C . GLY A 1 763 ? -4.408 5.246 -29.449 1.00 69.38 763 GLY A C 1
ATOM 5938 O O . GLY A 1 763 ? -3.849 6.149 -28.833 1.00 69.38 763 GLY A O 1
ATOM 5939 N N . ALA A 1 764 ? -3.771 4.137 -29.836 1.00 79.31 764 ALA A N 1
ATOM 5940 C CA . ALA A 1 764 ? -2.354 3.865 -29.614 1.00 79.31 764 ALA A CA 1
ATOM 5941 C C . ALA A 1 764 ? -1.434 4.918 -30.268 1.00 79.31 764 ALA A C 1
ATOM 5943 O O . ALA A 1 764 ? -1.351 4.995 -31.494 1.00 79.31 764 ALA A O 1
ATOM 5944 N N . ASP A 1 765 ? -0.741 5.719 -29.448 1.00 76.81 765 ASP A N 1
ATOM 5945 C CA . ASP A 1 765 ? 0.107 6.837 -29.903 1.00 76.81 765 ASP A CA 1
ATOM 5946 C C . ASP A 1 765 ? 1.617 6.513 -29.949 1.00 76.81 765 ASP A C 1
ATOM 5948 O O . ASP A 1 765 ? 2.376 7.159 -30.673 1.00 76.81 765 ASP A O 1
ATOM 5952 N N . TYR A 1 766 ? 2.058 5.460 -29.256 1.00 84.44 766 TYR A N 1
ATOM 5953 C CA . TYR A 1 766 ? 3.472 5.114 -29.105 1.00 84.44 766 TYR A CA 1
ATOM 5954 C C . TYR A 1 766 ? 3.920 4.045 -30.115 1.00 84.44 766 TYR A C 1
ATOM 5956 O O . TYR A 1 766 ? 3.920 2.849 -29.813 1.00 84.44 766 TYR A O 1
ATOM 5964 N N . PHE A 1 767 ? 4.283 4.471 -31.329 1.00 88.88 767 PHE A N 1
ATOM 5965 C CA . PHE A 1 767 ? 4.692 3.598 -32.447 1.00 88.88 767 PHE A CA 1
ATOM 5966 C C . PHE A 1 767 ? 3.696 2.435 -32.724 1.00 88.88 767 PHE A C 1
ATOM 5968 O O . PHE A 1 767 ? 4.057 1.253 -32.635 1.00 88.88 767 PHE A O 1
ATOM 5975 N N . PRO A 1 768 ? 2.419 2.735 -33.032 1.00 83.56 768 PRO A N 1
ATOM 5976 C CA . PRO A 1 768 ? 1.382 1.722 -33.225 1.00 83.56 768 PRO A CA 1
ATOM 5977 C C . PRO A 1 768 ? 1.706 0.778 -34.390 1.00 83.56 768 PRO A C 1
ATOM 5979 O O . PRO A 1 768 ? 1.881 1.189 -35.540 1.00 83.56 768 PRO A O 1
ATOM 5982 N N . GLY A 1 769 ? 1.777 -0.520 -34.092 1.00 76.56 769 GLY A N 1
ATOM 5983 C CA . GLY A 1 769 ? 2.049 -1.553 -35.094 1.00 76.56 769 GLY A CA 1
ATOM 5984 C C . GLY A 1 769 ? 3.434 -1.486 -35.756 1.00 76.56 769 GLY A C 1
ATOM 5985 O O . GLY A 1 769 ? 3.613 -2.116 -36.797 1.00 76.56 769 GLY A O 1
ATOM 5986 N N . GLU A 1 770 ? 4.396 -0.740 -35.204 1.00 91.31 770 GLU A N 1
ATOM 5987 C CA . GLU A 1 770 ? 5.827 -0.880 -35.518 1.00 91.31 770 GLU A CA 1
ATOM 5988 C C . GLU A 1 770 ? 6.497 -1.724 -34.442 1.00 91.31 770 GLU A C 1
ATOM 5990 O O . GLU A 1 770 ? 6.336 -1.449 -33.255 1.00 91.31 770 GLU A O 1
ATOM 5995 N N . GLU A 1 771 ? 7.254 -2.744 -34.837 1.00 94.00 771 GLU A N 1
ATOM 5996 C CA . GLU A 1 771 ? 7.966 -3.599 -33.887 1.00 94.00 771 GLU A CA 1
ATOM 5997 C C . GLU A 1 771 ? 9.185 -2.851 -33.361 1.00 94.00 771 GLU A C 1
ATOM 5999 O O . GLU A 1 771 ? 10.036 -2.453 -34.155 1.00 94.00 771 GLU A O 1
ATOM 6004 N N . LEU A 1 772 ? 9.268 -2.650 -32.046 1.00 94.62 772 LEU A N 1
ATOM 6005 C CA . LEU A 1 772 ? 10.344 -1.879 -31.423 1.00 94.62 772 LEU A CA 1
ATOM 6006 C C . LEU A 1 772 ? 11.375 -2.792 -30.764 1.00 94.62 772 LEU A C 1
ATOM 6008 O O . LEU A 1 772 ? 11.079 -3.916 -30.356 1.00 94.62 772 LEU A O 1
ATOM 6012 N N . SER A 1 773 ? 12.589 -2.278 -30.588 1.00 93.69 773 SER A N 1
ATOM 6013 C CA . SER A 1 773 ? 13.694 -3.034 -29.995 1.00 93.69 773 SER A CA 1
ATOM 6014 C C . SER A 1 773 ? 13.626 -3.149 -28.464 1.00 93.69 773 SER A C 1
ATOM 6016 O O . SER A 1 773 ? 13.927 -4.210 -27.917 1.00 93.69 773 SER A O 1
ATOM 6018 N N . TRP A 1 774 ? 13.169 -2.126 -27.739 1.00 93.62 774 TRP A N 1
ATOM 6019 C CA . TRP A 1 774 ? 13.127 -2.159 -26.269 1.00 93.62 774 TRP A CA 1
ATOM 6020 C C . TRP A 1 774 ? 12.048 -3.076 -25.655 1.00 93.62 774 TRP A C 1
ATOM 6022 O O . TRP A 1 774 ? 12.370 -3.741 -24.671 1.00 93.62 774 TRP A O 1
ATOM 6032 N N . PRO A 1 775 ? 10.831 -3.261 -26.210 1.00 94.69 775 PRO A N 1
ATOM 6033 C CA . PRO A 1 775 ? 9.924 -4.306 -25.730 1.00 94.69 775 PRO A CA 1
ATOM 6034 C C . PRO A 1 775 ? 10.513 -5.713 -25.930 1.00 94.69 775 PRO A C 1
ATOM 6036 O O . PRO A 1 775 ? 10.351 -6.568 -25.063 1.00 94.69 775 PRO A O 1
ATOM 6039 N N . VAL A 1 776 ? 11.269 -5.943 -27.014 1.00 95.19 776 VAL A N 1
ATOM 6040 C CA . VAL A 1 776 ? 12.012 -7.198 -27.234 1.00 95.19 776 VAL A CA 1
ATOM 6041 C C . VAL A 1 776 ? 13.105 -7.374 -26.166 1.00 95.19 776 VAL A C 1
ATOM 6043 O O . VAL A 1 776 ? 13.239 -8.465 -25.613 1.00 95.19 776 VAL A O 1
ATOM 6046 N N . LYS A 1 777 ? 13.825 -6.303 -25.794 1.00 94.12 777 LYS A N 1
ATOM 6047 C CA . LYS A 1 777 ? 14.761 -6.293 -24.652 1.00 94.12 777 LYS A CA 1
ATOM 6048 C C . LYS A 1 777 ? 14.055 -6.667 -23.347 1.00 94.12 777 LYS A C 1
ATOM 6050 O O . LYS A 1 777 ? 14.497 -7.595 -22.672 1.00 94.12 777 LYS A O 1
ATOM 6055 N N . PHE A 1 778 ? 12.953 -5.999 -22.991 1.00 96.12 778 PHE A N 1
ATOM 6056 C CA . PHE A 1 778 ? 12.226 -6.301 -21.751 1.00 96.12 778 PHE A CA 1
ATOM 6057 C C . PHE A 1 778 ? 11.618 -7.704 -21.757 1.00 96.12 778 PHE A C 1
ATOM 6059 O O . PHE A 1 778 ? 11.556 -8.325 -20.701 1.00 96.12 778 PHE A O 1
ATOM 6066 N N . TRP A 1 779 ? 11.223 -8.242 -22.916 1.00 94.56 779 TRP A N 1
ATOM 6067 C CA . TRP A 1 779 ? 10.741 -9.622 -23.023 1.00 94.56 779 TRP A CA 1
ATOM 6068 C C . TRP A 1 779 ? 11.859 -10.610 -22.709 1.00 94.56 779 TRP A C 1
ATOM 6070 O O . TRP A 1 779 ? 11.697 -11.502 -21.880 1.00 94.56 779 TRP A O 1
ATOM 6080 N N . LEU A 1 780 ? 13.024 -10.416 -23.326 1.00 92.38 780 LEU A N 1
ATOM 6081 C CA . LEU A 1 780 ? 14.214 -11.221 -23.073 1.00 92.38 780 LEU A CA 1
ATOM 6082 C C . LEU A 1 780 ? 14.701 -11.076 -21.614 1.00 92.38 780 LEU A C 1
ATOM 6084 O O . LEU A 1 780 ? 15.219 -12.037 -21.046 1.00 92.38 780 LEU A O 1
ATOM 6088 N N . ASP A 1 781 ? 14.471 -9.940 -20.954 1.00 90.88 781 ASP A N 1
ATOM 6089 C CA . ASP A 1 781 ? 14.680 -9.815 -19.508 1.00 90.88 781 ASP A CA 1
ATOM 6090 C C . ASP A 1 781 ? 13.614 -10.557 -18.686 1.00 90.88 781 ASP A C 1
ATOM 6092 O O . ASP A 1 781 ? 13.971 -11.432 -17.898 1.00 90.88 781 ASP A O 1
ATOM 6096 N N . ALA A 1 782 ? 12.321 -10.306 -18.886 1.00 89.81 782 ALA A N 1
ATOM 6097 C CA . ALA A 1 782 ? 11.247 -10.972 -18.144 1.00 89.81 782 ALA A CA 1
ATOM 6098 C C . ALA A 1 782 ? 11.302 -12.504 -18.277 1.00 89.81 782 ALA A C 1
ATOM 6100 O O . ALA A 1 782 ? 11.151 -13.222 -17.291 1.00 89.81 782 ALA A O 1
ATOM 6101 N N . MET A 1 783 ? 11.598 -13.019 -19.474 1.00 88.06 783 MET A N 1
ATOM 6102 C CA . MET A 1 783 ? 11.729 -14.458 -19.723 1.00 88.06 783 MET A CA 1
ATOM 6103 C C . MET A 1 783 ? 12.950 -15.083 -19.051 1.00 88.06 783 MET A C 1
ATOM 6105 O O . MET A 1 783 ? 12.901 -16.264 -18.719 1.00 88.06 783 MET A O 1
ATOM 6109 N N . THR A 1 784 ? 14.032 -14.330 -18.812 1.00 80.62 784 THR A N 1
ATOM 6110 C CA . THR A 1 784 ? 15.134 -14.857 -17.986 1.00 80.62 784 THR A CA 1
ATOM 6111 C C . THR A 1 784 ? 14.716 -15.060 -16.534 1.00 80.62 784 THR A C 1
ATOM 6113 O O . THR A 1 784 ? 15.221 -16.005 -15.936 1.00 80.62 784 THR A O 1
ATOM 6116 N N . TRP A 1 785 ? 13.756 -14.262 -16.033 1.00 76.50 785 TRP A N 1
ATOM 6117 C CA . TRP A 1 785 ? 13.151 -14.357 -14.694 1.00 76.50 785 TRP A CA 1
ATOM 6118 C C . TRP A 1 785 ? 12.052 -15.446 -14.591 1.00 76.50 785 TRP A C 1
ATOM 6120 O O . TRP A 1 785 ? 11.369 -15.562 -13.567 1.00 76.50 785 TRP A O 1
ATOM 6130 N N . LEU A 1 786 ? 11.917 -16.315 -15.604 1.00 70.88 786 LEU A N 1
ATOM 6131 C CA . LEU A 1 786 ? 11.090 -17.533 -15.596 1.00 70.88 786 LEU A CA 1
ATOM 6132 C C . LEU A 1 786 ? 11.963 -18.801 -15.681 1.00 70.88 786 LEU A C 1
ATOM 6134 O O . LEU A 1 786 ? 13.068 -18.763 -16.219 1.00 70.88 786 LEU A O 1
ATOM 6138 N N . SER A 1 787 ? 11.499 -19.931 -15.130 1.00 58.34 787 SER A N 1
ATOM 6139 C CA . SER A 1 787 ? 12.217 -21.220 -15.233 1.00 58.34 787 SER A CA 1
ATOM 6140 C C . SER A 1 787 ? 11.682 -22.072 -16.393 1.00 58.34 787 SER A C 1
ATOM 6142 O O . SER A 1 787 ? 10.517 -21.915 -16.758 1.00 58.34 787 SER A O 1
ATOM 6144 N N . PRO A 1 788 ? 12.478 -22.999 -16.964 1.00 52.81 788 PRO A N 1
ATOM 6145 C CA . PRO A 1 788 ? 12.096 -23.743 -18.174 1.00 52.81 788 PRO A CA 1
ATOM 6146 C C . PRO A 1 788 ? 10.795 -24.542 -18.029 1.00 52.81 788 PRO A C 1
ATOM 6148 O O . PRO A 1 788 ? 10.028 -24.666 -18.982 1.00 52.81 788 PRO A O 1
ATOM 6151 N N . ASP A 1 789 ? 10.546 -25.054 -16.824 1.00 45.31 789 ASP A N 1
ATOM 6152 C CA . ASP A 1 789 ? 9.399 -25.900 -16.493 1.00 45.31 789 ASP A CA 1
ATOM 6153 C C . ASP A 1 789 ? 8.166 -25.110 -16.014 1.00 45.31 789 ASP A C 1
ATOM 6155 O O . ASP A 1 789 ? 7.083 -25.684 -15.885 1.00 45.31 789 ASP A O 1
ATOM 6159 N N . GLU A 1 790 ? 8.288 -23.790 -15.794 1.00 50.94 790 GLU A N 1
ATOM 6160 C CA . GLU A 1 790 ? 7.163 -22.909 -15.438 1.00 50.94 790 GLU A CA 1
ATOM 6161 C C . GLU A 1 790 ? 6.334 -22.603 -16.693 1.00 50.94 790 GLU A C 1
ATOM 6163 O O . GLU A 1 790 ? 6.373 -21.518 -17.276 1.00 50.94 790 GLU A O 1
ATOM 6168 N N . LYS A 1 791 ? 5.588 -23.615 -17.146 1.00 48.41 791 LYS A N 1
ATOM 6169 C CA . LYS A 1 791 ? 4.663 -23.497 -18.272 1.00 48.41 791 LYS A CA 1
ATOM 6170 C C . LYS A 1 791 ? 3.609 -22.438 -17.961 1.00 48.41 791 LYS A C 1
ATOM 6172 O O . LYS A 1 791 ? 2.806 -22.614 -17.045 1.00 48.41 791 LYS A O 1
ATOM 6177 N N . MET A 1 792 ? 3.558 -21.394 -18.789 1.00 53.62 792 MET A N 1
ATOM 6178 C CA . MET A 1 792 ? 2.400 -20.503 -18.862 1.00 53.62 792 MET A CA 1
ATOM 6179 C C . MET A 1 792 ? 1.122 -21.353 -18.997 1.00 53.62 792 MET A C 1
ATOM 6181 O O . MET A 1 792 ? 1.073 -22.202 -19.896 1.00 53.62 792 MET A O 1
ATOM 6185 N N . PRO A 1 793 ? 0.113 -21.180 -18.119 1.00 39.06 793 PRO A N 1
ATOM 6186 C CA . PRO A 1 793 ? -1.112 -21.969 -18.173 1.00 39.06 793 PRO A CA 1
ATOM 6187 C C . PRO A 1 793 ? -1.787 -21.882 -19.544 1.00 39.06 793 PRO A C 1
ATOM 6189 O O . PRO A 1 793 ? -1.855 -20.807 -20.141 1.00 39.06 793 PRO A O 1
ATOM 6192 N N . ALA A 1 794 ? -2.284 -23.016 -20.041 1.00 38.88 794 ALA A N 1
ATOM 6193 C CA . ALA A 1 794 ? -2.974 -23.068 -21.324 1.00 38.88 794 ALA A CA 1
ATOM 6194 C C . ALA A 1 794 ? -4.266 -22.235 -21.289 1.00 38.88 794 ALA A C 1
ATOM 6196 O O . ALA A 1 794 ? -5.000 -22.260 -20.300 1.00 38.88 794 ALA A O 1
ATOM 6197 N N . ASN A 1 795 ? -4.555 -21.527 -22.383 1.00 36.34 795 ASN A N 1
ATOM 6198 C CA . ASN A 1 795 ? -5.766 -20.719 -22.505 1.00 36.34 795 ASN A CA 1
ATOM 6199 C C . ASN A 1 795 ? -7.030 -21.572 -22.317 1.00 36.34 795 ASN A C 1
ATOM 6201 O O . ASN A 1 795 ? -7.266 -22.515 -23.077 1.00 36.34 795 ASN A O 1
ATOM 6205 N N . ALA A 1 796 ? -7.907 -21.150 -21.401 1.00 29.56 796 ALA A N 1
ATOM 6206 C CA . ALA A 1 796 ? -9.335 -21.381 -21.581 1.00 29.56 796 ALA A CA 1
ATOM 6207 C C . ALA A 1 796 ? -9.745 -20.714 -22.909 1.00 29.56 796 ALA A C 1
ATOM 6209 O O . ALA A 1 796 ? -9.345 -19.583 -23.194 1.00 29.56 796 ALA A O 1
ATOM 6210 N N . ALA A 1 797 ? -10.426 -21.452 -23.784 1.00 28.75 797 ALA A N 1
ATOM 6211 C CA . ALA A 1 797 ? -10.394 -21.141 -25.209 1.00 28.75 797 ALA A CA 1
ATOM 6212 C C . ALA A 1 797 ? -11.260 -19.931 -25.611 1.00 28.75 797 ALA A C 1
ATOM 6214 O O . ALA A 1 797 ? -12.476 -20.034 -25.694 1.00 28.75 797 ALA A O 1
ATOM 6215 N N . GLY A 1 798 ? -10.584 -18.839 -25.978 1.00 30.88 798 GLY A N 1
ATOM 6216 C CA . GLY A 1 798 ? -10.910 -18.000 -27.135 1.00 30.88 798 GLY A CA 1
ATOM 6217 C C . GLY A 1 798 ? -12.191 -17.158 -27.120 1.00 30.88 798 GLY A C 1
ATOM 6218 O O . GLY A 1 798 ? -13.237 -17.624 -27.543 1.00 30.88 798 GLY A O 1
ATOM 6219 N N . THR A 1 799 ? -12.018 -15.851 -26.904 1.00 25.31 799 THR A N 1
ATOM 6220 C CA . THR A 1 799 ? -12.385 -14.811 -27.895 1.00 25.31 799 THR A CA 1
ATOM 6221 C C . THR A 1 799 ? -11.525 -13.572 -27.654 1.00 25.31 799 THR A C 1
ATOM 6223 O O . THR A 1 799 ? -11.229 -13.251 -26.506 1.00 25.31 799 THR A O 1
ATOM 6226 N N . GLY A 1 800 ? -11.112 -12.879 -28.717 1.00 34.41 800 GLY A N 1
ATOM 6227 C CA . GLY A 1 800 ? -10.399 -11.605 -28.600 1.00 34.41 800 GLY A CA 1
ATOM 6228 C C . GLY A 1 800 ? -11.369 -10.425 -28.541 1.00 34.41 800 GLY A C 1
ATOM 6229 O O . GLY A 1 800 ? -12.178 -10.264 -29.449 1.00 34.41 800 GLY A O 1
ATOM 6230 N N . ALA A 1 801 ? -11.255 -9.597 -27.504 1.00 23.05 801 ALA A N 1
ATOM 6231 C CA . ALA A 1 801 ? -11.849 -8.265 -27.413 1.00 23.05 801 ALA A CA 1
ATOM 6232 C C . ALA A 1 801 ? -10.981 -7.399 -26.483 1.00 23.05 801 ALA A C 1
ATOM 6234 O O . ALA A 1 801 ? -10.473 -7.902 -25.479 1.00 23.05 801 ALA A O 1
ATOM 6235 N N . ALA A 1 802 ? -10.794 -6.123 -26.818 1.00 33.31 802 ALA A N 1
ATOM 6236 C CA . ALA A 1 802 ? -10.085 -5.146 -25.988 1.00 33.31 802 ALA A CA 1
ATOM 6237 C C . ALA A 1 802 ? -11.091 -4.176 -25.350 1.00 33.31 802 ALA A C 1
ATOM 6239 O O . ALA A 1 802 ? -12.085 -3.837 -25.990 1.00 33.31 802 ALA A O 1
ATOM 6240 N N . VAL A 1 803 ? -10.835 -3.727 -24.116 1.00 23.19 803 VAL A N 1
ATOM 6241 C CA . VAL A 1 803 ? -11.621 -2.686 -23.425 1.00 23.19 803 VAL A CA 1
ATOM 6242 C C . VAL A 1 803 ? -10.688 -1.791 -22.595 1.00 23.19 803 VAL A C 1
ATOM 6244 O O . VAL A 1 803 ? -9.694 -2.270 -22.050 1.00 23.19 803 VAL A O 1
ATOM 6247 N N . ASP A 1 804 ? -11.021 -0.498 -22.547 1.00 28.56 804 ASP A N 1
ATOM 6248 C CA . ASP A 1 804 ? -10.295 0.601 -21.893 1.00 28.56 804 ASP A CA 1
ATOM 6249 C C . ASP A 1 804 ? -10.220 0.474 -20.356 1.00 28.56 804 ASP A C 1
ATOM 6251 O O . ASP A 1 804 ? -11.128 -0.062 -19.719 1.00 28.56 804 ASP A O 1
ATOM 6255 N N . THR A 1 805 ? -9.168 1.044 -19.761 1.00 22.58 805 THR A N 1
ATOM 6256 C CA . THR A 1 805 ? -9.119 1.413 -18.336 1.00 22.58 805 THR A CA 1
ATOM 6257 C C . THR A 1 805 ? -8.635 2.863 -18.210 1.00 22.58 805 THR A C 1
ATOM 6259 O O . THR A 1 805 ? -7.544 3.232 -18.654 1.00 22.58 805 THR A O 1
ATOM 6262 N N . GLY A 1 806 ? -9.492 3.709 -17.628 1.00 23.25 806 GLY A N 1
ATOM 6263 C CA . GLY A 1 806 ? -9.183 5.102 -17.309 1.00 23.25 806 GLY A CA 1
ATOM 6264 C C . GLY A 1 806 ? -8.289 5.222 -16.070 1.00 23.25 806 GLY A C 1
ATOM 6265 O O . GLY A 1 806 ? -7.819 4.213 -15.549 1.00 23.25 806 GLY A O 1
ATOM 6266 N N . ASN A 1 807 ? -8.046 6.457 -15.598 1.00 26.45 807 ASN A N 1
ATOM 6267 C CA . ASN A 1 807 ? -7.517 6.685 -14.244 1.00 26.45 807 ASN A CA 1
ATOM 6268 C C . ASN A 1 807 ? -7.668 8.113 -13.695 1.00 26.45 807 ASN A C 1
ATOM 6270 O O . ASN A 1 807 ? -7.657 9.104 -14.438 1.00 26.45 807 ASN A O 1
ATOM 6274 N N . VAL A 1 808 ? -7.688 8.184 -12.355 1.00 22.41 808 VAL A N 1
ATOM 6275 C CA . VAL A 1 808 ? -8.101 9.340 -11.548 1.00 22.41 808 VAL A CA 1
ATOM 6276 C C . VAL A 1 808 ? -7.369 9.442 -10.177 1.00 22.41 808 VAL A C 1
ATOM 6278 O O . VAL A 1 808 ? -7.452 8.502 -9.387 1.00 22.41 808 VAL A O 1
ATOM 6281 N N . ARG A 1 809 ? -6.736 10.591 -9.825 1.00 27.83 809 ARG A N 1
ATOM 6282 C CA . ARG A 1 809 ? -6.396 11.003 -8.421 1.00 27.83 809 ARG A CA 1
ATOM 6283 C C . ARG A 1 809 ? -6.178 12.519 -8.194 1.00 27.83 809 ARG A C 1
ATOM 6285 O O . ARG A 1 809 ? -5.954 13.265 -9.139 1.00 27.83 809 ARG A O 1
ATOM 6292 N N . ALA A 1 810 ? -6.186 12.950 -6.917 1.00 25.52 810 ALA A N 1
ATOM 6293 C CA . ALA A 1 810 ? -6.306 14.357 -6.484 1.00 25.52 810 ALA A CA 1
ATOM 6294 C C . ALA A 1 810 ? -5.690 14.694 -5.088 1.00 25.52 810 ALA A C 1
ATOM 6296 O O . ALA A 1 810 ? -5.888 13.906 -4.171 1.00 25.52 810 ALA A O 1
ATOM 6297 N N . GLU A 1 811 ? -5.044 15.880 -4.930 1.00 33.34 811 GLU A N 1
ATOM 6298 C CA . GLU A 1 811 ? -4.733 16.754 -3.727 1.00 33.34 811 GLU A CA 1
ATOM 6299 C C . GLU A 1 811 ? -4.488 18.226 -4.250 1.00 33.34 811 GLU A C 1
ATOM 6301 O O . GLU A 1 811 ? -4.177 18.267 -5.440 1.00 33.34 811 GLU A O 1
ATOM 6306 N N . ASN A 1 812 ? -4.614 19.446 -3.643 1.00 29.30 812 ASN A N 1
ATOM 6307 C CA . ASN A 1 812 ? -4.817 20.099 -2.302 1.00 29.30 812 ASN A CA 1
ATOM 6308 C C . ASN A 1 812 ? -5.226 21.622 -2.455 1.00 29.30 812 ASN A C 1
ATOM 6310 O O . ASN A 1 812 ? -4.653 22.280 -3.316 1.00 29.30 812 ASN A O 1
ATOM 6314 N N . ILE A 1 813 ? -6.081 22.257 -1.611 1.00 24.59 813 ILE A N 1
ATOM 6315 C CA . ILE A 1 813 ? -6.342 23.747 -1.596 1.00 24.59 813 ILE A CA 1
ATOM 6316 C C . ILE A 1 813 ? -6.434 24.318 -0.142 1.00 24.59 813 ILE A C 1
ATOM 6318 O O . ILE A 1 813 ? -6.565 23.528 0.790 1.00 24.59 813 ILE A O 1
ATOM 6322 N N . ARG A 1 814 ? -6.326 25.654 0.066 1.00 28.75 814 ARG A N 1
ATOM 6323 C CA . ARG A 1 814 ? -6.412 26.391 1.363 1.00 28.75 814 ARG A CA 1
ATOM 6324 C C . ARG A 1 814 ? -7.445 27.557 1.371 1.00 28.75 814 ARG A C 1
ATOM 6326 O O . ARG A 1 814 ? -8.449 27.463 0.682 1.00 28.75 814 ARG A O 1
ATOM 6333 N N . GLU A 1 815 ? -7.256 28.585 2.214 1.00 32.97 815 GLU A N 1
ATOM 6334 C CA . GLU A 1 815 ? -8.287 29.044 3.174 1.00 32.97 815 GLU A CA 1
ATOM 6335 C C . GLU A 1 815 ? -8.800 30.500 3.019 1.00 32.97 815 GLU A C 1
ATOM 6337 O O . GLU A 1 815 ? -9.807 30.849 3.627 1.00 32.97 815 GLU A O 1
ATOM 6342 N N . GLU A 1 816 ? -8.172 31.351 2.197 1.00 38.56 816 GLU A N 1
ATOM 6343 C CA . GLU A 1 816 ? -8.611 32.755 1.973 1.00 38.56 816 GLU A CA 1
ATOM 6344 C C . GLU A 1 816 ? -9.563 32.914 0.764 1.00 38.56 816 GLU A C 1
ATOM 6346 O O . GLU A 1 816 ? -10.037 34.005 0.443 1.00 38.56 816 GLU A O 1
ATOM 6351 N N . ASP A 1 817 ? -9.872 31.795 0.113 1.00 39.44 817 ASP A N 1
ATOM 6352 C CA . ASP A 1 817 ? -10.583 31.675 -1.156 1.00 39.44 817 ASP A CA 1
ATOM 6353 C C . ASP A 1 817 ? -12.048 31.243 -0.916 1.00 39.44 817 ASP A C 1
ATOM 6355 O O . ASP A 1 817 ? -12.285 30.211 -0.290 1.00 39.44 817 ASP A O 1
ATOM 6359 N N . VAL A 1 818 ? -13.046 32.031 -1.379 1.00 49.34 818 VAL A N 1
ATOM 6360 C CA . VAL A 1 818 ? -14.482 31.887 -0.986 1.00 49.34 818 VAL A CA 1
ATOM 6361 C C . VAL A 1 818 ? -14.940 30.412 -0.995 1.00 49.34 818 VAL A C 1
ATOM 6363 O O . VAL A 1 818 ? -15.110 29.878 -2.096 1.00 49.34 818 VAL A O 1
ATOM 6366 N N . PRO A 1 819 ? -15.172 29.775 0.179 1.00 61.97 819 PRO A N 1
ATOM 6367 C CA . PRO A 1 819 ? -15.154 28.317 0.320 1.00 61.97 819 PRO A CA 1
ATOM 6368 C C . PRO A 1 819 ? -16.090 27.546 -0.609 1.00 61.97 819 PRO A C 1
ATOM 6370 O O . PRO A 1 819 ? -17.167 28.024 -0.980 1.00 61.97 819 PRO A O 1
ATOM 6373 N N . LEU A 1 820 ? -15.738 26.290 -0.906 1.00 65.69 820 LEU A N 1
ATOM 6374 C CA . LEU A 1 820 ? -16.501 25.442 -1.826 1.00 65.69 820 LEU A CA 1
ATOM 6375 C C . LEU A 1 820 ? -17.968 25.293 -1.408 1.00 65.69 820 LEU A C 1
ATOM 6377 O O . LEU A 1 820 ? -18.859 25.296 -2.256 1.00 65.69 820 LEU A O 1
ATOM 6381 N N . VAL A 1 821 ? -18.216 25.227 -0.099 1.00 69.50 821 VAL A N 1
ATOM 6382 C CA . VAL A 1 821 ? -19.552 25.237 0.513 1.00 69.50 821 VAL A CA 1
ATOM 6383 C C . VAL A 1 821 ? -20.358 26.472 0.085 1.00 69.50 821 VAL A C 1
ATOM 6385 O O . VAL A 1 821 ? -21.509 26.342 -0.329 1.00 69.50 821 VAL A O 1
ATOM 6388 N N . ALA A 1 822 ? -19.760 27.666 0.127 1.00 69.38 822 ALA A N 1
ATOM 6389 C CA . ALA A 1 822 ? -20.430 28.919 -0.218 1.00 69.38 822 ALA A CA 1
ATOM 6390 C C . ALA A 1 822 ? -20.740 29.012 -1.722 1.00 69.38 822 ALA A C 1
ATOM 6392 O O . ALA A 1 822 ? -21.838 29.424 -2.104 1.00 69.38 822 ALA A O 1
ATOM 6393 N N . LEU A 1 823 ? -19.826 28.555 -2.586 1.00 69.31 823 LEU A N 1
ATOM 6394 C CA . LEU A 1 823 ? -20.085 28.467 -4.029 1.00 69.31 823 LEU A CA 1
ATOM 6395 C C . LEU A 1 823 ? -21.127 27.390 -4.368 1.00 69.31 823 LEU A C 1
ATOM 6397 O O . LEU A 1 823 ? -21.954 27.600 -5.254 1.00 69.31 823 LEU A O 1
ATOM 6401 N N . ALA A 1 824 ? -21.152 26.270 -3.643 1.00 72.12 824 ALA A N 1
ATOM 6402 C CA . ALA A 1 824 ? -22.168 25.230 -3.805 1.00 72.12 824 ALA A CA 1
ATOM 6403 C C . ALA A 1 824 ? -23.561 25.698 -3.343 1.00 72.12 824 ALA A C 1
ATOM 6405 O O . ALA A 1 824 ? -24.561 25.335 -3.966 1.00 72.12 824 ALA A O 1
ATOM 6406 N N . GLY A 1 825 ? -23.627 26.551 -2.316 1.00 74.94 825 GLY A N 1
ATOM 6407 C CA . GLY A 1 825 ? -24.838 27.273 -1.926 1.00 74.94 825 GLY A CA 1
ATOM 6408 C C . GLY A 1 825 ? -25.305 28.254 -3.006 1.00 74.94 825 GLY A C 1
ATOM 6409 O O . GLY A 1 825 ? -26.449 28.179 -3.448 1.00 74.94 825 GLY A O 1
ATOM 6410 N N . ALA A 1 826 ? -24.414 29.115 -3.510 1.00 74.44 826 ALA A N 1
ATOM 6411 C CA . ALA A 1 826 ? -24.740 30.074 -4.572 1.00 74.44 826 ALA A CA 1
ATOM 6412 C C . ALA A 1 826 ? -25.189 29.393 -5.884 1.00 74.44 826 ALA A C 1
ATOM 6414 O O . ALA A 1 826 ? -26.111 29.871 -6.548 1.00 74.44 826 ALA A O 1
ATOM 6415 N N . ALA A 1 827 ? -24.596 28.244 -6.228 1.00 75.69 827 ALA A N 1
ATOM 6416 C CA . ALA A 1 827 ? -25.061 27.400 -7.323 1.00 75.69 827 ALA A CA 1
ATOM 6417 C C . ALA A 1 827 ? -26.484 26.866 -7.066 1.00 75.69 827 ALA A C 1
ATOM 6419 O O . ALA A 1 827 ? -27.340 26.936 -7.948 1.00 75.69 827 ALA A O 1
ATOM 6420 N N . ALA A 1 828 ? -26.765 26.364 -5.859 1.00 78.00 828 ALA A N 1
ATOM 6421 C CA . ALA A 1 828 ? -28.089 25.852 -5.513 1.00 78.00 828 ALA A CA 1
ATOM 6422 C C . ALA A 1 828 ? -29.181 26.934 -5.622 1.00 78.00 828 ALA A C 1
ATOM 6424 O O . ALA A 1 828 ? -30.190 26.691 -6.280 1.00 78.00 828 ALA A O 1
ATOM 6425 N N . SER A 1 829 ? -28.950 28.144 -5.099 1.00 81.50 829 SER A N 1
ATOM 6426 C CA . SER A 1 829 ? -29.900 29.261 -5.230 1.00 81.50 829 SER A CA 1
ATOM 6427 C C . SER A 1 829 ? -30.200 29.604 -6.694 1.00 81.50 829 SER A C 1
ATOM 6429 O O . SER A 1 829 ? -31.362 29.762 -7.069 1.00 81.50 829 SER A O 1
ATOM 6431 N N . ARG A 1 830 ? -29.171 29.649 -7.556 1.00 81.00 830 ARG A N 1
ATOM 6432 C CA . ARG A 1 830 ? -29.357 29.948 -8.986 1.00 81.00 830 ARG A CA 1
ATOM 6433 C C . ARG A 1 830 ? -30.163 28.868 -9.716 1.00 81.00 830 ARG A C 1
ATOM 6435 O O . ARG A 1 830 ? -30.944 29.187 -10.612 1.00 81.00 830 ARG A O 1
ATOM 6442 N N . LEU A 1 831 ? -29.990 27.599 -9.337 1.00 81.31 831 LEU A N 1
ATOM 6443 C CA . LEU A 1 831 ? -30.773 26.491 -9.890 1.00 81.31 831 LEU A CA 1
ATOM 6444 C C . LEU A 1 831 ? -32.263 26.639 -9.592 1.00 81.31 831 LEU A C 1
ATOM 6446 O O . LEU A 1 831 ? -33.080 26.399 -10.478 1.00 81.31 831 LEU A O 1
ATOM 6450 N N . GLU A 1 832 ? -32.618 27.059 -8.378 1.00 81.81 832 GLU A N 1
ATOM 6451 C CA . GLU A 1 832 ? -34.011 27.320 -8.025 1.00 81.81 832 GLU A CA 1
ATOM 6452 C C . GLU A 1 832 ? -34.607 28.498 -8.819 1.00 81.81 832 GLU A C 1
ATOM 6454 O O . GLU A 1 832 ? -35.738 28.417 -9.296 1.00 81.81 832 GLU A O 1
ATOM 6459 N N . GLU A 1 833 ? -33.866 29.605 -8.959 1.00 82.94 833 GLU A N 1
ATOM 6460 C CA . GLU A 1 833 ? -34.307 30.805 -9.688 1.00 82.94 833 GLU A CA 1
ATOM 6461 C C . GLU A 1 833 ? -34.667 30.488 -11.143 1.00 82.94 833 GLU A C 1
ATOM 6463 O O . GLU A 1 833 ? -35.769 30.807 -11.600 1.00 82.94 833 GLU A O 1
ATOM 6468 N N . ASP A 1 834 ? -33.774 29.805 -11.860 1.00 79.69 834 ASP A N 1
ATOM 6469 C CA . ASP A 1 834 ? -34.026 29.442 -13.252 1.00 79.69 834 ASP A CA 1
ATOM 6470 C C . ASP A 1 834 ? -35.059 28.311 -13.388 1.00 79.69 834 ASP A C 1
ATOM 6472 O O . ASP A 1 834 ? -35.786 28.282 -14.378 1.00 79.69 834 ASP A O 1
ATOM 6476 N N . ALA A 1 835 ? -35.199 27.415 -12.402 1.00 82.19 835 ALA A N 1
ATOM 6477 C CA . ALA A 1 835 ? -36.279 26.424 -12.385 1.00 82.19 835 ALA A CA 1
ATOM 6478 C C . ALA A 1 835 ? -37.660 27.089 -12.260 1.00 82.19 835 ALA A C 1
ATOM 6480 O O . ALA A 1 835 ? -38.573 26.766 -13.022 1.00 82.19 835 ALA A O 1
ATOM 6481 N N . ARG A 1 836 ? -37.795 28.069 -11.354 1.00 83.56 836 ARG A N 1
ATOM 6482 C CA . ARG A 1 836 ? -39.010 28.888 -11.191 1.00 83.56 836 ARG A CA 1
ATOM 6483 C C . ARG A 1 836 ? -39.311 29.711 -12.457 1.00 83.56 836 ARG A C 1
ATOM 6485 O O . ARG A 1 836 ? -40.472 29.827 -12.854 1.00 83.56 836 ARG A O 1
ATOM 6492 N N . SER A 1 837 ? -38.273 30.207 -13.135 1.00 81.75 837 SER A N 1
ATOM 6493 C CA . SER A 1 837 ? -38.378 30.886 -14.436 1.00 81.75 837 SER A CA 1
ATOM 6494 C C . SER A 1 837 ? -38.857 29.946 -15.556 1.00 81.75 837 SER A C 1
ATOM 6496 O O . SER A 1 837 ? -39.854 30.222 -16.219 1.00 81.75 837 SER A O 1
ATOM 6498 N N . LEU A 1 838 ? -38.225 28.781 -15.731 1.00 80.75 838 LEU A N 1
ATOM 6499 C CA . LEU A 1 838 ? -38.577 27.819 -16.785 1.00 80.75 838 LEU A CA 1
ATOM 6500 C C . LEU A 1 838 ? -39.981 27.225 -16.598 1.00 80.75 838 LEU A C 1
ATOM 6502 O O . LEU A 1 838 ? -40.728 27.127 -17.567 1.00 80.75 838 LEU A O 1
ATOM 6506 N N . ALA A 1 839 ? -40.388 26.918 -15.362 1.00 79.50 839 ALA A N 1
ATOM 6507 C CA . ALA A 1 839 ? -41.738 26.427 -15.058 1.00 79.50 839 ALA A CA 1
ATOM 6508 C C . ALA A 1 839 ? -42.857 27.467 -15.307 1.00 79.50 839 ALA A C 1
ATOM 6510 O O . ALA A 1 839 ? -44.039 27.112 -15.301 1.00 79.50 839 ALA A O 1
ATOM 6511 N N . SER A 1 840 ? -42.506 28.738 -15.541 1.00 77.50 840 SER A N 1
ATOM 6512 C CA . SER A 1 840 ? -43.432 29.820 -15.910 1.00 77.50 840 SER A CA 1
ATOM 6513 C C . SER A 1 840 ? -43.212 30.374 -17.331 1.00 77.50 840 SER A C 1
ATOM 6515 O O . SER A 1 840 ? -43.973 31.235 -17.776 1.00 77.50 840 SER A O 1
ATOM 6517 N N . GLY A 1 841 ? -42.223 29.854 -18.066 1.00 70.62 841 GLY A N 1
ATOM 6518 C CA . GLY A 1 841 ? -41.847 30.297 -19.410 1.00 70.62 841 GLY A CA 1
ATOM 6519 C C . GLY A 1 841 ? -42.662 29.677 -20.560 1.00 70.62 841 GLY A C 1
ATOM 6520 O O . GLY A 1 841 ? -43.472 28.765 -20.354 1.00 70.62 841 GLY A O 1
ATOM 6521 N N . PRO A 1 842 ? -42.454 30.164 -21.801 1.00 65.31 842 PRO A N 1
ATOM 6522 C CA . PRO A 1 842 ? -43.065 29.602 -23.003 1.00 65.31 842 PRO A CA 1
ATOM 6523 C C . PRO A 1 842 ? -42.497 28.213 -23.336 1.00 65.31 842 PRO A C 1
ATOM 6525 O O . PRO A 1 842 ? -41.323 27.924 -23.118 1.00 65.31 842 PRO A O 1
ATOM 6528 N N . ALA A 1 843 ? -43.336 27.349 -23.907 1.00 66.44 843 ALA A N 1
ATOM 6529 C CA . ALA A 1 843 ? -42.965 25.983 -24.267 1.00 66.44 843 ALA A CA 1
ATOM 6530 C C . ALA A 1 843 ? -42.288 25.911 -25.651 1.00 66.44 843 ALA A C 1
ATOM 6532 O O . ALA A 1 843 ? -42.912 25.505 -26.632 1.00 66.44 843 ALA A O 1
ATOM 6533 N N . ASP A 1 844 ? -41.010 26.291 -25.723 1.00 67.81 844 ASP A N 1
ATOM 6534 C CA . ASP A 1 844 ? -40.139 26.020 -26.874 1.00 67.81 844 ASP A CA 1
ATOM 6535 C C . ASP A 1 844 ? -39.135 24.883 -26.601 1.00 67.81 844 ASP A C 1
ATOM 6537 O O . ASP A 1 844 ? -38.953 24.431 -25.465 1.00 67.81 844 ASP A O 1
ATOM 6541 N N . THR A 1 845 ? -38.509 24.366 -27.664 1.00 62.19 845 THR A N 1
ATOM 6542 C CA . THR A 1 845 ? -37.583 23.228 -27.565 1.00 62.19 845 THR A CA 1
ATOM 6543 C C . THR A 1 845 ? -36.362 23.527 -26.681 1.00 62.19 845 THR A C 1
ATOM 6545 O O . THR A 1 845 ? -36.076 22.701 -25.814 1.00 62.19 845 THR A O 1
ATOM 6548 N N . PRO A 1 846 ? -35.663 24.679 -26.807 1.00 64.31 846 PRO A N 1
ATOM 6549 C CA . PRO A 1 846 ? -34.545 25.018 -25.921 1.00 64.31 846 PRO A CA 1
ATOM 6550 C C . PRO A 1 846 ? -34.920 25.116 -24.434 1.00 64.31 846 PRO A C 1
ATOM 6552 O O . PRO A 1 846 ? -34.188 24.589 -23.595 1.00 64.31 846 PRO A O 1
ATOM 6555 N N . CYS A 1 847 ? -36.055 25.731 -24.084 1.00 71.12 847 CYS A N 1
ATOM 6556 C CA . CYS A 1 847 ? -36.521 25.793 -22.695 1.00 71.12 847 CYS A CA 1
ATOM 6557 C C . CYS A 1 847 ? -36.886 24.400 -22.165 1.00 71.12 847 CYS A C 1
ATOM 6559 O O . CYS A 1 847 ? -36.543 24.066 -21.029 1.00 71.12 847 CYS A O 1
ATOM 6561 N N . MET A 1 848 ? -37.505 23.547 -22.992 1.00 70.50 848 MET A N 1
ATOM 6562 C CA . MET A 1 848 ? -37.774 22.152 -22.629 1.00 70.50 848 MET A CA 1
ATOM 6563 C C . MET A 1 848 ? -36.488 21.327 -22.449 1.00 70.50 848 MET A C 1
ATOM 6565 O O . MET A 1 848 ? -36.411 20.561 -21.491 1.00 70.50 848 MET A O 1
ATOM 6569 N N . GLU A 1 849 ? -35.448 21.522 -23.270 1.00 68.00 849 GLU A N 1
ATOM 6570 C CA . GLU A 1 849 ? -34.130 20.899 -23.052 1.00 68.00 849 GLU A CA 1
ATOM 6571 C C . GLU A 1 849 ? -33.487 21.321 -21.727 1.00 68.00 849 GLU A C 1
ATOM 6573 O O . GLU A 1 849 ? -32.912 20.488 -21.025 1.00 68.00 849 GLU A O 1
ATOM 6578 N N . GLN A 1 850 ? -33.563 22.606 -21.377 1.00 70.69 850 GLN A N 1
ATOM 6579 C CA . GLN A 1 850 ? -32.972 23.126 -20.143 1.00 70.69 850 GLN A CA 1
ATOM 6580 C C . GLN A 1 850 ? -33.727 22.613 -18.914 1.00 70.69 850 GLN A C 1
ATOM 6582 O O . GLN A 1 850 ? -33.111 22.046 -18.010 1.00 70.69 850 GLN A O 1
ATOM 6587 N N . ALA A 1 851 ? -35.058 22.707 -18.917 1.00 73.94 851 ALA A N 1
ATOM 6588 C CA . ALA A 1 851 ? -35.903 22.177 -17.854 1.00 73.94 851 ALA A CA 1
ATOM 6589 C C . ALA A 1 851 ? -35.669 20.668 -17.631 1.00 73.94 851 ALA A C 1
ATOM 6591 O O . ALA A 1 851 ? -35.481 20.228 -16.494 1.00 73.94 851 ALA A O 1
ATOM 6592 N N . ALA A 1 852 ? -35.593 19.882 -18.713 1.00 71.62 852 ALA A N 1
ATOM 6593 C CA . ALA A 1 852 ? -35.360 18.435 -18.684 1.00 71.62 852 ALA A CA 1
ATOM 6594 C C . ALA A 1 852 ? -34.034 18.029 -18.012 1.00 71.62 852 ALA A C 1
ATOM 6596 O O . ALA A 1 852 ? -33.935 16.950 -17.425 1.00 71.62 852 ALA A O 1
ATOM 6597 N N . ARG A 1 853 ? -33.009 18.888 -18.072 1.00 70.00 853 ARG A N 1
ATOM 6598 C CA . ARG A 1 853 ? -31.691 18.645 -17.460 1.00 70.00 853 ARG A CA 1
ATOM 6599 C C . ARG A 1 853 ? -31.629 19.043 -15.979 1.00 70.00 853 ARG A C 1
ATOM 6601 O O . ARG A 1 853 ? -30.785 18.517 -15.259 1.00 70.00 853 ARG A O 1
ATOM 6608 N N . LEU A 1 854 ? -32.511 19.933 -15.514 1.00 76.00 854 LEU A N 1
ATOM 6609 C CA . LEU A 1 854 ? -32.481 20.485 -14.151 1.00 76.00 854 LEU A CA 1
ATOM 6610 C C . LEU A 1 854 ? -33.165 19.594 -13.109 1.00 76.00 854 LEU A C 1
ATOM 6612 O O . LEU A 1 854 ? -32.605 19.395 -12.030 1.00 76.00 854 LEU A O 1
ATOM 6616 N N . VAL A 1 855 ? -34.328 19.017 -13.440 1.00 77.00 855 VAL A N 1
ATOM 6617 C CA . VAL A 1 855 ? -35.120 18.132 -12.556 1.00 77.00 855 VAL A CA 1
ATOM 6618 C C . VAL A 1 855 ? -34.271 17.120 -11.757 1.00 77.00 855 VAL A C 1
ATOM 6620 O O . VAL A 1 855 ? -34.392 17.104 -10.531 1.00 77.00 855 VAL A O 1
ATOM 6623 N N . PRO A 1 856 ? -33.390 16.291 -12.365 1.00 71.81 856 PRO A N 1
ATOM 6624 C CA . PRO A 1 856 ? -32.639 15.286 -11.610 1.00 71.81 856 PRO A CA 1
ATOM 6625 C C . PRO A 1 856 ? -31.642 15.875 -10.601 1.00 71.81 856 PRO A C 1
ATOM 6627 O O . PRO A 1 856 ? -31.411 15.250 -9.572 1.00 71.81 856 PRO A O 1
ATOM 6630 N N . VAL A 1 857 ? -31.062 17.054 -10.855 1.00 74.31 857 VAL A N 1
ATOM 6631 C CA . VAL A 1 857 ? -30.033 17.636 -9.970 1.00 74.31 857 VAL A CA 1
ATOM 6632 C C . VAL A 1 857 ? -30.623 18.585 -8.933 1.00 74.31 857 VAL A C 1
ATOM 6634 O O . VAL A 1 857 ? -30.083 18.681 -7.837 1.00 74.31 857 VAL A O 1
ATOM 6637 N N . LEU A 1 858 ? -31.770 19.208 -9.217 1.00 79.12 858 LEU A N 1
ATOM 6638 C CA . LEU A 1 858 ? -32.596 19.831 -8.181 1.00 79.12 858 LEU A CA 1
ATOM 6639 C C . LEU A 1 858 ? -32.934 18.798 -7.091 1.00 79.12 858 LEU A C 1
ATOM 6641 O O . LEU A 1 858 ? -32.696 19.064 -5.914 1.00 79.12 858 LEU A O 1
ATOM 6645 N N . LEU A 1 859 ? -33.340 17.577 -7.478 1.00 76.94 859 LEU A N 1
ATOM 6646 C CA . LEU A 1 859 ? -33.477 16.449 -6.545 1.00 76.94 859 LEU A CA 1
ATOM 6647 C C . LEU A 1 859 ? -32.150 16.137 -5.831 1.00 76.94 859 LEU A C 1
ATOM 6649 O O . LEU A 1 859 ? -32.120 16.159 -4.603 1.00 76.94 859 LEU A O 1
ATOM 6653 N N . ASP A 1 860 ? -31.048 15.909 -6.561 1.00 74.88 860 ASP A N 1
ATOM 6654 C CA . ASP A 1 860 ? -29.724 15.587 -5.977 1.00 74.88 860 ASP A CA 1
ATOM 6655 C C . ASP A 1 860 ? -29.151 16.692 -5.048 1.00 74.88 860 ASP A C 1
ATOM 6657 O O . ASP A 1 860 ? -28.190 16.446 -4.316 1.00 74.88 860 ASP A O 1
ATOM 6661 N N . ARG A 1 861 ? -29.742 17.897 -5.048 1.00 77.94 861 ARG A N 1
ATOM 6662 C CA . ARG A 1 861 ? -29.425 19.048 -4.178 1.00 77.94 861 ARG A CA 1
ATOM 6663 C C . ARG A 1 861 ? -30.542 19.387 -3.174 1.00 77.94 861 ARG A C 1
ATOM 6665 O O . ARG A 1 861 ? -30.567 20.497 -2.642 1.00 77.94 861 ARG A O 1
ATOM 6672 N N . GLY A 1 862 ? -31.478 18.471 -2.927 1.00 75.56 862 GLY A N 1
ATOM 6673 C CA . GLY A 1 862 ? -32.558 18.630 -1.943 1.00 75.56 862 GLY A CA 1
ATOM 6674 C C . GLY A 1 862 ? -33.661 19.628 -2.330 1.00 75.56 862 GLY A C 1
ATOM 6675 O O . GLY A 1 862 ? -34.608 19.822 -1.571 1.00 75.56 862 GLY A O 1
ATOM 6676 N N . ARG A 1 863 ? -33.600 20.241 -3.522 1.00 82.88 863 ARG A N 1
ATOM 6677 C CA . ARG A 1 863 ? -34.609 21.174 -4.064 1.00 82.88 863 ARG A CA 1
ATOM 6678 C C . ARG A 1 863 ? -35.770 20.407 -4.689 1.00 82.88 863 ARG A C 1
ATOM 6680 O O . ARG A 1 863 ? -36.005 20.422 -5.899 1.00 82.88 863 ARG A O 1
ATOM 6687 N N . ARG A 1 864 ? -36.452 19.640 -3.834 1.00 80.00 864 ARG A N 1
ATOM 6688 C CA . ARG A 1 864 ? -37.504 18.703 -4.233 1.00 80.00 864 ARG A CA 1
ATOM 6689 C C . ARG A 1 864 ? -38.677 19.415 -4.896 1.00 80.00 864 ARG A C 1
ATOM 6691 O O . ARG A 1 864 ? -39.111 18.972 -5.952 1.00 80.00 864 ARG A O 1
ATOM 6698 N N . GLN A 1 865 ? -39.182 20.493 -4.300 1.00 83.00 865 GLN A N 1
ATOM 6699 C CA . GLN A 1 865 ? -40.396 21.154 -4.781 1.00 83.00 865 GLN A CA 1
ATOM 6700 C C . GLN A 1 865 ? -40.191 21.737 -6.186 1.00 83.00 865 GLN A C 1
ATOM 6702 O O . GLN A 1 865 ? -40.966 21.448 -7.096 1.00 83.00 865 GLN A O 1
ATOM 6707 N N . GLU A 1 866 ? -39.081 22.449 -6.389 1.00 86.69 866 GLU A N 1
ATOM 6708 C CA . GLU A 1 866 ? -38.673 23.013 -7.676 1.00 86.69 866 GLU A CA 1
ATOM 6709 C C . G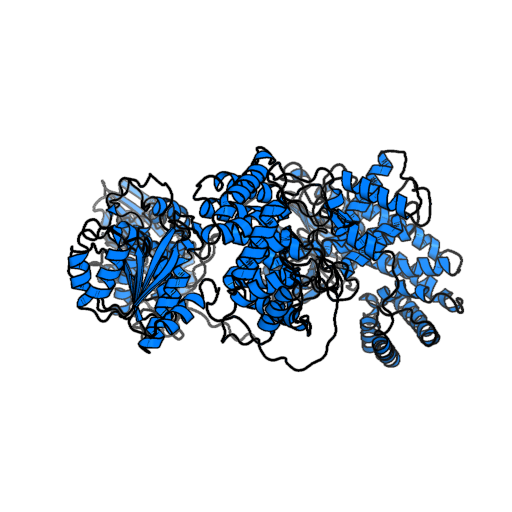LU A 1 866 ? -38.530 21.931 -8.759 1.00 86.69 866 GLU A C 1
ATOM 6711 O O . GLU A 1 866 ? -38.957 22.134 -9.896 1.00 86.69 866 GLU A O 1
ATOM 6716 N N . ALA A 1 867 ? -37.975 20.761 -8.416 1.00 83.69 867 ALA A N 1
ATOM 6717 C CA . ALA A 1 867 ? -37.883 19.630 -9.338 1.00 83.69 867 ALA A CA 1
ATOM 6718 C C . ALA A 1 867 ? -39.258 19.084 -9.752 1.00 83.69 867 ALA A C 1
ATOM 6720 O O . ALA A 1 867 ? -39.457 18.759 -10.924 1.00 83.69 867 ALA A O 1
ATOM 6721 N N . LEU A 1 868 ? -40.200 18.971 -8.808 1.00 82.44 868 LEU A N 1
ATOM 6722 C CA . LEU A 1 868 ? -41.536 18.423 -9.058 1.00 82.44 868 LEU A CA 1
ATOM 6723 C C . LEU A 1 868 ? -42.392 19.364 -9.914 1.00 82.44 868 LEU A C 1
ATOM 6725 O O . LEU A 1 868 ? -43.021 18.913 -10.874 1.00 82.44 868 LEU A O 1
ATOM 6729 N N . ASP A 1 869 ? -42.379 20.667 -9.627 1.00 83.88 869 ASP A N 1
ATOM 6730 C CA . ASP A 1 869 ? -43.123 21.655 -10.417 1.00 83.88 869 ASP A CA 1
ATOM 6731 C C . ASP A 1 869 ? -42.570 21.778 -11.847 1.00 83.88 869 ASP A C 1
ATOM 6733 O O . ASP A 1 869 ? -43.338 21.835 -12.814 1.00 83.88 869 ASP A O 1
ATOM 6737 N N . LEU A 1 870 ? -41.244 21.710 -12.012 1.00 82.62 870 LEU A N 1
ATOM 6738 C CA . LEU A 1 870 ? -40.595 21.712 -13.323 1.00 82.62 870 LEU A CA 1
ATOM 6739 C C . LEU A 1 870 ? -40.868 20.417 -14.115 1.00 82.62 870 LEU A C 1
ATOM 6741 O O . LEU A 1 870 ? -41.137 20.470 -15.317 1.00 82.62 870 LEU A O 1
ATOM 6745 N N . ALA A 1 871 ? -40.882 19.255 -13.452 1.00 79.81 871 ALA A N 1
ATOM 6746 C CA . ALA A 1 871 ? -41.251 17.980 -14.073 1.00 79.81 871 ALA A CA 1
ATOM 6747 C C . ALA A 1 871 ? -42.717 17.952 -14.538 1.00 79.81 871 ALA A C 1
ATOM 6749 O O . ALA A 1 871 ? -43.026 17.479 -15.634 1.00 79.81 871 ALA A O 1
ATOM 6750 N N . LYS A 1 872 ? -43.618 18.519 -13.734 1.00 82.56 872 LYS A N 1
ATOM 6751 C CA . LYS A 1 872 ? -45.041 18.689 -14.049 1.00 82.56 872 LYS A CA 1
ATOM 6752 C C . LYS A 1 872 ? -45.264 19.624 -15.243 1.00 82.56 872 LYS A C 1
ATOM 6754 O O . LYS A 1 872 ? -46.106 19.336 -16.095 1.00 82.56 872 LYS A O 1
ATOM 6759 N N . TRP A 1 873 ? -44.494 20.712 -15.345 1.00 84.12 873 TRP A N 1
ATOM 6760 C CA . TRP A 1 873 ? -44.500 21.593 -16.520 1.00 84.12 873 TRP A CA 1
ATOM 6761 C C . TRP A 1 873 ? -44.006 20.863 -17.778 1.00 84.12 873 TRP A C 1
ATOM 6763 O O . TRP A 1 873 ? -44.658 20.933 -18.822 1.00 84.12 873 TRP A O 1
ATOM 6773 N N . LEU A 1 874 ? -42.916 20.093 -17.683 1.00 76.81 874 LEU A N 1
ATOM 6774 C CA . LEU A 1 874 ? -42.398 19.287 -18.796 1.00 76.81 874 LEU A CA 1
ATOM 6775 C C . LEU A 1 874 ? -43.422 18.261 -19.295 1.00 76.81 874 LEU A C 1
ATOM 6777 O O . LEU A 1 874 ? -43.714 18.227 -20.489 1.00 76.81 874 LEU A O 1
ATOM 6781 N N . ALA A 1 875 ? -44.009 17.466 -18.392 1.00 73.88 875 ALA A N 1
ATOM 6782 C CA . ALA A 1 875 ? -44.952 16.394 -18.732 1.00 73.88 875 ALA A CA 1
ATOM 6783 C C . ALA A 1 875 ? -46.172 16.888 -19.531 1.00 73.88 875 ALA A C 1
ATOM 6785 O O . ALA A 1 875 ? -46.728 16.148 -20.341 1.00 73.88 875 ALA A O 1
ATOM 6786 N N . LYS A 1 876 ? -46.568 18.152 -19.334 1.00 74.94 876 LYS A N 1
ATOM 6787 C CA . LYS A 1 876 ? -47.667 18.800 -20.061 1.00 74.94 876 LYS A CA 1
ATOM 6788 C C . LYS A 1 876 ? -47.289 19.245 -21.481 1.00 74.94 876 LYS A C 1
ATOM 6790 O O . LYS A 1 876 ? -48.160 19.271 -22.347 1.00 74.94 876 LYS A O 1
ATOM 6795 N N . ASN A 1 877 ? -46.030 19.618 -21.716 1.00 71.62 877 ASN A N 1
ATOM 6796 C CA . ASN A 1 877 ? -45.594 20.289 -22.948 1.00 71.62 877 ASN A CA 1
ATOM 6797 C C . ASN A 1 877 ? -44.802 19.384 -23.914 1.00 71.62 877 ASN A C 1
ATOM 6799 O O . ASN A 1 877 ? -44.761 19.665 -25.109 1.00 71.62 877 ASN A O 1
ATOM 6803 N N . PHE A 1 878 ? -44.223 18.278 -23.430 1.00 66.75 878 PHE A N 1
ATOM 6804 C CA . PHE A 1 878 ? -43.271 17.436 -24.176 1.00 66.75 878 PHE A CA 1
ATOM 6805 C C . PHE A 1 878 ? -43.810 16.811 -25.484 1.00 66.75 878 PHE A C 1
ATOM 6807 O O . PHE A 1 878 ? -43.039 16.366 -26.331 1.00 66.75 878 PHE A O 1
ATOM 6814 N N . SER A 1 879 ? -45.131 16.747 -25.663 1.00 57.03 879 SER A N 1
ATOM 6815 C CA . SER A 1 879 ? -45.789 16.078 -26.797 1.00 57.03 879 SER A CA 1
ATOM 6816 C C . SER A 1 879 ? -45.847 16.898 -28.096 1.00 57.03 879 SER A C 1
ATOM 6818 O O . SER A 1 879 ? -46.237 16.352 -29.128 1.00 57.03 879 SER A O 1
ATOM 6820 N N . SER A 1 880 ? -45.468 18.181 -28.076 1.00 53.47 880 SER A N 1
ATOM 6821 C CA . SER A 1 880 ? -45.506 19.078 -29.246 1.00 53.47 880 SER A CA 1
ATOM 6822 C C . SER A 1 880 ? -44.230 19.059 -30.103 1.00 53.47 880 SER A C 1
ATOM 6824 O O . SER A 1 880 ? -44.264 19.457 -31.269 1.00 53.47 880 SER A O 1
ATOM 6826 N N . ALA A 1 881 ? -43.108 18.578 -29.558 1.00 53.00 881 ALA A N 1
ATOM 6827 C CA . ALA A 1 881 ? -41.792 18.609 -30.197 1.00 53.00 881 ALA A CA 1
ATOM 6828 C C . ALA A 1 881 ? -41.634 17.516 -31.279 1.00 53.00 881 ALA A C 1
ATOM 6830 O O . ALA A 1 881 ? -41.027 16.468 -31.055 1.00 53.00 881 ALA A O 1
ATOM 6831 N N . GLN A 1 882 ? -42.187 17.742 -32.475 1.00 51.31 882 GLN A N 1
ATOM 6832 C CA . GLN A 1 882 ? -42.063 16.786 -33.579 1.00 51.31 882 GLN A CA 1
ATOM 6833 C C . GLN A 1 882 ? -40.666 16.778 -34.228 1.00 51.31 882 GLN A C 1
ATOM 6835 O O . GLN A 1 882 ? -40.212 17.762 -34.809 1.00 51.31 882 GLN A O 1
ATOM 6840 N N . GLY A 1 883 ? -40.040 15.598 -34.234 1.00 52.19 883 GLY A N 1
ATOM 6841 C CA . GLY A 1 883 ? -39.138 15.166 -35.306 1.00 52.19 883 GLY A CA 1
ATOM 6842 C C . GLY A 1 883 ? -37.679 15.622 -35.260 1.00 52.19 883 GLY A C 1
ATOM 6843 O O . GLY A 1 883 ? -36.934 15.206 -36.143 1.00 52.19 883 GLY A O 1
ATOM 6844 N N . LYS A 1 884 ? -37.231 16.432 -34.286 1.00 48.25 884 LYS A N 1
ATOM 6845 C CA . LYS A 1 884 ? -35.807 16.806 -34.158 1.00 48.25 884 LYS A CA 1
ATOM 6846 C C . LYS A 1 884 ? -35.302 16.821 -32.711 1.00 48.25 884 LYS A C 1
ATOM 6848 O O . LYS A 1 884 ? -35.975 17.309 -31.812 1.00 48.25 884 LYS A O 1
ATOM 6853 N N . ASN A 1 885 ? -34.065 16.342 -32.563 1.00 50.94 885 ASN A N 1
ATOM 6854 C CA . ASN A 1 885 ? -33.211 16.306 -31.369 1.00 50.94 885 ASN A CA 1
ATOM 6855 C C . ASN A 1 885 ? -33.593 15.328 -30.232 1.00 50.94 885 ASN A C 1
ATOM 6857 O O . ASN A 1 885 ? -34.058 15.726 -29.167 1.00 50.94 885 ASN A O 1
ATOM 6861 N N . LEU A 1 886 ? -33.281 14.035 -30.404 1.00 49.53 886 LEU A N 1
ATOM 6862 C CA . LEU A 1 886 ? -33.441 12.998 -29.363 1.00 49.53 886 LEU A CA 1
ATOM 6863 C C . LEU A 1 886 ? -32.640 13.269 -28.072 1.00 49.53 886 LEU A C 1
ATOM 6865 O O . LEU A 1 886 ? -32.978 12.731 -27.017 1.00 49.53 886 LEU A O 1
ATOM 6869 N N . PHE A 1 887 ? -31.633 14.146 -28.120 1.00 46.41 887 PHE A N 1
ATOM 6870 C CA . PHE A 1 887 ? -30.858 14.580 -26.954 1.00 46.41 887 PHE A CA 1
ATOM 6871 C C . PHE A 1 887 ? -31.689 15.332 -25.894 1.00 46.41 887 PHE A C 1
ATOM 6873 O O . PHE A 1 887 ? -31.287 15.353 -24.729 1.00 46.41 887 PHE A O 1
ATOM 6880 N N . LEU A 1 888 ? -32.882 15.842 -26.249 1.00 51.34 888 LEU A N 1
ATOM 6881 C CA . LEU A 1 888 ? -33.901 16.373 -25.323 1.00 51.34 888 LEU A CA 1
ATOM 6882 C C . LEU A 1 888 ? -34.104 15.504 -24.075 1.00 51.34 888 LEU A C 1
ATOM 6884 O O . LEU A 1 888 ? -34.246 16.012 -22.964 1.00 51.34 888 LEU A O 1
ATOM 6888 N N . THR A 1 889 ? -34.148 14.184 -24.256 1.00 52.12 889 THR A N 1
ATOM 6889 C CA . THR A 1 889 ? -34.565 13.257 -23.200 1.00 52.12 889 THR A CA 1
ATOM 6890 C C . THR A 1 889 ? -33.424 12.803 -22.296 1.00 52.12 889 THR A C 1
ATOM 6892 O O . THR A 1 889 ? -33.695 12.267 -21.225 1.00 52.12 889 THR A O 1
ATOM 6895 N N . ALA A 1 890 ? -32.162 12.988 -22.699 1.00 50.03 890 ALA A N 1
ATOM 6896 C CA . ALA A 1 890 ? -31.008 12.379 -22.032 1.00 50.03 890 ALA A CA 1
ATOM 6897 C C . ALA A 1 890 ? -30.859 12.819 -20.563 1.00 50.03 890 ALA A C 1
ATOM 6899 O O . ALA A 1 890 ? -30.549 11.999 -19.700 1.00 50.03 890 ALA A O 1
ATOM 6900 N N . GLY A 1 891 ? -31.169 14.084 -20.248 1.00 52.88 891 GLY A N 1
ATOM 6901 C CA . GLY A 1 891 ? -31.200 14.575 -18.864 1.00 52.88 891 GLY A CA 1
ATOM 6902 C C . GLY A 1 891 ? -32.233 13.846 -17.995 1.00 52.88 891 GLY A C 1
ATOM 6903 O O . GLY A 1 891 ? -31.939 13.458 -16.865 1.00 52.88 891 GLY A O 1
ATOM 6904 N N . LEU A 1 892 ? -33.413 13.565 -18.554 1.00 58.19 892 LEU A N 1
ATOM 6905 C CA . LEU A 1 892 ? -34.501 12.882 -17.852 1.00 58.19 892 LEU A CA 1
ATOM 6906 C C . LEU A 1 892 ? -34.243 11.386 -17.648 1.00 58.19 892 LEU A C 1
ATOM 6908 O O . LEU A 1 892 ? -34.851 10.800 -16.759 1.00 58.19 892 LEU A O 1
ATOM 6912 N N . LEU A 1 893 ? -33.298 10.767 -18.365 1.00 57.50 893 LEU A N 1
ATOM 6913 C CA . LEU A 1 893 ? -32.908 9.373 -18.110 1.00 57.50 893 LEU A CA 1
ATOM 6914 C C . LEU A 1 893 ? -32.305 9.185 -16.699 1.00 57.50 893 LEU A C 1
ATOM 6916 O O . LEU A 1 893 ? -32.492 8.134 -16.088 1.00 57.50 893 LEU A O 1
ATOM 6920 N N . ARG A 1 894 ? -31.711 10.232 -16.097 1.00 58.31 894 ARG A N 1
ATOM 6921 C CA . ARG A 1 894 ? -31.314 10.217 -14.672 1.00 58.31 894 ARG A CA 1
ATOM 6922 C C . ARG A 1 894 ? -32.503 10.175 -13.705 1.00 58.31 894 ARG A C 1
ATOM 6924 O O . ARG A 1 894 ? -32.340 9.666 -12.602 1.00 58.31 894 ARG A O 1
ATOM 6931 N N . VAL A 1 895 ? -33.685 10.663 -14.095 1.00 64.25 895 VAL A N 1
ATOM 6932 C CA . VAL A 1 895 ? -34.888 10.684 -13.236 1.00 64.25 895 VAL A CA 1
ATOM 6933 C C . VAL A 1 895 ? -35.406 9.263 -12.950 1.00 64.25 895 VAL A C 1
ATOM 6935 O O . VAL A 1 895 ? -35.956 9.017 -11.883 1.00 64.25 895 VAL A O 1
ATOM 6938 N N . PHE A 1 896 ? -35.130 8.289 -13.823 1.00 62.44 896 PHE A N 1
ATOM 6939 C CA . PHE A 1 896 ? -35.490 6.879 -13.607 1.00 62.44 896 PHE A CA 1
ATOM 6940 C C . PHE A 1 896 ? -34.641 6.189 -12.527 1.00 62.44 896 PHE A C 1
ATOM 6942 O O . PHE A 1 896 ? -35.118 5.254 -11.892 1.00 62.44 896 PHE A O 1
ATOM 6949 N N . ARG A 1 897 ? -33.404 6.651 -12.278 1.00 54.47 897 ARG A N 1
ATOM 6950 C CA . ARG A 1 897 ? -32.528 6.105 -11.219 1.00 54.47 897 ARG A CA 1
ATOM 6951 C C . ARG A 1 897 ? -32.934 6.562 -9.806 1.00 54.47 897 ARG A C 1
ATOM 6953 O O . ARG A 1 897 ? -32.310 6.160 -8.828 1.00 54.47 897 ARG A O 1
ATOM 6960 N N . GLN A 1 898 ? -33.934 7.436 -9.686 1.00 64.56 898 GLN A N 1
ATOM 6961 C CA . GLN A 1 898 ? -34.286 8.091 -8.430 1.00 64.56 898 GLN A CA 1
ATOM 6962 C C . GLN A 1 898 ? -35.174 7.171 -7.565 1.00 64.56 898 GLN A C 1
ATOM 6964 O O . GLN A 1 898 ? -36.217 6.725 -8.054 1.00 64.56 898 GLN A O 1
ATOM 6969 N N . PRO A 1 899 ? -34.830 6.892 -6.285 1.00 60.69 899 PRO A N 1
ATOM 6970 C CA . PRO A 1 899 ? -35.641 6.035 -5.416 1.00 60.69 899 PRO A CA 1
ATOM 6971 C C . PRO A 1 899 ? -37.108 6.459 -5.327 1.00 60.69 899 PRO A C 1
ATOM 6973 O O . PRO A 1 899 ? -37.984 5.609 -5.277 1.00 60.69 899 PRO A O 1
ATOM 6976 N N . GLU A 1 900 ? -37.402 7.755 -5.406 1.00 63.94 900 GLU A N 1
ATOM 6977 C CA . GLU A 1 900 ? -38.764 8.299 -5.343 1.00 63.94 900 GLU A CA 1
ATOM 6978 C C . GLU A 1 900 ? -39.559 8.154 -6.655 1.00 63.94 900 GLU A C 1
ATOM 6980 O O . GLU A 1 900 ? -40.728 8.528 -6.704 1.00 63.94 900 GLU A O 1
ATOM 6985 N N . VAL A 1 901 ? -38.945 7.613 -7.710 1.00 64.56 901 VAL A N 1
ATOM 6986 C CA . VAL A 1 901 ? -39.600 7.183 -8.960 1.00 64.56 901 VAL A CA 1
ATOM 6987 C C . VAL A 1 901 ? -39.750 5.661 -8.981 1.00 64.56 901 VAL A C 1
ATOM 6989 O O . VAL A 1 901 ? -40.773 5.156 -9.440 1.00 64.56 901 VAL A O 1
ATOM 6992 N N . LEU A 1 902 ? -38.777 4.940 -8.416 1.00 58.88 902 LEU A N 1
ATOM 6993 C CA . LEU A 1 902 ? -38.794 3.481 -8.253 1.00 58.88 902 LEU A CA 1
ATOM 6994 C C . LEU A 1 902 ? -39.707 3.004 -7.104 1.00 58.88 902 LEU A C 1
ATOM 6996 O O . LEU A 1 902 ? -40.201 1.880 -7.134 1.00 58.88 902 LEU A O 1
ATOM 7000 N N . ALA A 1 903 ? -39.961 3.843 -6.098 1.00 58.75 903 ALA A N 1
ATOM 7001 C CA . ALA A 1 903 ? -40.852 3.538 -4.982 1.00 58.75 903 ALA A CA 1
ATOM 7002 C C . ALA A 1 903 ? -42.304 3.354 -5.451 1.00 58.75 903 ALA A C 1
ATOM 7004 O O . ALA A 1 903 ? -42.814 4.141 -6.256 1.00 58.75 903 ALA A O 1
ATOM 7005 N N . ALA A 1 904 ? -43.010 2.371 -4.880 1.00 54.50 904 ALA A N 1
ATOM 7006 C CA . ALA A 1 904 ? -44.393 2.042 -5.240 1.00 54.50 904 ALA A CA 1
ATOM 7007 C C . ALA A 1 904 ? -45.315 3.279 -5.211 1.00 54.50 904 ALA A C 1
ATOM 7009 O O . ALA A 1 904 ? -45.930 3.625 -6.221 1.00 54.50 904 ALA A O 1
ATOM 7010 N N . HIS A 1 905 ? -45.298 4.025 -4.102 1.00 56.34 905 HIS A N 1
ATOM 7011 C CA . HIS A 1 905 ? -46.056 5.271 -3.916 1.00 56.34 905 HIS A CA 1
ATOM 7012 C C . HIS A 1 905 ? -45.264 6.545 -4.278 1.00 56.34 905 HIS A C 1
ATOM 7014 O O . HIS A 1 905 ? -45.662 7.649 -3.923 1.00 56.34 905 HIS A O 1
ATOM 7020 N N . GLY A 1 906 ? -44.158 6.391 -5.016 1.00 61.28 906 GLY A N 1
ATOM 7021 C CA . GLY A 1 906 ? -43.332 7.482 -5.541 1.00 61.28 906 GLY A CA 1
ATOM 7022 C C . GLY A 1 906 ? -44.051 8.418 -6.525 1.00 61.28 906 GLY A C 1
ATOM 7023 O O . GLY A 1 906 ? -45.114 8.077 -7.052 1.00 61.28 906 GLY A O 1
ATOM 7024 N N . ASP A 1 907 ? -43.444 9.575 -6.793 1.00 67.88 907 ASP A N 1
ATOM 7025 C CA . ASP A 1 907 ? -44.103 10.767 -7.343 1.00 67.88 907 ASP A CA 1
ATOM 7026 C C . ASP A 1 907 ? -44.727 10.575 -8.739 1.00 67.88 907 ASP A C 1
ATOM 7028 O O . ASP A 1 907 ? -44.081 10.134 -9.694 1.00 67.88 907 ASP A O 1
ATOM 7032 N N . GLY A 1 908 ? -46.001 10.960 -8.859 1.00 67.88 908 GLY A N 1
ATOM 7033 C CA . GLY A 1 908 ? -46.791 10.782 -10.076 1.00 67.88 908 GLY A CA 1
ATOM 7034 C C . GLY A 1 908 ? -46.359 11.652 -11.261 1.00 67.88 908 GLY A C 1
ATOM 7035 O O . GLY A 1 908 ? -46.447 11.185 -12.395 1.00 67.88 908 GLY A O 1
ATOM 7036 N N . HIS A 1 909 ? -45.860 12.873 -11.038 1.00 71.31 909 HIS A N 1
ATOM 7037 C CA . HIS A 1 909 ? -45.442 13.773 -12.124 1.00 71.31 909 HIS A CA 1
ATOM 7038 C C . HIS A 1 909 ? -44.077 13.371 -12.682 1.00 71.31 909 HIS A C 1
ATOM 7040 O O . HIS A 1 909 ? -43.907 13.349 -13.903 1.00 71.31 909 HIS A O 1
ATOM 7046 N N . LEU A 1 910 ? -43.136 12.957 -11.822 1.00 71.44 910 LEU A N 1
ATOM 7047 C CA . LEU A 1 910 ? -41.875 12.354 -12.275 1.00 71.44 910 LEU A CA 1
ATOM 7048 C C . LEU A 1 910 ? -42.142 11.071 -13.086 1.00 71.44 910 LEU A C 1
ATOM 7050 O O . LEU A 1 910 ? -41.641 10.935 -14.203 1.00 71.44 910 LEU A O 1
ATOM 7054 N N . LYS A 1 911 ? -43.001 10.170 -12.584 1.00 71.25 911 LYS A N 1
ATOM 7055 C CA . LYS A 1 911 ? -43.399 8.938 -13.294 1.00 71.25 911 LYS A CA 1
ATOM 7056 C C . LYS A 1 911 ? -44.089 9.217 -14.641 1.00 71.25 911 LYS A C 1
ATOM 7058 O O . LYS A 1 911 ? -43.776 8.559 -15.634 1.00 71.25 911 LYS A O 1
ATOM 7063 N N . GLN A 1 912 ? -44.986 10.205 -14.709 1.00 70.50 912 GLN A N 1
ATOM 7064 C CA . GLN A 1 912 ? -45.686 10.588 -15.944 1.00 70.50 912 GLN A CA 1
ATOM 7065 C C . GLN A 1 912 ? -44.735 11.167 -17.004 1.00 70.50 912 GLN A C 1
ATOM 7067 O O . GLN A 1 912 ? -44.839 10.825 -18.187 1.00 70.50 912 GLN A O 1
ATOM 7072 N N . LEU A 1 913 ? -43.789 12.014 -16.592 1.00 69.88 913 LEU A N 1
ATOM 7073 C CA . LEU A 1 913 ? -42.755 12.552 -17.475 1.00 69.88 913 LEU A CA 1
ATOM 7074 C C . LEU A 1 913 ? -41.886 11.427 -18.059 1.00 69.88 913 LEU A C 1
ATOM 7076 O O . LEU A 1 913 ? -41.716 11.341 -19.277 1.00 69.88 913 LEU A O 1
ATOM 7080 N N . CYS A 1 914 ? -41.422 10.515 -17.201 1.00 67.25 914 CYS A N 1
ATOM 7081 C CA . CYS A 1 914 ? -40.677 9.317 -17.579 1.00 67.25 914 CYS A CA 1
ATOM 7082 C C . CYS A 1 914 ? -41.410 8.468 -18.642 1.00 67.25 914 CYS A C 1
ATOM 7084 O O . CYS A 1 914 ? -40.845 8.175 -19.698 1.00 67.25 914 CYS A O 1
ATOM 7086 N N . ALA A 1 915 ? -42.686 8.130 -18.428 1.00 66.38 915 ALA A N 1
ATOM 7087 C CA . ALA A 1 915 ? -43.475 7.340 -19.384 1.00 66.38 915 ALA A CA 1
ATOM 7088 C C . ALA A 1 915 ? -43.670 8.038 -20.750 1.00 66.38 915 ALA A C 1
ATOM 7090 O O . ALA A 1 915 ? -43.672 7.390 -21.805 1.00 66.38 915 ALA A O 1
ATOM 7091 N N . THR A 1 916 ? -43.796 9.369 -20.740 1.00 64.50 916 THR A N 1
ATOM 7092 C CA . THR A 1 916 ? -43.966 10.194 -21.949 1.00 64.50 916 THR A CA 1
ATOM 7093 C C . THR A 1 916 ? -42.700 10.181 -22.812 1.00 64.50 916 THR A C 1
ATOM 7095 O O . THR A 1 916 ? -42.774 9.964 -24.022 1.00 64.50 916 THR A O 1
ATOM 7098 N N . VAL A 1 917 ? -41.532 10.330 -22.178 1.00 64.31 917 VAL A N 1
ATOM 7099 C CA . VAL A 1 917 ? -40.201 10.298 -22.810 1.00 64.31 917 VAL A CA 1
ATOM 7100 C C . VAL A 1 917 ? -39.940 8.981 -23.555 1.00 64.31 917 VAL A C 1
ATOM 7102 O O . VAL A 1 917 ? -39.585 8.997 -24.737 1.00 64.31 917 VAL A O 1
ATOM 7105 N N . LEU A 1 918 ? -40.167 7.833 -22.904 1.00 60.12 918 LEU A N 1
ATOM 7106 C CA . LEU A 1 918 ? -39.919 6.509 -23.501 1.00 60.12 918 LEU A CA 1
ATOM 7107 C C . LEU A 1 918 ? -40.806 6.237 -24.728 1.00 60.12 918 LEU A C 1
ATOM 7109 O O . LEU A 1 918 ? -40.373 5.622 -25.705 1.00 60.12 918 LEU A O 1
ATOM 7113 N N . SER A 1 919 ? -42.043 6.740 -24.694 1.00 59.97 919 SER A N 1
ATOM 7114 C CA . SER A 1 919 ? -43.056 6.557 -25.744 1.00 59.97 919 SER A CA 1
ATOM 7115 C C . SER A 1 919 ? -42.761 7.316 -27.046 1.00 59.97 919 SER A C 1
ATOM 7117 O O . SER A 1 919 ? -43.385 7.035 -28.078 1.00 59.97 919 SER A O 1
ATOM 7119 N N . LEU A 1 920 ? -41.834 8.277 -27.003 1.00 57.97 920 LEU A N 1
ATOM 7120 C CA . LEU A 1 920 ? -41.307 8.995 -28.164 1.00 57.97 920 LEU A CA 1
ATOM 7121 C C . LEU A 1 920 ? -40.013 8.344 -28.665 1.00 57.97 920 LEU A C 1
ATOM 7123 O O . LEU A 1 920 ? -39.926 8.025 -29.848 1.00 57.97 920 LEU A O 1
ATOM 7127 N N . GLN A 1 921 ? -39.071 8.052 -27.759 1.00 55.94 921 GLN A N 1
ATOM 7128 C CA . GLN A 1 921 ? -37.793 7.398 -28.082 1.00 55.94 921 GLN A CA 1
ATOM 7129 C C . GLN A 1 921 ? -37.971 6.110 -28.899 1.00 55.94 921 GLN A C 1
ATOM 7131 O O . GLN A 1 921 ? -37.337 5.942 -29.940 1.00 55.94 921 GLN A O 1
ATOM 7136 N N . ARG A 1 922 ? -38.924 5.249 -28.510 1.00 55.44 922 ARG A N 1
ATOM 7137 C CA . ARG A 1 922 ? -39.226 3.994 -29.224 1.00 55.44 922 ARG A CA 1
ATOM 7138 C C . ARG A 1 922 ? -39.573 4.176 -30.715 1.00 55.44 922 ARG A C 1
ATOM 7140 O O . ARG A 1 922 ? -39.436 3.221 -31.466 1.00 55.44 922 ARG A O 1
ATOM 7147 N N . ARG A 1 923 ? -40.038 5.355 -31.150 1.00 55.75 923 ARG A N 1
ATOM 7148 C CA . ARG A 1 923 ? -40.465 5.605 -32.545 1.00 55.75 923 ARG A CA 1
ATOM 7149 C C . ARG A 1 923 ? -39.335 6.076 -33.454 1.00 55.75 923 ARG A C 1
ATOM 7151 O O . ARG A 1 923 ? -39.401 5.849 -34.653 1.00 55.75 923 ARG A O 1
ATOM 7158 N N . SER A 1 924 ? -38.328 6.741 -32.893 1.00 51.06 924 SER A N 1
ATOM 7159 C CA . SER A 1 924 ? -37.175 7.255 -33.647 1.00 51.06 924 SER A CA 1
ATOM 7160 C C . SER A 1 924 ? -35.985 6.291 -33.642 1.00 51.06 924 SER A C 1
ATOM 7162 O O . SER A 1 924 ? -35.034 6.479 -34.396 1.00 51.06 924 SER A O 1
ATOM 7164 N N . ALA A 1 925 ? -36.052 5.247 -32.810 1.00 49.81 925 ALA A N 1
ATOM 7165 C CA . ALA A 1 925 ? -34.997 4.260 -32.613 1.00 49.81 925 ALA A CA 1
ATOM 7166 C C . ALA A 1 925 ? -34.614 3.450 -33.872 1.00 49.81 925 ALA A C 1
ATOM 7168 O O . ALA A 1 925 ? -33.585 2.786 -33.868 1.00 49.81 925 ALA A O 1
ATOM 7169 N N . GLU A 1 926 ? -35.413 3.504 -34.940 1.00 47.44 926 GLU A N 1
ATOM 7170 C CA . GLU A 1 926 ? -35.118 2.858 -36.229 1.00 47.44 926 GLU A CA 1
ATOM 7171 C C . GLU A 1 926 ? -34.251 3.724 -37.169 1.00 47.44 926 GLU A C 1
ATOM 7173 O O . GLU A 1 926 ? -33.853 3.243 -38.227 1.00 47.44 926 GLU A O 1
ATOM 7178 N N . GLN A 1 927 ? -33.988 5.000 -36.838 1.00 45.91 927 GLN A N 1
ATOM 7179 C CA . GLN A 1 927 ? -33.411 5.975 -37.786 1.00 45.91 927 GLN A CA 1
ATOM 7180 C C . GLN A 1 927 ? -32.176 6.746 -37.285 1.00 45.91 927 GLN A C 1
ATOM 7182 O O . GLN A 1 927 ? -31.395 7.214 -38.107 1.00 45.91 927 GLN A O 1
ATOM 7187 N N . GLU A 1 928 ? -31.974 6.880 -35.971 1.00 48.72 928 GLU A N 1
ATOM 7188 C CA . GLU A 1 928 ? -30.919 7.720 -35.373 1.00 48.72 928 GLU A CA 1
ATOM 7189 C C . GLU A 1 928 ? -30.196 6.963 -34.234 1.00 48.72 928 GLU A C 1
ATOM 7191 O O . GLU A 1 928 ? -30.793 6.811 -33.166 1.00 48.72 928 GLU A O 1
ATOM 7196 N N . PRO A 1 929 ? -28.934 6.501 -34.403 1.00 43.91 929 PRO A N 1
ATOM 7197 C CA . PRO A 1 929 ? -28.184 5.680 -33.426 1.00 43.91 929 PRO A CA 1
ATOM 7198 C C . PRO A 1 929 ? -27.789 6.345 -32.079 1.00 43.91 929 PRO A C 1
ATOM 7200 O O . PRO A 1 929 ? -26.760 6.015 -31.502 1.00 43.91 929 PRO A O 1
ATOM 7203 N N . GLY A 1 930 ? -28.541 7.319 -31.563 1.00 43.28 930 GLY A N 1
ATOM 7204 C CA . GLY A 1 930 ? -28.000 8.340 -30.650 1.00 43.28 930 GLY A CA 1
ATOM 7205 C C . GLY A 1 930 ? -27.861 8.044 -29.143 1.00 43.28 930 GLY A C 1
ATOM 7206 O O . GLY A 1 930 ? -27.375 8.927 -28.439 1.00 43.28 930 GLY A O 1
ATOM 7207 N N . LEU A 1 931 ? -28.308 6.903 -28.590 1.00 50.81 931 LEU A N 1
ATOM 7208 C CA . LEU A 1 931 ? -28.478 6.744 -27.122 1.00 50.81 931 LEU A CA 1
ATOM 7209 C C . LEU A 1 931 ? -27.980 5.403 -26.539 1.00 50.81 931 LEU A C 1
ATOM 7211 O O . LEU A 1 931 ? -28.756 4.592 -26.036 1.00 50.81 931 LEU A O 1
ATOM 7215 N N . PHE A 1 932 ? -26.657 5.200 -26.536 1.00 45.72 932 PHE A N 1
ATOM 7216 C CA . PHE A 1 932 ? -26.017 3.951 -26.084 1.00 45.72 932 PHE A CA 1
ATOM 7217 C C . PHE A 1 932 ? -25.790 3.777 -24.565 1.00 45.72 932 PHE A C 1
ATOM 7219 O O . PHE A 1 932 ? -25.383 2.707 -24.123 1.00 45.72 932 PHE A O 1
ATOM 7226 N N . CYS A 1 933 ? -26.017 4.799 -23.736 1.00 38.72 933 CYS A N 1
ATOM 7227 C CA . CYS A 1 933 ? -25.496 4.845 -22.357 1.00 38.72 933 CYS A CA 1
ATOM 7228 C C . CYS A 1 933 ? -26.527 4.602 -21.232 1.00 38.72 933 CYS A C 1
ATOM 7230 O O . CYS A 1 933 ? -26.286 5.009 -20.096 1.00 38.72 933 CYS A O 1
ATOM 7232 N N . CYS A 1 934 ? -27.681 3.979 -21.519 1.00 45.78 934 CYS A N 1
ATOM 7233 C CA . CYS A 1 934 ? -28.777 3.800 -20.541 1.00 45.78 934 CYS A CA 1
ATOM 7234 C C . CYS A 1 934 ? -29.459 2.410 -20.559 1.00 45.78 934 CYS A C 1
ATOM 7236 O O . CYS A 1 934 ? -30.604 2.269 -20.121 1.00 45.78 934 CYS A O 1
ATOM 7238 N N . PHE A 1 935 ? -28.816 1.373 -21.109 1.00 52.94 935 PHE A N 1
ATOM 7239 C CA . PHE A 1 935 ? -29.470 0.068 -21.294 1.00 52.94 935 PHE A CA 1
ATOM 7240 C C . PHE A 1 935 ? -29.721 -0.696 -19.993 1.00 52.94 935 PHE A C 1
ATOM 7242 O O . PHE A 1 935 ? -30.770 -1.325 -19.874 1.00 52.94 935 PHE A O 1
ATOM 7249 N N . GLY A 1 936 ? -28.820 -0.619 -19.009 1.00 44.81 936 GLY A N 1
ATOM 7250 C CA . GLY A 1 936 ? -29.013 -1.276 -17.711 1.00 44.81 936 GLY A CA 1
ATOM 7251 C C . GLY A 1 936 ? -30.209 -0.701 -16.948 1.00 44.81 936 GLY A C 1
ATOM 7252 O O . GLY A 1 936 ? -30.980 -1.437 -16.339 1.00 44.81 936 GLY A O 1
ATOM 7253 N N . GLU A 1 937 ? -30.417 0.607 -17.056 1.00 51.97 937 GLU A N 1
ATOM 7254 C CA . GLU A 1 937 ? -31.499 1.361 -16.428 1.00 51.97 937 GLU A CA 1
ATOM 7255 C C . GLU A 1 937 ? -32.832 1.134 -17.131 1.00 51.97 937 GLU A C 1
ATOM 7257 O O . GLU A 1 937 ? -33.839 0.911 -16.467 1.00 51.97 937 GLU A O 1
ATOM 7262 N N . LEU A 1 938 ? -32.848 1.145 -18.468 1.00 53.41 938 LEU A N 1
ATOM 7263 C CA . LEU A 1 938 ? -34.035 0.795 -19.254 1.00 53.41 938 LEU A CA 1
ATOM 7264 C C . LEU A 1 938 ? -34.454 -0.662 -19.008 1.00 53.41 938 LEU A C 1
ATOM 7266 O O . LEU A 1 938 ? -35.648 -0.955 -18.955 1.00 53.41 938 LEU A O 1
ATOM 7270 N N . HIS A 1 939 ? -33.487 -1.559 -18.799 1.00 53.12 939 HIS A N 1
ATOM 7271 C CA . HIS A 1 939 ? -33.729 -2.952 -18.436 1.00 53.12 939 HIS A CA 1
ATOM 7272 C C . HIS A 1 939 ? -34.282 -3.083 -17.007 1.00 53.12 939 HIS A C 1
ATOM 7274 O O . HIS A 1 939 ? -35.344 -3.674 -16.828 1.00 53.12 939 HIS A O 1
ATOM 7280 N N . GLN A 1 940 ? -33.636 -2.477 -16.002 1.00 51.53 940 GLN A N 1
ATOM 7281 C CA . GLN A 1 940 ? -34.106 -2.504 -14.610 1.00 51.53 940 GLN A CA 1
ATOM 7282 C C . GLN A 1 940 ? -35.467 -1.819 -14.432 1.00 51.53 940 GLN A C 1
ATOM 7284 O O . GLN A 1 940 ? -36.334 -2.363 -13.754 1.00 51.53 940 GLN A O 1
ATOM 7289 N N . ALA A 1 941 ? -35.698 -0.664 -15.063 1.00 53.44 941 ALA A N 1
ATOM 7290 C CA . ALA A 1 941 ? -36.994 0.010 -15.032 1.00 53.44 941 ALA A CA 1
ATOM 7291 C C . ALA A 1 941 ? -38.066 -0.797 -15.784 1.00 53.44 941 ALA A C 1
ATOM 7293 O O . ALA A 1 941 ? -39.194 -0.902 -15.310 1.00 53.44 941 ALA A O 1
ATOM 7294 N N . GLY A 1 942 ? -37.712 -1.421 -16.915 1.00 59.97 942 GLY A N 1
ATOM 7295 C CA . GLY A 1 942 ? -38.585 -2.345 -17.645 1.00 59.97 942 GLY A CA 1
ATOM 7296 C C . GLY A 1 942 ? -38.967 -3.587 -16.835 1.00 59.97 942 GLY A C 1
ATOM 7297 O O . GLY A 1 942 ? -40.098 -4.046 -16.941 1.00 59.97 942 GLY A O 1
ATOM 7298 N N . GLN A 1 943 ? -38.072 -4.093 -15.982 1.00 52.31 943 GLN A N 1
ATOM 7299 C CA . GLN A 1 943 ? -38.349 -5.188 -15.043 1.00 52.31 943 GLN A CA 1
ATOM 7300 C C . GLN A 1 943 ? -39.189 -4.728 -13.841 1.00 52.31 943 GLN A C 1
ATOM 7302 O O . GLN A 1 943 ? -40.174 -5.374 -13.501 1.00 52.31 943 GLN A O 1
ATOM 7307 N N . ALA A 1 944 ? -38.844 -3.595 -13.220 1.00 51.72 944 ALA A N 1
ATOM 7308 C CA . ALA A 1 944 ? -39.554 -3.050 -12.057 1.00 51.72 944 ALA A CA 1
ATOM 7309 C C . ALA A 1 944 ? -40.982 -2.560 -12.377 1.00 51.72 944 ALA A C 1
ATOM 7311 O O . ALA A 1 944 ? -41.802 -2.426 -11.470 1.00 51.72 944 ALA A O 1
ATOM 7312 N N . LEU A 1 945 ? -41.274 -2.295 -13.655 1.00 54.47 945 LEU A N 1
ATOM 7313 C CA . LEU A 1 945 ? -42.580 -1.863 -14.167 1.00 54.47 945 LEU A CA 1
ATOM 7314 C C . LEU A 1 945 ? -43.238 -2.914 -15.092 1.00 54.47 945 LEU A C 1
ATOM 7316 O O . LEU A 1 945 ? -44.208 -2.590 -15.773 1.00 54.47 945 LEU A O 1
ATOM 7320 N N . ASP A 1 946 ? -42.701 -4.143 -15.128 1.00 57.81 946 ASP A N 1
ATOM 7321 C CA . ASP A 1 946 ? -43.166 -5.310 -15.908 1.00 57.81 946 ASP A CA 1
ATOM 7322 C C . ASP A 1 946 ? -43.530 -5.016 -17.384 1.00 57.81 946 ASP A C 1
ATOM 7324 O O . ASP A 1 946 ? -44.553 -5.439 -17.927 1.00 57.81 946 ASP A O 1
ATOM 7328 N N . HIS A 1 947 ? -42.680 -4.239 -18.060 1.00 57.53 947 HIS A N 1
ATOM 7329 C CA . HIS A 1 947 ? -42.932 -3.709 -19.399 1.00 57.53 947 HIS A CA 1
ATOM 7330 C C . HIS A 1 947 ? -41.903 -4.214 -20.428 1.00 57.53 947 HIS A C 1
ATOM 7332 O O . HIS A 1 947 ? -41.084 -3.460 -20.966 1.00 57.53 947 HIS A O 1
ATOM 7338 N N . ASN A 1 948 ? -41.987 -5.512 -20.740 1.00 56.34 948 ASN A N 1
ATOM 7339 C CA . ASN A 1 948 ? -41.044 -6.289 -21.568 1.00 56.34 948 ASN A CA 1
ATOM 7340 C C . ASN A 1 948 ? -40.518 -5.600 -22.847 1.00 56.34 948 ASN A C 1
ATOM 7342 O O . ASN A 1 948 ? -39.332 -5.698 -23.155 1.00 56.34 948 ASN A O 1
ATOM 7346 N N . ALA A 1 949 ? -41.341 -4.822 -23.559 1.00 54.47 949 ALA A N 1
ATOM 7347 C CA . ALA A 1 949 ? -40.906 -4.107 -24.765 1.00 54.47 949 ALA A CA 1
ATOM 7348 C C . ALA A 1 949 ? -39.801 -3.047 -24.525 1.00 54.47 949 ALA A C 1
ATOM 7350 O O . ALA A 1 949 ? -39.175 -2.593 -25.481 1.00 54.47 949 ALA A O 1
ATOM 7351 N N . TRP A 1 950 ? -39.565 -2.624 -23.277 1.00 56.53 950 TRP A N 1
ATOM 7352 C CA . TRP A 1 950 ? -38.436 -1.760 -22.902 1.00 56.53 950 TRP A CA 1
ATOM 7353 C C . TRP A 1 950 ? -37.174 -2.594 -22.646 1.00 56.53 950 TRP A C 1
ATOM 7355 O O . TRP A 1 950 ? -36.101 -2.266 -23.155 1.00 56.53 950 TRP A O 1
ATOM 7365 N N . THR A 1 951 ? -37.338 -3.726 -21.958 1.00 56.59 951 THR A N 1
ATOM 7366 C CA . THR A 1 951 ? -36.328 -4.770 -21.737 1.00 56.59 951 THR A CA 1
ATOM 7367 C C . THR A 1 951 ? -35.714 -5.255 -23.055 1.00 56.59 951 THR A C 1
ATOM 7369 O O . THR A 1 951 ? -34.494 -5.392 -23.154 1.00 56.59 951 THR A O 1
ATOM 7372 N N . ASP A 1 952 ? -36.542 -5.462 -24.084 1.00 56.81 952 ASP A N 1
ATOM 7373 C CA . ASP A 1 952 ? -36.110 -5.909 -25.415 1.00 56.81 952 ASP A CA 1
ATOM 7374 C C . ASP A 1 952 ? -35.490 -4.794 -26.265 1.00 56.81 952 ASP A C 1
ATOM 7376 O O . ASP A 1 952 ? -34.535 -5.048 -26.998 1.00 56.81 952 ASP A O 1
ATOM 7380 N N . CYS A 1 953 ? -35.953 -3.548 -26.120 1.00 54.94 953 CYS A N 1
ATOM 7381 C CA . CYS A 1 953 ? -35.315 -2.394 -26.759 1.00 54.94 953 CYS A CA 1
ATOM 7382 C C . CYS A 1 953 ? -33.857 -2.243 -26.282 1.00 54.94 953 CYS A C 1
ATOM 7384 O O . CYS A 1 953 ? -32.945 -2.118 -27.099 1.00 54.94 953 CYS A O 1
ATOM 7386 N N . ALA A 1 954 ? -33.627 -2.361 -24.968 1.00 56.16 954 ALA A N 1
ATOM 7387 C CA . ALA A 1 954 ? -32.288 -2.328 -24.380 1.00 56.16 954 ALA A CA 1
ATOM 7388 C C . ALA A 1 954 ? -31.388 -3.479 -24.880 1.00 56.16 954 ALA A C 1
ATOM 7390 O O . ALA A 1 954 ? -30.223 -3.252 -25.201 1.00 56.16 954 ALA A O 1
ATOM 7391 N N . ARG A 1 955 ? -31.930 -4.703 -25.010 1.00 54.16 955 ARG A N 1
ATOM 7392 C CA . ARG A 1 955 ? -31.211 -5.864 -25.576 1.00 54.16 955 ARG A CA 1
ATOM 7393 C C . ARG A 1 955 ? -30.819 -5.651 -27.039 1.00 54.16 955 ARG A C 1
ATOM 7395 O O . ARG A 1 955 ? -29.686 -5.940 -27.412 1.00 54.16 955 ARG A O 1
ATOM 7402 N N . HIS A 1 956 ? -31.746 -5.161 -27.863 1.00 53.66 956 HIS A N 1
ATOM 7403 C CA . HIS A 1 956 ? -31.507 -4.955 -29.291 1.00 53.66 956 HIS A CA 1
ATOM 7404 C C . HIS A 1 956 ? -30.379 -3.946 -29.525 1.00 53.66 956 HIS A C 1
ATOM 7406 O O . HIS A 1 956 ? -29.441 -4.228 -30.268 1.00 53.66 956 HIS A O 1
ATOM 7412 N N . TRP A 1 957 ? -30.417 -2.813 -28.830 1.00 53.00 957 TRP A N 1
ATOM 7413 C CA . TRP A 1 957 ? -29.416 -1.766 -28.990 1.00 53.00 957 TRP A CA 1
ATOM 7414 C C . TRP A 1 957 ? -28.027 -2.151 -28.472 1.00 53.00 957 TRP A C 1
ATOM 7416 O O . TRP A 1 957 ? -27.031 -1.801 -29.105 1.00 53.00 957 TRP A O 1
ATOM 7426 N N . ALA A 1 958 ? -27.942 -2.938 -27.395 1.00 49.66 958 ALA A N 1
ATOM 7427 C CA . ALA A 1 958 ? -26.669 -3.493 -26.927 1.00 49.66 958 ALA A CA 1
ATOM 7428 C C . ALA A 1 958 ? -25.967 -4.375 -27.988 1.00 49.66 958 ALA A C 1
ATOM 7430 O O . ALA A 1 958 ? -24.745 -4.489 -27.981 1.00 49.66 958 ALA A O 1
ATOM 7431 N N . SER A 1 959 ? -26.711 -4.962 -28.939 1.00 48.00 959 SER A N 1
ATOM 7432 C CA . SER A 1 959 ? -26.141 -5.748 -30.049 1.00 48.00 959 SER A CA 1
ATOM 7433 C C . SER A 1 959 ? -25.580 -4.913 -31.211 1.00 48.00 959 SER A C 1
ATOM 7435 O O . SER A 1 959 ? -24.841 -5.443 -32.037 1.00 48.00 959 SER A O 1
ATOM 7437 N N . LEU A 1 960 ? -25.891 -3.612 -31.270 1.00 47.03 960 LEU A N 1
ATOM 7438 C CA . LEU A 1 960 ? -25.477 -2.702 -32.350 1.00 47.03 960 LEU A CA 1
ATOM 7439 C C . LEU A 1 960 ? -24.205 -1.899 -32.016 1.00 47.03 960 LEU A C 1
ATOM 7441 O O . LEU A 1 960 ? -23.723 -1.125 -32.840 1.00 47.03 960 LEU A O 1
ATOM 7445 N N . GLN A 1 961 ? -23.653 -2.068 -30.812 1.00 42.34 961 GLN A N 1
ATOM 7446 C CA . GLN A 1 961 ? -22.597 -1.205 -30.272 1.00 42.34 961 GLN A CA 1
ATOM 7447 C C . GLN A 1 961 ? -21.193 -1.464 -30.867 1.00 42.34 961 GLN A C 1
ATOM 7449 O O . GLN A 1 961 ? -20.256 -0.723 -30.592 1.00 42.34 961 GLN A O 1
ATOM 7454 N N . SER A 1 962 ? -21.034 -2.485 -31.713 1.00 40.00 962 SER A N 1
ATOM 7455 C CA . SER A 1 962 ? -19.753 -2.945 -32.275 1.00 40.00 962 SER A CA 1
ATOM 7456 C C . SER A 1 962 ? -19.242 -2.164 -33.500 1.00 40.00 962 SER A C 1
ATOM 7458 O O . SER A 1 962 ? -18.270 -2.591 -34.121 1.00 40.00 962 SER A O 1
ATOM 7460 N N . ALA A 1 963 ? -19.892 -1.055 -33.882 1.00 39.25 963 ALA A N 1
ATOM 7461 C CA . ALA A 1 963 ? -19.711 -0.433 -35.202 1.00 39.25 963 ALA A CA 1
ATOM 7462 C C . ALA A 1 963 ? -19.414 1.084 -35.222 1.00 39.25 963 ALA A C 1
ATOM 7464 O O . ALA A 1 963 ? -19.216 1.630 -36.306 1.00 39.25 963 ALA A O 1
ATOM 7465 N N . LEU A 1 964 ? -19.407 1.786 -34.079 1.00 35.66 964 LEU A N 1
ATOM 7466 C CA . LEU A 1 964 ? -19.298 3.256 -34.032 1.00 35.66 964 LEU A CA 1
ATOM 7467 C C . LEU A 1 964 ? -18.373 3.751 -32.908 1.00 35.66 964 LEU A C 1
ATOM 7469 O O . LEU A 1 964 ? -18.833 4.154 -31.843 1.00 35.66 964 LEU A O 1
ATOM 7473 N N . ALA A 1 965 ? -17.070 3.770 -33.189 1.00 34.03 965 ALA A N 1
ATOM 7474 C CA . ALA A 1 965 ? -16.030 4.314 -32.315 1.00 34.03 965 ALA A CA 1
ATOM 7475 C C . ALA A 1 965 ? -15.316 5.525 -32.958 1.00 34.03 965 ALA A C 1
ATOM 7477 O O . ALA A 1 965 ? -14.103 5.527 -33.127 1.00 34.03 965 ALA A O 1
ATOM 7478 N N . ASP A 1 966 ? -16.064 6.561 -33.366 1.00 45.97 966 ASP A N 1
ATOM 7479 C CA . ASP A 1 966 ? -15.444 7.848 -33.733 1.00 45.97 966 ASP A CA 1
ATOM 7480 C C . ASP A 1 966 ? -16.412 9.045 -33.627 1.00 45.97 966 ASP A C 1
ATOM 7482 O O . ASP A 1 966 ? -17.103 9.417 -34.579 1.00 45.97 966 ASP A O 1
ATOM 7486 N N . GLN A 1 967 ? -16.446 9.695 -32.457 1.00 37.81 967 GLN A N 1
ATOM 7487 C CA . GLN A 1 967 ? -16.600 11.153 -32.399 1.00 37.81 967 GLN A CA 1
ATOM 7488 C C . GLN A 1 967 ? -16.069 11.734 -31.083 1.00 37.81 967 GLN A C 1
ATOM 7490 O O . GLN A 1 967 ? -16.264 11.181 -30.004 1.00 37.81 967 GLN A O 1
ATOM 7495 N N . ARG A 1 968 ? -15.359 12.861 -31.189 1.00 45.75 968 ARG A N 1
ATOM 7496 C CA . ARG A 1 968 ? -14.500 13.436 -30.141 1.00 45.75 968 ARG A CA 1
ATOM 7497 C C . ARG A 1 968 ? -14.944 14.855 -29.794 1.00 45.75 968 ARG A C 1
ATOM 7499 O O . ARG A 1 968 ? -15.425 15.559 -30.674 1.00 45.75 968 ARG A O 1
ATOM 7506 N N . ALA A 1 969 ? -14.655 15.302 -28.568 1.00 34.91 969 ALA A N 1
ATOM 7507 C CA . ALA A 1 969 ? -14.252 16.692 -28.285 1.00 34.91 969 ALA A CA 1
ATOM 7508 C C . ALA A 1 969 ? -13.817 16.868 -26.820 1.00 34.91 969 ALA A C 1
ATOM 7510 O O . ALA A 1 969 ? -12.667 17.196 -26.550 1.00 34.91 969 ALA A O 1
ATOM 7511 N N . GLY A 1 970 ? -14.736 16.645 -25.872 1.00 41.69 970 GLY A N 1
ATOM 7512 C CA . GLY A 1 970 ? -14.520 17.015 -24.468 1.00 41.69 970 GLY A CA 1
ATOM 7513 C C . GLY A 1 970 ? -13.476 16.163 -23.745 1.00 41.69 970 GLY A C 1
ATOM 7514 O O . GLY A 1 970 ? -12.712 16.676 -22.933 1.00 41.69 970 GLY A O 1
ATOM 7515 N N . GLU A 1 971 ? -13.418 14.869 -24.058 1.00 38.28 971 GLU A N 1
ATOM 7516 C CA . GLU A 1 971 ? -12.681 13.896 -23.248 1.00 38.28 971 GLU A CA 1
ATOM 7517 C C . GLU A 1 971 ? -11.158 14.093 -23.251 1.00 38.28 971 GLU A C 1
ATOM 7519 O O . GLU A 1 971 ? -10.510 13.772 -22.263 1.00 38.28 971 GLU A O 1
ATOM 7524 N N . ALA A 1 972 ? -10.578 14.666 -24.312 1.00 40.22 972 ALA A N 1
ATOM 7525 C CA . ALA A 1 972 ? -9.136 14.916 -24.389 1.00 40.22 972 ALA A CA 1
ATOM 7526 C C . ALA A 1 972 ? -8.691 15.995 -23.387 1.00 40.22 972 ALA A C 1
ATOM 7528 O O . ALA A 1 972 ? -7.836 15.734 -22.547 1.00 40.22 972 ALA A O 1
ATOM 7529 N N . LEU A 1 973 ? -9.349 17.162 -23.391 1.00 41.75 973 LEU A N 1
ATOM 7530 C CA . LEU A 1 973 ? -9.075 18.258 -22.448 1.00 41.75 973 LEU A CA 1
ATOM 7531 C C . LEU A 1 973 ? -9.303 17.831 -20.982 1.00 41.75 973 LEU A C 1
ATOM 7533 O O . LEU A 1 973 ? -8.677 18.341 -20.055 1.00 41.75 973 LEU A O 1
ATOM 7537 N N . VAL A 1 974 ? -10.201 16.864 -20.789 1.00 41.88 974 VAL A N 1
ATOM 7538 C CA . VAL A 1 974 ? -10.588 16.270 -19.506 1.00 41.88 974 VAL A CA 1
ATOM 7539 C C . VAL A 1 974 ? -9.573 15.224 -19.028 1.00 41.88 974 VAL A C 1
ATOM 7541 O O . VAL A 1 974 ? -9.128 15.297 -17.883 1.00 41.88 974 VAL A O 1
ATOM 7544 N N . ARG A 1 975 ? -9.124 14.319 -19.912 1.00 39.25 975 ARG A N 1
ATOM 7545 C CA . ARG A 1 975 ? -8.002 13.398 -19.661 1.00 39.25 975 ARG A CA 1
ATOM 7546 C C . ARG A 1 975 ? -6.676 14.157 -19.478 1.00 39.25 975 ARG A C 1
ATOM 7548 O O . ARG A 1 975 ? -5.817 13.651 -18.765 1.00 39.25 975 ARG A O 1
ATOM 7555 N N . GLU A 1 976 ? -6.511 15.352 -20.053 1.00 41.75 976 GLU A N 1
ATOM 7556 C CA . GLU A 1 976 ? -5.362 16.248 -19.832 1.00 41.75 976 GLU A CA 1
ATOM 7557 C C . GLU A 1 976 ? -5.385 16.926 -18.460 1.00 41.75 976 GLU A C 1
ATOM 7559 O O . GLU A 1 976 ? -4.506 16.678 -17.636 1.00 41.75 976 GLU A O 1
ATOM 7564 N N . ALA A 1 977 ? -6.371 17.800 -18.217 1.00 42.12 977 ALA A N 1
ATOM 7565 C CA . ALA A 1 977 ? -6.339 18.766 -17.116 1.00 42.12 977 ALA A CA 1
ATOM 7566 C C . ALA A 1 977 ? -6.272 18.121 -15.728 1.00 42.12 977 ALA A C 1
ATOM 7568 O O . ALA A 1 977 ? -5.762 18.729 -14.787 1.00 42.12 977 ALA A O 1
ATOM 7569 N N . ALA A 1 978 ? -6.790 16.900 -15.607 1.00 38.66 978 ALA A N 1
ATOM 7570 C CA . ALA A 1 978 ? -6.984 16.239 -14.331 1.00 38.66 978 ALA A CA 1
ATOM 7571 C C . ALA A 1 978 ? -6.114 14.982 -14.148 1.00 38.66 978 ALA A C 1
ATOM 7573 O O . ALA A 1 978 ? -5.827 14.610 -13.013 1.00 38.66 978 ALA A O 1
ATOM 7574 N N . ALA A 1 979 ? -5.554 14.406 -15.223 1.00 35.28 979 ALA A N 1
ATOM 7575 C CA . ALA A 1 979 ? -4.420 13.498 -15.054 1.00 35.28 979 ALA A CA 1
ATOM 7576 C C . ALA A 1 979 ? -3.182 14.232 -14.505 1.00 35.28 979 ALA A C 1
ATOM 7578 O O . ALA A 1 979 ? -2.303 13.582 -13.954 1.00 35.28 979 ALA A O 1
ATOM 7579 N N . VAL A 1 980 ? -3.086 15.570 -14.584 1.00 34.28 980 VAL A N 1
ATOM 7580 C CA . VAL A 1 980 ? -2.004 16.301 -13.902 1.00 34.28 980 VAL A CA 1
ATOM 7581 C C . VAL A 1 980 ? -2.227 16.428 -12.396 1.00 34.28 980 VAL A C 1
ATOM 7583 O O . VAL A 1 980 ? -3.161 17.078 -11.935 1.00 34.28 980 VAL A O 1
ATOM 7586 N N . GLY A 1 981 ? -1.246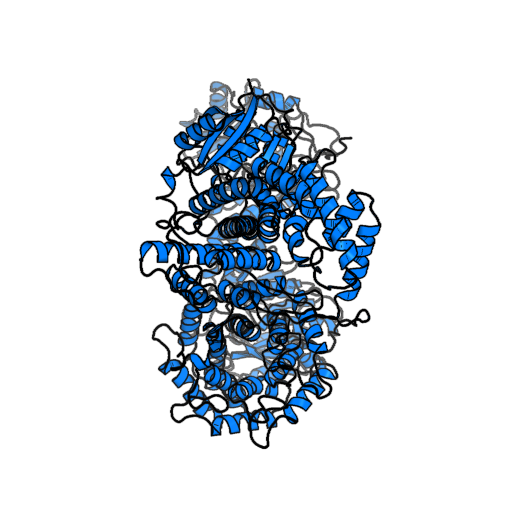 15.967 -11.616 1.00 40.75 981 GLY A N 1
ATOM 7587 C CA . GLY A 1 981 ? -1.099 16.276 -10.187 1.00 40.75 981 GLY A CA 1
ATOM 7588 C C . GLY A 1 981 ? -0.739 17.743 -9.881 1.00 40.75 981 GLY A C 1
ATOM 7589 O O . GLY A 1 981 ? -0.006 17.999 -8.931 1.00 40.75 981 GLY A O 1
ATOM 7590 N N . LEU A 1 982 ? -1.213 18.707 -10.682 1.00 39.81 982 LEU A N 1
ATOM 7591 C CA . LEU A 1 982 ? -0.981 20.153 -10.514 1.00 39.81 982 LEU A CA 1
ATOM 7592 C C . LEU A 1 982 ? -1.959 20.825 -9.540 1.00 39.81 982 LEU A C 1
ATOM 7594 O O . LEU A 1 982 ? -1.789 22.000 -9.215 1.00 39.81 982 LEU A O 1
ATOM 7598 N N . LEU A 1 983 ? -2.974 20.109 -9.058 1.00 42.66 983 LEU A N 1
ATOM 7599 C CA . LEU A 1 983 ? -4.122 20.659 -8.325 1.00 42.66 983 LEU A CA 1
ATOM 7600 C C . LEU A 1 983 ? -3.801 21.080 -6.868 1.00 42.66 983 LEU A C 1
ATOM 7602 O O . LEU A 1 983 ? -4.687 21.107 -6.024 1.00 42.66 983 LEU A O 1
ATOM 7606 N N . GLN A 1 984 ? -2.536 21.428 -6.591 1.00 42.53 984 GLN A N 1
ATOM 7607 C CA . GLN A 1 984 ? -1.992 21.849 -5.290 1.00 42.53 984 GLN A CA 1
ATOM 7608 C C . GLN A 1 984 ? -1.598 23.336 -5.209 1.00 42.53 984 GLN A C 1
ATOM 7610 O O . GLN A 1 984 ? -1.035 23.759 -4.199 1.00 42.53 984 GLN A O 1
ATOM 7615 N N . LYS A 1 985 ? -1.821 24.134 -6.266 1.00 44.12 985 LYS A N 1
ATOM 7616 C CA . LYS A 1 985 ? -1.426 25.554 -6.301 1.00 44.12 985 LYS A CA 1
ATOM 7617 C C . LYS A 1 985 ? -2.404 26.445 -7.093 1.00 44.12 985 LYS A C 1
ATOM 7619 O O . LYS A 1 985 ? -2.776 26.052 -8.202 1.00 44.12 985 LYS A O 1
ATOM 7624 N N . PRO A 1 986 ? -2.727 27.671 -6.623 1.00 44.16 986 PRO A N 1
ATOM 7625 C CA . PRO A 1 986 ? -3.635 28.595 -7.323 1.00 44.16 986 PRO A CA 1
ATOM 7626 C C . PRO A 1 986 ? -3.182 29.000 -8.736 1.00 44.16 986 PRO A C 1
ATOM 7628 O O . PRO A 1 986 ? -4.007 29.147 -9.637 1.00 44.16 986 PRO A O 1
ATOM 7631 N N . GLU A 1 987 ? -1.868 29.118 -8.963 1.00 51.06 987 GLU A N 1
ATOM 7632 C CA . GLU A 1 987 ? -1.269 29.458 -10.268 1.00 51.06 987 GLU A CA 1
ATOM 7633 C C . GLU A 1 987 ? -1.700 28.506 -11.401 1.00 51.06 987 GLU A C 1
ATOM 7635 O O . GLU A 1 987 ? -1.931 28.937 -12.532 1.00 51.06 987 GLU A O 1
ATOM 7640 N N . ASN A 1 988 ? -1.933 27.230 -11.081 1.00 54.56 988 ASN A N 1
ATOM 7641 C CA . ASN A 1 988 ? -2.396 26.233 -12.046 1.00 54.56 988 ASN A CA 1
ATOM 7642 C C . ASN A 1 988 ? -3.882 26.397 -12.399 1.00 54.56 988 ASN A C 1
ATOM 7644 O O . ASN A 1 988 ? -4.294 26.020 -13.493 1.00 54.56 988 ASN A O 1
ATOM 7648 N N . GLY A 1 989 ? -4.678 27.013 -11.520 1.00 55.12 989 GLY A N 1
ATOM 7649 C CA . GLY A 1 989 ? -6.067 27.368 -11.808 1.00 55.12 989 GLY A CA 1
ATOM 7650 C C . GLY A 1 989 ? -6.163 28.493 -12.827 1.00 55.12 989 GLY A C 1
ATOM 7651 O O . GLY A 1 989 ? -7.014 28.456 -13.709 1.00 55.12 989 GLY A O 1
ATOM 7652 N N . LEU A 1 990 ? -5.250 29.468 -12.757 1.00 61.28 990 LEU A N 1
ATOM 7653 C CA . LEU A 1 990 ? -5.155 30.548 -13.741 1.00 61.28 990 LEU A CA 1
ATOM 7654 C C . LEU A 1 990 ? -4.712 30.011 -15.110 1.00 61.28 990 LEU A C 1
ATOM 7656 O O . LEU A 1 990 ? -5.263 30.423 -16.129 1.00 61.28 990 LEU A O 1
ATOM 7660 N N . ALA A 1 991 ? -3.784 29.050 -15.139 1.00 60.25 991 ALA A N 1
ATOM 7661 C CA . ALA A 1 991 ? -3.383 28.360 -16.367 1.00 60.25 991 ALA A CA 1
ATOM 7662 C C . ALA A 1 991 ? -4.520 27.502 -16.961 1.00 60.25 991 ALA A C 1
ATOM 7664 O O . ALA A 1 991 ? -4.743 27.520 -18.174 1.00 60.25 991 ALA A O 1
ATOM 7665 N N . LEU A 1 992 ? -5.278 26.795 -16.115 1.00 57.34 992 LEU A N 1
ATOM 7666 C CA . LEU A 1 992 ? -6.457 26.031 -16.526 1.00 57.34 992 LEU A CA 1
ATOM 7667 C C . LEU A 1 992 ? -7.551 26.953 -17.085 1.00 57.34 992 LEU A C 1
ATOM 7669 O O . LEU A 1 992 ? -8.044 26.722 -18.188 1.00 57.34 992 LEU A O 1
ATOM 7673 N N . LEU A 1 993 ? -7.861 28.046 -16.382 1.00 63.62 993 LEU A N 1
ATOM 7674 C CA . LEU A 1 993 ? -8.803 29.076 -16.823 1.00 63.62 993 LEU A CA 1
ATOM 7675 C C . LEU A 1 993 ? -8.384 29.719 -18.152 1.00 63.62 993 LEU A C 1
ATOM 7677 O O . LEU A 1 993 ? -9.236 29.994 -18.994 1.00 63.62 993 LEU A O 1
ATOM 7681 N N . ALA A 1 994 ? -7.083 29.931 -18.367 1.00 64.38 994 ALA A N 1
ATOM 7682 C CA . ALA A 1 994 ? -6.563 30.449 -19.626 1.00 64.38 994 ALA A CA 1
ATOM 7683 C C . ALA A 1 994 ? -6.786 29.473 -20.789 1.00 64.38 994 ALA A C 1
ATOM 7685 O O . ALA A 1 994 ? -7.333 29.880 -21.812 1.00 64.38 994 ALA A O 1
ATOM 7686 N N . ARG A 1 995 ? -6.474 28.181 -20.611 1.00 59.34 995 ARG A N 1
ATOM 7687 C CA . ARG A 1 995 ? -6.756 27.136 -21.615 1.00 59.34 995 ARG A CA 1
ATOM 7688 C C . ARG A 1 995 ? -8.254 26.966 -21.888 1.00 59.34 995 ARG A C 1
ATOM 7690 O O . ARG A 1 995 ? -8.652 26.716 -23.025 1.00 59.34 995 ARG A O 1
ATOM 7697 N N . MET A 1 996 ? -9.110 27.148 -20.880 1.00 55.66 996 MET A N 1
ATOM 7698 C CA . MET A 1 996 ? -10.563 27.209 -21.085 1.00 55.66 996 MET A CA 1
ATOM 7699 C C . MET A 1 996 ? -10.951 28.412 -21.945 1.00 55.66 996 MET A C 1
ATOM 7701 O O . MET A 1 996 ? -11.665 28.263 -22.930 1.00 55.66 996 MET A O 1
ATOM 7705 N N . ALA A 1 997 ? -10.490 29.609 -21.580 1.00 57.34 997 ALA A N 1
ATOM 7706 C CA . ALA A 1 997 ? -10.799 30.842 -22.293 1.00 57.34 997 ALA A CA 1
ATOM 7707 C C . ALA A 1 997 ? -10.358 30.756 -23.768 1.00 57.34 997 ALA A C 1
ATOM 7709 O O . ALA A 1 997 ? -11.158 31.018 -24.664 1.00 57.34 997 ALA A O 1
ATOM 7710 N N . GLU A 1 998 ? -9.144 30.261 -24.013 1.00 61.72 998 GLU A N 1
ATOM 7711 C CA . GLU A 1 998 ? -8.587 29.971 -25.337 1.00 61.72 998 GLU A CA 1
ATOM 7712 C C . GLU A 1 998 ? -9.446 28.972 -26.134 1.00 61.72 998 GLU A C 1
ATOM 7714 O O . GLU A 1 998 ? -9.926 29.306 -27.219 1.00 61.72 998 GLU A O 1
ATOM 7719 N N . SER A 1 999 ? -9.726 27.785 -25.584 1.00 49.31 999 SER A N 1
ATOM 7720 C CA . SER A 1 999 ? -10.522 26.748 -26.273 1.00 49.31 999 SER A CA 1
ATOM 7721 C C . SER A 1 999 ? -11.986 27.136 -26.524 1.00 49.31 999 SER A C 1
ATOM 7723 O O . SER A 1 999 ? -12.621 26.586 -27.423 1.00 49.31 999 SER A O 1
ATOM 7725 N N . MET A 1 1000 ? -12.523 28.109 -25.779 1.00 50.62 1000 MET A N 1
ATOM 7726 C CA . MET A 1 1000 ? -13.870 28.665 -25.971 1.00 50.62 1000 MET A CA 1
ATOM 7727 C C . MET A 1 1000 ? -13.892 29.959 -26.809 1.00 50.62 1000 MET A C 1
ATOM 7729 O O . MET A 1 1000 ? -14.974 30.479 -27.096 1.00 50.62 1000 MET A O 1
ATOM 7733 N N . GLY A 1 1001 ? -12.734 30.502 -27.204 1.00 53.16 1001 GLY A N 1
ATOM 7734 C CA . GLY A 1 1001 ? -12.636 31.780 -27.921 1.00 53.16 1001 GLY A CA 1
ATOM 7735 C C . GLY A 1 1001 ? -13.148 32.982 -27.112 1.00 53.16 1001 GLY A C 1
ATOM 7736 O O . GLY A 1 1001 ? -13.814 33.863 -27.666 1.00 53.16 1001 GLY A O 1
ATOM 7737 N N . ALA A 1 1002 ? -12.887 32.986 -25.803 1.00 57.00 1002 ALA A N 1
ATOM 7738 C CA . ALA A 1 1002 ? -13.310 33.990 -24.829 1.00 57.00 1002 ALA A CA 1
ATOM 7739 C C . ALA A 1 1002 ? -12.098 34.651 -24.147 1.00 57.00 1002 ALA A C 1
ATOM 7741 O O . ALA A 1 1002 ? -11.049 34.034 -23.998 1.00 57.00 1002 ALA A O 1
ATOM 7742 N N . GLU A 1 1003 ? -12.240 35.890 -23.671 1.00 59.47 1003 GLU A N 1
ATOM 7743 C CA . GLU A 1 1003 ? -11.155 36.610 -22.981 1.00 59.47 1003 GLU A CA 1
ATOM 7744 C C . GLU A 1 1003 ? -11.327 36.554 -21.456 1.00 59.47 1003 GLU A C 1
ATOM 7746 O O . GLU A 1 1003 ? -12.363 36.962 -20.933 1.00 59.47 1003 GLU A O 1
ATOM 7751 N N . ILE A 1 1004 ? -10.309 36.064 -20.736 1.00 64.31 1004 ILE A N 1
ATOM 7752 C CA . ILE A 1 1004 ? -10.274 36.002 -19.260 1.00 64.31 1004 ILE A CA 1
ATOM 7753 C C . ILE A 1 1004 ? -10.578 37.399 -18.674 1.00 64.31 1004 ILE A C 1
ATOM 7755 O O . ILE A 1 1004 ? -9.976 38.367 -19.148 1.00 64.31 1004 ILE A O 1
ATOM 7759 N N . PRO A 1 1005 ? -11.415 37.543 -17.618 1.00 62.41 1005 PRO A N 1
ATOM 7760 C CA . PRO A 1 1005 ? -11.675 38.835 -16.979 1.00 62.41 1005 PRO A CA 1
ATOM 7761 C C . PRO A 1 1005 ? -10.395 39.640 -16.744 1.00 62.41 1005 PRO A C 1
ATOM 7763 O O . PRO A 1 1005 ? -9.440 39.123 -16.165 1.00 62.41 1005 PRO A O 1
ATOM 7766 N N . ALA A 1 1006 ? -10.352 40.897 -17.194 1.00 63.34 1006 ALA A N 1
ATOM 7767 C CA . ALA A 1 1006 ? -9.219 41.797 -16.940 1.00 63.34 1006 ALA A CA 1
ATOM 7768 C C . ALA A 1 1006 ? -9.065 42.131 -15.442 1.00 63.34 1006 ALA A C 1
ATOM 7770 O O . ALA A 1 1006 ? -7.962 42.386 -14.967 1.00 63.34 1006 ALA A O 1
ATOM 7771 N N . ASP A 1 1007 ? -10.186 42.096 -14.724 1.00 57.88 1007 ASP A N 1
ATOM 7772 C CA . ASP A 1 1007 ? -10.331 42.356 -13.296 1.00 57.88 1007 ASP A CA 1
ATOM 7773 C C . ASP A 1 1007 ? -9.748 41.189 -12.455 1.00 57.88 1007 ASP A C 1
ATOM 7775 O O . ASP A 1 1007 ? -10.183 40.045 -12.651 1.00 57.88 1007 ASP A O 1
ATOM 7779 N N . PRO A 1 1008 ? -8.759 41.417 -11.561 1.00 61.22 1008 PRO A N 1
ATOM 7780 C CA . PRO A 1 1008 ? -8.065 40.340 -10.846 1.00 61.22 1008 PRO A CA 1
ATOM 7781 C C . PRO A 1 1008 ? -8.954 39.494 -9.927 1.00 61.22 1008 PRO A C 1
ATOM 7783 O O . PRO A 1 1008 ? -8.760 38.282 -9.846 1.00 61.22 1008 PRO A O 1
ATOM 7786 N N . GLU A 1 1009 ? -9.928 40.108 -9.252 1.00 58.47 1009 GLU A N 1
ATOM 7787 C CA . GLU A 1 1009 ? -10.754 39.444 -8.234 1.00 58.47 1009 GLU A CA 1
ATOM 7788 C C . GLU A 1 1009 ? -11.710 38.397 -8.855 1.00 58.47 1009 GLU A C 1
ATOM 7790 O O . GLU A 1 1009 ? -11.621 37.220 -8.487 1.00 58.47 1009 GLU A O 1
ATOM 7795 N N . PRO A 1 1010 ? -12.529 38.721 -9.883 1.00 60.94 1010 PRO A N 1
ATOM 7796 C CA . PRO A 1 1010 ? -13.281 37.705 -10.624 1.00 60.94 1010 PRO A CA 1
ATOM 7797 C C . PRO A 1 1010 ? -12.381 36.639 -11.263 1.00 60.94 1010 PRO A C 1
ATOM 7799 O O . PRO A 1 1010 ? -12.732 35.459 -11.271 1.00 60.94 1010 PRO A O 1
ATOM 7802 N N . ARG A 1 1011 ? -11.215 37.035 -11.795 1.00 67.44 1011 ARG A N 1
ATOM 7803 C CA . ARG A 1 1011 ? -10.264 36.126 -12.455 1.00 67.44 1011 ARG A CA 1
ATOM 7804 C C . ARG A 1 1011 ? -9.768 35.029 -11.509 1.00 67.44 1011 ARG A C 1
ATOM 7806 O O . ARG A 1 1011 ? -9.763 33.866 -11.909 1.00 67.44 1011 ARG A O 1
ATOM 7813 N N . ALA A 1 1012 ? -9.385 35.377 -10.280 1.00 62.47 1012 ALA A N 1
ATOM 7814 C CA . ALA A 1 1012 ? -8.982 34.401 -9.266 1.00 62.47 1012 ALA A CA 1
ATOM 7815 C C . ALA A 1 1012 ? -10.130 33.426 -8.946 1.00 62.47 1012 ALA A C 1
ATOM 7817 O O . ALA A 1 1012 ? -9.957 32.210 -9.033 1.00 62.47 1012 ALA A O 1
ATOM 7818 N N . LYS A 1 1013 ? -11.338 33.959 -8.715 1.00 61.72 1013 LYS A N 1
ATOM 7819 C CA . LYS A 1 1013 ? -12.531 33.176 -8.356 1.00 61.72 1013 LYS A CA 1
ATOM 7820 C C . LYS A 1 1013 ? -12.900 32.107 -9.398 1.00 61.72 1013 LYS A C 1
ATOM 7822 O O . LYS A 1 1013 ? -13.280 31.000 -9.026 1.00 61.72 1013 LYS A O 1
ATOM 7827 N N . TYR A 1 1014 ? -12.777 32.407 -10.695 1.00 66.44 1014 TYR A N 1
ATOM 7828 C CA . TYR A 1 1014 ? -13.015 31.427 -11.769 1.00 66.44 1014 TYR A CA 1
ATOM 7829 C C . TYR A 1 1014 ? -11.919 30.351 -11.867 1.00 66.44 1014 TYR A C 1
ATOM 7831 O O . TYR A 1 1014 ? -12.221 29.189 -12.138 1.00 66.44 1014 TYR A O 1
ATOM 7839 N N . ALA A 1 1015 ? -10.657 30.727 -11.654 1.00 66.38 1015 ALA A N 1
ATOM 7840 C CA . ALA A 1 1015 ? -9.505 29.827 -11.716 1.00 66.38 1015 ALA A CA 1
ATOM 7841 C C . ALA A 1 1015 ? -9.545 28.756 -10.619 1.00 66.38 1015 ALA A C 1
ATOM 7843 O O . ALA A 1 1015 ? -9.321 27.571 -10.860 1.00 66.38 1015 ALA A O 1
ATOM 7844 N N . GLU A 1 1016 ? -9.888 29.189 -9.418 1.00 63.53 1016 GLU A N 1
ATOM 7845 C CA . GLU A 1 1016 ? -10.075 28.368 -8.231 1.00 63.53 1016 GLU A CA 1
ATOM 7846 C C . GLU A 1 1016 ? -11.252 27.382 -8.380 1.00 63.53 1016 GLU A C 1
ATOM 7848 O O . GLU A 1 1016 ? -11.100 26.187 -8.125 1.00 63.53 1016 GLU A O 1
ATOM 7853 N N . ILE A 1 1017 ? -12.391 27.839 -8.922 1.00 62.91 1017 ILE A N 1
ATOM 7854 C CA . ILE A 1 1017 ? -13.511 26.961 -9.302 1.00 62.91 1017 ILE A CA 1
ATOM 7855 C C . ILE A 1 1017 ? -13.053 25.873 -10.284 1.00 62.91 1017 ILE A C 1
ATOM 7857 O O . ILE A 1 1017 ? -13.392 24.703 -10.101 1.00 62.91 1017 ILE A O 1
ATOM 7861 N N . ALA A 1 1018 ? -12.282 26.228 -11.317 1.00 64.19 1018 ALA A N 1
ATOM 7862 C CA . ALA A 1 1018 ? -11.815 25.265 -12.312 1.00 64.19 1018 ALA A CA 1
ATOM 7863 C C . ALA A 1 1018 ? -10.909 24.180 -11.692 1.00 64.19 1018 ALA A C 1
ATOM 7865 O O . ALA A 1 1018 ? -11.047 23.003 -12.042 1.00 64.19 1018 ALA A O 1
ATOM 7866 N N . LEU A 1 1019 ? -10.054 24.546 -10.722 1.00 62.75 1019 LEU A N 1
ATOM 7867 C CA . LEU A 1 1019 ? -9.289 23.585 -9.916 1.00 62.75 1019 LEU A CA 1
ATOM 7868 C C . LEU A 1 1019 ? -10.222 22.642 -9.153 1.00 62.75 1019 LEU A C 1
ATOM 7870 O O . LEU A 1 1019 ? -10.088 21.429 -9.276 1.00 62.75 1019 LEU A O 1
ATOM 7874 N N . TRP A 1 1020 ? -11.185 23.178 -8.399 1.00 58.31 1020 TRP A N 1
ATOM 7875 C CA . TRP A 1 1020 ? -12.100 22.388 -7.567 1.00 58.31 1020 TRP A CA 1
ATOM 7876 C C . TRP A 1 1020 ? -12.938 21.385 -8.365 1.00 58.31 1020 TRP A C 1
ATOM 7878 O O . TRP A 1 1020 ? -13.166 20.264 -7.906 1.00 58.31 1020 TRP A O 1
ATOM 7888 N N . LEU A 1 1021 ? -13.348 21.750 -9.579 1.00 60.94 1021 LEU A N 1
ATOM 7889 C CA . LEU A 1 1021 ? -14.084 20.864 -10.478 1.00 60.94 1021 LEU A CA 1
ATOM 7890 C C . LEU A 1 1021 ? -13.211 19.725 -11.015 1.00 60.94 1021 LEU A C 1
ATOM 7892 O O . LEU A 1 1021 ? -13.652 18.575 -10.990 1.00 60.94 1021 LEU A O 1
ATOM 7896 N N . ALA A 1 1022 ? -11.984 20.028 -11.458 1.00 59.94 1022 ALA A N 1
ATOM 7897 C CA . ALA A 1 1022 ? -11.025 19.021 -11.923 1.00 59.94 1022 ALA A CA 1
ATOM 7898 C C . ALA A 1 1022 ? -10.718 18.030 -10.799 1.00 59.94 1022 ALA A C 1
ATOM 7900 O O . ALA A 1 1022 ? -10.876 16.822 -10.941 1.00 59.94 1022 ALA A O 1
ATOM 7901 N N . TRP A 1 1023 ? -10.370 18.580 -9.642 1.00 52.19 1023 TRP A N 1
ATOM 7902 C CA . TRP A 1 1023 ? -9.961 17.882 -8.433 1.00 52.19 1023 TRP A CA 1
ATOM 7903 C C . TRP A 1 1023 ? -11.038 16.985 -7.833 1.00 52.19 1023 TRP A C 1
ATOM 7905 O O . TRP A 1 1023 ? -10.762 15.888 -7.332 1.00 52.19 1023 TRP A O 1
ATOM 7915 N N . GLY A 1 1024 ? -12.281 17.454 -7.899 1.00 51.03 1024 GLY A N 1
ATOM 7916 C CA . GLY A 1 1024 ? -13.414 16.746 -7.350 1.00 51.03 1024 GLY A CA 1
ATOM 7917 C C . GLY A 1 1024 ? -13.780 15.513 -8.148 1.00 51.03 1024 GLY A C 1
ATOM 7918 O O . GLY A 1 1024 ? -13.823 14.404 -7.610 1.00 51.03 1024 GLY A O 1
ATOM 7919 N N . ALA A 1 1025 ? -13.946 15.704 -9.452 1.00 52.84 1025 ALA A N 1
ATOM 7920 C CA . ALA A 1 1025 ? -14.037 14.612 -10.400 1.00 52.84 1025 ALA A CA 1
ATOM 7921 C C . ALA A 1 1025 ? -12.857 13.635 -10.257 1.00 52.84 1025 ALA A C 1
ATOM 7923 O O . ALA A 1 1025 ? -13.072 12.425 -10.193 1.00 52.84 1025 ALA A O 1
ATOM 7924 N N . TRP A 1 1026 ? -11.630 14.147 -10.099 1.00 50.62 1026 TRP A N 1
ATOM 7925 C CA . TRP A 1 1026 ? -10.432 13.317 -9.999 1.00 50.62 1026 TRP A CA 1
ATOM 7926 C C . TRP A 1 1026 ? -10.131 12.741 -8.602 1.00 50.62 1026 TRP A C 1
ATOM 7928 O O . TRP A 1 1026 ? -8.998 12.372 -8.321 1.00 50.62 1026 TRP A O 1
ATOM 7938 N N . SER A 1 1027 ? -11.107 12.565 -7.710 1.00 43.00 1027 SER A N 1
ATOM 7939 C CA . SER A 1 1027 ? -10.830 11.937 -6.403 1.00 43.00 1027 SER A CA 1
ATOM 7940 C C . SER A 1 1027 ? -11.157 10.428 -6.302 1.00 43.00 1027 SER A C 1
ATOM 7942 O O . SER A 1 1027 ? -10.688 9.807 -5.348 1.00 43.00 1027 SER A O 1
ATOM 7944 N N . LEU A 1 1028 ? -11.995 9.844 -7.182 1.00 37.81 1028 LEU A N 1
ATOM 7945 C CA . LEU A 1 1028 ? -12.760 8.598 -6.895 1.00 37.81 1028 LEU A CA 1
ATOM 7946 C C . LEU A 1 1028 ? -12.002 7.277 -7.121 1.00 37.81 1028 LEU A C 1
ATOM 7948 O O . LEU A 1 1028 ? -12.205 6.330 -6.368 1.00 37.81 1028 LEU A O 1
ATOM 7952 N N . GLY A 1 1029 ? -11.166 7.201 -8.159 1.00 38.84 1029 GLY A N 1
ATOM 7953 C CA . GLY A 1 1029 ? -10.729 5.917 -8.730 1.00 38.84 1029 GLY A CA 1
ATOM 7954 C C . GLY A 1 1029 ? -11.805 5.227 -9.589 1.00 38.84 1029 GLY A C 1
ATOM 7955 O O . GLY A 1 1029 ? -11.660 4.059 -9.921 1.00 38.84 1029 GLY A O 1
ATOM 7956 N N . ASP A 1 1030 ? -12.877 5.953 -9.924 1.00 39.25 1030 ASP A N 1
ATOM 7957 C CA . ASP A 1 1030 ? -13.880 5.629 -10.945 1.00 39.25 1030 ASP A CA 1
ATOM 7958 C C . ASP A 1 1030 ? -13.881 6.794 -11.941 1.00 39.25 1030 ASP A C 1
ATOM 7960 O O . ASP A 1 1030 ? -14.281 7.923 -11.626 1.00 39.25 1030 ASP A O 1
ATOM 7964 N N . ASP A 1 1031 ? -13.348 6.525 -13.126 1.00 42.25 1031 ASP A N 1
ATOM 7965 C CA . ASP A 1 1031 ? -12.943 7.566 -14.072 1.00 42.25 1031 ASP A CA 1
ATOM 7966 C C . ASP A 1 1031 ? -14.103 8.082 -14.910 1.00 42.25 1031 ASP A C 1
ATOM 7968 O O . ASP A 1 1031 ? -14.087 9.219 -15.380 1.00 42.25 1031 ASP A O 1
ATOM 7972 N N . VAL A 1 1032 ? -15.131 7.251 -15.071 1.00 42.25 1032 VAL A N 1
ATOM 7973 C CA . VAL A 1 1032 ? -16.303 7.545 -15.892 1.00 42.25 1032 VAL A CA 1
ATOM 7974 C C . VAL A 1 1032 ? -17.222 8.505 -15.141 1.00 42.25 1032 VAL A C 1
ATOM 7976 O O . VAL A 1 1032 ? -17.671 9.506 -15.709 1.00 42.25 1032 VAL A O 1
ATOM 7979 N N . LEU A 1 1033 ? -17.456 8.261 -13.844 1.00 43.47 1033 LEU A N 1
ATOM 7980 C CA . LEU A 1 1033 ? -18.204 9.188 -12.992 1.00 43.47 1033 LEU A CA 1
ATOM 7981 C C . LEU A 1 1033 ? -17.424 10.479 -12.711 1.00 43.47 1033 LEU A C 1
ATOM 7983 O O . LEU A 1 1033 ? -18.035 11.551 -12.682 1.00 43.47 1033 LEU A O 1
ATOM 7987 N N . GLY A 1 1034 ? -16.096 10.400 -12.569 1.00 46.44 1034 GLY A N 1
ATOM 7988 C CA . GLY A 1 1034 ? -15.223 11.573 -12.491 1.00 46.44 1034 GLY A CA 1
ATOM 7989 C C . GLY A 1 1034 ? -15.296 12.427 -13.761 1.00 46.44 1034 GLY A C 1
ATOM 7990 O O . GLY A 1 1034 ? -15.769 13.566 -13.730 1.00 46.44 1034 GLY A O 1
ATOM 7991 N N . GLY A 1 1035 ? -14.899 11.863 -14.904 1.00 49.22 1035 GLY A N 1
ATOM 7992 C CA . GLY A 1 1035 ? -14.874 12.535 -16.205 1.00 49.22 1035 GLY A CA 1
ATOM 7993 C C . GLY A 1 1035 ? -16.192 13.216 -16.561 1.00 49.22 1035 GLY A C 1
ATOM 7994 O O . GLY A 1 1035 ? -16.203 14.409 -16.867 1.00 49.22 1035 GLY A O 1
ATOM 7995 N N . ALA A 1 1036 ? -17.320 12.509 -16.433 1.00 50.25 1036 ALA A N 1
ATOM 7996 C CA . ALA A 1 1036 ? -18.641 13.070 -16.712 1.00 50.25 1036 ALA A CA 1
ATOM 7997 C C . ALA A 1 1036 ? -18.971 14.294 -15.835 1.00 50.25 1036 ALA A C 1
ATOM 7999 O O . ALA A 1 1036 ? -19.545 15.274 -16.320 1.00 50.25 1036 ALA A O 1
ATOM 8000 N N . ALA A 1 1037 ? -18.591 14.264 -14.556 1.00 50.28 1037 ALA A N 1
ATOM 8001 C CA . ALA A 1 1037 ? -18.804 15.370 -13.634 1.00 50.28 1037 ALA A CA 1
ATOM 8002 C C . ALA A 1 1037 ? -17.935 16.598 -13.973 1.00 50.28 1037 ALA A C 1
ATOM 8004 O O . ALA A 1 1037 ? -18.436 17.725 -13.932 1.00 50.28 1037 ALA A O 1
ATOM 8005 N N . TYR A 1 1038 ? -16.676 16.393 -14.376 1.00 55.38 1038 TYR A N 1
ATOM 8006 C CA . TYR A 1 1038 ? -15.793 17.480 -14.813 1.00 55.38 1038 TYR A CA 1
ATOM 8007 C C . TYR A 1 1038 ? -16.235 18.102 -16.143 1.00 55.38 1038 TYR A C 1
ATOM 8009 O O . TYR A 1 1038 ? -16.350 19.324 -16.231 1.00 55.38 1038 TYR A O 1
ATOM 8017 N N . CYS A 1 1039 ? -16.562 17.276 -17.148 1.00 53.41 1039 CYS A N 1
ATOM 8018 C CA . CYS A 1 1039 ? -17.102 17.707 -18.444 1.00 53.41 1039 CYS A CA 1
ATOM 8019 C C . CYS A 1 1039 ? -18.259 18.699 -18.274 1.00 53.41 1039 CYS A C 1
ATOM 8021 O O . CYS A 1 1039 ? -18.268 19.773 -18.880 1.00 53.41 1039 CYS A O 1
ATOM 8023 N N . LEU A 1 1040 ? -19.226 18.335 -17.421 1.00 52.34 1040 LEU A N 1
ATOM 8024 C CA . LEU A 1 1040 ? -20.347 19.199 -17.073 1.00 52.34 1040 LEU A CA 1
ATOM 8025 C C . LEU A 1 1040 ? -19.834 20.479 -16.408 1.00 52.34 1040 LEU A C 1
ATOM 8027 O O . LEU A 1 1040 ? -20.123 21.563 -16.915 1.00 52.34 1040 LEU A O 1
ATOM 8031 N N . GLY A 1 1041 ? -19.055 20.346 -15.322 1.00 55.66 1041 GLY A N 1
ATOM 8032 C CA . GLY A 1 1041 ? -18.459 21.445 -14.545 1.00 55.66 1041 GLY A CA 1
ATOM 8033 C C . GLY A 1 1041 ? -17.806 22.538 -15.394 1.00 55.66 1041 GLY A C 1
ATOM 8034 O O . GLY A 1 1041 ? -17.952 23.722 -15.103 1.00 55.66 1041 GLY A O 1
ATOM 8035 N N . MET A 1 1042 ? -17.116 22.137 -16.459 1.00 57.34 1042 MET A N 1
ATOM 8036 C CA . MET A 1 1042 ? -16.292 23.015 -17.289 1.00 57.34 1042 MET A CA 1
ATOM 8037 C C . MET A 1 1042 ? -17.080 23.726 -18.393 1.00 57.34 1042 MET A C 1
ATOM 8039 O O . MET A 1 1042 ? -16.990 24.948 -18.510 1.00 57.34 1042 MET A O 1
ATOM 8043 N N . GLY A 1 1043 ? -17.896 23.003 -19.175 1.00 53.72 1043 GLY A N 1
ATOM 8044 C CA . GLY A 1 1043 ? -18.700 23.614 -20.251 1.00 53.72 1043 GLY A CA 1
ATOM 8045 C C . GLY A 1 1043 ? -19.706 24.651 -19.730 1.00 53.72 1043 GLY A C 1
ATOM 8046 O O . GLY A 1 1043 ? -20.023 25.640 -20.396 1.00 53.72 1043 GLY A O 1
ATOM 8047 N N . ALA A 1 1044 ? -20.132 24.456 -18.485 1.00 52.94 1044 ALA A N 1
ATOM 8048 C CA . ALA A 1 1044 ? -20.917 25.373 -17.676 1.00 52.94 1044 ALA A CA 1
ATOM 8049 C C . ALA A 1 1044 ? -20.343 26.791 -17.529 1.00 52.94 1044 ALA A C 1
ATOM 8051 O O . ALA A 1 1044 ? -21.113 27.751 -17.500 1.00 52.94 1044 ALA A O 1
ATOM 8052 N N . LEU A 1 1045 ? -19.020 26.931 -17.419 1.00 54.62 1045 LEU A N 1
ATOM 8053 C CA . LEU A 1 1045 ? -18.382 28.198 -17.047 1.00 54.62 1045 LEU A CA 1
ATOM 8054 C C . LEU A 1 1045 ? -18.273 29.183 -18.220 1.00 54.62 1045 LEU A C 1
ATOM 8056 O O . LEU A 1 1045 ? -18.347 30.390 -18.005 1.00 54.62 1045 LEU A O 1
ATOM 8060 N N . GLY A 1 1046 ? -18.163 28.687 -19.458 1.00 54.62 1046 GLY A N 1
ATOM 8061 C CA . GLY A 1 1046 ? -18.187 29.534 -20.658 1.00 54.62 1046 GLY A CA 1
ATOM 8062 C C . GLY A 1 1046 ? -19.583 29.777 -21.234 1.00 54.62 1046 GLY A C 1
ATOM 8063 O O . GLY A 1 1046 ? -19.848 30.847 -21.780 1.00 54.62 1046 GLY A O 1
ATOM 8064 N N . ASN A 1 1047 ? -20.475 28.782 -21.145 1.00 49.91 1047 ASN A N 1
ATOM 8065 C CA . ASN A 1 1047 ? -21.875 28.813 -21.601 1.00 49.91 1047 ASN A CA 1
ATOM 8066 C C . ASN A 1 1047 ? -22.118 29.544 -22.952 1.00 49.91 1047 ASN A C 1
ATOM 8068 O O . ASN A 1 1047 ? -23.081 30.298 -23.114 1.00 49.91 1047 ASN A O 1
ATOM 8072 N N . GLY A 1 1048 ? -21.204 29.360 -23.916 1.00 49.28 1048 GLY A N 1
ATOM 8073 C CA . GLY A 1 1048 ? -21.261 29.938 -25.267 1.00 49.28 1048 GLY A CA 1
ATOM 8074 C C . GLY A 1 1048 ? -21.002 31.450 -25.385 1.00 49.28 1048 GLY A C 1
ATOM 8075 O O . GLY A 1 1048 ? -21.238 32.014 -26.455 1.00 49.28 1048 GLY A O 1
ATOM 8076 N N . ARG A 1 1049 ? -20.544 32.139 -24.329 1.00 50.94 1049 ARG A N 1
ATOM 8077 C CA . ARG A 1 1049 ? -20.335 33.600 -24.327 1.00 50.94 1049 ARG A CA 1
ATOM 8078 C C . ARG A 1 1049 ? -18.847 33.955 -24.320 1.00 50.94 1049 ARG A C 1
ATOM 8080 O O . ARG A 1 1049 ? -18.108 33.542 -23.439 1.00 50.94 1049 ARG A O 1
ATOM 8087 N N . ARG A 1 1050 ? -18.424 34.812 -25.261 1.00 53.84 1050 ARG A N 1
ATOM 8088 C CA . ARG A 1 1050 ? -17.027 35.296 -25.377 1.00 53.84 1050 ARG A CA 1
ATOM 8089 C C . ARG A 1 1050 ? -16.561 36.210 -24.233 1.00 53.84 1050 ARG A C 1
ATOM 8091 O O . ARG A 1 1050 ? -15.385 36.551 -24.168 1.00 53.84 1050 ARG A O 1
ATOM 8098 N N . GLN A 1 1051 ? -17.474 36.625 -23.356 1.00 54.97 1051 GLN A N 1
ATOM 8099 C CA . GLN A 1 1051 ? -17.181 37.413 -22.162 1.00 54.97 1051 GLN A CA 1
ATOM 8100 C C . GLN A 1 1051 ? -17.736 36.705 -20.930 1.00 54.97 1051 GLN A C 1
ATOM 8102 O O . GLN A 1 1051 ? -18.917 36.350 -20.876 1.00 54.97 1051 GLN A O 1
ATOM 8107 N N . TRP A 1 1052 ? -16.865 36.537 -19.942 1.00 55.59 1052 TRP A N 1
ATOM 8108 C CA . TRP A 1 1052 ? -17.170 35.917 -18.661 1.00 55.59 1052 TRP A CA 1
ATOM 8109 C C . TRP A 1 1052 ? -18.033 36.865 -17.810 1.00 55.59 1052 TRP A C 1
ATOM 8111 O O . TRP A 1 1052 ? -17.732 38.062 -17.738 1.00 55.59 1052 TRP A O 1
ATOM 8121 N N . PRO A 1 1053 ? -19.108 36.382 -17.164 1.00 54.09 1053 PRO A N 1
ATOM 8122 C CA . PRO A 1 1053 ? -19.954 37.235 -16.337 1.00 54.09 1053 PRO A CA 1
ATOM 8123 C C . PRO A 1 1053 ? -19.243 37.719 -15.062 1.00 54.09 1053 PRO A C 1
ATOM 8125 O O . PRO A 1 1053 ? -18.308 37.085 -14.573 1.00 54.09 1053 PRO A O 1
ATOM 8128 N N . LYS A 1 1054 ? -19.719 38.825 -14.471 1.00 53.94 1054 LYS A N 1
ATOM 8129 C CA . LYS A 1 1054 ? -19.164 39.358 -13.208 1.00 53.94 1054 LYS A CA 1
ATOM 8130 C C . LYS A 1 1054 ? -19.508 38.504 -11.981 1.00 53.94 1054 LYS A C 1
ATOM 8132 O O . LYS A 1 1054 ? -18.886 38.661 -10.940 1.00 53.94 1054 LYS A O 1
ATOM 8137 N N . ASN A 1 1055 ? -20.485 37.608 -12.101 1.00 57.56 1055 ASN A N 1
ATOM 8138 C CA . ASN A 1 1055 ? -20.802 36.579 -11.115 1.00 57.56 1055 ASN A CA 1
ATOM 8139 C C . ASN A 1 1055 ? -20.703 35.201 -11.793 1.00 57.56 1055 ASN A C 1
ATOM 8141 O O . ASN A 1 1055 ? -21.235 35.007 -12.885 1.00 57.56 1055 ASN A O 1
ATOM 8145 N N . VAL A 1 1056 ? -20.059 34.241 -11.129 1.00 59.06 1056 VAL A N 1
ATOM 8146 C CA . VAL A 1 1056 ? -19.753 32.900 -11.664 1.00 59.06 1056 VAL A CA 1
ATOM 8147 C C . VAL A 1 1056 ? -20.984 32.083 -12.094 1.00 59.06 1056 VAL A C 1
ATOM 8149 O O . VAL A 1 1056 ? -20.870 31.215 -12.954 1.00 59.06 1056 VAL A O 1
ATOM 8152 N N . PHE A 1 1057 ? -22.179 32.404 -11.582 1.00 64.75 1057 PHE A N 1
ATOM 8153 C CA . PHE A 1 1057 ? -23.452 31.768 -11.953 1.00 64.75 1057 PHE A CA 1
ATOM 8154 C C . PHE A 1 1057 ? -24.436 32.722 -12.660 1.00 64.75 1057 PHE A C 1
ATOM 8156 O O . PHE A 1 1057 ? -25.598 32.379 -12.889 1.00 64.75 1057 PHE A O 1
ATOM 8163 N N . GLN A 1 1058 ? -23.999 33.917 -13.084 1.00 57.91 1058 GLN A N 1
ATOM 8164 C CA . GLN A 1 1058 ? -24.847 34.862 -13.834 1.00 57.91 1058 GLN A CA 1
ATOM 8165 C C . GLN A 1 1058 ? -25.297 34.293 -15.197 1.00 57.91 1058 GLN A C 1
ATOM 8167 O O . GLN A 1 1058 ? -26.335 34.700 -15.720 1.00 57.91 1058 GLN A O 1
ATOM 8172 N N . GLY A 1 1059 ? -24.538 33.336 -15.747 1.00 54.25 1059 GLY A N 1
ATOM 8173 C CA . GLY A 1 1059 ? -24.759 32.698 -17.050 1.00 54.25 1059 GLY A CA 1
ATOM 8174 C C . GLY A 1 1059 ? -25.941 31.723 -17.149 1.00 54.25 1059 GLY A C 1
ATOM 8175 O O . GLY A 1 1059 ? -26.251 31.312 -18.265 1.00 54.25 1059 GLY A O 1
ATOM 8176 N N . GLY A 1 1060 ? -26.610 31.380 -16.041 1.00 61.25 1060 GLY A N 1
ATOM 8177 C CA . GLY A 1 1060 ? -27.828 30.558 -16.033 1.00 61.25 1060 GLY A CA 1
ATOM 8178 C C . GLY A 1 1060 ? -27.651 29.110 -15.569 1.00 61.25 1060 GLY A C 1
ATOM 8179 O O . GLY A 1 1060 ? -26.541 28.633 -15.347 1.00 61.25 1060 GLY A O 1
ATOM 8180 N N . ALA A 1 1061 ? -28.778 28.414 -15.434 1.00 62.59 1061 ALA A N 1
ATOM 8181 C CA . ALA A 1 1061 ? -28.950 27.167 -14.691 1.00 62.59 1061 ALA A CA 1
ATOM 8182 C C . ALA A 1 1061 ? -27.928 26.075 -15.019 1.00 62.59 1061 ALA A C 1
ATOM 8184 O O . ALA A 1 1061 ? -27.419 25.413 -14.117 1.00 62.59 1061 ALA A O 1
ATOM 8185 N N . SER A 1 1062 ? -27.587 25.914 -16.303 1.00 58.22 1062 SER A N 1
ATOM 8186 C CA . SER A 1 1062 ? -26.607 24.919 -16.753 1.00 58.22 1062 SER A CA 1
ATOM 8187 C C . SER A 1 1062 ? -25.222 25.121 -16.128 1.00 58.22 1062 SER A C 1
ATOM 8189 O O . SER A 1 1062 ? -24.499 24.141 -15.972 1.00 58.22 1062 SER A O 1
ATOM 8191 N N . ALA A 1 1063 ? -24.867 26.352 -15.735 1.00 59.84 1063 ALA A N 1
ATOM 8192 C CA . ALA A 1 1063 ? -23.606 26.656 -15.066 1.00 59.84 1063 ALA A CA 1
ATOM 8193 C C . ALA A 1 1063 ? -23.556 26.072 -13.642 1.00 59.84 1063 ALA A C 1
ATOM 8195 O O . ALA A 1 1063 ? -22.626 25.363 -13.258 1.00 59.84 1063 ALA A O 1
ATOM 8196 N N . ALA A 1 1064 ? -24.614 26.322 -12.873 1.00 69.25 1064 ALA A N 1
ATOM 8197 C CA . ALA A 1 1064 ? -24.746 25.857 -11.499 1.00 69.25 1064 ALA A CA 1
ATOM 8198 C C . ALA A 1 1064 ? -25.034 24.343 -11.396 1.00 69.25 1064 ALA A C 1
ATOM 8200 O O . ALA A 1 1064 ? -24.509 23.668 -10.512 1.00 69.25 1064 ALA A O 1
ATOM 8201 N N . LEU A 1 1065 ? -25.818 23.802 -12.337 1.00 67.38 1065 LEU A N 1
ATOM 8202 C CA . LEU A 1 1065 ? -26.195 22.383 -12.490 1.00 67.38 1065 LEU A CA 1
ATOM 8203 C C . LEU A 1 1065 ? -24.973 21.463 -12.478 1.00 67.38 1065 LEU A C 1
ATOM 8205 O O . LEU A 1 1065 ? -24.895 20.451 -11.775 1.00 67.38 1065 LEU A O 1
ATOM 8209 N N . ALA A 1 1066 ? -24.016 21.866 -13.294 1.00 60.53 1066 ALA A N 1
ATOM 8210 C CA . ALA A 1 1066 ? -22.736 21.244 -13.509 1.00 60.53 1066 ALA A CA 1
ATOM 8211 C C . ALA A 1 1066 ? -21.829 21.325 -12.276 1.00 60.53 1066 ALA A C 1
ATOM 8213 O O . ALA A 1 1066 ? -21.382 20.293 -11.774 1.00 60.53 1066 ALA A O 1
ATOM 8214 N N . PHE A 1 1067 ? -21.619 22.538 -11.752 1.00 67.69 1067 PHE A N 1
ATOM 8215 C CA . PHE A 1 1067 ? -20.794 22.773 -10.568 1.00 67.69 1067 PHE A CA 1
ATOM 8216 C C . PHE A 1 1067 ? -21.277 21.941 -9.369 1.00 67.69 1067 PHE A C 1
ATOM 8218 O O . PHE A 1 1067 ? -20.511 21.192 -8.762 1.00 67.69 1067 PHE A O 1
ATOM 8225 N N . ALA A 1 1068 ? -22.581 21.989 -9.086 1.00 70.56 1068 ALA A N 1
ATOM 8226 C CA . ALA A 1 1068 ? -23.202 21.254 -7.990 1.00 70.56 1068 ALA A CA 1
ATOM 8227 C C . ALA A 1 1068 ? -23.095 19.721 -8.144 1.00 70.56 1068 ALA A C 1
ATOM 8229 O O . ALA A 1 1068 ? -22.991 19.008 -7.141 1.00 70.56 1068 ALA A O 1
ATOM 8230 N N . SER A 1 1069 ? -23.078 19.214 -9.385 1.00 65.56 1069 SER A N 1
ATOM 8231 C CA . SER A 1 1069 ? -22.875 17.789 -9.682 1.00 65.56 1069 SER A CA 1
ATOM 8232 C C . SER A 1 1069 ? -21.440 17.337 -9.386 1.00 65.56 1069 SER A C 1
ATOM 8234 O O . SER A 1 1069 ? -21.249 16.289 -8.769 1.00 65.56 1069 SER A O 1
ATOM 8236 N N . ALA A 1 1070 ? -20.437 18.133 -9.767 1.00 62.91 1070 ALA A N 1
ATOM 8237 C CA . ALA A 1 1070 ? -19.025 17.800 -9.570 1.00 62.91 1070 ALA A CA 1
ATOM 8238 C C . ALA A 1 1070 ? -18.601 17.778 -8.097 1.00 62.91 1070 ALA A C 1
ATOM 8240 O O . ALA A 1 1070 ? -17.922 16.846 -7.664 1.00 62.91 1070 ALA A O 1
ATOM 8241 N N . VAL A 1 1071 ? -19.087 18.729 -7.296 1.00 67.62 1071 VAL A N 1
ATOM 8242 C CA . VAL A 1 1071 ? -18.867 18.717 -5.840 1.00 67.62 1071 VAL A CA 1
ATOM 8243 C C . VAL A 1 1071 ? -19.479 17.465 -5.195 1.00 67.62 1071 VAL A C 1
ATOM 8245 O O . VAL A 1 1071 ? -18.857 16.837 -4.343 1.00 67.62 1071 VAL A O 1
ATOM 8248 N N . SER A 1 1072 ? -20.664 17.036 -5.645 1.00 70.25 1072 SER A N 1
ATOM 8249 C CA . SER A 1 1072 ? -21.317 15.820 -5.137 1.00 70.25 1072 SER A CA 1
ATOM 8250 C C . SER A 1 1072 ? -20.618 14.516 -5.557 1.00 70.25 1072 SER A C 1
ATOM 8252 O O . SER A 1 1072 ? -20.762 13.497 -4.872 1.00 70.25 1072 SER A O 1
ATOM 8254 N N . ALA A 1 1073 ? -19.872 14.520 -6.666 1.00 60.97 1073 ALA A N 1
ATOM 8255 C CA . ALA A 1 1073 ? -18.976 13.421 -7.016 1.00 60.97 1073 ALA A CA 1
ATOM 8256 C C . ALA A 1 1073 ? -17.782 13.393 -6.048 1.00 60.97 1073 ALA A C 1
ATOM 8258 O O . ALA A 1 1073 ? -17.609 12.398 -5.347 1.00 60.97 1073 ALA A O 1
ATOM 8259 N N . MET A 1 1074 ? -17.057 14.516 -5.913 1.00 65.25 1074 MET A N 1
ATOM 8260 C CA . MET A 1 1074 ? -15.847 14.647 -5.083 1.00 65.25 1074 MET A CA 1
ATOM 8261 C C . MET A 1 1074 ? -15.948 14.027 -3.700 1.00 65.25 1074 MET A C 1
ATOM 8263 O O . MET A 1 1074 ? -15.025 13.365 -3.235 1.00 65.25 1074 MET A O 1
ATOM 8267 N N . GLN A 1 1075 ? -17.037 14.303 -2.996 1.00 68.44 1075 GLN A N 1
ATOM 8268 C CA . GLN A 1 1075 ? -17.108 13.941 -1.590 1.00 68.44 1075 GLN A CA 1
ATOM 8269 C C . GLN A 1 1075 ? -17.224 12.424 -1.445 1.00 68.44 1075 GLN A C 1
ATOM 8271 O O . GLN A 1 1075 ? -16.449 11.831 -0.699 1.00 68.44 1075 GLN A O 1
ATOM 8276 N N . ARG A 1 1076 ? -18.060 11.778 -2.274 1.00 67.81 1076 ARG A N 1
ATOM 8277 C CA . ARG A 1 1076 ? -18.160 10.311 -2.374 1.00 67.81 1076 ARG A CA 1
ATOM 8278 C C . ARG A 1 1076 ? -16.808 9.643 -2.593 1.00 67.81 1076 ARG A C 1
ATOM 8280 O O . ARG A 1 1076 ? -16.534 8.628 -1.963 1.00 67.81 1076 ARG A O 1
ATOM 8287 N N . CYS A 1 1077 ? -15.951 10.245 -3.409 1.00 56.78 1077 CYS A N 1
ATOM 8288 C CA . CYS A 1 1077 ? -14.585 9.791 -3.621 1.00 56.78 1077 CYS A CA 1
ATOM 8289 C C . CYS A 1 1077 ? -13.760 9.682 -2.334 1.00 56.78 1077 CYS A C 1
ATOM 8291 O O . CYS A 1 1077 ? -13.063 8.696 -2.090 1.00 56.78 1077 CYS A O 1
ATOM 8293 N N . ARG A 1 1078 ? -13.792 10.744 -1.525 1.00 61.41 1078 ARG A N 1
ATOM 8294 C CA . ARG A 1 1078 ? -12.832 10.954 -0.441 1.00 61.41 1078 ARG A CA 1
ATOM 8295 C C . ARG A 1 1078 ? -13.062 9.987 0.711 1.00 61.41 1078 ARG A C 1
ATOM 8297 O O . ARG A 1 1078 ? -12.092 9.407 1.190 1.00 61.41 1078 ARG A O 1
ATOM 8304 N N . PHE A 1 1079 ? -14.318 9.706 1.056 1.00 64.12 1079 PHE A N 1
ATOM 8305 C CA . PHE A 1 1079 ? -14.657 8.670 2.041 1.00 64.12 1079 PHE A CA 1
ATOM 8306 C C . PHE A 1 1079 ? -14.166 7.270 1.624 1.00 64.12 1079 PHE A C 1
ATOM 8308 O O . PHE A 1 1079 ? -13.778 6.482 2.483 1.00 64.12 1079 PHE A O 1
ATOM 8315 N N . VAL A 1 1080 ? -14.097 6.966 0.320 1.00 55.59 1080 VAL A N 1
ATOM 8316 C CA . VAL A 1 1080 ? -13.546 5.689 -0.175 1.00 55.59 1080 VAL A CA 1
ATOM 8317 C C . VAL A 1 1080 ? -12.023 5.662 -0.107 1.00 55.59 1080 VAL A C 1
ATOM 8319 O O . VAL A 1 1080 ? -11.459 4.687 0.377 1.00 55.59 1080 VAL A O 1
ATOM 8322 N N . ARG A 1 1081 ? -11.327 6.725 -0.524 1.00 51.91 1081 ARG A N 1
ATOM 8323 C CA . ARG A 1 1081 ? -9.855 6.752 -0.457 1.00 51.91 1081 ARG A CA 1
ATOM 8324 C C . ARG A 1 1081 ? -9.328 6.790 0.980 1.00 51.91 1081 ARG A C 1
ATOM 8326 O O . ARG A 1 1081 ? -8.320 6.154 1.278 1.00 51.91 1081 ARG A O 1
ATOM 8333 N N . PHE A 1 1082 ? -10.023 7.483 1.879 1.00 54.41 1082 PHE A N 1
ATOM 8334 C CA . PHE A 1 1082 ? -9.714 7.479 3.309 1.00 54.41 1082 PHE A CA 1
ATOM 8335 C C . PHE A 1 1082 ? -10.292 6.256 4.049 1.00 54.41 1082 PHE A C 1
ATOM 8337 O O . PHE A 1 1082 ? -10.070 6.132 5.249 1.00 54.41 1082 PHE A O 1
ATOM 8344 N N . PHE A 1 1083 ? -10.958 5.308 3.365 1.00 57.09 1083 PHE A N 1
ATOM 8345 C CA . PHE A 1 1083 ? -11.546 4.097 3.963 1.00 57.09 1083 PHE A CA 1
ATOM 8346 C C . PHE A 1 1083 ? -10.639 3.364 4.987 1.00 57.09 1083 PHE A C 1
ATOM 8348 O O . PHE A 1 1083 ? -11.143 3.000 6.056 1.00 57.09 1083 PHE A O 1
ATOM 8355 N N . PRO A 1 1084 ? -9.320 3.171 4.746 1.00 49.09 1084 PRO A N 1
ATOM 8356 C CA . PRO A 1 1084 ? -8.433 2.516 5.714 1.00 49.09 1084 PRO A CA 1
ATOM 8357 C C . PRO A 1 1084 ? -8.228 3.297 7.022 1.00 49.09 1084 PRO A C 1
ATOM 8359 O O . PRO A 1 1084 ? -7.818 2.705 8.014 1.00 49.09 1084 PRO A O 1
ATOM 8362 N N . GLN A 1 1085 ? -8.503 4.605 7.027 1.00 57.69 1085 GLN A N 1
ATOM 8363 C CA . GLN A 1 1085 ? -8.288 5.519 8.154 1.00 57.69 1085 GLN A CA 1
ATOM 8364 C C . GLN A 1 1085 ? -9.525 5.666 9.056 1.00 57.69 1085 GLN A C 1
ATOM 8366 O O . GLN A 1 1085 ? -9.386 6.053 10.214 1.00 57.69 1085 GLN A O 1
ATOM 8371 N N . PHE A 1 1086 ? -10.730 5.337 8.569 1.00 65.44 1086 PHE A N 1
ATOM 8372 C CA . PHE A 1 1086 ? -11.932 5.346 9.413 1.00 65.44 1086 PHE A CA 1
ATOM 8373 C C . PHE A 1 1086 ? -11.814 4.295 10.512 1.00 65.44 1086 PHE A C 1
ATOM 8375 O O . PHE A 1 1086 ? -11.521 3.132 10.231 1.00 65.44 1086 PHE A O 1
ATOM 8382 N N . LEU A 1 1087 ? -12.095 4.687 11.753 1.00 71.56 1087 LEU A N 1
ATOM 8383 C CA . LEU A 1 1087 ? -12.096 3.770 12.887 1.00 71.56 1087 LEU A CA 1
ATOM 8384 C C . LEU A 1 1087 ? -13.263 2.781 12.778 1.00 71.56 1087 LEU A C 1
ATOM 8386 O O . LEU A 1 1087 ? -14.412 3.173 12.563 1.00 71.56 1087 LEU A O 1
ATOM 8390 N N . ASP A 1 1088 ? -12.958 1.496 12.948 1.00 75.69 1088 ASP A N 1
ATOM 8391 C CA . ASP A 1 1088 ? -13.946 0.417 12.915 1.00 75.69 1088 ASP A CA 1
ATOM 8392 C C . ASP A 1 1088 ? -14.967 0.550 14.054 1.00 75.69 1088 ASP A C 1
ATOM 8394 O O . ASP A 1 1088 ? -16.136 0.225 13.858 1.00 75.69 1088 ASP A O 1
ATOM 8398 N N . ASP A 1 1089 ? -14.557 1.062 15.219 1.00 80.69 1089 ASP A N 1
ATOM 8399 C CA . ASP A 1 1089 ? -15.368 1.196 16.434 1.00 80.69 1089 ASP A CA 1
ATOM 8400 C C . ASP A 1 1089 ? -15.058 2.508 17.191 1.00 80.69 1089 ASP A C 1
ATOM 8402 O O . ASP A 1 1089 ? -14.155 3.257 16.816 1.00 80.69 1089 ASP A O 1
ATOM 8406 N N . ILE A 1 1090 ? -15.821 2.800 18.245 1.00 85.38 1090 ILE A N 1
ATOM 8407 C CA . ILE A 1 1090 ? -15.629 3.942 19.155 1.00 85.38 1090 ILE A CA 1
ATOM 8408 C C . ILE A 1 1090 ? -15.676 3.452 20.610 1.00 85.38 1090 ILE A C 1
ATOM 8410 O O . ILE A 1 1090 ? -16.372 2.481 20.901 1.00 85.38 1090 ILE A O 1
ATOM 8414 N N . ALA A 1 1091 ? -14.913 4.072 21.515 1.00 82.19 1091 ALA A N 1
ATOM 8415 C CA . ALA A 1 1091 ? -14.871 3.662 22.921 1.00 82.19 1091 ALA A CA 1
ATOM 8416 C C . ALA A 1 1091 ? -16.216 3.928 23.630 1.00 82.19 1091 ALA A C 1
ATOM 8418 O O . ALA A 1 1091 ? -16.968 4.816 23.228 1.00 82.19 1091 ALA A O 1
ATOM 8419 N N . ASP A 1 1092 ? -16.544 3.141 24.661 1.00 81.06 1092 ASP A N 1
ATOM 8420 C CA . ASP A 1 1092 ? -17.875 3.196 25.298 1.00 81.06 1092 ASP A CA 1
ATOM 8421 C C . ASP A 1 1092 ? -18.080 4.452 26.168 1.00 81.06 1092 ASP A C 1
ATOM 8423 O O . ASP A 1 1092 ? -19.209 4.897 26.380 1.00 81.06 1092 ASP A O 1
ATOM 8427 N N . ASP A 1 1093 ? -16.962 5.014 26.624 1.00 81.12 1093 ASP A N 1
ATOM 8428 C CA . ASP A 1 1093 ? -16.775 6.221 27.426 1.00 81.12 1093 ASP A CA 1
ATOM 8429 C C . ASP A 1 1093 ? -16.422 7.469 26.589 1.00 81.12 1093 ASP A C 1
ATOM 8431 O O . ASP A 1 1093 ? -16.284 8.562 27.140 1.00 81.12 1093 ASP A O 1
ATOM 8435 N N . ASP A 1 1094 ? -16.306 7.342 25.259 1.00 92.75 1094 ASP A N 1
ATOM 8436 C CA . ASP A 1 1094 ? -16.064 8.482 24.370 1.00 92.75 1094 ASP A CA 1
ATOM 8437 C C . ASP A 1 1094 ? -17.242 9.472 24.460 1.00 92.75 1094 ASP A C 1
ATOM 8439 O O . ASP A 1 1094 ? -18.409 9.110 24.276 1.00 92.75 1094 ASP A O 1
ATOM 8443 N N . GLY A 1 1095 ? -16.946 10.742 24.746 1.00 91.56 1095 GLY A N 1
ATOM 8444 C CA . GLY A 1 1095 ? -17.952 11.777 24.995 1.00 91.56 1095 GLY A CA 1
ATOM 8445 C C . GLY A 1 1095 ? -18.896 12.003 23.812 1.00 91.56 1095 GLY A C 1
ATOM 8446 O O . GLY A 1 1095 ? -20.066 12.327 24.023 1.00 91.56 1095 GLY A O 1
ATOM 8447 N N . ARG A 1 1096 ? -18.436 11.740 22.581 1.00 96.00 1096 ARG A N 1
ATOM 8448 C CA . ARG A 1 1096 ? -19.271 11.736 21.368 1.00 96.00 1096 ARG A CA 1
ATOM 8449 C C . ARG A 1 1096 ? -20.380 10.687 21.459 1.00 96.00 1096 ARG A C 1
ATOM 8451 O O . ARG A 1 1096 ? -21.550 10.992 21.227 1.00 96.00 1096 ARG A O 1
ATOM 8458 N N . LEU A 1 1097 ? -20.035 9.461 21.856 1.00 95.38 1097 LEU A N 1
ATOM 8459 C CA . LEU A 1 1097 ? -20.996 8.374 22.046 1.00 95.38 1097 LEU A CA 1
ATOM 8460 C C . LEU A 1 1097 ? -21.904 8.621 23.260 1.00 95.38 1097 LEU A C 1
ATOM 8462 O O . LEU A 1 1097 ? -23.106 8.357 23.183 1.00 95.38 1097 LEU A O 1
ATOM 8466 N N . ALA A 1 1098 ? -21.355 9.140 24.362 1.00 94.81 1098 ALA A N 1
ATOM 8467 C CA . ALA A 1 1098 ? -22.125 9.466 25.560 1.00 94.81 1098 ALA A CA 1
ATOM 8468 C C . ALA A 1 1098 ? -23.230 10.498 25.262 1.00 94.81 1098 ALA A C 1
ATOM 8470 O O . ALA A 1 1098 ? -24.389 10.277 25.619 1.00 94.81 1098 ALA A O 1
ATOM 8471 N N . PHE A 1 1099 ? -22.902 11.565 24.524 1.00 97.38 1099 PHE A N 1
ATOM 8472 C CA . PHE A 1 1099 ? -23.863 12.582 24.090 1.00 97.38 1099 PHE A CA 1
ATOM 8473 C C . PHE A 1 1099 ? -24.959 12.005 23.176 1.00 97.38 1099 PHE A C 1
ATOM 8475 O O . PHE A 1 1099 ? -26.145 12.303 23.355 1.00 97.38 1099 PHE A O 1
ATOM 8482 N N . VAL A 1 1100 ? -24.593 11.126 22.234 1.00 96.88 1100 VAL A N 1
ATOM 8483 C CA . VAL A 1 1100 ? -25.554 10.421 21.365 1.00 96.88 1100 VAL A CA 1
ATOM 8484 C C . VAL A 1 1100 ? -26.502 9.537 22.180 1.00 96.88 1100 VAL A C 1
ATOM 8486 O O . VAL A 1 1100 ? -27.716 9.618 21.999 1.00 96.88 1100 VAL A O 1
ATOM 8489 N N . ARG A 1 1101 ? -25.982 8.740 23.124 1.00 94.44 1101 ARG A N 1
ATOM 8490 C CA . ARG A 1 1101 ? -26.798 7.888 24.009 1.00 94.44 1101 ARG A CA 1
ATOM 8491 C C . ARG A 1 1101 ? -27.748 8.709 24.883 1.00 94.44 1101 ARG A C 1
ATOM 8493 O O . ARG A 1 1101 ? -28.932 8.391 24.944 1.00 94.44 1101 ARG A O 1
ATOM 8500 N N . GLN A 1 1102 ? -27.262 9.787 25.500 1.00 94.69 1102 GLN A N 1
ATOM 8501 C CA . GLN A 1 1102 ? -28.080 10.702 26.305 1.00 94.69 1102 GLN A CA 1
ATOM 8502 C C . GLN A 1 1102 ? -29.216 11.330 25.478 1.00 94.69 1102 GLN A C 1
ATOM 8504 O O . GLN A 1 1102 ? -30.349 11.428 25.943 1.00 94.69 1102 GLN A O 1
ATOM 8509 N N . SER A 1 1103 ? -28.937 11.697 24.224 1.00 95.25 1103 SER A N 1
ATOM 8510 C CA . SER A 1 1103 ? -29.913 12.303 23.307 1.00 95.25 1103 SER A CA 1
ATOM 8511 C C . SER A 1 1103 ? -31.014 11.339 22.830 1.00 95.25 1103 SER A C 1
ATOM 8513 O O . SER A 1 1103 ? -32.054 11.792 22.344 1.00 95.25 1103 SER A O 1
ATOM 8515 N N . LEU A 1 1104 ? -30.808 10.024 22.977 1.00 94.44 1104 LEU A N 1
ATOM 8516 C CA . LEU A 1 1104 ? -31.756 8.964 22.610 1.00 94.44 1104 LEU A CA 1
ATOM 8517 C C . LEU A 1 1104 ? -32.347 8.203 23.815 1.00 94.44 1104 LEU A C 1
ATOM 8519 O O . LEU A 1 1104 ? -33.072 7.229 23.617 1.00 94.44 1104 LEU A O 1
ATOM 8523 N N . GLN A 1 1105 ? -32.050 8.613 25.050 1.00 88.50 1105 GLN A N 1
ATOM 8524 C CA . GLN A 1 1105 ? -32.437 7.885 26.263 1.00 88.50 1105 GLN A CA 1
ATOM 8525 C C . GLN A 1 1105 ? -33.963 7.672 26.362 1.00 88.50 1105 GLN A C 1
ATOM 8527 O O . GLN A 1 1105 ? -34.741 8.622 26.250 1.00 88.50 1105 GLN A O 1
ATOM 8532 N N . GLY A 1 1106 ? -34.399 6.429 26.597 1.00 84.12 1106 GLY A N 1
ATOM 8533 C CA . GLY A 1 1106 ? -35.817 6.059 26.667 1.00 84.12 1106 GLY A CA 1
ATOM 8534 C C . GLY A 1 1106 ? -36.502 5.953 25.298 1.00 84.12 1106 GLY A C 1
ATOM 8535 O O . GLY A 1 1106 ? -37.731 6.021 25.217 1.00 84.12 1106 GLY A O 1
ATOM 8536 N N . ARG A 1 1107 ? -35.726 5.847 24.211 1.00 86.25 1107 ARG A N 1
ATOM 8537 C CA . ARG A 1 1107 ? -36.206 5.678 22.829 1.00 86.25 1107 ARG A CA 1
ATOM 8538 C C . ARG A 1 1107 ? -35.600 4.441 22.151 1.00 86.25 1107 ARG A C 1
ATOM 8540 O O . ARG A 1 1107 ? -35.394 4.435 20.946 1.00 86.25 1107 ARG A O 1
ATOM 8547 N N . GLU A 1 1108 ? -35.357 3.359 22.883 1.00 88.62 1108 GLU A N 1
ATOM 8548 C CA . GLU A 1 1108 ? -34.651 2.154 22.399 1.00 88.62 1108 GLU A CA 1
ATOM 8549 C C . GLU A 1 1108 ? -35.408 1.411 21.270 1.00 88.62 1108 GLU A C 1
ATOM 8551 O O . GLU A 1 1108 ? -34.824 0.646 20.498 1.00 88.62 1108 GLU A O 1
ATOM 8556 N N . GLN A 1 1109 ? -36.716 1.663 21.141 1.00 91.12 1109 GLN A N 1
ATOM 8557 C CA . GLN A 1 1109 ? -37.571 1.162 20.054 1.00 91.12 1109 GLN A CA 1
ATOM 8558 C C . GLN A 1 1109 ? -37.681 2.118 18.849 1.00 91.12 1109 GLN A C 1
ATOM 8560 O O . GLN A 1 1109 ? -38.301 1.759 17.848 1.00 91.12 1109 GLN A O 1
ATOM 8565 N N . ALA A 1 1110 ? -37.094 3.318 18.917 1.00 92.56 1110 ALA A N 1
ATOM 8566 C CA . ALA A 1 1110 ? -37.098 4.287 17.822 1.00 92.56 1110 ALA A CA 1
ATOM 8567 C C . ALA A 1 1110 ? -36.465 3.718 16.551 1.00 92.56 1110 ALA A C 1
ATOM 8569 O O . ALA A 1 1110 ? -35.447 3.026 16.604 1.00 92.56 1110 ALA A O 1
ATOM 8570 N N . ARG A 1 1111 ? -37.024 4.091 15.399 1.00 96.50 1111 ARG A N 1
ATOM 8571 C CA . ARG A 1 1111 ? -36.365 3.961 14.099 1.00 96.50 1111 ARG A CA 1
ATOM 8572 C C . ARG A 1 1111 ? -35.230 4.986 14.062 1.00 96.50 1111 ARG A C 1
ATOM 8574 O O . ARG A 1 1111 ? -35.504 6.184 13.964 1.00 96.50 1111 ARG A O 1
ATOM 8581 N N . VAL A 1 1112 ? -33.982 4.531 14.173 1.00 97.00 1112 VAL A N 1
ATOM 8582 C CA . VAL A 1 1112 ? -32.787 5.394 14.185 1.00 97.00 1112 VAL A CA 1
ATOM 8583 C C . VAL A 1 1112 ? -32.020 5.249 12.875 1.00 97.00 1112 VAL A C 1
ATOM 8585 O O . VAL A 1 1112 ? -31.659 4.135 12.488 1.00 97.00 1112 VAL A O 1
ATOM 8588 N N . LEU A 1 1113 ? -31.735 6.379 12.229 1.00 96.88 1113 LEU A N 1
ATOM 8589 C CA . LEU A 1 1113 ? -30.809 6.475 11.103 1.00 96.88 1113 LEU A CA 1
ATOM 8590 C C . LEU A 1 1113 ? -29.472 7.066 11.571 1.00 96.88 1113 LEU A C 1
ATOM 8592 O O . LEU A 1 1113 ? -29.450 8.173 12.097 1.00 96.88 1113 LEU A O 1
ATOM 8596 N N . ASP A 1 1114 ? -28.365 6.369 11.339 1.00 96.19 1114 ASP A N 1
ATOM 8597 C CA . ASP A 1 1114 ? -27.014 6.942 11.377 1.00 96.19 1114 ASP A CA 1
ATOM 8598 C C . ASP A 1 1114 ? -26.602 7.283 9.942 1.00 96.19 1114 ASP A C 1
ATOM 8600 O O . ASP A 1 1114 ? -26.593 6.401 9.075 1.00 96.19 1114 ASP A O 1
ATOM 8604 N N . MET A 1 1115 ? -26.352 8.562 9.662 1.00 93.25 1115 MET A N 1
ATOM 8605 C CA . MET A 1 1115 ? -26.229 9.075 8.299 1.00 93.25 1115 MET A CA 1
ATOM 8606 C C . MET A 1 1115 ? -24.872 9.748 8.096 1.00 93.25 1115 MET A C 1
ATOM 8608 O O . MET A 1 1115 ? -24.584 10.752 8.732 1.00 93.25 1115 MET A O 1
ATOM 8612 N N . GLY A 1 1116 ? -24.044 9.186 7.211 1.00 89.50 1116 GLY A N 1
ATOM 8613 C CA . GLY A 1 1116 ? -22.582 9.341 7.272 1.00 89.50 1116 GLY A CA 1
ATOM 8614 C C . GLY A 1 1116 ? -21.937 8.341 8.244 1.00 89.50 1116 GLY A C 1
ATOM 8615 O O . GLY A 1 1116 ? -20.949 8.644 8.903 1.00 89.50 1116 GLY A O 1
ATOM 8616 N N . THR A 1 1117 ? -22.537 7.152 8.374 1.00 90.19 1117 THR A N 1
ATOM 8617 C CA . THR A 1 1117 ? -22.202 6.140 9.393 1.00 90.19 1117 THR A CA 1
ATOM 8618 C C . THR A 1 1117 ? -20.781 5.554 9.277 1.00 90.19 1117 THR A C 1
ATOM 8620 O O . THR A 1 1117 ? -20.268 4.952 10.231 1.00 90.19 1117 THR A O 1
ATOM 8623 N N . GLY A 1 1118 ? -20.120 5.688 8.120 1.00 88.75 1118 GLY A N 1
ATOM 8624 C CA . GLY A 1 1118 ? -18.803 5.110 7.863 1.00 88.75 1118 GLY A CA 1
ATOM 8625 C C . GLY A 1 1118 ? -18.785 3.604 8.147 1.00 88.75 1118 GLY A C 1
ATOM 8626 O O . GLY A 1 1118 ? -19.610 2.845 7.646 1.00 88.75 1118 GLY A O 1
ATOM 8627 N N . LYS A 1 1119 ? -17.867 3.136 9.000 1.00 86.38 1119 LYS A N 1
ATOM 8628 C CA . LYS A 1 1119 ? -17.793 1.718 9.414 1.00 86.38 1119 LYS A CA 1
ATOM 8629 C C . LYS A 1 1119 ? -18.808 1.316 10.505 1.00 86.38 1119 LYS A C 1
ATOM 8631 O O . LYS A 1 1119 ? -18.684 0.239 11.086 1.00 86.38 1119 LYS A O 1
ATOM 8636 N N . GLY A 1 1120 ? -19.818 2.139 10.803 1.00 90.06 1120 GLY A N 1
ATOM 8637 C CA . GLY A 1 1120 ? -20.942 1.771 11.676 1.00 90.06 1120 GLY A CA 1
ATOM 8638 C C . GLY A 1 1120 ? -20.653 1.826 13.178 1.00 90.06 1120 GLY A C 1
ATOM 8639 O O . GLY A 1 1120 ? -21.333 1.146 13.950 1.00 90.06 1120 GLY A O 1
ATOM 8640 N N . ARG A 1 1121 ? -19.643 2.601 13.604 1.00 90.88 1121 ARG A N 1
ATOM 8641 C CA . ARG A 1 1121 ? -19.176 2.671 15.004 1.00 90.88 1121 ARG A CA 1
ATOM 8642 C C . ARG A 1 1121 ? -20.282 3.068 15.993 1.00 90.88 1121 ARG A C 1
ATOM 8644 O O . ARG A 1 1121 ? -20.494 2.366 16.980 1.00 90.88 1121 ARG A O 1
ATOM 8651 N N . TYR A 1 1122 ? -21.060 4.109 15.687 1.00 93.88 1122 TYR A N 1
ATOM 8652 C CA . TYR A 1 1122 ? -22.172 4.549 16.538 1.00 93.88 1122 TYR A CA 1
ATOM 8653 C C . TYR A 1 1122 ? -23.321 3.528 16.555 1.00 93.88 1122 TYR A C 1
ATOM 8655 O O . TYR A 1 1122 ? -23.773 3.133 17.631 1.00 93.88 1122 TYR A O 1
ATOM 8663 N N . LEU A 1 1123 ? -23.734 3.003 15.393 1.00 92.50 1123 LEU A N 1
ATOM 8664 C CA . LEU A 1 1123 ? -24.763 1.955 15.313 1.00 92.50 1123 LEU A CA 1
ATOM 8665 C C . LEU A 1 1123 ? -24.412 0.693 16.099 1.00 92.50 1123 LEU A C 1
ATOM 8667 O O . LEU A 1 1123 ? -25.284 0.118 16.745 1.00 92.50 1123 LEU A O 1
ATOM 8671 N N . ARG A 1 1124 ? -23.152 0.252 16.076 1.00 91.75 1124 ARG A N 1
ATOM 8672 C CA . ARG A 1 1124 ? -22.714 -0.931 16.831 1.00 91.75 1124 ARG A CA 1
ATOM 8673 C C . ARG A 1 1124 ? -22.867 -0.714 18.338 1.00 91.75 1124 ARG A C 1
ATOM 8675 O O . ARG A 1 1124 ? -23.395 -1.581 19.033 1.00 91.75 1124 ARG A O 1
ATOM 8682 N N . ARG A 1 1125 ? -22.497 0.473 18.822 1.00 91.06 1125 ARG A N 1
ATOM 8683 C CA . ARG A 1 1125 ? -22.582 0.866 20.237 1.00 91.06 1125 ARG A CA 1
ATOM 8684 C C . ARG A 1 1125 ? -24.003 1.184 20.712 1.00 91.06 1125 ARG A C 1
ATOM 8686 O O . ARG A 1 1125 ? -24.295 0.975 21.891 1.00 91.06 1125 ARG A O 1
ATOM 8693 N N . LEU A 1 1126 ? -24.895 1.612 19.816 1.00 90.81 1126 LEU A N 1
ATOM 8694 C CA . LEU A 1 1126 ? -26.339 1.694 20.069 1.00 90.81 1126 LEU A CA 1
ATOM 8695 C C . LEU A 1 1126 ? -27.009 0.314 20.037 1.00 90.81 1126 LEU A C 1
ATOM 8697 O O . LEU A 1 1126 ? -27.889 0.052 20.852 1.00 90.81 1126 LEU A O 1
ATOM 8701 N N . HIS A 1 1127 ? -26.565 -0.602 19.171 1.00 88.50 1127 HIS A N 1
ATOM 8702 C CA . HIS A 1 1127 ? -27.101 -1.963 19.142 1.00 88.50 1127 HIS A CA 1
ATOM 8703 C C . HIS A 1 1127 ? -26.805 -2.723 20.441 1.00 88.50 1127 HIS A C 1
ATOM 8705 O O . HIS A 1 1127 ? -27.694 -3.367 20.996 1.00 88.50 1127 HIS A O 1
ATOM 8711 N N . TYR A 1 1128 ? -25.579 -2.605 20.962 1.00 83.31 1128 TYR A N 1
ATOM 8712 C CA . TYR A 1 1128 ? -25.237 -3.117 22.293 1.00 83.31 1128 TYR A CA 1
ATOM 8713 C C . TYR A 1 1128 ? -25.986 -2.377 23.414 1.00 83.31 1128 TYR A C 1
ATOM 8715 O O . TYR A 1 1128 ? -26.373 -3.003 24.394 1.00 83.31 1128 TYR A O 1
ATOM 8723 N N . GLY A 1 1129 ? -26.293 -1.089 23.225 1.00 82.69 1129 GLY A N 1
ATOM 8724 C CA . GLY A 1 1129 ? -27.198 -0.307 24.079 1.00 82.69 1129 GLY A CA 1
ATOM 8725 C C . GLY A 1 1129 ? -28.690 -0.665 23.967 1.00 82.69 1129 GLY A C 1
ATOM 8726 O O . GLY A 1 1129 ? -29.522 0.083 24.468 1.00 82.69 1129 GLY A O 1
ATOM 8727 N N . GLY A 1 1130 ? -29.051 -1.772 23.306 1.00 85.25 1130 GLY A N 1
ATOM 8728 C CA . GLY A 1 1130 ? -30.422 -2.291 23.250 1.00 85.25 1130 GLY A CA 1
ATOM 8729 C C . GLY A 1 1130 ? -31.292 -1.768 22.102 1.00 85.25 1130 GLY A C 1
ATOM 8730 O O . GLY A 1 1130 ? -32.437 -2.204 21.982 1.00 85.25 1130 GLY A O 1
ATOM 8731 N N . PHE A 1 1131 ? -30.777 -0.891 21.232 1.00 90.31 1131 PHE A N 1
ATOM 8732 C CA . PHE A 1 1131 ? -31.565 -0.337 20.129 1.00 90.31 1131 PHE A CA 1
ATOM 8733 C C . PHE A 1 1131 ? -31.859 -1.391 19.050 1.00 90.31 1131 PHE A C 1
ATOM 8735 O O . PHE A 1 1131 ? -30.954 -2.058 18.526 1.00 90.31 1131 PHE A O 1
ATOM 8742 N N . ALA A 1 1132 ? -33.144 -1.524 18.710 1.00 82.81 1132 ALA A N 1
ATOM 8743 C CA . ALA A 1 1132 ? -33.642 -2.557 17.800 1.00 82.81 1132 ALA A CA 1
ATOM 8744 C C . ALA A 1 1132 ? -33.705 -2.105 16.330 1.00 82.81 1132 ALA A C 1
ATOM 8746 O O . ALA A 1 1132 ? -33.241 -2.822 15.445 1.00 82.81 1132 ALA A O 1
ATOM 8747 N N . ASN A 1 1133 ? -34.260 -0.918 16.066 1.00 92.69 1133 ASN A N 1
ATOM 8748 C CA . ASN A 1 1133 ? -34.645 -0.476 14.720 1.00 92.69 1133 ASN A CA 1
ATOM 8749 C C . ASN A 1 1133 ? -33.577 0.436 14.094 1.00 92.69 1133 ASN A C 1
ATOM 8751 O O . ASN A 1 1133 ? -33.810 1.614 13.823 1.00 92.69 1133 ASN A O 1
ATOM 8755 N N . LEU A 1 1134 ? -32.379 -0.120 13.903 1.00 95.12 1134 LEU A N 1
ATOM 8756 C CA . LEU A 1 1134 ? -31.192 0.604 13.446 1.00 95.12 1134 LEU A CA 1
ATOM 8757 C C . LEU A 1 1134 ? -31.011 0.561 11.923 1.00 95.12 1134 LEU A C 1
ATOM 8759 O O . LEU A 1 1134 ? -31.118 -0.494 11.294 1.00 95.12 1134 LEU A O 1
ATOM 8763 N N . THR A 1 1135 ? -30.660 1.701 11.333 1.00 95.19 1135 THR A N 1
ATOM 8764 C CA . THR A 1 1135 ? -30.286 1.826 9.919 1.00 95.19 1135 THR A CA 1
ATOM 8765 C C . THR A 1 1135 ? -29.033 2.680 9.772 1.00 95.19 1135 THR A C 1
ATOM 8767 O O . THR A 1 1135 ? -28.946 3.754 10.356 1.00 95.19 1135 THR A O 1
ATOM 8770 N N . GLY A 1 1136 ? -28.078 2.219 8.970 1.00 93.19 1136 GLY A N 1
ATOM 8771 C CA . GLY A 1 1136 ? -26.930 2.992 8.514 1.00 93.19 1136 GLY A CA 1
ATOM 8772 C C . GLY A 1 1136 ? -27.102 3.418 7.068 1.00 93.19 1136 GLY A C 1
ATOM 8773 O O . GLY A 1 1136 ? -27.487 2.616 6.211 1.00 93.19 1136 GLY A O 1
ATOM 8774 N N . GLN A 1 1137 ? -26.796 4.678 6.786 1.00 92.12 1137 GLN A N 1
ATOM 8775 C CA . GLN A 1 1137 ? -26.713 5.187 5.428 1.00 92.12 1137 GLN A CA 1
ATOM 8776 C C . GLN A 1 1137 ? -25.419 5.962 5.235 1.00 92.12 1137 GLN A C 1
ATOM 8778 O O . GLN A 1 1137 ? -25.066 6.820 6.040 1.00 92.12 1137 GLN A O 1
ATOM 8783 N N . ASP A 1 1138 ? -24.719 5.659 4.150 1.00 90.19 1138 ASP A N 1
ATOM 8784 C CA . ASP A 1 1138 ? -23.486 6.343 3.778 1.00 90.19 1138 ASP A CA 1
ATOM 8785 C C . ASP A 1 1138 ? -23.504 6.710 2.290 1.00 90.19 1138 ASP A C 1
ATOM 8787 O O . ASP A 1 1138 ? -24.329 6.220 1.516 1.00 90.19 1138 ASP A O 1
ATOM 8791 N N . VAL A 1 1139 ? -22.587 7.571 1.868 1.00 77.62 1139 VAL A N 1
ATOM 8792 C CA . VAL A 1 1139 ? -22.508 8.054 0.490 1.00 77.62 1139 VAL A CA 1
ATOM 8793 C C . VAL A 1 1139 ? -21.945 7.000 -0.473 1.00 77.62 1139 VAL A C 1
ATOM 8795 O O . VAL A 1 1139 ? -22.084 7.161 -1.688 1.00 77.62 1139 VAL A O 1
ATOM 8798 N N . HIS A 1 1140 ? -21.353 5.909 0.038 1.00 73.62 1140 HIS A N 1
ATOM 8799 C CA . HIS A 1 1140 ? -20.761 4.839 -0.772 1.00 73.62 1140 HIS A CA 1
ATOM 8800 C C . HIS A 1 1140 ? -21.083 3.407 -0.268 1.00 73.62 1140 HIS A C 1
ATOM 8802 O O . HIS A 1 1140 ? -20.929 3.124 0.922 1.00 73.62 1140 HIS A O 1
ATOM 8808 N N . PRO A 1 1141 ? -21.448 2.443 -1.147 1.00 66.94 1141 PRO A N 1
ATOM 8809 C CA . PRO A 1 1141 ? -21.845 1.084 -0.745 1.00 66.94 1141 PRO A CA 1
ATOM 8810 C C . PRO A 1 1141 ? -20.753 0.262 -0.047 1.00 66.94 1141 PRO A C 1
ATOM 8812 O O . PRO A 1 1141 ? -21.078 -0.691 0.660 1.00 66.94 1141 PRO A O 1
ATOM 8815 N N . ALA A 1 1142 ? -19.468 0.610 -0.193 1.00 62.84 1142 ALA A N 1
ATOM 8816 C CA . ALA A 1 1142 ? -18.372 -0.123 0.455 1.00 62.84 1142 ALA A CA 1
ATOM 8817 C C . ALA A 1 1142 ? -18.518 -0.228 1.984 1.00 62.84 1142 ALA A C 1
ATOM 8819 O O . ALA A 1 1142 ? -18.054 -1.217 2.554 1.00 62.84 1142 ALA A O 1
ATOM 8820 N N . PHE A 1 1143 ? -19.165 0.755 2.614 1.00 72.12 1143 PHE A N 1
ATOM 8821 C CA . PHE A 1 1143 ? -19.406 0.823 4.054 1.00 72.12 1143 PHE A CA 1
ATOM 8822 C C . PHE A 1 1143 ? -20.468 -0.167 4.551 1.00 72.12 1143 PHE A C 1
ATOM 8824 O O . PHE A 1 1143 ? -20.372 -0.656 5.677 1.00 72.12 1143 PHE A O 1
ATOM 8831 N N . ALA A 1 1144 ? -21.423 -0.555 3.697 1.00 75.62 1144 ALA A N 1
ATOM 8832 C CA . ALA A 1 1144 ? -22.519 -1.456 4.060 1.00 75.62 1144 ALA A CA 1
ATOM 8833 C C . ALA A 1 1144 ? -22.034 -2.807 4.623 1.00 75.62 1144 ALA A C 1
ATOM 8835 O O . ALA A 1 1144 ? -22.675 -3.369 5.508 1.00 75.62 1144 ALA A O 1
ATOM 8836 N N . ARG A 1 1145 ? -20.871 -3.302 4.170 1.00 74.25 1145 ARG A N 1
ATOM 8837 C CA . ARG A 1 1145 ? -20.288 -4.577 4.631 1.00 74.25 1145 ARG A CA 1
ATOM 8838 C C . ARG A 1 1145 ? -19.760 -4.553 6.078 1.00 74.25 1145 ARG A C 1
ATOM 8840 O O . ARG A 1 1145 ? -19.483 -5.616 6.621 1.00 74.25 1145 ARG A O 1
ATOM 8847 N N . PHE A 1 1146 ? -19.602 -3.371 6.683 1.00 75.44 1146 PHE A N 1
ATOM 8848 C CA . PHE A 1 1146 ? -19.102 -3.188 8.058 1.00 75.44 1146 PHE A CA 1
ATOM 8849 C C . PHE A 1 1146 ? -20.218 -2.914 9.079 1.00 75.44 1146 PHE A C 1
ATOM 8851 O O . PHE A 1 1146 ? -19.965 -2.884 10.289 1.00 75.44 1146 PHE A O 1
ATOM 8858 N N . MET A 1 1147 ? -21.456 -2.745 8.602 1.00 83.88 1147 MET A N 1
ATOM 8859 C CA . MET A 1 1147 ? -22.625 -2.565 9.458 1.00 83.88 1147 MET A CA 1
ATOM 8860 C C . MET A 1 1147 ? -22.820 -3.781 10.380 1.00 83.88 1147 MET A C 1
ATOM 8862 O O . MET A 1 1147 ? -22.617 -4.923 9.954 1.00 83.88 1147 MET A O 1
ATOM 8866 N N . PRO A 1 1148 ? -23.226 -3.583 11.649 1.00 77.88 1148 PRO A N 1
ATOM 8867 C CA . PRO A 1 1148 ? -23.545 -4.700 12.532 1.00 77.88 1148 PRO A CA 1
ATOM 8868 C C . PRO A 1 1148 ? -24.699 -5.523 11.938 1.00 77.88 1148 PRO A C 1
ATOM 8870 O O . PRO A 1 1148 ? -25.633 -4.949 11.386 1.00 77.88 1148 PRO A O 1
ATOM 8873 N N . LYS A 1 1149 ? -24.674 -6.859 12.104 1.00 73.44 1149 LYS A N 1
ATOM 8874 C CA . LYS A 1 1149 ? -25.552 -7.868 11.445 1.00 73.44 1149 LYS A CA 1
ATOM 8875 C C . LYS A 1 1149 ? -27.083 -7.699 11.611 1.00 73.44 1149 LYS A C 1
ATOM 8877 O O . LYS A 1 1149 ? -27.839 -8.589 11.228 1.00 73.44 1149 LYS A O 1
ATOM 8882 N N . ARG A 1 1150 ? -27.546 -6.620 12.241 1.00 73.25 1150 ARG A N 1
ATOM 8883 C CA . ARG A 1 1150 ? -28.952 -6.281 12.514 1.00 73.25 1150 ARG A CA 1
ATOM 8884 C C . ARG A 1 1150 ? -29.325 -4.838 12.157 1.00 73.25 1150 ARG A C 1
ATOM 8886 O O . ARG A 1 1150 ? -30.502 -4.511 12.222 1.00 73.25 1150 ARG A O 1
ATOM 8893 N N . ALA A 1 1151 ? -28.364 -3.995 11.773 1.00 84.44 1151 ALA A N 1
ATOM 8894 C CA . ALA A 1 1151 ? -28.672 -2.704 11.172 1.00 84.44 1151 ALA A CA 1
ATOM 8895 C C . ALA A 1 1151 ? -28.955 -2.892 9.676 1.00 84.44 1151 ALA A C 1
ATOM 8897 O O . ALA A 1 1151 ? -28.240 -3.625 8.991 1.00 84.44 1151 ALA A O 1
ATOM 8898 N N . SER A 1 1152 ? -29.976 -2.212 9.158 1.00 86.69 1152 SER A N 1
ATOM 8899 C CA . SER A 1 1152 ? -30.163 -2.095 7.706 1.00 86.69 1152 SER A CA 1
ATOM 8900 C C . SER A 1 1152 ? -29.093 -1.177 7.114 1.00 86.69 1152 SER A C 1
ATOM 8902 O O . SER A 1 1152 ? -28.710 -0.206 7.756 1.00 86.69 1152 SER A O 1
ATOM 8904 N N . ALA A 1 1153 ? -28.635 -1.444 5.891 1.00 83.19 1153 ALA A N 1
ATOM 8905 C CA . ALA A 1 1153 ? -27.646 -0.615 5.200 1.00 83.19 1153 ALA A CA 1
ATOM 8906 C C . ALA A 1 1153 ? -28.231 -0.037 3.903 1.00 83.19 1153 ALA A C 1
ATOM 8908 O O . ALA A 1 1153 ? -28.833 -0.776 3.122 1.00 83.19 1153 ALA A O 1
ATOM 8909 N N . ARG A 1 1154 ? -28.040 1.263 3.646 1.00 83.56 1154 ARG A N 1
ATOM 8910 C CA . ARG A 1 1154 ? -28.373 1.913 2.362 1.00 83.56 1154 ARG A CA 1
ATOM 8911 C C . ARG A 1 1154 ? -27.282 2.882 1.903 1.00 83.56 1154 ARG A C 1
ATOM 8913 O O . ARG A 1 1154 ? -26.410 3.270 2.673 1.00 83.56 1154 ARG A O 1
ATOM 8920 N N . VAL A 1 1155 ? -27.366 3.290 0.638 1.00 79.19 1155 VAL A N 1
ATOM 8921 C CA . VAL A 1 1155 ? -26.555 4.370 0.056 1.00 79.19 1155 VAL A CA 1
ATOM 8922 C C . VAL A 1 1155 ? -27.412 5.636 -0.054 1.00 79.19 1155 VAL A C 1
ATOM 8924 O O . VAL A 1 1155 ? -28.605 5.535 -0.338 1.00 79.19 1155 VAL A O 1
ATOM 8927 N N . GLY A 1 1156 ? -26.852 6.820 0.192 1.00 78.69 1156 GLY A N 1
ATOM 8928 C CA . GLY A 1 1156 ? -27.530 8.116 0.023 1.00 78.69 1156 GLY A CA 1
ATOM 8929 C C . GLY A 1 1156 ? -26.728 9.279 0.607 1.00 78.69 1156 GLY A C 1
ATOM 8930 O O . GLY A 1 1156 ? -25.637 9.071 1.126 1.00 78.69 1156 GLY A O 1
ATOM 8931 N N . THR A 1 1157 ? -27.236 10.511 0.517 1.00 83.69 1157 THR A N 1
ATOM 8932 C CA . THR A 1 1157 ? -26.521 11.711 0.998 1.00 83.69 1157 THR A CA 1
ATOM 8933 C C . THR A 1 1157 ? -27.395 12.535 1.937 1.00 83.69 1157 THR A C 1
ATOM 8935 O O . THR A 1 1157 ? -28.616 12.495 1.836 1.00 83.69 1157 THR A O 1
ATOM 8938 N N . VAL A 1 1158 ? -26.797 13.324 2.835 1.00 87.62 1158 VAL A N 1
ATOM 8939 C CA . VAL A 1 1158 ? -27.560 14.174 3.775 1.00 87.62 1158 VAL A CA 1
ATOM 8940 C C . VAL A 1 1158 ? -28.463 15.202 3.082 1.00 87.62 1158 VAL A C 1
ATOM 8942 O O . VAL A 1 1158 ? -29.455 15.619 3.662 1.00 87.62 1158 VAL A O 1
ATOM 8945 N N . LEU A 1 1159 ? -28.163 15.573 1.830 1.00 84.88 1159 LEU A N 1
ATOM 8946 C CA . LEU A 1 1159 ? -29.003 16.458 1.008 1.00 84.88 1159 LEU A CA 1
ATOM 8947 C C . LEU A 1 1159 ? -30.225 15.740 0.416 1.00 84.88 1159 LEU A C 1
ATOM 8949 O O . LEU A 1 1159 ? -31.184 16.390 0.005 1.00 84.88 1159 LEU A O 1
ATOM 8953 N N . ARG A 1 1160 ? -30.149 14.410 0.290 1.00 78.88 1160 ARG A N 1
ATOM 8954 C CA . ARG A 1 1160 ? -31.152 13.560 -0.347 1.00 78.88 1160 ARG A CA 1
ATOM 8955 C C . ARG A 1 1160 ? -30.958 12.106 0.088 1.00 78.88 1160 ARG A C 1
ATOM 8957 O O . ARG A 1 1160 ? -30.146 11.352 -0.457 1.00 78.88 1160 ARG A O 1
ATOM 8964 N N . SER A 1 1161 ? -31.752 11.712 1.069 1.00 82.75 1161 SER A N 1
ATOM 8965 C CA . SER A 1 1161 ? -31.673 10.421 1.746 1.00 82.75 1161 SER A CA 1
ATOM 8966 C C . SER A 1 1161 ? -32.414 9.297 1.003 1.00 82.75 1161 SER A C 1
ATOM 8968 O O . SER A 1 1161 ? -32.084 8.124 1.159 1.00 82.75 1161 SER A O 1
ATOM 8970 N N . GLY A 1 1162 ? -33.412 9.639 0.179 1.00 77.19 1162 GLY A N 1
ATOM 8971 C CA . GLY A 1 1162 ? -34.234 8.666 -0.552 1.00 77.19 1162 GLY A CA 1
ATOM 8972 C C . GLY A 1 1162 ? -35.247 7.894 0.307 1.00 77.19 1162 GLY A C 1
ATOM 8973 O O . GLY A 1 1162 ? -35.755 6.871 -0.149 1.00 77.19 1162 GLY A O 1
ATOM 8974 N N . TRP A 1 1163 ? -35.535 8.352 1.530 1.00 85.81 1163 TRP A N 1
ATOM 8975 C CA . TRP A 1 1163 ? -36.603 7.812 2.384 1.00 85.81 1163 TRP A CA 1
ATOM 8976 C C . TRP A 1 1163 ? -37.903 8.610 2.270 1.00 85.81 1163 TRP A C 1
ATOM 8978 O O . TRP A 1 1163 ? -37.892 9.774 1.861 1.00 85.81 1163 TRP A O 1
ATOM 8988 N N . ASP A 1 1164 ? -39.011 8.003 2.687 1.00 84.19 1164 ASP A N 1
ATOM 8989 C CA . ASP A 1 1164 ? -40.320 8.651 2.778 1.00 84.19 1164 ASP A CA 1
ATOM 8990 C C . ASP A 1 1164 ? -40.399 9.611 3.981 1.00 84.19 1164 ASP A C 1
ATOM 8992 O O . ASP A 1 1164 ? -39.632 9.502 4.946 1.00 84.19 1164 ASP A O 1
ATOM 8996 N N . ASP A 1 1165 ? -41.331 10.561 3.935 1.00 88.06 1165 ASP A N 1
ATOM 8997 C CA . ASP A 1 1165 ? -41.573 11.521 5.015 1.00 88.06 1165 ASP A CA 1
ATOM 8998 C C . ASP A 1 1165 ? -41.917 10.793 6.331 1.00 88.06 1165 ASP A C 1
ATOM 9000 O O . ASP A 1 1165 ? -42.720 9.860 6.354 1.00 88.06 1165 ASP A O 1
ATOM 9004 N N . GLY A 1 1166 ? -41.301 11.199 7.445 1.00 91.56 1166 GLY A N 1
ATOM 9005 C CA . GLY A 1 1166 ? -41.523 10.568 8.753 1.00 91.56 1166 GLY A CA 1
ATOM 9006 C C . GLY A 1 1166 ? -40.982 9.135 8.915 1.00 91.56 1166 GLY A C 1
ATOM 9007 O O . GLY A 1 1166 ? -41.407 8.426 9.835 1.00 91.56 1166 GLY A O 1
ATOM 9008 N N . SER A 1 1167 ? -40.055 8.689 8.057 1.00 93.06 1167 SER A N 1
ATOM 9009 C CA . SER A 1 1167 ? -39.419 7.359 8.119 1.00 93.06 1167 SER A CA 1
ATOM 9010 C C . SER A 1 1167 ? -38.649 7.050 9.411 1.00 93.06 1167 SER A C 1
ATOM 9012 O O . SER A 1 1167 ? -38.510 5.870 9.740 1.00 93.06 1167 SER A O 1
ATOM 9014 N N . PHE A 1 1168 ? -38.182 8.057 10.158 1.00 96.00 1168 PHE A N 1
ATOM 9015 C CA . PHE A 1 1168 ? -37.355 7.868 11.357 1.00 96.00 1168 PHE A CA 1
ATOM 9016 C C . PHE A 1 1168 ? -37.844 8.663 12.566 1.00 96.00 1168 PHE A C 1
ATOM 9018 O O . PHE A 1 1168 ? -38.369 9.764 12.439 1.00 96.00 1168 PHE A O 1
ATOM 9025 N N . ASP A 1 1169 ? -37.619 8.119 13.760 1.00 96.94 1169 ASP A N 1
ATOM 9026 C CA . ASP A 1 1169 ? -37.931 8.773 15.038 1.00 96.94 1169 ASP A CA 1
ATOM 9027 C C . ASP A 1 1169 ? -36.687 9.455 15.641 1.00 96.94 1169 ASP A C 1
ATOM 9029 O O . ASP A 1 1169 ? -36.809 10.342 16.497 1.00 96.94 1169 ASP A O 1
ATOM 9033 N N . ALA A 1 1170 ? -35.492 9.073 15.169 1.00 97.31 1170 ALA A N 1
ATOM 9034 C CA . ALA A 1 1170 ? -34.259 9.825 15.357 1.00 97.31 1170 ALA A CA 1
ATOM 9035 C C . ALA A 1 1170 ? -33.281 9.698 14.170 1.00 97.31 1170 ALA A C 1
ATOM 9037 O O . ALA A 1 1170 ? -33.252 8.676 13.484 1.00 97.31 1170 ALA A O 1
ATOM 9038 N N . VAL A 1 1171 ? -32.452 10.724 13.959 1.00 97.75 1171 VAL A N 1
ATOM 9039 C CA . VAL A 1 1171 ? -31.364 10.747 12.964 1.00 97.75 1171 VAL A CA 1
ATOM 9040 C C . VAL A 1 1171 ? -30.078 11.266 13.613 1.00 97.75 1171 VAL A C 1
ATOM 9042 O O . VAL A 1 1171 ? -30.128 12.210 14.405 1.00 97.75 1171 VAL A O 1
ATOM 9045 N N . LEU A 1 1172 ? -28.939 10.659 13.276 1.00 97.94 1172 LEU A N 1
ATOM 9046 C CA . LEU A 1 1172 ? -27.598 11.014 13.744 1.00 97.94 1172 LEU A CA 1
ATOM 9047 C C . LEU A 1 1172 ? -26.747 11.565 12.595 1.00 97.94 1172 LEU A C 1
ATOM 9049 O O . LEU A 1 1172 ? -26.778 11.024 11.489 1.00 97.94 1172 LEU A O 1
ATOM 9053 N N . LEU A 1 1173 ? -25.967 12.605 12.890 1.00 96.69 1173 LEU A N 1
ATOM 9054 C CA . LEU A 1 1173 ? -24.973 13.226 12.014 1.00 96.69 1173 LEU A CA 1
ATOM 9055 C C . LEU A 1 1173 ? -23.687 13.447 12.827 1.00 96.69 1173 LEU A C 1
ATOM 9057 O O . LEU A 1 1173 ? -23.533 14.480 13.480 1.00 96.69 1173 LEU A O 1
ATOM 9061 N N . CYS A 1 1174 ? -22.797 12.455 12.860 1.00 95.38 1174 CYS A N 1
ATOM 9062 C CA . CYS A 1 1174 ? -21.625 12.452 13.741 1.00 95.38 1174 CYS A CA 1
ATOM 9063 C C . CYS A 1 1174 ? -20.312 12.478 12.943 1.00 95.38 1174 CYS A C 1
ATOM 9065 O O . CYS A 1 1174 ? -19.864 11.426 12.489 1.00 95.38 1174 CYS A O 1
ATOM 9067 N N . GLU A 1 1175 ? -19.699 13.663 12.830 1.00 92.25 1175 GLU A N 1
ATOM 9068 C CA . GLU A 1 1175 ? -18.552 13.997 11.957 1.00 92.25 1175 GLU A CA 1
ATOM 9069 C C . GLU A 1 1175 ? -18.983 13.983 10.473 1.00 92.25 1175 GLU A C 1
ATOM 9071 O O . GLU A 1 1175 ? -18.503 13.198 9.654 1.00 92.25 1175 GLU A O 1
ATOM 9076 N N . VAL A 1 1176 ? -20.020 14.784 10.159 1.00 91.50 1176 VAL A N 1
ATOM 9077 C CA . VAL A 1 1176 ? -20.805 14.674 8.907 1.00 91.50 1176 VAL A CA 1
ATOM 9078 C C . VAL A 1 1176 ? -21.261 16.021 8.345 1.00 91.50 1176 VAL A C 1
ATOM 9080 O O . VAL A 1 1176 ? -21.179 16.227 7.130 1.00 91.50 1176 VAL A O 1
ATOM 9083 N N . LEU A 1 1177 ? -21.762 16.944 9.176 1.00 90.75 1177 LEU A N 1
ATOM 9084 C CA . LEU A 1 1177 ? -22.165 18.266 8.689 1.00 90.75 1177 LEU A CA 1
ATOM 9085 C C . LEU A 1 1177 ? -20.949 19.089 8.278 1.00 90.75 1177 LEU A C 1
ATOM 9087 O O . LEU A 1 1177 ? -21.072 19.911 7.371 1.00 90.75 1177 LEU A O 1
ATOM 9091 N N . GLU A 1 1178 ? -19.779 18.829 8.860 1.00 84.56 1178 GLU A N 1
ATOM 9092 C CA . GLU A 1 1178 ? -18.538 19.459 8.414 1.00 84.56 1178 GLU A CA 1
ATOM 9093 C C . GLU A 1 1178 ? -18.210 19.164 6.953 1.00 84.56 1178 GLU A C 1
ATOM 9095 O O . GLU A 1 1178 ? -17.677 20.013 6.250 1.00 84.56 1178 GLU A O 1
ATOM 9100 N N . HIS A 1 1179 ? -18.610 17.999 6.450 1.00 84.44 1179 HIS A N 1
ATOM 9101 C CA . HIS A 1 1179 ? -18.473 17.634 5.046 1.00 84.44 1179 HIS A CA 1
ATOM 9102 C C . HIS A 1 1179 ? -19.715 18.009 4.208 1.00 84.44 1179 HIS A C 1
ATOM 9104 O O . HIS A 1 1179 ? -19.804 17.649 3.035 1.00 84.44 1179 HIS A O 1
ATOM 9110 N N . CYS A 1 1180 ? -20.698 18.722 4.763 1.00 85.19 1180 CYS A N 1
ATOM 9111 C CA . CYS A 1 1180 ? -21.906 19.117 4.041 1.00 85.19 1180 CYS A CA 1
ATOM 9112 C C . CYS A 1 1180 ? -21.689 20.393 3.209 1.00 85.19 1180 CYS A C 1
ATOM 9114 O O . CYS A 1 1180 ? -21.141 21.379 3.690 1.00 85.19 1180 CYS A O 1
ATOM 9116 N N . VAL A 1 1181 ? -22.191 20.405 1.969 1.00 76.75 1181 VAL A N 1
ATOM 9117 C CA . VAL A 1 1181 ? -22.061 21.523 1.003 1.00 76.75 1181 VAL A CA 1
ATOM 9118 C C . VAL A 1 1181 ? -23.378 22.261 0.718 1.00 76.75 1181 VAL A C 1
ATOM 9120 O O . VAL A 1 1181 ? -23.480 23.000 -0.263 1.00 76.75 1181 VAL A O 1
ATOM 9123 N N . ASP A 1 1182 ? -24.408 22.013 1.532 1.00 80.88 1182 ASP A N 1
ATOM 9124 C CA . ASP A 1 1182 ? -25.643 22.806 1.627 1.00 80.88 1182 ASP A CA 1
ATOM 9125 C C . ASP A 1 1182 ? -26.350 22.471 2.952 1.00 80.88 1182 ASP A C 1
ATOM 9127 O O . ASP A 1 1182 ? -27.160 21.544 3.042 1.00 80.88 1182 ASP A O 1
ATOM 9131 N N . LEU A 1 1183 ? -25.993 23.202 4.012 1.00 86.38 1183 LEU A N 1
ATOM 9132 C CA . LEU A 1 1183 ? -26.497 22.950 5.364 1.00 86.38 1183 LEU A CA 1
ATOM 9133 C C . LEU A 1 1183 ? -28.027 23.071 5.443 1.00 86.38 1183 LEU A C 1
ATOM 9135 O O . LEU A 1 1183 ? -28.672 22.251 6.093 1.00 86.38 1183 LEU A O 1
ATOM 9139 N N . HIS A 1 1184 ? -28.625 24.055 4.769 1.00 85.44 1184 HIS A N 1
ATOM 9140 C CA . HIS A 1 1184 ? -30.073 24.270 4.824 1.00 85.44 1184 HIS A CA 1
ATOM 9141 C C . HIS A 1 1184 ? -30.846 23.152 4.117 1.00 85.44 1184 HIS A C 1
ATOM 9143 O O . HIS A 1 1184 ? -31.858 22.695 4.647 1.00 85.44 1184 HIS A O 1
ATOM 9149 N N . ALA A 1 1185 ? -30.353 22.657 2.977 1.00 85.31 1185 ALA A N 1
ATOM 9150 C CA . ALA A 1 1185 ? -30.947 21.500 2.313 1.00 85.31 1185 ALA A CA 1
ATOM 9151 C C . ALA A 1 1185 ? -30.806 20.218 3.145 1.00 85.31 1185 ALA A C 1
ATOM 9153 O O . ALA A 1 1185 ? -31.778 19.473 3.263 1.00 85.31 1185 ALA A O 1
ATOM 9154 N N . ALA A 1 1186 ? -29.650 19.993 3.783 1.00 90.44 1186 ALA A N 1
ATOM 9155 C CA . ALA A 1 1186 ? -29.477 18.872 4.706 1.00 90.44 1186 ALA A CA 1
ATOM 9156 C C . ALA A 1 1186 ? -30.481 18.934 5.867 1.00 90.44 1186 ALA A C 1
ATOM 9158 O O . ALA A 1 1186 ? -31.200 17.971 6.115 1.00 90.44 1186 ALA A O 1
ATOM 9159 N N . LEU A 1 1187 ? -30.594 20.080 6.547 1.00 92.44 1187 LEU A N 1
ATOM 9160 C CA . LEU A 1 1187 ? -31.537 20.248 7.658 1.00 92.44 1187 LEU A CA 1
ATOM 9161 C C . LEU A 1 1187 ? -33.005 20.142 7.211 1.00 92.44 1187 LEU A C 1
ATOM 9163 O O . LEU A 1 1187 ? -33.822 19.596 7.953 1.00 92.44 1187 LEU A O 1
ATOM 9167 N N . GLY A 1 1188 ? -33.336 20.596 5.998 1.00 90.00 1188 GLY A N 1
ATOM 9168 C CA . GLY A 1 1188 ? -34.650 20.399 5.381 1.00 90.00 1188 GLY A CA 1
ATOM 9169 C C . GLY A 1 1188 ? -34.974 18.924 5.125 1.00 90.00 1188 GLY A C 1
ATOM 9170 O O . GLY A 1 1188 ? -36.060 18.465 5.479 1.00 90.00 1188 GLY A O 1
ATOM 9171 N N . GLU A 1 1189 ? -34.020 18.157 4.593 1.00 91.25 1189 GLU A N 1
ATOM 9172 C CA . GLU A 1 1189 ? -34.163 16.713 4.380 1.00 91.25 1189 GLU A CA 1
ATOM 9173 C C . GLU A 1 1189 ? -34.253 15.951 5.714 1.00 91.25 1189 GLU A C 1
ATOM 9175 O O . GLU A 1 1189 ? -35.135 15.105 5.869 1.00 91.25 1189 GLU A O 1
ATOM 9180 N N . MET A 1 1190 ? -33.438 16.302 6.721 1.00 94.88 1190 MET A N 1
ATOM 9181 C CA . MET A 1 1190 ? -33.541 15.717 8.068 1.00 94.88 1190 MET A CA 1
ATOM 9182 C C . MET A 1 1190 ? -34.921 15.997 8.675 1.00 94.88 1190 MET A C 1
ATOM 9184 O O . MET A 1 1190 ? -35.556 15.099 9.228 1.00 94.88 1190 MET A O 1
ATOM 9188 N N . ARG A 1 1191 ? -35.425 17.232 8.532 1.00 92.88 1191 ARG A N 1
ATOM 9189 C CA . ARG A 1 1191 ? -36.768 17.629 8.978 1.00 92.88 1191 ARG A CA 1
ATOM 9190 C C . ARG A 1 1191 ? -37.867 16.848 8.247 1.00 92.88 1191 ARG A C 1
ATOM 9192 O O . ARG A 1 1191 ? -38.906 16.592 8.850 1.00 92.88 1191 ARG A O 1
ATOM 9199 N N . ARG A 1 1192 ? -37.669 16.478 6.979 1.00 91.12 1192 ARG A N 1
ATOM 9200 C CA . ARG A 1 1192 ? -38.637 15.699 6.192 1.00 91.12 1192 ARG A CA 1
ATOM 9201 C C . ARG A 1 1192 ? -38.703 14.238 6.649 1.00 91.12 1192 ARG A C 1
ATOM 9203 O O . ARG A 1 1192 ? -39.793 13.731 6.912 1.00 91.12 1192 ARG A O 1
ATOM 9210 N N . ILE A 1 1193 ? -37.556 13.570 6.780 1.00 93.62 1193 ILE A N 1
ATOM 9211 C CA . ILE A 1 1193 ? -37.506 12.138 7.132 1.00 93.62 1193 ILE A CA 1
ATOM 9212 C C . ILE A 1 1193 ? -37.749 11.859 8.617 1.00 93.62 1193 ILE A C 1
ATOM 9214 O O . ILE A 1 1193 ? -38.153 10.750 8.966 1.00 93.62 1193 ILE A O 1
ATOM 9218 N N . LEU A 1 1194 ? -37.552 12.848 9.492 1.00 95.56 1194 LEU A N 1
ATOM 9219 C CA . LEU A 1 1194 ? -37.964 12.757 10.890 1.00 95.56 1194 LEU A CA 1
ATOM 9220 C C . LEU A 1 1194 ? -39.488 12.828 11.030 1.00 95.56 1194 LEU A C 1
ATOM 9222 O O . LEU A 1 1194 ? -40.146 13.708 10.471 1.00 95.56 1194 LEU A O 1
ATOM 9226 N N . ALA A 1 1195 ? -40.045 11.934 11.843 1.00 95.06 1195 ALA A N 1
ATOM 9227 C CA . ALA A 1 1195 ? -41.399 12.041 12.365 1.00 95.06 1195 ALA A CA 1
ATOM 9228 C C . ALA A 1 1195 ? -41.547 13.297 13.246 1.00 95.06 1195 ALA A C 1
ATOM 9230 O O . ALA A 1 1195 ? -40.565 13.830 13.774 1.00 95.06 1195 ALA A O 1
ATOM 9231 N N . ASP A 1 1196 ? -42.771 13.793 13.411 1.00 91.44 1196 ASP A N 1
ATOM 9232 C CA . ASP A 1 1196 ? -43.049 14.974 14.238 1.00 91.44 1196 ASP A CA 1
ATOM 9233 C C . ASP A 1 1196 ? -42.714 14.683 15.715 1.00 91.44 1196 ASP A C 1
ATOM 9235 O O . ASP A 1 1196 ? -43.097 13.650 16.261 1.00 91.44 1196 ASP A O 1
ATOM 9239 N N . GLY A 1 1197 ? -41.921 15.553 16.357 1.00 88.94 1197 GLY A N 1
ATOM 9240 C CA . GLY A 1 1197 ? -41.313 15.272 17.670 1.00 88.94 1197 GLY A CA 1
ATOM 9241 C C . GLY A 1 1197 ? -40.114 14.297 17.653 1.00 88.94 1197 GLY A C 1
ATOM 9242 O O . GLY A 1 1197 ? -39.594 13.930 18.718 1.00 88.94 1197 GLY A O 1
ATOM 9243 N N . GLY A 1 1198 ? -39.656 13.883 16.467 1.00 94.94 1198 GLY A N 1
ATOM 9244 C CA . GLY A 1 1198 ? -38.432 13.109 16.251 1.00 94.94 1198 GLY A CA 1
ATOM 9245 C C . GLY A 1 1198 ? -37.156 13.907 16.550 1.00 94.94 1198 GLY A C 1
ATOM 9246 O O . GLY A 1 1198 ? -37.159 15.140 16.486 1.00 94.94 1198 GLY A O 1
ATOM 9247 N N . THR A 1 1199 ? -36.072 13.208 16.897 1.00 96.25 1199 THR A N 1
ATOM 9248 C CA . THR A 1 1199 ? -34.811 13.814 17.372 1.00 96.25 1199 THR A CA 1
ATOM 9249 C C . THR A 1 1199 ? -33.730 13.831 16.289 1.00 96.25 1199 THR A C 1
ATOM 9251 O O . THR A 1 1199 ? -33.361 12.786 15.766 1.00 96.25 1199 THR A O 1
ATOM 9254 N N . LEU A 1 1200 ? -33.149 14.995 16.012 1.00 97.56 1200 LEU A N 1
ATOM 9255 C CA . LEU A 1 1200 ? -31.878 15.131 15.303 1.00 97.56 1200 LEU A CA 1
ATOM 9256 C C . LEU A 1 1200 ? -30.740 15.243 16.328 1.00 97.56 1200 LEU A C 1
ATOM 9258 O O . LEU A 1 1200 ? -30.821 16.068 17.240 1.00 97.56 1200 LEU A O 1
ATOM 9262 N N . VAL A 1 1201 ? -29.686 14.445 16.171 1.00 97.94 1201 VAL A N 1
ATOM 9263 C CA . VAL A 1 1201 ? -28.461 14.518 16.981 1.00 97.94 1201 VAL A CA 1
ATOM 9264 C C . VAL A 1 1201 ? -27.277 14.794 16.063 1.00 97.94 1201 VAL A C 1
ATOM 9266 O O . VAL A 1 1201 ? -27.101 14.120 15.051 1.00 97.94 1201 VAL A O 1
ATOM 9269 N N . ILE A 1 1202 ? -26.470 15.784 16.421 1.00 97.81 1202 ILE A N 1
ATOM 9270 C CA . ILE A 1 1202 ? -25.272 16.207 15.701 1.00 97.81 1202 ILE A CA 1
ATOM 9271 C C . ILE A 1 1202 ? -24.087 16.127 16.661 1.00 97.81 1202 ILE A C 1
ATOM 9273 O O . ILE A 1 1202 ? -24.174 16.593 17.799 1.00 97.81 1202 ILE A O 1
ATOM 9277 N N . VAL A 1 1203 ? -22.976 15.576 16.183 1.00 97.50 1203 VAL A N 1
ATOM 9278 C CA . VAL A 1 1203 ? -21.652 15.697 16.803 1.00 97.50 1203 VAL A CA 1
ATOM 9279 C C . VAL A 1 1203 ? -20.707 16.164 15.710 1.00 97.50 1203 VAL A C 1
ATOM 9281 O O . VAL A 1 1203 ? -20.646 15.513 14.674 1.00 97.50 1203 VAL A O 1
ATOM 9284 N N . ASP A 1 1204 ? -20.003 17.279 15.889 1.00 95.44 1204 ASP A N 1
ATOM 9285 C CA . ASP A 1 1204 ? -19.174 17.824 14.806 1.00 95.44 1204 ASP A CA 1
ATOM 9286 C C . ASP A 1 1204 ? -18.015 18.711 15.294 1.00 95.44 1204 ASP A C 1
ATOM 9288 O O . ASP A 1 1204 ? -17.924 19.007 16.491 1.00 95.44 1204 ASP A O 1
ATOM 9292 N N . LYS A 1 1205 ? -17.098 19.095 14.394 1.00 92.12 1205 LYS A N 1
ATOM 9293 C CA . LYS A 1 1205 ? -15.884 19.851 14.754 1.00 92.12 1205 LYS A CA 1
ATOM 9294 C C . LYS A 1 1205 ? -16.142 21.352 14.961 1.00 92.12 1205 LYS A C 1
ATOM 9296 O O . LYS A 1 1205 ? -16.820 22.020 14.175 1.00 92.12 1205 LYS A O 1
ATOM 9301 N N . ASN A 1 1206 ? -15.572 21.896 16.036 1.00 90.12 1206 ASN A N 1
ATOM 9302 C CA . ASN A 1 1206 ? -15.726 23.284 16.471 1.00 90.12 1206 ASN A CA 1
ATOM 9303 C C . ASN A 1 1206 ? -14.710 24.211 15.778 1.00 90.12 1206 ASN A C 1
ATOM 9305 O O . ASN A 1 1206 ? -13.495 24.066 15.947 1.00 90.12 1206 ASN A O 1
ATOM 9309 N N . VAL A 1 1207 ? -15.203 25.234 15.072 1.00 88.06 1207 VAL A N 1
ATOM 9310 C CA . VAL A 1 1207 ? -14.386 26.223 14.338 1.00 88.06 1207 VAL A CA 1
ATOM 9311 C C . VAL A 1 1207 ? -13.351 26.931 15.217 1.00 88.06 1207 VAL A C 1
ATOM 9313 O O . VAL A 1 1207 ? -12.284 27.315 14.744 1.00 88.06 1207 VAL A O 1
ATOM 9316 N N . GLN A 1 1208 ? -13.608 27.028 16.523 1.00 84.00 1208 GLN A N 1
ATOM 9317 C CA . GLN A 1 1208 ? -12.717 27.647 17.509 1.00 84.00 1208 GLN A CA 1
ATOM 9318 C C . GLN A 1 1208 ? -11.359 26.920 17.642 1.00 84.00 1208 GLN A C 1
ATOM 9320 O O . GLN A 1 1208 ? -10.428 27.468 18.232 1.00 84.00 1208 GLN A O 1
ATOM 9325 N N . ARG A 1 1209 ? -11.214 25.708 17.081 1.00 84.00 1209 ARG A N 1
ATOM 9326 C CA . ARG A 1 1209 ? -9.955 24.941 17.042 1.00 84.00 1209 ARG A CA 1
ATOM 9327 C C . ARG A 1 1209 ? -9.260 24.936 15.676 1.00 84.00 1209 ARG A C 1
ATOM 9329 O O . ARG A 1 1209 ? -8.107 24.505 15.612 1.00 84.00 1209 ARG A O 1
ATOM 9336 N N . LEU A 1 1210 ? -9.893 25.456 14.622 1.00 75.75 1210 LEU A N 1
ATOM 9337 C CA . LEU A 1 1210 ? -9.397 25.404 13.238 1.00 75.75 1210 LEU A CA 1
ATOM 9338 C C . LEU A 1 1210 ? -7.992 26.009 13.090 1.00 75.75 1210 LEU A C 1
ATOM 9340 O O . LEU A 1 1210 ? -7.069 25.337 12.637 1.00 75.75 1210 LEU A O 1
ATOM 9344 N N . ALA A 1 1211 ? -7.786 27.217 13.624 1.00 70.88 1211 ALA A N 1
ATOM 9345 C CA . ALA A 1 1211 ? -6.499 27.926 13.613 1.00 70.88 1211 ALA A CA 1
ATOM 9346 C C . ALA A 1 1211 ? -5.361 27.232 14.401 1.00 70.88 1211 ALA A C 1
ATOM 9348 O O . ALA A 1 1211 ? -4.238 27.732 14.444 1.00 70.88 1211 ALA A O 1
ATOM 9349 N N . SER A 1 1212 ? -5.636 26.095 15.048 1.00 66.25 1212 SER A N 1
ATOM 9350 C CA . SER A 1 1212 ? -4.650 25.267 15.753 1.00 66.25 1212 SER A CA 1
ATOM 9351 C C . SER A 1 1212 ? -4.461 23.871 15.143 1.00 66.25 1212 SER A C 1
ATOM 9353 O O . SER A 1 1212 ? -3.775 23.039 15.736 1.00 66.25 1212 SER A O 1
ATOM 9355 N N . TRP A 1 1213 ? -5.053 23.605 13.973 1.00 64.88 1213 TRP A N 1
ATOM 9356 C CA . TRP A 1 1213 ? -4.976 22.315 13.289 1.00 64.88 1213 TRP A CA 1
ATOM 9357 C C . TRP A 1 1213 ? -3.802 22.261 12.285 1.00 64.88 1213 TRP A C 1
ATOM 9359 O O . TRP A 1 1213 ? -3.798 23.012 11.304 1.00 64.88 1213 TRP A O 1
ATOM 9369 N N . PRO A 1 1214 ? -2.784 21.397 12.482 1.00 46.69 1214 PRO A N 1
ATOM 9370 C CA . PRO A 1 1214 ? -1.615 21.359 11.603 1.00 46.69 1214 PRO A CA 1
ATOM 9371 C C . PRO A 1 1214 ? -1.971 20.943 10.169 1.00 46.69 1214 PRO A C 1
ATOM 9373 O O . PRO A 1 1214 ? -2.446 19.836 9.933 1.00 46.69 1214 PRO A O 1
ATOM 9376 N N . GLY A 1 1215 ? -1.684 21.822 9.205 1.00 49.56 1215 GLY A N 1
ATOM 9377 C CA . GLY A 1 1215 ? -1.920 21.592 7.774 1.00 49.56 1215 GLY A CA 1
ATOM 9378 C C . GLY A 1 1215 ? -3.197 22.228 7.211 1.00 49.56 1215 GLY A C 1
ATOM 9379 O O . GLY A 1 1215 ? -3.290 22.357 5.989 1.00 49.56 1215 GLY A O 1
ATOM 9380 N N . GLY A 1 1216 ? -4.111 22.693 8.072 1.00 57.94 1216 GLY A N 1
ATOM 9381 C CA . GLY A 1 1216 ? -5.442 23.173 7.682 1.00 57.94 1216 GLY A CA 1
ATOM 9382 C C . GLY A 1 1216 ? -6.437 22.033 7.426 1.00 57.94 1216 GLY A C 1
ATOM 9383 O O . GLY A 1 1216 ? -6.106 20.857 7.591 1.00 57.94 1216 GLY A O 1
ATOM 9384 N N . ILE A 1 1217 ? -7.663 22.384 7.037 1.00 62.22 1217 ILE A N 1
ATOM 9385 C CA . ILE A 1 1217 ? -8.723 21.425 6.681 1.00 62.22 1217 ILE A CA 1
ATOM 9386 C C . ILE A 1 1217 ? -8.866 21.291 5.158 1.00 62.22 1217 ILE A C 1
ATOM 9388 O O . ILE A 1 1217 ? -8.454 22.191 4.422 1.00 62.22 1217 ILE A O 1
ATOM 9392 N N . PRO A 1 1218 ? -9.460 20.197 4.647 1.00 63.78 1218 PRO A N 1
ATOM 9393 C CA . PRO A 1 1218 ? -9.861 20.116 3.248 1.00 63.78 1218 PRO A CA 1
ATOM 9394 C C . PRO A 1 1218 ? -10.821 21.263 2.867 1.00 63.78 1218 PRO A C 1
ATOM 9396 O O . PRO A 1 1218 ? -11.704 21.601 3.645 1.00 63.78 1218 PRO A O 1
ATOM 9399 N N . PRO A 1 1219 ? -10.755 21.817 1.646 1.00 56.53 1219 PRO A N 1
ATOM 9400 C CA . PRO A 1 1219 ? -11.512 23.011 1.231 1.00 56.53 1219 PRO A CA 1
ATOM 9401 C C . PRO A 1 1219 ? -13.013 22.750 0.974 1.00 56.53 1219 PRO A C 1
ATOM 9403 O O . PRO A 1 1219 ? -13.755 23.666 0.622 1.00 56.53 1219 PRO A O 1
ATOM 9406 N N . TRP A 1 1220 ? -13.462 21.494 1.096 1.00 66.25 1220 TRP A N 1
ATOM 9407 C CA . TRP A 1 1220 ? -14.882 21.114 1.141 1.00 66.25 1220 TRP A CA 1
ATOM 9408 C C . TRP A 1 1220 ? -15.393 20.911 2.573 1.00 66.25 1220 TRP A C 1
ATOM 9410 O O . TRP A 1 1220 ? -16.582 20.652 2.749 1.00 66.25 1220 TRP A O 1
ATOM 9420 N N . GLU A 1 1221 ? -14.497 20.931 3.561 1.00 75.31 1221 GLU A N 1
ATOM 9421 C CA . GLU A 1 1221 ? -14.805 20.801 4.979 1.00 75.31 1221 GLU A CA 1
ATOM 9422 C C . GLU A 1 1221 ? -15.070 22.199 5.558 1.00 75.31 1221 GLU A C 1
ATOM 9424 O O . GLU A 1 1221 ? -14.443 23.182 5.166 1.00 75.31 1221 GLU A O 1
ATOM 9429 N N . GLN A 1 1222 ? -16.027 22.297 6.472 1.00 82.44 1222 GLN A N 1
ATOM 9430 C CA . GLN A 1 1222 ? -16.343 23.503 7.232 1.00 82.44 1222 GLN A CA 1
ATOM 9431 C C . GLN A 1 1222 ? -16.493 23.125 8.702 1.00 82.44 1222 GLN A C 1
ATOM 9433 O O . GLN A 1 1222 ? -17.159 22.149 9.019 1.00 82.44 1222 GLN A O 1
ATOM 9438 N N . TRP A 1 1223 ? -15.901 23.881 9.619 1.00 88.00 1223 TRP A N 1
ATOM 9439 C CA . TRP A 1 1223 ? -16.132 23.677 11.053 1.00 88.00 1223 TRP A CA 1
ATOM 9440 C C . TRP A 1 1223 ? -17.121 24.730 11.552 1.00 88.00 1223 TRP A C 1
ATOM 9442 O O . TRP A 1 1223 ? -17.151 25.850 11.037 1.00 88.00 1223 TRP A O 1
ATOM 9452 N N . PHE A 1 1224 ? -17.939 24.392 12.548 1.00 87.56 1224 PHE A N 1
ATOM 9453 C CA . PHE A 1 1224 ? -19.034 25.263 12.992 1.00 87.56 1224 PHE A CA 1
ATOM 9454 C C . PHE A 1 1224 ? -18.739 25.936 14.328 1.00 87.56 1224 PHE A C 1
ATOM 9456 O O . PHE A 1 1224 ? -18.114 25.349 15.209 1.00 87.56 1224 PHE A O 1
ATOM 9463 N N . ASP A 1 1225 ? -19.288 27.134 14.533 1.00 92.12 1225 ASP A N 1
ATOM 9464 C CA . ASP A 1 1225 ? -19.603 27.570 15.891 1.00 92.12 1225 ASP A CA 1
ATOM 9465 C C . ASP A 1 1225 ? -20.901 26.881 16.340 1.00 92.12 1225 ASP A C 1
ATOM 9467 O O . ASP A 1 1225 ? -21.956 27.019 15.710 1.00 92.12 1225 ASP A O 1
ATOM 9471 N N . CYS A 1 1226 ? -20.834 26.139 17.446 1.00 90.06 1226 CYS A N 1
ATOM 9472 C CA . CYS A 1 1226 ? -21.962 25.362 17.965 1.00 90.06 1226 CYS A CA 1
ATOM 9473 C C . CYS A 1 1226 ? -23.198 26.219 18.311 1.00 90.06 1226 CYS A C 1
ATOM 9475 O O . CYS A 1 1226 ? -24.328 25.732 18.232 1.00 90.06 1226 CYS A O 1
ATOM 9477 N N . ARG A 1 1227 ? -23.022 27.503 18.657 1.00 92.00 1227 ARG A N 1
ATOM 9478 C CA . ARG A 1 1227 ? -24.115 28.428 19.004 1.00 92.00 1227 ARG A CA 1
ATOM 9479 C C . ARG A 1 1227 ? -24.722 29.093 17.772 1.00 92.00 1227 ARG A C 1
ATOM 9481 O O . ARG A 1 1227 ? -25.876 29.514 17.830 1.00 92.00 1227 ARG A O 1
ATOM 9488 N N . GLU A 1 1228 ? -23.973 29.216 16.678 1.00 91.62 1228 GLU A N 1
ATOM 9489 C CA . GLU A 1 1228 ? -24.512 29.574 15.360 1.00 91.62 1228 GLU A CA 1
ATOM 9490 C C . GLU A 1 1228 ? -25.330 28.417 14.779 1.00 91.62 1228 GLU A C 1
ATOM 9492 O O . GLU A 1 1228 ? -26.506 28.598 14.464 1.00 91.62 1228 GLU A O 1
ATOM 9497 N N . LEU A 1 1229 ? -24.783 27.196 14.765 1.00 92.69 1229 LEU A N 1
ATOM 9498 C CA . LEU A 1 1229 ? -25.505 26.020 14.271 1.00 92.69 1229 LEU A CA 1
ATOM 9499 C C . LEU A 1 1229 ? -26.801 25.756 15.065 1.00 92.69 1229 LEU A C 1
ATOM 9501 O O . LEU A 1 1229 ? -27.838 25.464 14.469 1.00 92.69 1229 LEU A O 1
ATOM 9505 N N . ALA A 1 1230 ? -26.799 25.969 16.387 1.00 93.12 1230 ALA A N 1
ATOM 9506 C CA . ALA A 1 1230 ? -28.013 25.925 17.210 1.00 93.12 1230 ALA A CA 1
ATOM 9507 C C . ALA A 1 1230 ? -29.091 26.946 16.779 1.00 93.12 1230 ALA A C 1
ATOM 9509 O O . ALA A 1 1230 ? -30.285 26.634 16.789 1.00 93.12 1230 ALA A O 1
ATOM 9510 N N . ARG A 1 1231 ? -28.695 28.158 16.364 1.00 92.88 1231 ARG A N 1
ATOM 9511 C CA . ARG A 1 1231 ? -29.621 29.186 15.855 1.00 92.88 1231 ARG A CA 1
ATOM 9512 C C . ARG A 1 1231 ? -30.130 28.847 14.452 1.00 92.88 1231 ARG A C 1
ATOM 9514 O O . ARG A 1 1231 ? -31.323 29.008 14.195 1.00 92.88 1231 ARG A O 1
ATOM 9521 N N . ILE A 1 1232 ? -29.279 28.293 13.588 1.00 92.38 1232 ILE A N 1
ATOM 9522 C CA . ILE A 1 1232 ? -29.666 27.801 12.255 1.00 92.38 1232 ILE A CA 1
ATOM 9523 C C . ILE A 1 1232 ? -30.682 26.651 12.366 1.00 92.38 1232 ILE A C 1
ATOM 9525 O O . ILE A 1 1232 ? -31.696 26.662 11.664 1.00 92.38 1232 ILE A O 1
ATOM 9529 N N . LEU A 1 1233 ? -30.480 25.703 13.290 1.00 92.62 1233 LEU A N 1
ATOM 9530 C CA . LEU A 1 1233 ? -31.448 24.643 13.605 1.00 92.62 1233 LEU A CA 1
ATOM 9531 C C . LEU A 1 1233 ? -32.797 25.223 14.055 1.00 92.62 1233 LEU A C 1
ATOM 9533 O O . LEU A 1 1233 ? -33.845 24.836 13.533 1.00 92.62 1233 LEU A O 1
ATOM 9537 N N . ALA A 1 1234 ? -32.777 26.189 14.979 1.00 91.12 1234 ALA A N 1
ATOM 9538 C CA . ALA A 1 1234 ? -33.986 26.842 15.473 1.00 91.12 1234 ALA A CA 1
ATOM 9539 C C . ALA A 1 1234 ? -34.766 27.587 14.371 1.00 91.12 1234 ALA A C 1
ATOM 9541 O O . ALA A 1 1234 ? -35.999 27.566 14.383 1.00 91.12 1234 ALA A O 1
ATOM 9542 N N . GLY A 1 1235 ? -34.068 28.202 13.409 1.00 87.06 1235 GLY A N 1
ATOM 9543 C CA . GLY A 1 1235 ? -34.669 28.795 12.208 1.00 87.06 1235 GLY A CA 1
ATOM 9544 C C . GLY A 1 1235 ? -35.202 27.756 11.212 1.00 87.06 1235 GLY A C 1
ATOM 9545 O O . GLY A 1 1235 ? -36.235 27.976 10.587 1.00 87.06 1235 GLY A O 1
ATOM 9546 N N . SER A 1 1236 ? -34.564 26.587 11.124 1.00 87.75 1236 SER A N 1
ATOM 9547 C CA . SER A 1 1236 ? -34.910 25.493 10.197 1.00 87.75 1236 SER A CA 1
ATOM 9548 C C . SER A 1 1236 ? -36.075 24.604 10.678 1.00 87.75 1236 SER A C 1
ATOM 9550 O O . SER A 1 1236 ? -36.255 23.486 10.198 1.00 87.75 1236 SER A O 1
ATOM 9552 N N . GLY A 1 1237 ? -36.879 25.073 11.639 1.00 90.69 1237 GLY A N 1
ATOM 9553 C CA . GLY A 1 1237 ? -38.044 24.342 12.151 1.00 90.69 1237 GLY A CA 1
ATOM 9554 C C . GLY A 1 1237 ? -37.729 23.260 13.192 1.00 90.69 1237 GLY A C 1
ATOM 9555 O O . GLY A 1 1237 ? -38.544 22.351 13.380 1.00 90.69 1237 GLY A O 1
ATOM 9556 N N . PHE A 1 1238 ? -36.586 23.357 13.879 1.00 94.69 1238 PHE A N 1
ATOM 9557 C CA . PHE A 1 1238 ? -36.245 22.526 15.038 1.00 94.69 1238 PHE A CA 1
ATOM 9558 C C . PHE A 1 1238 ? -36.324 23.306 16.363 1.00 94.69 1238 PHE A C 1
ATOM 9560 O O . PHE A 1 1238 ? -36.400 24.535 16.402 1.00 94.69 1238 PHE A O 1
ATOM 9567 N N . GLU A 1 1239 ? -36.318 22.586 17.475 1.00 95.56 1239 GLU A N 1
ATOM 9568 C CA . GLU A 1 1239 ? -36.159 23.097 18.838 1.00 95.56 1239 GLU A CA 1
ATOM 9569 C C . GLU A 1 1239 ? -34.911 22.445 19.445 1.00 95.56 1239 GLU A C 1
ATOM 9571 O O . GLU A 1 1239 ? -34.866 21.223 19.566 1.00 95.56 1239 GLU A O 1
ATOM 9576 N N . VAL A 1 1240 ? -33.877 23.225 19.776 1.00 96.06 1240 VAL A N 1
ATOM 9577 C CA . VAL A 1 1240 ? -32.629 22.686 20.348 1.00 96.06 1240 VAL A CA 1
ATOM 9578 C C . VAL A 1 1240 ? -32.859 22.333 21.815 1.00 96.06 1240 VAL A C 1
ATOM 9580 O O . VAL A 1 1240 ? -33.192 23.200 22.618 1.00 96.06 1240 VAL A O 1
ATOM 9583 N N . THR A 1 1241 ? -32.675 21.059 22.159 1.00 94.94 1241 THR A N 1
ATOM 9584 C CA . THR A 1 1241 ? -32.928 20.501 23.495 1.00 94.94 1241 THR A CA 1
ATOM 9585 C C . THR A 1 1241 ? -31.657 20.207 24.293 1.00 94.94 1241 THR A C 1
ATOM 9587 O O . THR A 1 1241 ? -31.744 20.075 25.510 1.00 94.94 1241 THR A O 1
ATOM 9590 N N . ALA A 1 1242 ? -30.489 20.105 23.647 1.00 95.25 1242 ALA A N 1
ATOM 9591 C CA . ALA A 1 1242 ? -29.190 20.011 24.320 1.00 95.25 1242 ALA A CA 1
ATOM 9592 C C . ALA A 1 1242 ? -28.056 20.606 23.467 1.00 95.25 1242 ALA A C 1
ATOM 9594 O O . ALA A 1 1242 ? -28.107 20.556 22.236 1.00 95.25 1242 ALA A O 1
ATOM 9595 N N . LEU A 1 1243 ? -27.030 21.138 24.138 1.00 96.44 1243 LEU A N 1
ATOM 9596 C CA . LEU A 1 1243 ? -25.788 21.653 23.557 1.00 96.44 1243 LEU A CA 1
ATOM 9597 C C . LEU A 1 1243 ? -24.646 21.407 24.555 1.00 96.44 1243 LEU A C 1
ATOM 9599 O O . LEU A 1 1243 ? -24.715 21.913 25.674 1.00 96.44 1243 LEU A O 1
ATOM 9603 N N . ASP A 1 1244 ? -23.603 20.678 24.151 1.00 96.50 1244 ASP A N 1
ATOM 9604 C CA . ASP A 1 1244 ? -22.307 20.628 24.853 1.00 96.50 1244 ASP A CA 1
ATOM 9605 C C . ASP A 1 1244 ? -21.225 21.164 23.893 1.00 96.50 1244 ASP A C 1
ATOM 9607 O O . ASP A 1 1244 ? -21.074 20.615 22.800 1.00 96.50 1244 ASP A O 1
ATOM 9611 N N . PRO A 1 1245 ? -20.515 22.261 24.221 1.00 92.25 1245 PRO A N 1
ATOM 9612 C CA . PRO A 1 1245 ? -19.559 22.896 23.312 1.00 92.25 1245 PRO A CA 1
ATOM 9613 C C . PRO A 1 1245 ? -18.185 22.202 23.246 1.00 92.25 1245 PRO A C 1
ATOM 9615 O O . PRO A 1 1245 ? -17.344 22.636 22.460 1.00 92.25 1245 PRO A O 1
ATOM 9618 N N . ASP A 1 1246 ? -17.931 21.195 24.086 1.00 94.25 1246 ASP A N 1
ATOM 9619 C CA . ASP A 1 1246 ? -16.621 20.560 24.257 1.00 94.25 1246 ASP A CA 1
ATOM 9620 C C . ASP A 1 1246 ? -16.799 19.089 24.662 1.00 94.25 1246 ASP A C 1
ATOM 9622 O O . ASP A 1 1246 ? -16.741 18.737 25.837 1.00 94.25 1246 ASP A O 1
ATOM 9626 N N . LEU A 1 1247 ? -17.045 18.209 23.694 1.00 94.94 1247 LEU A N 1
ATOM 9627 C CA . LEU A 1 1247 ? -17.147 16.771 23.924 1.00 94.94 1247 LEU A CA 1
ATOM 9628 C C . LEU A 1 1247 ? -15.762 16.127 24.037 1.00 94.94 1247 LEU A C 1
ATOM 9630 O O . LEU A 1 1247 ? -14.871 16.358 23.218 1.00 94.94 1247 LEU A O 1
ATOM 9634 N N . GLY A 1 1248 ? -15.608 15.250 25.031 1.00 88.94 1248 GLY A N 1
ATOM 9635 C CA . GLY A 1 1248 ? -14.438 14.381 25.127 1.00 88.94 1248 GLY A CA 1
ATOM 9636 C C . GLY A 1 1248 ? -14.391 13.357 23.987 1.00 88.94 1248 GLY A C 1
ATOM 9637 O O . GLY A 1 1248 ? -15.430 12.876 23.540 1.00 88.94 1248 GLY A O 1
ATOM 9638 N N . TYR A 1 1249 ? -13.190 13.006 23.540 1.00 91.12 1249 TYR A N 1
ATOM 9639 C CA . TYR A 1 1249 ? -12.927 12.017 22.494 1.00 91.12 1249 TYR A CA 1
ATOM 9640 C C . TYR A 1 1249 ? -11.550 11.388 22.720 1.00 91.12 1249 TYR A C 1
ATOM 9642 O O . TYR A 1 1249 ? -10.597 12.103 23.012 1.00 91.12 1249 TYR A O 1
ATOM 9650 N N . GLU A 1 1250 ? -11.409 10.068 22.586 1.00 79.81 1250 GLU A N 1
ATOM 9651 C CA . GLU A 1 1250 ? -10.097 9.380 22.606 1.00 79.81 1250 GLU A CA 1
ATOM 9652 C C . GLU A 1 1250 ? -9.127 9.819 23.736 1.00 79.81 1250 GLU A C 1
ATOM 9654 O O . GLU A 1 1250 ? -7.931 10.023 23.512 1.00 79.81 1250 GLU A O 1
ATOM 9659 N N . ASN A 1 1251 ? -9.643 9.959 24.962 1.00 76.25 1251 ASN A N 1
ATOM 9660 C CA . ASN A 1 1251 ? -8.930 10.434 26.163 1.00 76.25 1251 ASN A CA 1
ATOM 9661 C C . ASN A 1 1251 ? -8.438 11.899 26.108 1.00 76.25 1251 ASN A C 1
ATOM 9663 O O . ASN A 1 1251 ? -7.585 12.306 26.897 1.00 76.25 1251 ASN A O 1
ATOM 9667 N N . ARG A 1 1252 ? -8.999 12.712 25.208 1.00 81.50 1252 ARG A N 1
ATOM 9668 C CA . ARG A 1 1252 ? -8.812 14.165 25.103 1.00 81.50 1252 ARG A CA 1
ATOM 9669 C C . ARG A 1 1252 ? -10.134 14.887 25.360 1.00 81.50 1252 ARG A C 1
ATOM 9671 O O . ARG A 1 1252 ? -11.205 14.376 25.054 1.00 81.50 1252 ARG A O 1
ATOM 9678 N N . ARG A 1 1253 ? -10.047 16.107 25.885 1.00 88.88 1253 ARG A N 1
ATOM 9679 C CA . ARG A 1 1253 ? -11.142 17.085 25.943 1.00 88.88 1253 ARG A CA 1
ATOM 9680 C C . ARG A 1 1253 ? -10.506 18.463 25.793 1.00 88.88 1253 ARG A C 1
ATOM 9682 O O . ARG A 1 1253 ? -9.884 18.967 26.723 1.00 88.88 1253 ARG A O 1
ATOM 9689 N N . ASP A 1 1254 ? -10.505 18.967 24.564 1.00 87.88 1254 ASP A N 1
ATOM 9690 C CA . ASP A 1 1254 ? -9.780 20.177 24.164 1.00 87.88 1254 ASP A CA 1
ATOM 9691 C C . ASP A 1 1254 ? -10.604 21.083 23.239 1.00 87.88 1254 ASP A C 1
ATOM 9693 O O . ASP A 1 1254 ? -10.038 21.857 22.473 1.00 87.88 1254 ASP A O 1
ATOM 9697 N N . GLY A 1 1255 ? -11.933 20.977 23.278 1.00 88.31 1255 GLY A N 1
ATOM 9698 C CA . GLY A 1 1255 ? -12.858 21.780 22.485 1.00 88.31 1255 GLY A CA 1
ATOM 9699 C C . GLY A 1 1255 ? -12.936 21.421 21.002 1.00 88.31 1255 GLY A C 1
ATOM 9700 O O . GLY A 1 1255 ? -13.542 22.188 20.262 1.00 88.31 1255 GLY A O 1
ATOM 9701 N N . LEU A 1 1256 ? -12.320 20.321 20.535 1.00 90.69 1256 LEU A N 1
ATOM 9702 C CA . LEU A 1 1256 ? -12.347 19.949 19.110 1.00 90.69 1256 LEU A CA 1
ATOM 9703 C C . LEU A 1 1256 ? -13.741 19.549 18.621 1.00 90.69 1256 LEU A C 1
ATOM 9705 O O . LEU A 1 1256 ? -14.133 19.989 17.546 1.00 90.69 1256 LEU A O 1
ATOM 9709 N N . PHE A 1 1257 ? -14.485 18.753 19.390 1.00 95.56 1257 PHE A N 1
ATOM 9710 C CA . PHE A 1 1257 ? -15.839 18.322 19.037 1.00 95.56 1257 PHE A CA 1
ATOM 9711 C C . PHE A 1 1257 ? -16.883 18.989 19.931 1.00 95.56 1257 PHE A C 1
ATOM 9713 O O . PHE A 1 1257 ? -16.636 19.221 21.112 1.00 95.56 1257 PHE A O 1
ATOM 9720 N N . PHE A 1 1258 ? -18.072 19.238 19.389 1.00 97.12 1258 PHE A N 1
ATOM 9721 C CA . PHE A 1 1258 ? -19.255 19.669 20.136 1.00 97.12 1258 PHE A CA 1
ATOM 9722 C C . PHE A 1 1258 ? -20.441 18.738 19.851 1.00 97.12 1258 PHE A C 1
ATOM 9724 O O . PHE A 1 1258 ? -20.450 18.016 18.853 1.00 97.12 1258 PHE A O 1
ATOM 9731 N N . GLY A 1 1259 ? -21.460 18.778 20.710 1.00 97.38 1259 GLY A N 1
ATOM 9732 C CA . GLY A 1 1259 ? -22.729 18.069 20.547 1.00 97.38 1259 GLY A CA 1
ATOM 9733 C C . GLY A 1 1259 ? -23.924 19.018 20.485 1.00 97.38 1259 GLY A C 1
ATOM 9734 O O . GLY A 1 1259 ? -24.012 19.969 21.263 1.00 97.38 1259 GLY A O 1
ATOM 9735 N N . LEU A 1 1260 ? -24.874 18.735 19.593 1.00 97.50 1260 LEU A N 1
ATOM 9736 C CA . LEU A 1 1260 ? -26.195 19.370 19.534 1.00 97.50 1260 LEU A CA 1
ATOM 9737 C C . LEU A 1 1260 ? -27.287 18.306 19.417 1.00 97.50 1260 LEU A C 1
ATOM 9739 O O . LEU A 1 1260 ? -27.199 17.411 18.581 1.00 97.50 1260 LEU A O 1
ATOM 9743 N N . ALA A 1 1261 ? -28.355 18.434 20.201 1.00 97.19 1261 ALA A N 1
ATOM 9744 C CA . ALA A 1 1261 ? -29.560 17.623 20.042 1.00 97.19 1261 ALA A CA 1
ATOM 9745 C C . ALA A 1 1261 ? -30.778 18.533 19.900 1.00 97.19 1261 ALA A C 1
ATOM 9747 O O . ALA A 1 1261 ? -30.929 19.495 20.657 1.00 97.19 1261 ALA A O 1
ATOM 9748 N N . ALA A 1 1262 ? -31.649 18.236 18.940 1.00 96.69 1262 ALA A N 1
ATOM 9749 C CA . ALA A 1 1262 ? -32.817 19.047 18.630 1.00 96.69 1262 ALA A CA 1
ATOM 9750 C C . ALA A 1 1262 ? -34.022 18.190 18.222 1.00 96.69 1262 ALA A C 1
ATOM 9752 O O . ALA A 1 1262 ? -33.869 17.097 17.687 1.00 96.69 1262 ALA A O 1
ATOM 9753 N N . ARG A 1 1263 ? -35.241 18.689 18.439 1.00 95.19 1263 ARG A N 1
ATOM 9754 C CA . ARG A 1 1263 ? -36.490 18.027 18.030 1.00 95.19 1263 ARG A CA 1
ATOM 9755 C C . ARG A 1 1263 ? -37.116 18.722 16.831 1.00 95.19 1263 ARG A C 1
ATOM 9757 O O . ARG A 1 1263 ? -37.110 19.950 16.758 1.00 95.19 1263 ARG A O 1
ATOM 9764 N N . LYS A 1 1264 ? -37.699 17.956 15.907 1.00 94.31 1264 LYS A N 1
ATOM 9765 C CA . LYS A 1 1264 ? -38.540 18.500 14.830 1.00 94.31 1264 LYS A CA 1
ATOM 9766 C C . LYS A 1 1264 ? -39.790 19.142 15.438 1.00 94.31 1264 LYS A C 1
ATOM 9768 O O . LYS A 1 1264 ? -40.564 18.446 16.098 1.00 94.31 1264 LYS A O 1
ATOM 9773 N N . ARG A 1 1265 ? -40.030 20.432 15.168 1.00 87.81 1265 ARG A N 1
ATOM 9774 C CA . ARG A 1 1265 ? -41.319 21.065 15.491 1.00 87.81 1265 ARG A CA 1
ATOM 9775 C C . ARG A 1 1265 ? -42.396 20.507 14.565 1.00 87.81 1265 ARG A C 1
ATOM 9777 O O . ARG A 1 1265 ? -42.224 20.541 13.338 1.00 87.81 1265 ARG A O 1
ATOM 9784 N N . SER A 1 1266 ? -43.484 20.019 15.155 1.00 78.06 1266 SER A N 1
ATOM 9785 C CA . SER A 1 1266 ? -44.684 19.596 14.432 1.00 78.06 1266 SER A CA 1
ATOM 9786 C C . SER A 1 1266 ? -45.221 20.725 13.552 1.00 78.06 1266 SER A C 1
ATOM 9788 O O . SER A 1 1266 ? -45.019 21.905 13.855 1.00 78.06 1266 SER A O 1
ATOM 9790 N N . ALA A 1 1267 ? -45.915 20.374 12.470 1.00 62.44 1267 ALA A N 1
ATOM 9791 C CA . ALA A 1 1267 ? -46.773 21.348 11.800 1.00 62.44 1267 ALA A CA 1
ATOM 9792 C C . ALA A 1 1267 ? -47.937 21.754 12.730 1.00 62.44 1267 ALA A C 1
ATOM 9794 O O . ALA A 1 1267 ? -48.376 20.950 13.555 1.00 62.44 1267 ALA A O 1
ATOM 9795 N N . ALA A 1 1268 ? -48.393 23.001 12.600 1.00 45.88 1268 ALA A N 1
ATOM 9796 C CA . ALA A 1 1268 ? -49.558 23.555 13.295 1.00 45.88 1268 ALA A CA 1
ATOM 9797 C C . ALA A 1 1268 ? -50.740 23.688 12.325 1.00 45.88 1268 ALA A C 1
ATOM 9799 O O . ALA A 1 1268 ? -50.462 23.954 11.132 1.00 45.88 1268 ALA A O 1
#

Nearest PDB structures (foldseek):
  6uvq-assembly1_A  TM=8.104E-01  e=1.771E-07  Actinomadura melliaura
  5dpm-assembly1_A  TM=7.592E-01  e=2.732E-05  Escherichia coli HS
  4kdr-assembly1_A  TM=7.689E-01  e=1.239E-04  Escherichia coli K-12
  7ct8-assembly1_B-2  TM=7.123E-01  e=6.599E-05  Vibrio vulnificus MO6-24/O
  4qnv-assembly2_B  TM=6.232E-01  e=1.004E-04  Escherichia coli APEC O1

Solvent-accessible surface area (backbone atoms only — not comparable to full-atom values): 67621 Å² total; per-residue (Å²): 136,96,79,81,79,82,82,52,54,43,69,45,62,72,34,54,59,46,34,68,74,49,49,77,62,74,58,67,69,57,56,52,47,53,48,21,63,64,64,77,41,79,55,81,41,77,43,82,46,86,67,96,50,87,81,52,94,43,48,39,38,32,42,40,28,56,91,96,49,54,30,31,32,43,32,37,56,53,79,38,35,31,46,59,32,49,66,84,52,97,63,67,58,88,49,28,12,73,56,42,19,52,52,49,41,63,75,44,53,93,40,82,43,41,58,56,75,67,41,74,52,74,60,91,65,34,37,37,44,31,26,56,59,65,41,57,47,74,59,58,78,78,47,53,63,58,51,50,51,52,27,52,50,52,46,54,53,51,50,47,62,31,46,78,70,22,31,39,54,47,63,41,42,64,95,38,33,28,28,62,86,78,41,43,22,52,71,64,43,35,66,43,46,84,54,69,72,95,58,61,68,91,50,25,42,55,33,63,15,48,40,98,84,32,32,43,40,67,47,85,79,80,55,100,84,60,80,72,47,36,23,3,47,61,43,40,50,54,52,53,37,63,66,37,58,84,53,47,66,72,57,46,38,79,53,32,74,27,50,83,29,93,84,52,87,51,89,82,51,60,80,54,82,39,20,41,51,30,47,82,48,101,90,50,76,45,78,28,68,40,55,79,79,53,75,61,57,43,54,52,48,31,48,51,56,50,37,32,74,74,66,77,50,68,31,33,35,32,28,36,48,26,67,40,30,64,62,33,48,58,49,32,70,35,99,52,48,63,33,25,40,23,30,22,76,46,63,66,40,39,42,48,20,52,41,50,39,65,61,57,73,51,55,84,50,56,44,67,43,75,48,48,91,85,79,59,82,87,82,74,78,42,35,31,42,37,24,62,76,33,59,57,76,48,82,61,56,65,66,49,44,57,57,50,48,79,50,84,58,50,27,36,44,36,25,42,64,78,62,39,85,66,31,73,94,52,64,28,54,68,50,42,54,58,43,55,28,57,67,56,71,31,82,35,72,44,81,75,48,62,42,93,85,80,66,24,50,29,35,40,36,31,69,70,60,69,65,59,51,48,47,45,53,15,52,38,57,80,20,55,32,81,51,86,49,62,66,72,58,48,54,29,29,54,51,27,51,66,69,43,36,50,93,75,40,26,36,17,48,24,79,85,42,66,56,48,24,54,33,57,29,11,58,34,25,47,54,29,52,72,75,63,41,48,77,56,28,53,35,22,50,55,33,53,64,73,62,52,44,98,80,24,43,29,42,50,76,95,44,83,67,54,41,49,54,40,28,20,27,30,28,35,14,32,24,62,40,16,88,83,39,64,84,35,45,64,57,32,50,33,28,55,46,43,51,56,76,55,26,47,98,70,32,48,68,48,75,55,94,59,57,72,85,41,46,55,68,80,38,41,50,58,52,71,41,41,52,47,47,19,41,57,14,45,56,43,30,22,64,51,67,73,38,97,76,39,63,69,53,41,55,37,22,51,54,41,41,68,76,74,38,86,76,42,68,50,36,27,48,36,26,36,30,43,53,42,32,32,29,35,43,23,26,46,72,68,68,44,43,70,58,22,52,54,23,52,46,56,50,55,81,51,45,44,97,70,18,50,40,40,21,27,31,65,25,51,14,34,27,39,36,14,31,26,35,43,16,31,44,26,49,72,74,64,38,56,82,64,12,52,32,12,42,53,38,49,57,72,52,47,46,95,67,20,34,24,33,32,13,50,58,64,89,40,78,52,51,56,75,33,30,26,47,59,32,40,43,32,42,60,48,34,39,24,55,47,46,91,83,67,68,77,79,78,77,80,84,81,81,93,81,88,74,68,44,63,46,35,39,64,65,52,65,71,84,94,54,87,44,51,36,58,52,36,40,55,24,50,56,44,38,49,55,46,36,60,47,54,56,70,51,76,93,45,71,70,53,49,37,52,51,32,49,42,32,45,51,31,37,68,56,38,38,48,68,56,19,51,53,35,30,43,47,44,52,73,53,67,87,71,73,76,93,71,64,81,70,47,50,59,39,43,59,55,43,66,76,33,53,53,51,68,35,92,89,32,48,65,44,60,45,49,31,52,56,54,52,54,69,51,53,71,73,48,63,87,79,54,96,82,77,86,89,51,42,72,57,39,29,51,52,15,60,78,66,73,37,61,76,40,34,50,50,30,54,55,55,66,70,62,66,90,76,77,92,84,87,86,72,67,62,60,64,50,61,35,69,27,16,38,80,56,50,60,47,73,71,49,12,48,52,51,43,47,54,49,21,59,79,66,69,26,57,74,58,89,52,66,69,64,37,51,58,53,8,51,49,53,37,53,26,38,40,17,14,15,35,50,69,47,41,66,68,13,50,56,23,26,55,38,27,52,58,23,68,51,68,92,43,50,62,68,63,94,44,90,56,70,85,37,40,64,24,20,56,15,43,50,47,7,57,62,44,19,55,47,12,46,62,59,72,46,46,89,74,58,60,66,62,68,63,87,81,22,30,62,53,46,52,54,50,64,73,46,66,96,44,47,76,36,35,33,38,32,43,54,33,56,38,23,26,66,60,44,57,39,41,75,68,61,38,61,42,40,32,36,26,21,66,48,69,81,32,50,79,49,42,46,101,70,43,48,66,50,62,34,40,69,31,42,62,73,69,57,75,42,68,20,43,27,41,38,28,61,71,30,65,32,65,44,47,44,66,67,34,23,48,48,38,52,55,42,28,30,24,75,67,12,37,44,38,38,31,36,49,27,38,94,40,51,97,74,45,89,90,62,68,60,49,59,50,51,57,41,54,68,72,55,53,48,49,52,41,44,73,64,50,30,44,72,76,46,76,44,74,54,31,31,46,92,96,42,71,81,39,46,30,23,38,40,28,29,29,32,58,60,89,131

Secondary structure (DSSP, 8-state):
-------SSEE-HHHHHHHHHHTT---HHHHHHHHHHHHSS--SEEEEE--SSSSSSS-EEEEEEETTEEEEEEEEETT-B--EE-TTSSS---SBHHHHHHHHHHHHTT-TTSPPEEEEEEETTEEEEEEE-PBPGGGGGGS-HHHHHHHHHHHHHHHHHHHTTTEE-S--SGGGEEEETTEEEE---TT-EE---SS-GGGSHHHHSEETTEE--B----STTPPPSBSSHHHHHHHHHHHHTTTHHHHHGGG--STTSTT---TTPPP-SS-SB-EEETTEEE--SB-SS-THHHHHHHHHHHHHHHH-SPEEEEEET-TTTHHHHHHHTSTTEEEEEEEESSHHHHHHHHHHHHHTTPPTTEEEEE--TTSS------SEEEEETTGGG-S-HHHHHHHHHTS--SEEEEE----GGG-TTTSSHHHHHHHHHHHTT-SEEEEEEE-TTT-PEEEEEESS-HHHHHHHHHSSSSS--SS--SSHHHHHHHHHHHHS--TTS--BSBSS--SB-HHHHHHHHHHHHHTT-HHHHHHHHHHHHHT--SSS--B-TT--SB-HHHHHHHHHHHHHHTTT-GGGHHHHHHHHHHHHHTS-TTSPPPPPS-GGGGB-GGG-B--GGGGGGGHHHHHHHHHHHT-TTSHHHHHHHHHHHHHHS--S-TTSTT--HHHHHHHHHHHHHTT-HHHHHHHHHHHHTT--TTS---SSTT-SSEEHHHHHHHHHHHHHTT-HHHHHHHHHHHHTT--TTS-EESEESTT--SSBTPEEHHHHHHHHHHHHTS-TT-PPPPPP------------------SSS--HHHHHHHHHHHHHHHHHHHTTS---HHHHHHHHHHHHHHHHTT-HHHHHHHHHHHHHHGGG--SS-GGGGHHHHGGGG-HHHHSTT--HHHHHHHHHHHHHHHHHTTT-----S-HHHHHHHHHHTT-HHHHHHHHHHHTTGGG-----SHHHHHHHHHHSTTTT-HHHHHHHHHHHHHHHT-B--SSHHHHHHHHHHHHHHHHHHTTSS-HHHHHHHHHHHHHHHHTT-SB--SSTTTT-HHHHHHHHHHHHHHHHHHHHHTGGGS-S---TT-HHHHHHHHHTTT-TTS-EEEET-TTTHHHHHHHHTT--SEEEEESSGGGGGGS-TTSEEEE-BTTB--PPTT-EEEEEEES-GGG-S-HHHHHHHHHHHEEEEEEEEEEEEBGGGGGGSTT---TT---B-HHHHHHHHHHTTEEEEEEEEEEEETTEEEEEEEEEEEEEPPP-

Mean predicted aligned error: 21.32 Å

Foldseek 3Di:
DQDDDQDQWDFDVVLVVVLVVCQPVDDVVVVQVVLCVLVVHGFPDKAWDDQPDPPPPSWTWIWTDDDPFIKIKTKHFFCNAQTIDWPPDPDGDPGRLVVQLVVVCVVCVVDPQAFAWSDWDDDDRMIMTITGDFAALCCLLVDALLLLLVQLVQVLVVQVVCQVQQKDQLAAARRQWTDDPSHIHGYGSSNIDRHHDPDPSCQDCQAQQDDDRTGSDWDDPPDDPQQTDGRHSPRRLVVSLVSCVVCLQVLLLVLADFPVDPLDPDPPTDDDSFQACWDDAPPDTGQGLQGPPFLVLLQVVLLLVQLCVVPVAAFEAEEEPCRLPPSLLSLLPDPRHPAYEYEAQDVSSQSSNSSSCSNRVTHPRYHYDYDQPPPDQDDDQGQEYEAEPNQLSRPDNPVNLLSCLVHPHAKYKHWDAADLVSVVVQSGPVSVLVVSCVSNVFPDWDFQAAGPRRRTTIIMTHRDDPVVSLQSSQQPSLFLGPPQFDDVQLVLLVLLQVVLAPPLEFGAQFPVGSQHWQLLSLQLLLLCVSNPVLVRLVSSLVRNVVQQDPQLFHDTGVGPFGDLNSLLSNLNSLLNCCVVPVVSLVSNVSSLCQQVVQADPQLQTDDTPDQVVQDPDLLGGAWSLLSLLSLLSNVSSCVSNVHPPRPVSNVSNVVCCVVPTDLAPLLRSNNQLVSNLSSLVSCLSVVVPVSSVNNLVVQVVQQDPQLAGARGQFHQKGQLLSLLSSLLSCSSVVNCVNNLSSLSSSSVQQDPSSFHARMDDPPDDGRGPTGGSNSSSSNSNSSSSHRRPPDRDDDPDDDDDTGTHHAFAFDDDDDPFCFLLVLLQVLLVQLLVVLVVLLPDDQDLVSLLLLLQSLLVCQVQLVPVSSQSSLLSNLVRVVPDPDDDLNSNVSLLSLLVALLLLDPVRDPSNVSSVVVSVVVCVVCVVPDLPDLPRLVSLLVSCVSVVPVVSNVSSVVSVVVPPPDDDDDDQVVLLSSLQSHRPLHDLVSLLVNVVVLLVVLQADQDPDVPLNSNNSNLLSLLSRQLRQARDNVLSSVLSSQQRCLQCLNPNYGDPDSCPSHNSNSSSSSSSLLSRVLRVLVVCLVVDDLAFDLPFLLLVLVCVLCPPPLAWQEEEEQCRLVHSVVSSVVVNRQNAEYEYQDCVNQVNHDPRYHYYYDALLHRSDAFQQTLEYEQEQHVQLDSHNLSSLLSRLRNHDAQGKYKYKHFAPVCQVVDPPGDHSSGDHDHQVVVQVVNVVSQKAWDDKAQWTGGPNDTDRGMIMTMITHHDDD

Sequence (1268 aa):
MREGVEEKMRFHQTVLDLKERYLDRTPPELVRRAATEFLGQPPESLREVPRQWTPGGGSQNFLIRAGSVQYFLKAKHKSLLVESALESEPGFSQTPSLENEYNFLTTLAPSPHVPAVAGFAQHGDWLFLATEALRPFDALREFSPPQMVEAFARLKDFVRGLYEKGIVHTDIHEKNVCFRGLTPVLIDFEEARYFPQAVPFEQSLDMVGVCGGDHVGDFPVLEKGAVPGPTCLARLKKVFASALRPGLPAYLAQCNFDCTSGYNLDAEQQPDERIYQSVILHDMTIAGQRPVEDARLVQVRHALEYAHSVLGRPLDVVDLGSNMGMVSFFCGDFPHTRRVTGLEADARYVEAARVLAFYGDRPSGVDFVRYMTGSAPYAWATDVLLMLSVYHHVADKDAFLDELSTREITCILGEFATQERYYPQRGSVAAEIEHIRKTLDFRHAEYIALSADYQRPLVAFHNGDAKAFRTLAAAGSVRKAGITPGGAESRRALAWVRAHSPQGQGVSVSNRQPTPYPEVTGYFIPTLLQWGEKDLAVRYARWLMSIQNADGSFSGPGIASPFAFDTGQIIRGLAAITPLLPEAARPLERACRWIMDTASPEGRLALPEDMGAWSLGTRGHVNEAIHLYVLPGLLAAGKALNTGGFDAFVRKSLAWYIAHCNLTNFLAPNMLLHFYCYIQEALFDLGAVDICRQGMRELAERQAENGMVPAYANAAWICTPGLIQAGLVWLKLGDRAHALPALRCAQSLQTADGGFPGSVGEGADYFPGEELSWPVKFWLDAMTWLSPDEKMPANAAGTGAAVDTGNVRAENIREEDVPLVALAGAAASRLEEDARSLASGPADTPCMEQAARLVPVLLDRGRRQEALDLAKWLAKNFSSAQGKNLFLTAGLLRVFRQPEVLAAHGDGHLKQLCATVLSLQRRSAEQEPGLFCCFGELHQAGQALDHNAWTDCARHWASLQSALADQRAGEALVREAAAVGLLQKPENGLALLARMAESMGAEIPADPEPRAKYAEIALWLAWGAWSLGDDVLGGAAYCLGMGALGNGRRQWPKNVFQGGASAALAFASAVSAMQRCRFVRFFPQFLDDIADDDGRLAFVRQSLQGREQARVLDMGTGKGRYLRRLHYGGFANLTGQDVHPAFARFMPKRASARVGTVLRSGWDDGSFDAVLLCEVLEHCVDLHAALGEMRRILADGGTLVIVDKNVQRLASWPGGIPPWEQWFDCRELARILAGSGFEVTALDPDLGYENRRDGLFFGLAARKRSAA

Radius of gyration: 38.02 Å; Cα contacts (8 Å, |Δi|>4): 2387; chains: 1; bounding box: 99×80×107 Å